Protein AF-0000000075271282 (afdb_homodimer)

Radius of gyration: 31.15 Å; Cα contacts (8 Å, |Δi|>4): 2480; chains: 2; bounding box: 83×82×73 Å

Organism: NCBI:txid747725

Structure (mmCIF, N/CA/C/O backbone):
data_AF-0000000075271282-model_v1
#
loop_
_entity.id
_entity.type
_entity.pdbx_description
1 polymer Beta-hexosaminidase
#
loop_
_atom_site.group_PDB
_atom_site.id
_atom_site.type_symbol
_atom_site.label_atom_id
_atom_site.label_alt_id
_atom_site.label_comp_id
_atom_site.label_asym_id
_atom_site.label_entity_id
_atom_site.label_seq_id
_atom_site.pdbx_PDB_ins_code
_atom_site.Cartn_x
_atom_site.Cartn_y
_atom_site.Cartn_z
_atom_site.occupancy
_atom_site.B_iso_or_equiv
_atom_site.auth_seq_id
_atom_site.auth_comp_id
_atom_site.auth_asym_id
_atom_site.auth_atom_id
_atom_site.pdbx_PDB_model_num
ATOM 1 N N . MET A 1 1 ? 40.5 1.82 33.656 1 27.64 1 MET A N 1
ATOM 2 C CA . MET A 1 1 ? 39.094 1.994 33.906 1 27.64 1 MET A CA 1
ATOM 3 C C . MET A 1 1 ? 38.312 2.133 32.594 1 27.64 1 MET A C 1
ATOM 5 O O . MET A 1 1 ? 38.5 3.104 31.859 1 27.64 1 MET A O 1
ATOM 9 N N . TYR A 1 2 ? 38.156 1.229 31.781 1 40.62 2 TYR A N 1
ATOM 10 C CA . TYR A 1 2 ? 37.5 1.175 30.484 1 40.62 2 TYR A CA 1
ATOM 11 C C . TYR A 1 2 ? 36.156 1.904 30.516 1 40.62 2 TYR A C 1
ATOM 13 O O . TYR A 1 2 ? 35.188 1.419 31.125 1 40.62 2 TYR A O 1
ATOM 21 N N . THR A 1 3 ? 36.188 3.135 30.703 1 52 3 THR A N 1
ATOM 22 C CA . THR A 1 3 ? 34.969 3.898 30.969 1 52 3 THR A CA 1
ATOM 23 C C . THR A 1 3 ? 34.031 3.83 29.766 1 52 3 THR A C 1
ATOM 25 O O . THR A 1 3 ? 34.438 4.016 28.625 1 52 3 THR A O 1
ATOM 28 N N . SER A 1 4 ? 32.781 3.268 29.859 1 81.31 4 SER A N 1
ATOM 29 C CA . SER A 1 4 ? 31.656 3.043 28.969 1 81.31 4 SER A CA 1
ATOM 30 C C . SER A 1 4 ? 31.141 4.355 28.406 1 81.31 4 SER A C 1
ATOM 32 O O . SER A 1 4 ? 31.141 5.383 29.094 1 81.31 4 SER A O 1
ATOM 34 N N . PHE A 1 5 ? 31.109 4.633 27.172 1 93.44 5 PHE A N 1
ATOM 35 C CA . PHE A 1 5 ? 30.594 5.809 26.484 1 93.44 5 PHE A CA 1
ATOM 36 C C . PHE A 1 5 ? 29.266 6.266 27.094 1 93.44 5 PHE A C 1
ATOM 38 O O . PHE A 1 5 ? 28.422 5.438 27.453 1 93.44 5 PHE A O 1
ATOM 45 N N . HIS A 1 6 ? 29.172 7.59 27.328 1 95.44 6 HIS A N 1
ATOM 46 C CA . HIS A 1 6 ? 27.906 8.133 27.812 1 95.44 6 HIS A CA 1
ATOM 47 C C . HIS A 1 6 ? 27.609 9.484 27.172 1 95.44 6 HIS A C 1
ATOM 49 O O . HIS A 1 6 ? 28.531 10.164 26.703 1 95.44 6 HIS A O 1
ATOM 55 N N . ILE A 1 7 ? 26.422 9.852 27.094 1 97.81 7 ILE A N 1
ATOM 56 C CA . ILE A 1 7 ? 25.953 11.164 26.672 1 97.81 7 ILE A CA 1
ATOM 57 C C . ILE A 1 7 ? 25.531 11.984 27.891 1 97.81 7 ILE A C 1
ATOM 59 O O . ILE A 1 7 ? 24.812 11.492 28.766 1 97.81 7 ILE A O 1
ATOM 63 N N . SER A 1 8 ? 26.062 13.211 27.969 1 97.25 8 SER A N 1
ATOM 64 C CA . SER A 1 8 ? 25.734 14.031 29.141 1 97.25 8 SER A CA 1
ATOM 65 C C . SER A 1 8 ? 25.406 15.461 28.719 1 97.25 8 SER A C 1
ATOM 67 O O . SER A 1 8 ? 25.797 15.914 27.641 1 97.25 8 SER A O 1
ATOM 69 N N . GLY A 1 9 ? 24.641 16.141 29.5 1 97.38 9 GLY A N 1
ATOM 70 C CA . GLY A 1 9 ? 24.219 17.531 29.297 1 97.38 9 GLY A CA 1
ATOM 71 C C . GLY A 1 9 ? 23.547 18.125 30.516 1 97.38 9 GLY A C 1
ATOM 72 O O . GLY A 1 9 ? 23.5 17.5 31.578 1 97.38 9 GLY A O 1
ATOM 73 N N . PRO A 1 10 ? 23.078 19.359 30.375 1 97.44 10 PRO A N 1
ATOM 74 C CA . PRO A 1 10 ? 22.391 20.016 31.484 1 97.44 10 PRO A CA 1
ATOM 75 C C . PRO A 1 10 ? 21.234 19.188 32.031 1 97.44 10 PRO A C 1
ATOM 77 O O . PRO A 1 10 ? 20.656 18.375 31.312 1 97.44 10 PRO A O 1
ATOM 80 N N . ASP A 1 11 ? 20.906 19.438 33.312 1 96.31 11 ASP A N 1
ATOM 81 C CA . ASP A 1 11 ? 19.844 18.703 33.969 1 96.31 11 ASP A CA 1
ATOM 82 C C . ASP A 1 11 ? 18.469 19.281 33.625 1 96.31 11 ASP A C 1
ATOM 84 O O . ASP A 1 11 ? 17.812 19.875 34.5 1 96.31 11 ASP A O 1
ATOM 88 N N . ILE A 1 12 ? 18.125 19.203 32.5 1 95.69 12 ILE A N 1
ATOM 89 C CA . ILE A 1 12 ? 16.828 19.562 31.938 1 95.69 12 ILE A CA 1
ATOM 90 C C . ILE A 1 12 ? 16.016 18.297 31.703 1 95.69 12 ILE A C 1
ATOM 92 O O . ILE A 1 12 ? 16.469 17.375 31.031 1 95.69 12 ILE A O 1
ATOM 96 N N . GLU A 1 13 ? 14.891 18.281 32.281 1 96.25 13 GLU A N 1
ATOM 97 C CA . GLU A 1 13 ? 14.07 17.078 32.281 1 96.25 13 GLU A CA 1
ATOM 98 C C . GLU A 1 13 ? 13.938 16.5 30.859 1 96.25 13 GLU A C 1
ATOM 100 O O . GLU A 1 13 ? 14.234 15.328 30.641 1 96.25 13 GLU A O 1
ATOM 105 N N . HIS A 1 14 ? 13.516 17.312 29.922 1 97.12 14 HIS A N 1
ATOM 106 C CA . HIS A 1 14 ? 13.281 16.844 28.562 1 97.12 14 HIS A CA 1
ATOM 107 C C . HIS A 1 14 ? 14.586 16.438 27.891 1 97.12 14 HIS A C 1
ATOM 109 O O . HIS A 1 14 ? 14.602 15.555 27.031 1 97.12 14 HIS A O 1
ATOM 115 N N . LEU A 1 15 ? 15.68 17.031 28.266 1 98.25 15 LEU A N 1
ATOM 116 C CA . LEU A 1 15 ? 16.969 16.625 27.719 1 98.25 15 LEU A CA 1
ATOM 117 C C . LEU A 1 15 ? 17.391 15.258 28.25 1 98.25 15 LEU A C 1
ATOM 119 O O . LEU A 1 15 ? 17.859 14.406 27.484 1 98.25 15 LEU A O 1
ATOM 123 N N . GLN A 1 16 ? 17.219 15.086 29.562 1 98.25 16 GLN A N 1
ATOM 124 C CA . GLN A 1 16 ? 17.578 13.805 30.156 1 98.25 16 GLN A CA 1
ATOM 125 C C . GLN A 1 16 ? 16.75 12.664 29.562 1 98.25 16 GLN A C 1
ATOM 127 O O . GLN A 1 16 ? 17.266 11.57 29.328 1 98.25 16 GLN A O 1
ATOM 132 N N . ASP A 1 17 ? 15.516 12.977 29.359 1 98.06 17 ASP A N 1
ATOM 133 C CA . ASP A 1 17 ? 14.648 12.016 28.688 1 98.06 17 ASP A CA 1
ATOM 134 C C . ASP A 1 17 ? 15.172 11.68 27.297 1 98.06 17 ASP A C 1
ATOM 136 O O . ASP A 1 17 ? 15.172 10.516 26.891 1 98.06 17 ASP A O 1
ATOM 140 N N . ALA A 1 18 ? 15.547 12.633 26.562 1 98.62 18 ALA A N 1
ATOM 141 C CA . ALA A 1 18 ? 16.062 12.445 25.203 1 98.62 18 ALA A CA 1
ATOM 142 C C . ALA A 1 18 ? 17.359 11.648 25.219 1 98.62 18 ALA A C 1
ATOM 144 O O . ALA A 1 18 ? 17.562 10.766 24.391 1 98.62 18 ALA A O 1
ATOM 145 N N . ILE A 1 19 ? 18.234 11.984 26.156 1 98.5 19 ILE A N 1
ATOM 146 C CA . ILE A 1 19 ? 19.5 11.273 26.281 1 98.5 19 ILE A CA 1
ATOM 147 C C . ILE A 1 19 ? 19.234 9.789 26.516 1 98.5 19 ILE A C 1
ATOM 149 O O . ILE A 1 19 ? 19.859 8.93 25.891 1 98.5 19 ILE A O 1
ATOM 153 N N . ASP A 1 20 ? 18.281 9.492 27.422 1 98.12 20 ASP A N 1
ATOM 154 C CA . ASP A 1 20 ? 17.922 8.109 27.703 1 98.12 20 ASP A CA 1
ATOM 155 C C . ASP A 1 20 ? 17.359 7.422 26.453 1 98.12 20 ASP A C 1
ATOM 157 O O . ASP A 1 20 ? 17.734 6.293 26.141 1 98.12 20 ASP A O 1
ATOM 161 N N . ARG A 1 21 ? 16.469 8.07 25.797 1 98.06 21 ARG A N 1
ATOM 162 C CA . ARG A 1 21 ? 15.828 7.516 24.609 1 98.06 21 ARG A CA 1
ATOM 163 C C . ARG A 1 21 ? 16.844 7.227 23.516 1 98.06 21 ARG A C 1
ATOM 165 O O . ARG A 1 21 ? 16.812 6.164 22.891 1 98.06 21 ARG A O 1
ATOM 172 N N . TYR A 1 22 ? 17.734 8.141 23.219 1 98.31 22 TYR A N 1
ATOM 173 C CA . TYR A 1 22 ? 18.703 7.949 22.156 1 98.31 22 TYR A CA 1
ATOM 174 C C . TYR A 1 22 ? 19.766 6.93 22.547 1 98.31 22 TYR A C 1
ATOM 176 O O . TYR A 1 22 ? 20.281 6.207 21.703 1 98.31 22 TYR A O 1
ATOM 184 N N . THR A 1 23 ? 20.109 6.906 23.891 1 97.62 23 THR A N 1
ATOM 185 C CA . THR A 1 23 ? 21.016 5.859 24.359 1 97.62 23 THR A CA 1
ATOM 186 C C . THR A 1 23 ? 20.422 4.48 24.094 1 97.62 23 THR A C 1
ATOM 188 O O . THR A 1 23 ? 21.094 3.602 23.562 1 97.62 23 THR A O 1
ATOM 191 N N . GLN A 1 24 ? 19.172 4.348 24.438 1 96.56 24 GLN A N 1
ATOM 192 C CA . GLN A 1 24 ? 18.484 3.082 24.203 1 96.56 24 GLN A CA 1
ATOM 193 C C . GLN A 1 24 ? 18.359 2.787 22.719 1 96.56 24 GLN A C 1
ATOM 195 O O . GLN A 1 24 ? 18.547 1.649 22.281 1 96.56 24 GLN A O 1
ATOM 200 N N . LEU A 1 25 ? 18 3.752 21.953 1 97.38 25 LEU A N 1
ATOM 201 C CA . LEU A 1 25 ? 17.828 3.596 20.5 1 97.38 25 LEU A CA 1
ATOM 202 C C . LEU A 1 25 ? 19.125 3.105 19.859 1 97.38 25 LEU A C 1
ATOM 204 O O . LEU A 1 25 ? 19.109 2.123 19.109 1 97.38 25 LEU A O 1
ATOM 208 N N . ILE A 1 26 ? 20.25 3.76 20.172 1 97.12 26 ILE A N 1
ATOM 209 C CA . ILE A 1 26 ? 21.531 3.473 19.547 1 97.12 26 ILE A CA 1
ATOM 210 C C . ILE A 1 26 ? 22.016 2.084 19.969 1 97.12 26 ILE A C 1
ATOM 212 O O . ILE A 1 26 ? 22.453 1.294 19.125 1 97.12 26 ILE A O 1
ATOM 216 N N . THR A 1 27 ? 21.859 1.727 21.266 1 95.31 27 THR A N 1
ATOM 217 C CA . THR A 1 27 ? 22.422 0.496 21.797 1 95.31 27 THR A CA 1
ATOM 218 C C . THR A 1 27 ? 21.562 -0.708 21.422 1 95.31 27 THR A C 1
ATOM 220 O O . THR A 1 27 ? 22.047 -1.842 21.406 1 95.31 27 THR A O 1
ATOM 223 N N . ASN A 1 28 ? 20.328 -0.402 21.078 1 93.44 28 ASN A N 1
ATOM 224 C CA . ASN A 1 28 ? 19.469 -1.475 20.594 1 93.44 28 ASN A CA 1
ATOM 225 C C . ASN A 1 28 ? 19.578 -1.649 19.078 1 93.44 28 ASN A C 1
ATOM 227 O O . ASN A 1 28 ? 19.562 -2.775 18.578 1 93.44 28 ASN A O 1
ATOM 231 N N . GLU A 1 29 ? 19.641 -0.565 18.438 1 93.56 29 GLU A N 1
ATOM 232 C CA . GLU A 1 29 ? 19.672 -0.558 16.969 1 93.56 29 GLU A CA 1
ATOM 233 C C . GLU A 1 29 ? 20.938 -1.235 16.453 1 93.56 29 GLU A C 1
ATOM 235 O O . GLU A 1 29 ? 20.859 -2.064 15.539 1 93.56 29 GLU A O 1
ATOM 240 N N . ARG A 1 30 ? 22.125 -0.859 17.016 1 93.56 30 ARG A N 1
ATOM 241 C CA . ARG A 1 30 ? 23.422 -1.39 16.609 1 93.56 30 ARG A CA 1
ATOM 242 C C . ARG A 1 30 ? 23.484 -1.535 15.086 1 93.56 30 ARG A C 1
ATOM 244 O O . ARG A 1 30 ? 23.719 -2.633 14.57 1 93.56 30 ARG A O 1
ATOM 251 N N . TRP A 1 31 ? 23.406 -0.468 14.398 1 95.88 31 TRP A N 1
ATOM 252 C CA . TRP A 1 31 ? 23.141 -0.371 12.961 1 95.88 31 TRP A CA 1
ATOM 253 C C . TRP A 1 31 ? 24.344 -0.867 12.164 1 95.88 31 TRP A C 1
ATOM 255 O O . TRP A 1 31 ? 25.484 -0.458 12.414 1 95.88 31 TRP A O 1
ATOM 265 N N . ILE A 1 32 ? 24.125 -1.762 11.297 1 94.75 32 ILE A N 1
ATOM 266 C CA . ILE A 1 32 ? 25.047 -2.174 10.242 1 94.75 32 ILE A CA 1
ATOM 267 C C . ILE A 1 32 ? 24.469 -1.826 8.875 1 94.75 32 ILE A C 1
ATOM 269 O O . ILE A 1 32 ? 23.406 -2.324 8.5 1 94.75 32 ILE A O 1
ATOM 273 N N . PRO A 1 33 ? 25.094 -1.01 8.109 1 94.88 33 PRO A N 1
ATOM 274 C CA . PRO A 1 33 ? 24.562 -0.6 6.809 1 94.88 33 PRO A CA 1
ATOM 275 C C . PRO A 1 33 ? 24.234 -1.786 5.906 1 94.88 33 PRO A C 1
ATOM 277 O O . PRO A 1 33 ? 24.953 -2.785 5.902 1 94.88 33 PRO A O 1
ATOM 280 N N . VAL A 1 34 ? 23.125 -1.647 5.184 1 95.56 34 VAL A N 1
ATOM 281 C CA . VAL A 1 34 ? 22.672 -2.668 4.234 1 95.56 34 VAL A CA 1
ATOM 282 C C . VAL A 1 34 ? 23.188 -2.33 2.836 1 95.56 34 VAL A C 1
ATOM 284 O O . VAL A 1 34 ? 23.531 -3.227 2.061 1 95.56 34 VAL A O 1
ATOM 287 N N . GLN A 1 35 ? 23.234 -1.051 2.553 1 93.5 35 GLN A N 1
ATOM 288 C CA . GLN A 1 35 ? 23.781 -0.573 1.286 1 93.5 35 GLN A CA 1
ATOM 289 C C . GLN A 1 35 ? 25.266 -0.871 1.184 1 93.5 35 GLN A C 1
ATOM 291 O O . GLN A 1 35 ? 26.062 -0.405 2.008 1 93.5 35 GLN A O 1
ATOM 296 N N . ALA A 1 36 ? 25.656 -1.644 0.171 1 91.69 36 ALA A N 1
ATOM 297 C CA . ALA A 1 36 ? 27.062 -1.926 -0.069 1 91.69 36 ALA A CA 1
ATOM 298 C C . ALA A 1 36 ? 27.797 -0.677 -0.544 1 91.69 36 ALA A C 1
ATOM 300 O O . ALA A 1 36 ? 27.234 0.136 -1.285 1 91.69 36 ALA A O 1
ATOM 301 N N . PRO A 1 37 ? 29.047 -0.547 -0.088 1 85.88 37 PRO A N 1
ATOM 302 C CA . PRO A 1 37 ? 29.828 0.603 -0.546 1 85.88 37 PRO A CA 1
ATOM 303 C C . PRO A 1 37 ? 30.203 0.513 -2.025 1 85.88 37 PRO A C 1
ATOM 305 O O . PRO A 1 37 ? 30.25 -0.585 -2.586 1 85.88 37 PRO A O 1
ATOM 308 N N . PHE A 1 38 ? 30.188 1.571 -2.715 1 81.19 38 PHE A N 1
ATOM 309 C CA . PHE A 1 38 ? 30.672 1.64 -4.09 1 81.19 38 PHE A CA 1
ATOM 310 C C . PHE A 1 38 ? 31.938 2.488 -4.184 1 81.19 38 PHE A C 1
ATOM 312 O O . PHE A 1 38 ? 31.875 3.715 -4.074 1 81.19 38 PHE A O 1
ATOM 319 N N . PRO A 1 39 ? 33.094 1.853 -4.172 1 66.12 39 PRO A N 1
ATOM 320 C CA . PRO A 1 39 ? 34.312 2.68 -4.203 1 66.12 39 PRO A CA 1
ATOM 321 C C . PRO A 1 39 ? 34.438 3.48 -5.496 1 66.12 39 PRO A C 1
ATOM 323 O O . PRO A 1 39 ? 34.156 2.969 -6.578 1 66.12 39 PRO A O 1
ATOM 326 N N . ALA A 1 40 ? 34.406 4.754 -5.5 1 53 40 ALA A N 1
ATOM 327 C CA . ALA A 1 40 ? 34.594 5.578 -6.691 1 53 40 ALA A CA 1
ATOM 328 C C . ALA A 1 40 ? 35.781 5.086 -7.516 1 53 40 ALA A C 1
ATOM 330 O O . ALA A 1 40 ? 35.688 4.984 -8.742 1 53 40 ALA A O 1
ATOM 331 N N . ASN A 1 41 ? 36.906 5.285 -7.188 1 46.56 41 ASN A N 1
ATOM 332 C CA . ASN A 1 41 ? 38.156 4.984 -7.898 1 46.56 41 ASN A CA 1
ATOM 333 C C . ASN A 1 41 ? 38.75 3.658 -7.445 1 46.56 41 ASN A C 1
ATOM 335 O O . ASN A 1 41 ? 39.875 3.619 -6.945 1 46.56 41 ASN A O 1
ATOM 339 N N . ASN A 1 42 ? 38 2.553 -7.672 1 45.25 42 ASN A N 1
ATOM 340 C CA . ASN A 1 42 ? 38.5 1.201 -7.465 1 45.25 42 ASN A CA 1
ATOM 341 C C . ASN A 1 42 ? 39.344 1.106 -6.195 1 45.25 42 ASN A C 1
ATOM 343 O O . ASN A 1 42 ? 40.062 0.135 -6.004 1 45.25 42 ASN A O 1
ATOM 347 N N . GLN A 1 43 ? 39.656 2.092 -5.527 1 46.72 43 GLN A N 1
ATOM 348 C CA . GLN A 1 43 ? 40.531 1.953 -4.375 1 46.72 43 GLN A CA 1
ATOM 349 C C . GLN A 1 43 ? 39.75 1.542 -3.129 1 46.72 43 GLN A C 1
ATOM 351 O O . GLN A 1 43 ? 38.844 2.256 -2.697 1 46.72 43 GLN A O 1
ATOM 356 N N . THR A 1 44 ? 39.562 0.377 -3.049 1 49.56 44 THR A N 1
ATOM 357 C CA . THR A 1 44 ? 38.969 -0.096 -1.794 1 49.56 44 THR A CA 1
ATOM 358 C C . THR A 1 44 ? 39.938 0.172 -0.63 1 49.56 44 THR A C 1
ATOM 360 O O . THR A 1 44 ? 40.812 -0.631 -0.354 1 49.56 44 THR A O 1
ATOM 363 N N . ALA A 1 45 ? 40.281 1.307 -0.464 1 46.66 45 ALA A N 1
ATOM 364 C CA . ALA A 1 45 ? 41.125 1.447 0.718 1 46.66 45 ALA A CA 1
ATOM 365 C C . ALA A 1 45 ? 40.438 0.87 1.954 1 46.66 45 ALA A C 1
ATOM 367 O O . ALA A 1 45 ? 39.25 1.141 2.203 1 46.66 45 ALA A O 1
ATOM 368 N N . LYS A 1 46 ? 41.094 -0.172 2.537 1 54.03 46 LYS A N 1
ATOM 369 C CA . LYS A 1 46 ? 40.656 -0.733 3.811 1 54.03 46 LYS A CA 1
ATOM 370 C C . LYS A 1 46 ? 40.469 0.359 4.863 1 54.03 46 LYS A C 1
ATOM 372 O O . LYS A 1 46 ? 41.406 1.134 5.117 1 54.03 46 LYS A O 1
ATOM 377 N N . PRO A 1 47 ? 39.219 0.489 5.41 1 59.97 47 PRO A N 1
ATOM 378 C CA . PRO A 1 47 ? 39.031 1.528 6.43 1 59.97 47 PRO A CA 1
ATOM 379 C C . PRO A 1 47 ? 40.031 1.411 7.57 1 59.97 47 PRO A C 1
ATOM 381 O O . PRO A 1 47 ? 40.312 0.304 8.031 1 59.97 47 PRO A O 1
ATOM 384 N N . LYS A 1 48 ? 41.031 2.42 7.781 1 60.28 48 LYS A N 1
ATOM 385 C CA . LYS A 1 48 ? 41.906 2.439 8.93 1 60.28 48 LYS A CA 1
ATOM 386 C C . LYS A 1 48 ? 41.125 2.59 10.234 1 60.28 48 LYS A C 1
ATOM 388 O O . LYS A 1 48 ? 40.281 3.482 10.359 1 60.28 48 LYS A O 1
ATOM 393 N N . ARG A 1 49 ? 41.188 1.526 11.078 1 67.62 49 ARG A N 1
ATOM 394 C CA . ARG A 1 49 ? 40.625 1.608 12.414 1 67.62 49 ARG A CA 1
ATOM 395 C C . ARG A 1 49 ? 41.5 2.463 13.328 1 67.62 49 ARG A C 1
ATOM 397 O O . ARG A 1 49 ? 42.719 2.23 13.438 1 67.62 49 ARG A O 1
ATOM 404 N N . SER A 1 50 ? 40.812 3.594 13.656 1 67.56 50 SER A N 1
ATOM 405 C CA . SER A 1 50 ? 41.562 4.355 14.641 1 67.56 50 SER A CA 1
ATOM 406 C C . SER A 1 50 ? 41.625 3.623 15.977 1 67.56 50 SER A C 1
ATOM 408 O O . SER A 1 50 ? 40.688 2.93 16.359 1 67.56 50 SER A O 1
ATOM 410 N N . ARG A 1 51 ? 42.688 3.695 16.609 1 68.94 51 ARG A N 1
ATOM 411 C CA . ARG A 1 51 ? 42.875 3.115 17.938 1 68.94 51 ARG A CA 1
ATOM 412 C C . ARG A 1 51 ? 42.312 4.031 19.016 1 68.94 51 ARG A C 1
ATOM 414 O O . ARG A 1 51 ? 42.344 3.701 20.203 1 68.94 51 ARG A O 1
ATOM 421 N N . THR A 1 52 ? 41.688 5.051 18.5 1 79.56 52 THR A N 1
ATOM 422 C CA . THR A 1 52 ? 41.219 5.992 19.5 1 79.56 52 THR A CA 1
ATOM 423 C C . THR A 1 52 ? 39.75 5.711 19.859 1 79.56 52 THR A C 1
ATOM 425 O O . THR A 1 52 ? 39 5.203 19.031 1 79.56 52 THR A O 1
ATOM 428 N N . THR A 1 53 ? 39.375 5.957 21.125 1 88.62 53 THR A N 1
ATOM 429 C CA . THR A 1 53 ? 38.031 5.742 21.656 1 88.62 53 THR A CA 1
ATOM 430 C C . THR A 1 53 ? 37.406 7.062 22.094 1 88.62 53 THR A C 1
ATOM 432 O O . THR A 1 53 ? 38.094 7.949 22.594 1 88.62 53 THR A O 1
ATOM 435 N N . LEU A 1 54 ? 36.219 7.258 21.719 1 92.5 54 LEU A N 1
ATOM 436 C CA . LEU A 1 54 ? 35.438 8.367 22.234 1 92.5 54 LEU A CA 1
ATOM 437 C C . LEU A 1 54 ? 34.75 7.984 23.547 1 92.5 54 LEU A C 1
ATOM 439 O O . LEU A 1 54 ? 34 7.004 23.594 1 92.5 54 LEU A O 1
ATOM 443 N N . GLY A 1 55 ? 34.969 8.758 24.625 1 93.94 55 GLY A N 1
ATOM 444 C CA . GLY A 1 55 ? 34.469 8.398 25.938 1 93.94 55 GLY A CA 1
ATOM 445 C C . GLY A 1 55 ? 33.094 9.031 26.234 1 93.94 55 GLY A C 1
ATOM 446 O O . GLY A 1 55 ? 32.344 8.516 27.047 1 93.94 55 GLY A O 1
ATOM 447 N N . ALA A 1 56 ? 32.844 10.18 25.547 1 96.38 56 ALA A N 1
ATOM 448 C CA . ALA A 1 56 ? 31.594 10.852 25.891 1 96.38 56 ALA A CA 1
ATOM 449 C C . ALA A 1 56 ? 31.172 11.82 24.781 1 96.38 56 ALA A C 1
ATOM 451 O O . ALA A 1 56 ? 31.984 12.203 23.938 1 96.38 56 ALA A O 1
ATOM 452 N N . LEU A 1 57 ? 29.906 12.078 24.703 1 98.19 57 LEU A N 1
ATOM 453 C CA . LEU A 1 57 ? 29.328 13.211 23.984 1 98.19 57 LEU A CA 1
ATOM 454 C C . LEU A 1 57 ? 28.734 14.227 24.969 1 98.19 57 LEU A C 1
ATOM 456 O O . LEU A 1 57 ? 27.812 13.906 25.719 1 98.19 57 LEU A O 1
ATOM 460 N N . GLU A 1 58 ? 29.312 15.391 24.969 1 98.56 58 GLU A N 1
ATOM 461 C CA . GLU A 1 58 ? 28.844 16.438 25.859 1 98.56 58 GLU A CA 1
ATOM 462 C C . GLU A 1 58 ? 27.906 17.406 25.141 1 98.56 58 GLU A C 1
ATOM 464 O O . GLU A 1 58 ? 28.25 17.953 24.094 1 98.56 58 GLU A O 1
ATOM 469 N N . ILE A 1 59 ? 26.75 17.641 25.75 1 98.81 59 ILE A N 1
ATOM 470 C CA . ILE A 1 59 ? 25.734 18.516 25.172 1 98.81 59 ILE A CA 1
ATOM 471 C C . ILE A 1 59 ? 25.797 19.891 25.844 1 98.81 59 ILE A C 1
ATOM 473 O O . ILE A 1 59 ? 25.812 19.984 27.062 1 98.81 59 ILE A O 1
ATOM 477 N N . ILE A 1 60 ? 25.875 20.953 25.016 1 98.75 60 ILE A N 1
ATOM 478 C CA . ILE A 1 60 ? 25.875 22.344 25.469 1 98.75 60 ILE A CA 1
ATOM 479 C C . ILE A 1 60 ? 24.734 23.109 24.844 1 98.75 60 ILE A C 1
ATOM 481 O O . ILE A 1 60 ? 24.609 23.156 23.609 1 98.75 60 ILE A O 1
ATOM 485 N N . ILE A 1 61 ? 23.906 23.703 25.656 1 98.62 61 ILE A N 1
ATOM 486 C CA . ILE A 1 61 ? 22.75 24.453 25.188 1 98.62 61 ILE A CA 1
ATOM 487 C C . ILE A 1 61 ? 22.859 25.906 25.625 1 98.62 61 ILE A C 1
ATOM 489 O O . ILE A 1 61 ? 23.078 26.188 26.797 1 98.62 61 ILE A O 1
ATOM 493 N N . GLU A 1 62 ? 22.641 26.828 24.766 1 98.38 62 GLU A N 1
ATOM 494 C CA . GLU A 1 62 ? 22.75 28.25 25.047 1 98.38 62 GLU A CA 1
ATOM 495 C C . GLU A 1 62 ? 21.531 28.75 25.828 1 98.38 62 GLU A C 1
ATOM 497 O O . GLU A 1 62 ? 21.672 29.438 26.844 1 98.38 62 GLU A O 1
ATOM 502 N N . ASP A 1 63 ? 20.359 28.516 25.312 1 97.75 63 ASP A N 1
ATOM 503 C CA . ASP A 1 63 ? 19.094 28.875 25.953 1 97.75 63 ASP A CA 1
ATOM 504 C C . ASP A 1 63 ? 18.312 27.641 26.391 1 97.75 63 ASP A C 1
ATOM 506 O O . ASP A 1 63 ? 17.516 27.094 25.625 1 97.75 63 ASP A O 1
ATOM 510 N N . GLU A 1 64 ? 18.375 27.344 27.656 1 95.75 64 GLU A N 1
ATOM 511 C CA . GLU A 1 64 ? 17.828 26.109 28.219 1 95.75 64 GLU A CA 1
ATOM 512 C C . GLU A 1 64 ? 16.328 26.234 28.438 1 95.75 64 GLU A C 1
ATOM 514 O O . GLU A 1 64 ? 15.648 25.219 28.641 1 95.75 64 GLU A O 1
ATOM 519 N N . ASP A 1 65 ? 15.82 27.453 28.297 1 95.25 65 ASP A N 1
ATOM 520 C CA . ASP A 1 65 ? 14.438 27.688 28.719 1 95.25 65 ASP A CA 1
ATOM 521 C C . ASP A 1 65 ? 13.523 27.859 27.516 1 95.25 65 ASP A C 1
ATOM 523 O O . ASP A 1 65 ? 12.297 27.938 27.656 1 95.25 65 ASP A O 1
ATOM 527 N N . GLN A 1 66 ? 14.109 27.859 26.344 1 96.56 66 GLN A N 1
ATOM 528 C CA . GLN A 1 66 ? 13.289 28.078 25.156 1 96.56 66 GLN A CA 1
ATOM 529 C C . GLN A 1 66 ? 12.266 26.969 24.984 1 96.56 66 GLN A C 1
ATOM 531 O O . GLN A 1 66 ? 12.633 25.781 24.938 1 96.56 66 GLN A O 1
ATOM 536 N N . ILE A 1 67 ? 10.977 27.312 24.875 1 97.06 67 ILE A N 1
ATOM 537 C CA . ILE A 1 67 ? 9.914 26.328 24.688 1 97.06 67 ILE A CA 1
ATOM 538 C C . ILE A 1 67 ? 9.812 25.969 23.203 1 97.06 67 ILE A C 1
ATOM 540 O O . ILE A 1 67 ? 10.297 26.703 22.344 1 97.06 67 ILE A O 1
ATOM 544 N N . LEU A 1 68 ? 9.227 24.812 22.938 1 97.88 68 LEU A N 1
ATOM 545 C CA . LEU A 1 68 ? 8.953 24.406 21.562 1 97.88 68 LEU A CA 1
ATOM 546 C C . LEU A 1 68 ? 7.848 25.25 20.953 1 97.88 68 LEU A C 1
ATOM 548 O O . LEU A 1 68 ? 6.715 25.25 21.438 1 97.88 68 LEU A O 1
ATOM 552 N N . GLU A 1 69 ? 8.141 26 19.969 1 96.69 69 GLU A N 1
ATOM 553 C CA . GLU A 1 69 ? 7.164 26.891 19.344 1 96.69 69 GLU A CA 1
ATOM 554 C C . GLU A 1 69 ? 7.469 27.094 17.859 1 96.69 69 GLU A C 1
ATOM 556 O O . GLU A 1 69 ? 8.516 26.672 17.375 1 96.69 69 GLU A O 1
ATOM 561 N N . HIS A 1 70 ? 6.559 27.734 17.219 1 93.19 70 HIS A N 1
ATOM 562 C CA . HIS A 1 70 ? 6.688 28.031 15.805 1 93.19 70 HIS A CA 1
ATOM 563 C C . HIS A 1 70 ? 7.965 28.812 15.516 1 93.19 70 HIS A C 1
ATOM 565 O O . HIS A 1 70 ? 8.242 29.812 16.172 1 93.19 70 HIS A O 1
ATOM 571 N N . GLN A 1 71 ? 8.828 28.266 14.648 1 94.81 71 GLN A N 1
ATOM 572 C CA . GLN A 1 71 ? 10.023 28.922 14.141 1 94.81 71 GLN A CA 1
ATOM 573 C C . GLN A 1 71 ? 11.141 28.922 15.18 1 94.81 71 GLN A C 1
ATOM 575 O O . GLN A 1 71 ? 12.078 29.719 15.094 1 94.81 71 GLN A O 1
ATOM 580 N N . VAL A 1 72 ? 11.039 28.078 16.172 1 97.69 72 VAL A N 1
ATOM 581 C CA . VAL A 1 72 ? 12.109 27.953 17.141 1 97.69 72 VAL A CA 1
ATOM 582 C C . VAL A 1 72 ? 13.406 27.531 16.438 1 97.69 72 VAL A C 1
ATOM 584 O O . VAL A 1 72 ? 13.367 26.859 15.414 1 97.69 72 VAL A O 1
ATOM 587 N N . ASP A 1 73 ? 14.492 28 16.984 1 98.5 73 ASP A N 1
ATOM 588 C CA . ASP A 1 73 ? 15.789 27.656 16.406 1 98.5 73 ASP A CA 1
ATOM 589 C C . ASP A 1 73 ? 16.109 26.172 16.609 1 98.5 73 ASP A C 1
ATOM 591 O O . ASP A 1 73 ? 16.047 25.672 17.734 1 98.5 73 ASP A O 1
ATOM 595 N N . GLU A 1 74 ? 16.422 25.469 15.531 1 98.69 74 GLU A N 1
ATOM 596 C CA . GLU A 1 74 ? 16.734 24.047 15.617 1 98.69 74 GLU A CA 1
ATOM 597 C C . GLU A 1 74 ? 18.156 23.766 15.117 1 98.69 74 GLU A C 1
ATOM 599 O O . GLU A 1 74 ? 18.469 22.625 14.781 1 98.69 74 GLU A O 1
ATOM 604 N N . SER A 1 75 ? 19 24.734 15.039 1 98.56 75 SER A N 1
ATOM 605 C CA . SER A 1 75 ? 20.375 24.562 14.57 1 98.56 75 SER A CA 1
ATOM 606 C C . SER A 1 75 ? 21.234 23.875 15.617 1 98.56 75 SER A C 1
ATOM 608 O O . SER A 1 75 ? 20.906 23.906 16.812 1 98.56 75 SER A O 1
ATOM 610 N N . TYR A 1 76 ? 22.312 23.234 15.18 1 98.81 76 TYR A N 1
ATOM 611 C CA . TYR A 1 76 ? 23.25 22.578 16.078 1 98.81 76 TYR A CA 1
ATOM 612 C C . TYR A 1 76 ? 24.609 22.438 15.422 1 98.81 76 TYR A C 1
ATOM 614 O O . TYR A 1 76 ? 24.75 22.562 14.203 1 98.81 76 TYR A O 1
ATOM 622 N N . VAL A 1 77 ? 25.594 22.266 16.203 1 98.88 77 VAL A N 1
ATOM 623 C CA . VAL A 1 77 ? 26.953 21.922 15.797 1 98.88 77 VAL A CA 1
ATOM 624 C C . VAL A 1 77 ? 27.406 20.656 16.5 1 98.88 77 VAL A C 1
ATOM 626 O O . VAL A 1 77 ? 27.391 20.578 17.734 1 98.88 77 VAL A O 1
ATOM 629 N N . LEU A 1 78 ? 27.688 19.609 15.758 1 98.81 78 LEU A N 1
ATOM 630 C CA . LEU A 1 78 ? 28.203 18.344 16.266 1 98.81 78 LEU A CA 1
ATOM 631 C C . LEU A 1 78 ? 29.672 18.188 15.93 1 98.81 78 LEU A C 1
ATOM 633 O O . LEU A 1 78 ? 30.062 18.266 14.766 1 98.81 78 LEU A O 1
ATOM 637 N N . ASP A 1 79 ? 30.484 18 16.953 1 98.38 79 ASP A N 1
ATOM 638 C CA . ASP A 1 79 ? 31.922 17.828 16.797 1 98.38 79 ASP A CA 1
ATOM 639 C C . ASP A 1 79 ? 32.375 16.5 17.375 1 98.38 79 ASP A C 1
ATOM 641 O O . ASP A 1 79 ? 32.312 16.281 18.594 1 98.38 79 ASP A O 1
ATOM 645 N N . ILE A 1 80 ? 32.812 15.602 16.531 1 97.25 80 ILE A N 1
ATOM 646 C CA . ILE A 1 80 ? 33.375 14.312 16.906 1 97.25 80 ILE A CA 1
ATOM 647 C C . ILE A 1 80 ? 34.875 14.297 16.594 1 97.25 80 ILE A C 1
ATOM 649 O O . ILE A 1 80 ? 35.281 13.977 15.469 1 97.25 80 ILE A O 1
ATOM 653 N N . PRO A 1 81 ? 35.688 14.5 17.609 1 94.56 81 PRO A N 1
ATOM 654 C CA . PRO A 1 81 ? 37.125 14.578 17.375 1 94.56 81 PRO A CA 1
ATOM 655 C C . PRO A 1 81 ? 37.781 13.203 17.359 1 94.56 81 PRO A C 1
ATOM 657 O O . PRO A 1 81 ? 37.188 12.211 17.766 1 94.56 81 PRO A O 1
ATOM 660 N N . VAL A 1 82 ? 38.938 13.203 16.766 1 91.5 82 VAL A N 1
ATOM 661 C CA . VAL A 1 82 ? 39.812 12.055 16.922 1 91.5 82 VAL A CA 1
ATOM 662 C C . VAL A 1 82 ? 40.938 12.398 17.891 1 91.5 82 VAL A C 1
ATOM 664 O O . VAL A 1 82 ? 41.531 13.477 17.797 1 91.5 82 VAL A O 1
ATOM 667 N N . GLY A 1 83 ? 41.25 11.578 18.734 1 87 83 GLY A N 1
ATOM 668 C CA . GLY A 1 83 ? 42.344 11.797 19.672 1 87 83 GLY A CA 1
ATOM 669 C C . GLY A 1 83 ? 41.906 12.469 20.953 1 87 83 GLY A C 1
ATOM 670 O O . GLY A 1 83 ? 42.688 12.633 21.891 1 87 83 GLY A O 1
ATOM 671 N N . LYS A 1 84 ? 40.719 12.93 20.922 1 89.69 84 LYS A N 1
ATOM 672 C CA . LYS A 1 84 ? 40.156 13.461 22.156 1 89.69 84 LYS A CA 1
ATOM 673 C C . LYS A 1 84 ? 39.094 12.523 22.703 1 89.69 84 LYS A C 1
ATOM 675 O O . LYS A 1 84 ? 38.438 11.797 21.953 1 89.69 84 LYS A O 1
ATOM 680 N N . ASP A 1 85 ? 38.812 12.672 23.953 1 91.69 85 ASP A N 1
ATOM 681 C CA . ASP A 1 85 ? 37.938 11.742 24.641 1 91.69 85 ASP A CA 1
ATOM 682 C C . ASP A 1 85 ? 36.469 12.188 24.516 1 91.69 85 ASP A C 1
ATOM 684 O O . ASP A 1 85 ? 35.562 11.383 24.703 1 91.69 85 ASP A O 1
ATOM 688 N N . THR A 1 86 ? 36.312 13.422 24.266 1 95.94 86 THR A N 1
ATOM 689 C CA . THR A 1 86 ? 34.938 13.945 24.359 1 95.94 86 THR A CA 1
ATOM 690 C C . THR A 1 86 ? 34.562 14.664 23.062 1 95.94 86 THR A C 1
ATOM 692 O O . THR A 1 86 ? 35.281 15.523 22.578 1 95.94 86 THR A O 1
ATOM 695 N N . GLY A 1 87 ? 33.438 14.25 22.438 1 97.5 87 GLY A N 1
ATOM 696 C CA . GLY A 1 87 ? 32.75 15.039 21.422 1 97.5 87 GLY A CA 1
ATOM 697 C C . GLY A 1 87 ? 31.766 16.031 22 1 97.5 87 GLY A C 1
ATOM 698 O O . GLY A 1 87 ? 31.422 15.953 23.188 1 97.5 87 GLY A O 1
ATOM 699 N N . THR A 1 88 ? 31.344 16.953 21.172 1 98.62 88 THR A N 1
ATOM 700 C CA . THR A 1 88 ? 30.438 17.984 21.688 1 98.62 88 THR A CA 1
ATOM 701 C C . THR A 1 88 ? 29.25 18.156 20.734 1 98.62 88 THR A C 1
ATOM 703 O O . THR A 1 88 ? 29.406 18.062 19.516 1 98.62 88 THR A O 1
ATOM 706 N N . LEU A 1 89 ? 28.094 18.359 21.281 1 98.88 89 LEU A N 1
ATOM 707 C CA . LEU A 1 89 ? 26.875 18.812 20.609 1 98.88 89 LEU A CA 1
ATOM 708 C C . LEU A 1 89 ? 26.391 20.141 21.188 1 98.88 89 LEU A C 1
ATOM 710 O O . LEU A 1 89 ? 25.938 20.203 22.328 1 98.88 89 LEU A O 1
ATOM 714 N N . LYS A 1 90 ? 26.562 21.188 20.391 1 98.81 90 LYS A N 1
ATOM 715 C CA . LYS A 1 90 ? 26.188 22.531 20.812 1 98.81 90 LYS A CA 1
ATOM 716 C C . LYS A 1 90 ? 24.969 23.031 20.047 1 98.81 90 LYS A C 1
ATOM 718 O O . LYS A 1 90 ? 24.828 22.781 18.844 1 98.81 90 LYS A O 1
ATOM 723 N N . SER A 1 91 ? 24.047 23.625 20.734 1 98.75 91 SER A N 1
ATOM 724 C CA . SER A 1 91 ? 22.859 24.188 20.109 1 98.75 91 SER A CA 1
ATOM 725 C C . SER A 1 91 ? 22.359 25.422 20.844 1 98.75 91 SER A C 1
ATOM 727 O O . SER A 1 91 ? 22.75 25.672 21.984 1 98.75 91 SER A O 1
ATOM 729 N N . LYS A 1 92 ? 21.562 26.188 20.141 1 98.44 92 LYS A N 1
ATOM 730 C CA . LYS A 1 92 ? 20.938 27.344 20.766 1 98.44 92 LYS A CA 1
ATOM 731 C C . LYS A 1 92 ? 19.828 26.922 21.719 1 98.44 92 LYS A C 1
ATOM 733 O O . LYS A 1 92 ? 19.594 27.578 22.734 1 98.44 92 LYS A O 1
ATOM 738 N N . THR A 1 93 ? 19.109 25.938 21.344 1 98.62 93 THR A N 1
ATOM 739 C CA . THR A 1 93 ? 17.953 25.5 22.109 1 98.62 93 THR A CA 1
ATOM 740 C C . THR A 1 93 ? 17.969 23.984 22.312 1 98.62 93 THR A C 1
ATOM 742 O O . THR A 1 93 ? 18.781 23.281 21.703 1 98.62 93 THR A O 1
ATOM 745 N N . LEU A 1 94 ? 17.078 23.516 23.234 1 98.5 94 LEU A N 1
ATOM 746 C CA . LEU A 1 94 ? 16.891 22.078 23.438 1 98.5 94 LEU A CA 1
ATOM 747 C C . LEU A 1 94 ? 16.469 21.391 22.141 1 98.5 94 LEU A C 1
ATOM 749 O O . LEU A 1 94 ? 16.891 20.266 21.875 1 98.5 94 LEU A O 1
ATOM 753 N N . TRP A 1 95 ? 15.719 22.062 21.375 1 98.75 95 TRP A N 1
ATOM 754 C CA . TRP A 1 95 ? 15.141 21.484 20.156 1 98.75 95 TRP A CA 1
ATOM 755 C C . TRP A 1 95 ? 16.219 21.281 19.094 1 98.75 95 TRP A C 1
ATOM 757 O O . TRP A 1 95 ? 16.188 20.297 18.344 1 98.75 95 TRP A O 1
ATOM 767 N N . GLY A 1 96 ? 17.156 22.219 19 1 98.75 96 GLY A N 1
ATOM 768 C CA . GLY A 1 96 ? 18.328 21.969 18.172 1 98.75 96 GLY A CA 1
ATOM 769 C C . GLY A 1 96 ? 19.125 20.766 18.641 1 98.75 96 GLY A C 1
ATOM 770 O O . GLY A 1 96 ? 19.656 20.016 17.828 1 98.75 96 GLY A O 1
ATOM 771 N N . THR A 1 97 ? 19.234 20.625 19.969 1 98.81 97 THR A N 1
ATOM 772 C CA . THR A 1 97 ? 19.922 19.484 20.547 1 98.81 97 THR A CA 1
ATOM 773 C C . THR A 1 97 ? 19.281 18.172 20.125 1 98.81 97 THR A C 1
ATOM 775 O O . THR A 1 97 ? 19.969 17.188 19.812 1 98.81 97 THR A O 1
ATOM 778 N N . LEU A 1 98 ? 17.953 18.094 20.094 1 98.81 98 LEU A N 1
ATOM 779 C CA . LEU A 1 98 ? 17.25 16.875 19.688 1 98.81 98 LEU A CA 1
ATOM 780 C C . LEU A 1 98 ? 17.609 16.5 18.25 1 98.81 98 LEU A C 1
ATOM 782 O O . LEU A 1 98 ? 17.812 15.32 17.953 1 98.81 98 LEU A O 1
ATOM 786 N N . ARG A 1 99 ? 17.641 17.516 17.391 1 98.81 99 ARG A N 1
ATOM 787 C CA . ARG A 1 99 ? 18.031 17.25 16 1 98.81 99 ARG A CA 1
ATOM 788 C C . ARG A 1 99 ? 19.484 16.781 15.93 1 98.81 99 ARG A C 1
ATOM 790 O O . ARG A 1 99 ? 19.797 15.875 15.148 1 98.81 99 ARG A O 1
ATOM 797 N N . GLY A 1 100 ? 20.344 17.391 16.688 1 98.88 100 GLY A N 1
ATOM 798 C CA . GLY A 1 100 ? 21.734 16.953 16.734 1 98.88 100 GLY A CA 1
ATOM 799 C C . GLY A 1 100 ? 21.906 15.539 17.25 1 98.88 100 GLY A C 1
ATOM 800 O O . GLY A 1 100 ? 22.766 14.797 16.766 1 98.88 100 GLY A O 1
ATOM 801 N N . LEU A 1 101 ? 21.109 15.164 18.281 1 98.88 101 LEU A N 1
ATOM 802 C CA . LEU A 1 101 ? 21.125 13.812 18.812 1 98.88 101 LEU A CA 1
ATOM 803 C C . LEU A 1 101 ? 20.703 12.805 17.75 1 98.88 101 LEU A C 1
ATOM 805 O O . LEU A 1 101 ? 21.25 11.703 17.688 1 98.88 101 LEU A O 1
ATOM 809 N N . GLU A 1 102 ? 19.672 13.172 17 1 98.81 102 GLU A N 1
ATOM 810 C CA . GLU A 1 102 ? 19.266 12.305 15.898 1 98.81 102 GLU A CA 1
ATOM 811 C C . GLU A 1 102 ? 20.406 12.125 14.898 1 98.81 102 GLU A C 1
ATOM 813 O O . GLU A 1 102 ? 20.641 11.016 14.414 1 98.81 102 GLU A O 1
ATOM 818 N N . THR A 1 103 ? 21.078 13.203 14.539 1 98.69 103 THR A N 1
ATOM 819 C CA . THR A 1 103 ? 22.234 13.117 13.648 1 98.69 103 THR A CA 1
ATOM 820 C C . THR A 1 103 ? 23.297 12.195 14.234 1 98.69 103 THR A C 1
ATOM 822 O O . THR A 1 103 ? 23.828 11.32 13.531 1 98.69 103 THR A O 1
ATOM 825 N N . PHE A 1 104 ? 23.656 12.398 15.547 1 98.56 104 PHE A N 1
ATOM 826 C CA . PHE A 1 104 ? 24.641 11.562 16.219 1 98.56 104 PHE A CA 1
ATOM 827 C C . PHE A 1 104 ? 24.25 10.094 16.141 1 98.56 104 PHE A C 1
ATOM 829 O O . PHE A 1 104 ? 25.078 9.242 15.805 1 98.56 104 PHE A O 1
ATOM 836 N N . SER A 1 105 ? 22.969 9.812 16.406 1 98.62 105 SER A N 1
ATOM 837 C CA . SER A 1 105 ? 22.469 8.438 16.391 1 98.62 105 SER A CA 1
ATOM 838 C C . SER A 1 105 ? 22.672 7.797 15.016 1 98.62 105 SER A C 1
ATOM 840 O O . SER A 1 105 ? 22.953 6.602 14.914 1 98.62 105 SER A O 1
ATOM 842 N N . GLN A 1 106 ? 22.562 8.547 13.984 1 97.94 106 GLN A N 1
ATOM 843 C CA . GLN A 1 106 ? 22.625 8.023 12.625 1 97.94 106 GLN A CA 1
ATOM 844 C C . GLN A 1 106 ? 24.078 7.812 12.188 1 97.94 106 GLN A C 1
ATOM 846 O O . GLN A 1 106 ? 24.344 7.09 11.227 1 97.94 106 GLN A O 1
ATOM 851 N N . LEU A 1 107 ? 25 8.43 12.859 1 97.62 107 LEU A N 1
ATOM 852 C CA . LEU A 1 107 ? 26.422 8.266 12.555 1 97.62 107 LEU A CA 1
ATOM 853 C C . LEU A 1 107 ? 26.969 6.977 13.164 1 97.62 107 LEU A C 1
ATOM 855 O O . LEU A 1 107 ? 27.969 6.434 12.688 1 97.62 107 LEU A O 1
ATOM 859 N N . VAL A 1 108 ? 26.344 6.523 14.266 1 97.19 108 VAL A N 1
ATOM 860 C CA . VAL A 1 108 ? 26.875 5.387 15.016 1 97.19 108 VAL A CA 1
ATOM 861 C C . VAL A 1 108 ? 26.547 4.086 14.281 1 97.19 108 VAL A C 1
ATOM 863 O O . VAL A 1 108 ? 25.422 3.889 13.812 1 97.19 108 VAL A O 1
ATOM 866 N N . GLN A 1 109 ? 27.516 3.225 14.148 1 95.94 109 GLN A N 1
ATOM 867 C CA . GLN A 1 109 ? 27.375 1.934 13.492 1 95.94 109 GLN A CA 1
ATOM 868 C C . GLN A 1 109 ? 27.953 0.809 14.336 1 95.94 109 GLN A C 1
ATOM 870 O O . GLN A 1 109 ? 28.703 1.063 15.281 1 95.94 109 GLN A O 1
ATOM 875 N N . ALA A 1 110 ? 27.516 -0.33 14.07 1 94 110 ALA A N 1
ATOM 876 C CA . ALA A 1 110 ? 28.109 -1.533 14.664 1 94 110 ALA A CA 1
ATOM 877 C C . ALA A 1 110 ? 28.984 -2.264 13.664 1 94 110 ALA A C 1
ATOM 879 O O . ALA A 1 110 ? 28.844 -2.09 12.453 1 94 110 ALA A O 1
ATOM 880 N N . ARG A 1 111 ? 29.906 -3.016 14.211 1 89.75 111 ARG A N 1
ATOM 881 C CA . ARG A 1 111 ? 30.766 -3.842 13.367 1 89.75 111 ARG A CA 1
ATOM 882 C C . ARG A 1 111 ? 30.156 -5.227 13.164 1 89.75 111 ARG A C 1
ATOM 884 O O . ARG A 1 111 ? 29.609 -5.82 14.102 1 89.75 111 ARG A O 1
ATOM 891 N N . PRO A 1 112 ? 30.266 -5.684 11.906 1 90.88 112 PRO A N 1
ATOM 892 C CA . PRO A 1 112 ? 29.828 -7.062 11.703 1 90.88 112 PRO A CA 1
ATOM 893 C C . PRO A 1 112 ? 30.703 -8.078 12.445 1 90.88 112 PRO A C 1
ATOM 895 O O . PRO A 1 112 ? 31.891 -7.836 12.648 1 90.88 112 PRO A O 1
ATOM 898 N N . VAL A 1 113 ? 30.094 -9.148 12.828 1 90.69 113 VAL A N 1
ATOM 899 C CA . VAL A 1 113 ? 30.828 -10.25 13.438 1 90.69 113 VAL A CA 1
ATOM 900 C C . VAL A 1 113 ? 31.688 -10.938 12.383 1 90.69 113 VAL A C 1
ATOM 902 O O . VAL A 1 113 ? 31.203 -11.266 11.297 1 90.69 113 VAL A O 1
ATOM 905 N N . LEU A 1 114 ? 32.906 -11.078 12.711 1 92.44 114 LEU A N 1
ATOM 906 C CA . LEU A 1 114 ? 33.844 -11.711 11.781 1 92.44 114 LEU A CA 1
ATOM 907 C C . LEU A 1 114 ? 34.219 -13.109 12.266 1 92.44 114 LEU A C 1
ATOM 909 O O . LEU A 1 114 ? 34.281 -13.367 13.469 1 92.44 114 LEU A O 1
ATOM 913 N N . ASN A 1 115 ? 34.469 -13.977 11.32 1 91.62 115 ASN A N 1
ATOM 914 C CA . ASN A 1 115 ? 34.969 -15.305 11.656 1 91.62 115 ASN A CA 1
ATOM 915 C C . ASN A 1 115 ? 36.469 -15.312 11.844 1 91.62 115 ASN A C 1
ATOM 917 O O . ASN A 1 115 ? 37.094 -14.25 11.852 1 91.62 115 ASN A O 1
ATOM 921 N N . GLU A 1 116 ? 37.031 -16.516 12.031 1 91.62 116 GLU A N 1
ATOM 922 C CA . GLU A 1 116 ? 38.469 -16.688 12.32 1 91.62 116 GLU A CA 1
ATOM 923 C C . GLU A 1 116 ? 39.312 -16.203 11.156 1 91.62 116 GLU A C 1
ATOM 925 O O . GLU A 1 116 ? 40.438 -15.734 11.367 1 91.62 116 GLU A O 1
ATOM 930 N N . ASP A 1 117 ? 38.75 -16.156 10.016 1 92.06 117 ASP A N 1
ATOM 931 C CA . ASP A 1 117 ? 39.469 -15.742 8.812 1 92.06 117 ASP A CA 1
ATOM 932 C C . ASP A 1 117 ? 39.312 -14.25 8.562 1 92.06 117 ASP A C 1
ATOM 934 O O . ASP A 1 117 ? 39.812 -13.727 7.559 1 92.06 117 ASP A O 1
ATOM 938 N N . GLY A 1 118 ? 38.594 -13.586 9.359 1 87.75 118 GLY A N 1
ATOM 939 C CA . GLY A 1 118 ? 38.406 -12.148 9.219 1 87.75 118 GLY A CA 1
ATOM 940 C C . GLY A 1 118 ? 37.281 -11.789 8.266 1 87.75 118 GLY A C 1
ATOM 941 O O . GLY A 1 118 ? 37.156 -10.641 7.828 1 87.75 118 GLY A O 1
ATOM 942 N N . LYS A 1 119 ? 36.531 -12.805 7.922 1 89.31 119 LYS A N 1
ATOM 943 C CA . LYS A 1 119 ? 35.375 -12.578 7.062 1 89.31 119 LYS A CA 1
ATOM 944 C C . LYS A 1 119 ? 34.094 -12.531 7.875 1 89.31 119 LYS A C 1
ATOM 946 O O . LYS A 1 119 ? 34.031 -13.047 8.992 1 89.31 119 LYS A O 1
ATOM 951 N N . GLU A 1 120 ? 33.125 -11.781 7.277 1 91 120 GLU A N 1
ATOM 952 C CA . GLU A 1 120 ? 31.844 -11.727 7.965 1 91 120 GLU A CA 1
ATOM 953 C C . GLU A 1 120 ? 31.281 -13.125 8.203 1 91 120 GLU A C 1
ATOM 955 O O . GLU A 1 120 ? 31.312 -13.969 7.309 1 91 120 GLU A O 1
ATOM 960 N N . GLU A 1 121 ? 30.859 -13.367 9.352 1 93.25 121 GLU A N 1
ATOM 961 C CA . GLU A 1 121 ? 30.203 -14.633 9.672 1 93.25 121 GLU A CA 1
ATOM 962 C C . GLU A 1 121 ? 28.766 -14.641 9.18 1 93.25 121 GLU A C 1
ATOM 964 O O . GLU A 1 121 ? 27.953 -13.82 9.609 1 93.25 121 GLU A O 1
ATOM 969 N N . ILE A 1 122 ? 28.484 -15.516 8.234 1 94.69 122 ILE A N 1
ATOM 970 C CA . ILE A 1 122 ? 27.141 -15.609 7.676 1 94.69 122 ILE A CA 1
ATOM 971 C C . ILE A 1 122 ? 26.484 -16.922 8.125 1 94.69 122 ILE A C 1
ATOM 973 O O . ILE A 1 122 ? 27.031 -18 7.898 1 94.69 122 ILE A O 1
ATOM 977 N N . LYS A 1 123 ? 25.344 -16.812 8.867 1 93.44 123 LYS A N 1
ATOM 978 C CA . LYS A 1 123 ? 24.531 -17.969 9.242 1 93.44 123 LYS A CA 1
ATOM 979 C C . LYS A 1 123 ? 23.234 -18 8.461 1 93.44 123 LYS A C 1
ATOM 981 O O . LYS A 1 123 ? 22.734 -16.969 8 1 93.44 123 LYS A O 1
ATOM 986 N N . ASP A 1 124 ? 22.703 -19.156 8.211 1 94.06 124 ASP A N 1
ATOM 987 C CA . ASP A 1 124 ? 21.391 -19.266 7.559 1 94.06 124 ASP A CA 1
ATOM 988 C C . ASP A 1 124 ? 20.297 -18.672 8.438 1 94.06 124 ASP A C 1
ATOM 990 O O . ASP A 1 124 ? 20.297 -18.859 9.656 1 94.06 124 ASP A O 1
ATOM 994 N N . TYR A 1 125 ? 19.453 -17.922 7.832 1 92.19 125 TYR A N 1
ATOM 995 C CA . TYR A 1 125 ? 18.328 -17.312 8.516 1 92.19 125 TYR A CA 1
ATOM 996 C C . TYR A 1 125 ? 17.422 -18.375 9.117 1 92.19 125 TYR A C 1
ATOM 998 O O . TYR A 1 125 ? 17.156 -19.406 8.492 1 92.19 125 TYR A O 1
ATOM 1006 N N . ASP A 1 126 ? 17.062 -18.172 10.375 1 87.06 126 ASP A N 1
ATOM 1007 C CA . ASP A 1 126 ? 16.094 -19 11.102 1 87.06 126 ASP A CA 1
ATOM 1008 C C . ASP A 1 126 ? 14.969 -18.141 11.672 1 87.06 126 ASP A C 1
ATOM 1010 O O . ASP A 1 126 ? 15.18 -17.344 12.586 1 87.06 126 ASP A O 1
ATOM 1014 N N . GLN A 1 127 ? 13.797 -18.422 11.211 1 80.31 127 GLN A N 1
ATOM 1015 C CA . GLN A 1 127 ? 12.664 -17.594 11.617 1 80.31 127 GLN A CA 1
ATOM 1016 C C . GLN A 1 127 ? 12.352 -17.797 13.102 1 80.31 127 GLN A C 1
ATOM 1018 O O . GLN A 1 127 ? 11.719 -16.938 13.727 1 80.31 127 GLN A O 1
ATOM 1023 N N . ASP A 1 128 ? 12.75 -18.812 13.68 1 79.38 128 ASP A N 1
ATOM 1024 C CA . ASP A 1 128 ? 12.43 -19.141 15.07 1 79.38 128 ASP A CA 1
ATOM 1025 C C . ASP A 1 128 ? 13.562 -18.703 16 1 79.38 128 ASP A C 1
ATOM 1027 O O . ASP A 1 128 ? 13.477 -18.891 17.219 1 79.38 128 ASP A O 1
ATOM 1031 N N . GLU A 1 129 ? 14.555 -18.125 15.32 1 79.62 129 GLU A N 1
ATOM 1032 C CA . GLU A 1 129 ? 15.641 -17.625 16.156 1 79.62 129 GLU A CA 1
ATOM 1033 C C . GLU A 1 129 ? 15.172 -16.469 17.031 1 79.62 129 GLU A C 1
ATOM 1035 O O . GLU A 1 129 ? 14.523 -15.531 16.547 1 79.62 129 GLU A O 1
ATOM 1040 N N . GLU A 1 130 ? 15.375 -16.594 18.281 1 74.44 130 GLU A N 1
ATOM 1041 C CA . GLU A 1 130 ? 15.016 -15.523 19.219 1 74.44 130 GLU A CA 1
ATOM 1042 C C . GLU A 1 130 ? 16.016 -14.383 19.156 1 74.44 130 GLU A C 1
ATOM 1044 O O . GLU A 1 130 ? 17.234 -14.617 19.094 1 74.44 130 GLU A O 1
ATOM 1049 N N . PRO A 1 131 ? 15.461 -13.188 19.094 1 70.12 131 PRO A N 1
ATOM 1050 C CA . PRO A 1 131 ? 16.391 -12.062 19.109 1 70.12 131 PRO A CA 1
ATOM 1051 C C . PRO A 1 131 ? 17.188 -11.969 20.406 1 70.12 131 PRO A C 1
ATOM 1053 O O . PRO A 1 131 ? 16.688 -12.352 21.469 1 70.12 131 PRO A O 1
ATOM 1056 N N . ASP A 1 132 ? 18.469 -11.703 20.25 1 67.12 132 ASP A N 1
ATOM 1057 C CA . ASP A 1 132 ? 19.266 -11.406 21.422 1 67.12 132 ASP A CA 1
ATOM 1058 C C . ASP A 1 132 ? 18.891 -10.062 22.031 1 67.12 132 ASP A C 1
ATOM 1060 O O . ASP A 1 132 ? 19.062 -9.016 21.391 1 67.12 132 ASP A O 1
ATOM 1064 N N . TYR A 1 133 ? 18.297 -10.094 23.125 1 66.19 133 TYR A N 1
ATOM 1065 C CA . TYR A 1 133 ? 17.766 -8.898 23.766 1 66.19 133 TYR A CA 1
ATOM 1066 C C . TYR A 1 133 ? 18.797 -8.297 24.719 1 66.19 133 TYR A C 1
ATOM 1068 O O . TYR A 1 133 ? 18.531 -7.27 25.359 1 66.19 133 TYR A O 1
ATOM 1076 N N . ASP A 1 134 ? 19.938 -8.836 24.703 1 76.31 134 ASP A N 1
ATOM 1077 C CA . ASP A 1 134 ? 20.906 -8.281 25.656 1 76.31 134 ASP A CA 1
ATOM 1078 C C . ASP A 1 134 ? 21.5 -6.98 25.125 1 76.31 134 ASP A C 1
ATOM 1080 O O . ASP A 1 134 ? 22.188 -6.969 24.109 1 76.31 134 ASP A O 1
ATOM 1084 N N . ASN A 1 135 ? 21.078 -5.926 25.75 1 83.88 135 ASN A N 1
ATOM 1085 C CA . ASN A 1 135 ? 21.656 -4.621 25.438 1 83.88 135 ASN A CA 1
ATOM 1086 C C . ASN A 1 135 ? 23 -4.418 26.125 1 83.88 135 ASN A C 1
ATOM 1088 O O . ASN A 1 135 ? 23.062 -4.238 27.344 1 83.88 135 ASN A O 1
ATOM 1092 N N . VAL A 1 136 ? 24.109 -4.438 25.422 1 86.12 136 VAL A N 1
ATOM 1093 C CA . VAL A 1 136 ? 25.453 -4.363 25.984 1 86.12 136 VAL A CA 1
ATOM 1094 C C . VAL A 1 136 ? 25.953 -2.92 25.938 1 86.12 136 VAL A C 1
ATOM 1096 O O . VAL A 1 136 ? 27.172 -2.676 25.922 1 86.12 136 VAL A O 1
ATOM 1099 N N . GLY A 1 137 ? 25.062 -2.053 25.812 1 91.12 137 GLY A N 1
ATOM 1100 C CA . GLY A 1 137 ? 25.438 -0.648 25.781 1 91.12 137 GLY A CA 1
ATOM 1101 C C . GLY A 1 137 ? 26.156 -0.247 24.5 1 91.12 137 GLY A C 1
ATOM 1102 O O . GLY A 1 137 ? 25.781 -0.689 23.406 1 91.12 137 GLY A O 1
ATOM 1103 N N . PHE A 1 138 ? 27.141 0.63 24.609 1 93.69 138 PHE A N 1
ATOM 1104 C CA . PHE A 1 138 ? 27.797 1.203 23.438 1 93.69 138 PHE A CA 1
ATOM 1105 C C . PHE A 1 138 ? 29 0.357 23.016 1 93.69 138 PHE A C 1
ATOM 1107 O O . PHE A 1 138 ? 29.75 0.733 22.125 1 93.69 138 PHE A O 1
ATOM 1114 N N . GLU A 1 139 ? 29.172 -0.78 23.594 1 89.38 139 GLU A N 1
ATOM 1115 C CA . GLU A 1 139 ? 30.297 -1.64 23.266 1 89.38 139 GLU A CA 1
ATOM 1116 C C . GLU A 1 139 ? 30.266 -2.08 21.812 1 89.38 139 GLU A C 1
ATOM 1118 O O . GLU A 1 139 ? 29.203 -2.395 21.281 1 89.38 139 GLU A O 1
ATOM 1123 N N . GLU A 1 140 ? 31.406 -2.02 21.156 1 88.31 140 GLU A N 1
ATOM 1124 C CA . GLU A 1 140 ? 31.625 -2.518 19.797 1 88.31 140 GLU A CA 1
ATOM 1125 C C . GLU A 1 140 ? 30.953 -1.615 18.766 1 88.31 140 GLU A C 1
ATOM 1127 O O . GLU A 1 140 ? 30.766 -2.008 17.609 1 88.31 140 GLU A O 1
ATOM 1132 N N . LEU A 1 141 ? 30.516 -0.494 19.203 1 94.25 141 LEU A N 1
ATOM 1133 C CA . LEU A 1 141 ? 30.016 0.509 18.266 1 94.25 141 LEU A CA 1
ATOM 1134 C C . LEU A 1 141 ? 31.125 1.458 17.844 1 94.25 141 LEU A C 1
ATOM 1136 O O . LEU A 1 141 ? 32.156 1.562 18.5 1 94.25 141 LEU A O 1
ATOM 1140 N N . TYR A 1 142 ? 31.016 2.08 16.703 1 94 142 TYR A N 1
ATOM 1141 C CA . TYR A 1 142 ? 32 3.018 16.203 1 94 142 TYR A CA 1
ATOM 1142 C C . TYR A 1 142 ? 31.359 4.082 15.328 1 94 142 TYR A C 1
ATOM 1144 O O . TYR A 1 142 ? 30.188 3.977 14.977 1 94 142 TYR A O 1
ATOM 1152 N N . ILE A 1 143 ? 32 5.109 15.039 1 95.62 143 ILE A N 1
ATOM 1153 C CA . ILE A 1 143 ? 31.625 6.168 14.109 1 95.62 143 ILE A CA 1
ATOM 1154 C C . ILE A 1 143 ? 32.594 6.211 12.945 1 95.62 143 ILE A C 1
ATOM 1156 O O . ILE A 1 143 ? 33.781 6.523 13.125 1 95.62 143 ILE A O 1
ATOM 1160 N N . PRO A 1 144 ? 32.094 5.938 11.789 1 92.69 144 PRO A N 1
ATOM 1161 C CA . PRO A 1 144 ? 33 5.957 10.633 1 92.69 144 PRO A CA 1
ATOM 1162 C C . PRO A 1 144 ? 33.344 7.371 10.195 1 92.69 144 PRO A C 1
ATOM 1164 O O . PRO A 1 144 ? 32.594 8.305 10.414 1 92.69 144 PRO A O 1
ATOM 1167 N N . ASN A 1 145 ? 34.562 7.516 9.602 1 90.94 145 ASN A N 1
ATOM 1168 C CA . ASN A 1 145 ? 35 8.711 8.906 1 90.94 145 ASN A CA 1
ATOM 1169 C C . ASN A 1 145 ? 35.25 9.867 9.875 1 90.94 145 ASN A C 1
ATOM 1171 O O . ASN A 1 145 ? 35.062 11.031 9.508 1 90.94 145 ASN A O 1
ATOM 1175 N N . ALA A 1 146 ? 35.5 9.539 11.148 1 92.69 146 ALA A N 1
ATOM 1176 C CA . ALA A 1 146 ? 35.906 10.586 12.07 1 92.69 146 ALA A CA 1
ATOM 1177 C C . ALA A 1 146 ? 37.281 11.117 11.719 1 92.69 146 ALA A C 1
ATOM 1179 O O . ALA A 1 146 ? 38.125 10.383 11.164 1 92.69 146 ALA A O 1
ATOM 1180 N N . PRO A 1 147 ? 37.656 12.398 12.055 1 94.81 147 PRO A N 1
ATOM 1181 C CA . PRO A 1 147 ? 36.844 13.375 12.773 1 94.81 147 PRO A CA 1
ATOM 1182 C C . PRO A 1 147 ? 35.719 13.945 11.922 1 94.81 147 PRO A C 1
ATOM 1184 O O . PRO A 1 147 ? 35.812 13.953 10.688 1 94.81 147 PRO A O 1
ATOM 1187 N N . ILE A 1 148 ? 34.625 14.289 12.578 1 96.88 148 ILE A N 1
ATOM 1188 C CA . ILE A 1 148 ? 33.469 14.844 11.906 1 96.88 148 ILE A CA 1
ATOM 1189 C C . ILE A 1 148 ? 33.031 16.141 12.594 1 96.88 148 ILE A C 1
ATOM 1191 O O . ILE A 1 148 ? 33 16.219 13.828 1 96.88 148 ILE A O 1
ATOM 1195 N N . ARG A 1 149 ? 32.875 17.156 11.828 1 97.75 149 ARG A N 1
ATOM 1196 C CA . ARG A 1 149 ? 32.25 18.391 12.297 1 97.75 149 ARG A CA 1
ATOM 1197 C C . ARG A 1 149 ? 31.031 18.75 11.422 1 97.75 149 ARG A C 1
ATOM 1199 O O . ARG A 1 149 ? 31.172 18.938 10.211 1 97.75 149 ARG A O 1
ATOM 1206 N N . ILE A 1 150 ? 29.891 18.828 12.016 1 98.25 150 ILE A N 1
ATOM 1207 C CA . ILE A 1 150 ? 28.656 19.125 11.305 1 98.25 150 ILE A CA 1
ATOM 1208 C C . ILE A 1 150 ? 28.031 20.391 11.883 1 98.25 150 ILE A C 1
ATOM 1210 O O . ILE A 1 150 ? 27.781 20.469 13.094 1 98.25 150 ILE A O 1
ATOM 1214 N N . LYS A 1 151 ? 27.922 21.422 11.133 1 98.25 151 LYS A N 1
ATOM 1215 C CA . LYS A 1 151 ? 27.062 22.578 11.398 1 98.25 151 LYS A CA 1
ATOM 1216 C C . LYS A 1 151 ? 25.797 22.531 10.547 1 98.25 151 LYS A C 1
ATOM 1218 O O . LYS A 1 151 ? 25.875 22.625 9.312 1 98.25 151 LYS A O 1
ATOM 1223 N N . ASP A 1 152 ? 24.641 22.422 11.219 1 97.81 152 ASP A N 1
ATOM 1224 C CA . ASP A 1 152 ? 23.438 22.141 10.43 1 97.81 152 ASP A CA 1
ATOM 1225 C C . ASP A 1 152 ? 22.219 22.875 11.008 1 97.81 152 ASP A C 1
ATOM 1227 O O . ASP A 1 152 ? 22.234 23.297 12.164 1 97.81 152 ASP A O 1
ATOM 1231 N N . ALA A 1 153 ? 21.266 23.141 10.18 1 97.88 153 ALA A N 1
ATOM 1232 C CA . ALA A 1 153 ? 19.984 23.781 10.477 1 97.88 153 ALA A CA 1
ATOM 1233 C C . ALA A 1 153 ? 18.969 23.5 9.375 1 97.88 153 ALA A C 1
ATOM 1235 O O . ALA A 1 153 ? 19.344 23.266 8.227 1 97.88 153 ALA A O 1
ATOM 1236 N N . PRO A 1 154 ? 17.703 23.469 9.719 1 97.81 154 PRO A N 1
ATOM 1237 C CA . PRO A 1 154 ? 16.719 23.25 8.656 1 97.81 154 PRO A CA 1
ATOM 1238 C C . PRO A 1 154 ? 16.594 24.453 7.711 1 97.81 154 PRO A C 1
ATOM 1240 O O . PRO A 1 154 ? 16.672 25.594 8.148 1 97.81 154 PRO A O 1
ATOM 1243 N N . LYS A 1 155 ? 16.359 24.125 6.488 1 96.94 155 LYS A N 1
ATOM 1244 C CA . LYS A 1 155 ? 16.047 25.156 5.512 1 96.94 155 LYS A CA 1
ATOM 1245 C C . LYS A 1 155 ? 14.688 25.797 5.809 1 96.94 155 LYS A C 1
ATOM 1247 O O . LYS A 1 155 ? 14.531 27.016 5.703 1 96.94 155 LYS A O 1
ATOM 1252 N N . TYR A 1 156 ? 13.719 25 6.121 1 97.81 156 TYR A N 1
ATOM 1253 C CA . TYR A 1 156 ? 12.375 25.484 6.422 1 97.81 156 TYR A CA 1
ATOM 1254 C C . TYR A 1 156 ? 12.016 25.203 7.875 1 97.81 156 TYR A C 1
ATOM 1256 O O . TYR A 1 156 ? 12.352 24.156 8.422 1 97.81 156 TYR A O 1
ATOM 1264 N N . THR A 1 157 ? 11.336 26.094 8.477 1 97.69 157 THR A N 1
ATOM 1265 C CA . THR A 1 157 ? 11.031 25.984 9.906 1 97.69 157 THR A CA 1
ATOM 1266 C C . THR A 1 157 ? 9.82 25.094 10.141 1 97.69 157 THR A C 1
ATOM 1268 O O . THR A 1 157 ? 9.641 24.562 11.234 1 97.69 157 THR A O 1
ATOM 1271 N N . HIS A 1 158 ? 8.953 24.953 9.156 1 98.62 158 HIS A N 1
ATOM 1272 C CA . HIS A 1 158 ? 7.766 24.125 9.234 1 98.62 158 HIS A CA 1
ATOM 1273 C C . HIS A 1 158 ? 7.918 22.859 8.391 1 98.62 158 HIS A C 1
ATOM 1275 O O . HIS A 1 158 ? 7.824 22.922 7.16 1 98.62 158 HIS A O 1
ATOM 1281 N N . ARG A 1 159 ? 8.125 21.719 8.977 1 98.88 159 ARG A N 1
ATOM 1282 C CA . ARG A 1 159 ? 8.312 20.438 8.328 1 98.88 159 ARG A CA 1
ATOM 1283 C C . ARG A 1 159 ? 7.324 19.406 8.859 1 98.88 159 ARG A C 1
ATOM 1285 O O . ARG A 1 159 ? 7.602 18.719 9.844 1 98.88 159 ARG A O 1
ATOM 1292 N N . GLY A 1 160 ? 6.148 19.312 8.164 1 98.88 160 GLY A N 1
ATOM 1293 C CA . GLY A 1 160 ? 5.031 18.656 8.828 1 98.88 160 GLY A CA 1
ATOM 1294 C C . GLY A 1 160 ? 4.527 17.438 8.078 1 98.88 160 GLY A C 1
ATOM 1295 O O . GLY A 1 160 ? 4.941 17.172 6.945 1 98.88 160 GLY A O 1
ATOM 1296 N N . LEU A 1 161 ? 3.773 16.625 8.75 1 98.94 161 LEU A N 1
ATOM 1297 C CA . LEU A 1 161 ? 2.977 15.5 8.289 1 98.94 161 LEU A CA 1
ATOM 1298 C C . LEU A 1 161 ? 1.531 15.625 8.758 1 98.94 161 LEU A C 1
ATOM 1300 O O . LEU A 1 161 ? 1.272 15.734 9.953 1 98.94 161 LEU A O 1
ATOM 1304 N N . MET A 1 162 ? 0.634 15.703 7.785 1 98.94 162 MET A N 1
ATOM 1305 C CA . MET A 1 162 ? -0.788 15.734 8.117 1 98.94 162 MET A CA 1
ATOM 1306 C C . MET A 1 162 ? -1.383 14.328 8.094 1 98.94 162 MET A C 1
ATOM 1308 O O . MET A 1 162 ? -1.162 13.57 7.145 1 98.94 162 MET A O 1
ATOM 1312 N N . LEU A 1 163 ? -2.076 13.953 9.102 1 98.94 163 LEU A N 1
ATOM 1313 C CA . LEU A 1 163 ? -2.783 12.672 9.172 1 98.94 163 LEU A CA 1
ATOM 1314 C C . LEU A 1 163 ? -4.273 12.891 9.406 1 98.94 163 LEU A C 1
ATOM 1316 O O . LEU A 1 163 ? -4.668 13.562 10.359 1 98.94 163 LEU A O 1
ATOM 1320 N N . ASP A 1 164 ? -5.066 12.414 8.5 1 98.88 164 ASP A N 1
ATOM 1321 C CA . ASP A 1 164 ? -6.52 12.391 8.641 1 98.88 164 ASP A CA 1
ATOM 1322 C C . ASP A 1 164 ? -6.969 11.203 9.484 1 98.88 164 ASP A C 1
ATOM 1324 O O . ASP A 1 164 ? -6.766 10.047 9.109 1 98.88 164 ASP A O 1
ATOM 1328 N N . THR A 1 165 ? -7.605 11.492 10.633 1 98.81 165 THR A N 1
ATOM 1329 C CA . THR A 1 165 ? -8.07 10.406 11.5 1 98.81 165 THR A CA 1
ATOM 1330 C C . THR A 1 165 ? -9.594 10.352 11.531 1 98.81 165 THR A C 1
ATOM 1332 O O . THR A 1 165 ? -10.18 9.703 12.398 1 98.81 165 THR A O 1
ATOM 1335 N N . SER A 1 166 ? -10.219 11.078 10.602 1 98.62 166 SER A N 1
ATOM 1336 C CA . SER A 1 166 ? -11.672 11.156 10.586 1 98.62 166 SER A CA 1
ATOM 1337 C C . SER A 1 166 ? -12.273 10.188 9.586 1 98.62 166 SER A C 1
ATOM 1339 O O . SER A 1 166 ? -13.344 9.617 9.82 1 98.62 166 SER A O 1
ATOM 1341 N N . ARG A 1 167 ? -11.656 10.039 8.43 1 98.56 167 ARG A N 1
ATOM 1342 C CA . ARG A 1 167 ? -12.211 9.156 7.414 1 98.56 167 ARG A CA 1
ATOM 1343 C C . ARG A 1 167 ? -12.008 7.691 7.785 1 98.56 167 ARG A C 1
ATOM 1345 O O . ARG A 1 167 ? -12.828 6.84 7.445 1 98.56 167 ARG A O 1
ATOM 1352 N N . ASN A 1 168 ? -10.922 7.371 8.359 1 98.5 168 ASN A N 1
ATOM 1353 C CA . ASN A 1 168 ? -10.719 6.156 9.141 1 98.5 168 ASN A CA 1
ATOM 1354 C C . ASN A 1 168 ? -9.992 6.453 10.453 1 98.5 168 ASN A C 1
ATOM 1356 O O . ASN A 1 168 ? -9.125 7.324 10.5 1 98.5 168 ASN A O 1
ATOM 1360 N N . TYR A 1 169 ? -10.375 5.719 11.562 1 98 169 TYR A N 1
ATOM 1361 C CA . TYR A 1 169 ? -9.836 5.93 12.898 1 98 169 TYR A CA 1
ATOM 1362 C C . TYR A 1 169 ? -8.469 5.277 13.047 1 98 169 TYR A C 1
ATOM 1364 O O . TYR A 1 169 ? -8.211 4.223 12.461 1 98 169 TYR A O 1
ATOM 1372 N N . PHE A 1 170 ? -7.594 5.883 13.789 1 98.56 170 PHE A N 1
ATOM 1373 C CA . PHE A 1 170 ? -6.289 5.336 14.148 1 98.56 170 PHE A CA 1
ATOM 1374 C C . PHE A 1 170 ? -6.117 5.297 15.664 1 98.56 170 PHE A C 1
ATOM 1376 O O . PHE A 1 170 ? -6.328 6.301 16.344 1 98.56 170 PHE A O 1
ATOM 1383 N N . PRO A 1 171 ? -5.715 4.203 16.188 1 97.38 171 PRO A N 1
ATOM 1384 C CA . PRO A 1 171 ? -5.43 4.16 17.625 1 97.38 171 PRO A CA 1
ATOM 1385 C C . PRO A 1 171 ? -4.285 5.09 18.031 1 97.38 171 PRO A C 1
ATOM 1387 O O . PRO A 1 171 ? -3.385 5.348 17.219 1 97.38 171 PRO A O 1
ATOM 1390 N N . VAL A 1 172 ? -4.281 5.516 19.266 1 98.25 172 VAL A N 1
ATOM 1391 C CA . VAL A 1 172 ? -3.291 6.453 19.781 1 98.25 172 VAL A CA 1
ATOM 1392 C C . VAL A 1 172 ? -1.888 5.875 19.609 1 98.25 172 VAL A C 1
ATOM 1394 O O . VAL A 1 172 ? -0.956 6.594 19.234 1 98.25 172 VAL A O 1
ATOM 1397 N N . LYS A 1 173 ? -1.708 4.57 19.797 1 97.75 173 LYS A N 1
ATOM 1398 C CA . LYS A 1 173 ? -0.395 3.941 19.688 1 97.75 173 LYS A CA 1
ATOM 1399 C C . LYS A 1 173 ? 0.194 4.137 18.297 1 97.75 173 LYS A C 1
ATOM 1401 O O . LYS A 1 173 ? 1.407 4.297 18.141 1 97.75 173 LYS A O 1
ATOM 1406 N N . ASP A 1 174 ? -0.636 4.078 17.281 1 98.25 174 ASP A N 1
ATOM 1407 C CA . ASP A 1 174 ? -0.171 4.258 15.914 1 98.25 174 ASP A CA 1
ATOM 1408 C C . ASP A 1 174 ? 0.233 5.707 15.656 1 98.25 174 ASP A C 1
ATOM 1410 O O . ASP A 1 174 ? 1.181 5.969 14.914 1 98.25 174 ASP A O 1
ATOM 1414 N N . ILE A 1 175 ? -0.473 6.652 16.188 1 98.88 175 ILE A N 1
ATOM 1415 C CA . ILE A 1 175 ? -0.138 8.062 16.078 1 98.88 175 ILE A CA 1
ATOM 1416 C C . ILE A 1 175 ? 1.208 8.328 16.75 1 98.88 175 ILE A C 1
ATOM 1418 O O . ILE A 1 175 ? 2.059 9.031 16.203 1 98.88 175 ILE A O 1
ATOM 1422 N N . LEU A 1 176 ? 1.41 7.715 17.938 1 98.88 176 LEU A N 1
ATOM 1423 C CA . LEU A 1 176 ? 2.676 7.879 18.641 1 98.88 176 LEU A CA 1
ATOM 1424 C C . LEU A 1 176 ? 3.832 7.312 17.828 1 98.88 176 LEU A C 1
ATOM 1426 O O . LEU A 1 176 ? 4.895 7.93 17.734 1 98.88 176 LEU A O 1
ATOM 1430 N N . ARG A 1 177 ? 3.641 6.129 17.219 1 98.75 177 ARG A N 1
ATOM 1431 C CA . ARG A 1 177 ? 4.66 5.531 16.359 1 98.75 177 ARG A CA 1
ATOM 1432 C C . ARG A 1 177 ? 4.98 6.438 15.172 1 98.75 177 ARG A C 1
ATOM 1434 O O . ARG A 1 177 ? 6.137 6.543 14.766 1 98.75 177 ARG A O 1
ATOM 1441 N N . THR A 1 178 ? 3.963 7.082 14.641 1 98.94 178 THR A N 1
ATOM 1442 C CA . THR A 1 178 ? 4.156 8.039 13.555 1 98.94 178 THR A CA 1
ATOM 1443 C C . THR A 1 178 ? 5.02 9.211 14.008 1 98.94 178 THR A C 1
ATOM 1445 O O . THR A 1 178 ? 5.922 9.641 13.289 1 98.94 178 THR A O 1
ATOM 1448 N N . ILE A 1 179 ? 4.801 9.68 15.172 1 98.94 179 ILE A N 1
ATOM 1449 C CA . ILE A 1 179 ? 5.562 10.789 15.727 1 98.94 179 ILE A CA 1
ATOM 1450 C C . ILE A 1 179 ? 7.016 10.367 15.938 1 98.94 179 ILE A C 1
ATOM 1452 O O . ILE A 1 179 ? 7.938 11.148 15.703 1 98.94 179 ILE A O 1
ATOM 1456 N N . ASP A 1 180 ? 7.242 9.102 16.375 1 98.88 180 ASP A N 1
ATOM 1457 C CA . ASP A 1 180 ? 8.609 8.586 16.469 1 98.88 180 ASP A CA 1
ATOM 1458 C C . ASP A 1 180 ? 9.32 8.688 15.117 1 98.88 180 ASP A C 1
ATOM 1460 O O . ASP A 1 180 ? 10.445 9.18 15.039 1 98.88 180 ASP A O 1
ATOM 1464 N N . ALA A 1 181 ? 8.633 8.227 14.125 1 98.94 181 ALA A N 1
ATOM 1465 C CA . ALA A 1 181 ? 9.227 8.227 12.789 1 98.94 181 ALA A CA 1
ATOM 1466 C C . ALA A 1 181 ? 9.492 9.656 12.312 1 98.94 181 ALA A C 1
ATOM 1468 O O . ALA A 1 181 ? 10.492 9.914 11.641 1 98.94 181 ALA A O 1
ATOM 1469 N N . MET A 1 182 ? 8.57 10.586 12.617 1 98.94 182 MET A N 1
ATOM 1470 C CA . MET A 1 182 ? 8.789 11.992 12.297 1 98.94 182 MET A CA 1
ATOM 1471 C C . MET A 1 182 ? 10.062 12.516 12.938 1 98.94 182 MET A C 1
ATOM 1473 O O . MET A 1 182 ? 10.867 13.18 12.289 1 98.94 182 MET A O 1
ATOM 1477 N N . ALA A 1 183 ? 10.242 12.164 14.18 1 98.88 183 ALA A N 1
ATOM 1478 C CA . ALA A 1 183 ? 11.438 12.602 14.906 1 98.88 183 ALA A CA 1
ATOM 1479 C C . ALA A 1 183 ? 12.703 12.031 14.281 1 98.88 183 ALA A C 1
ATOM 1481 O O . ALA A 1 183 ? 13.703 12.734 14.148 1 98.88 183 ALA A O 1
ATOM 1482 N N . PHE A 1 184 ? 12.641 10.742 13.859 1 98.88 184 PHE A N 1
ATOM 1483 C CA . PHE A 1 184 ? 13.781 10.117 13.195 1 98.88 184 PHE A CA 1
ATOM 1484 C C . PHE A 1 184 ? 14.164 10.883 11.938 1 98.88 184 PHE A C 1
ATOM 1486 O O . PHE A 1 184 ? 15.312 10.82 11.492 1 98.88 184 PHE A O 1
ATOM 1493 N N . ASN A 1 185 ? 13.195 11.578 11.367 1 98.88 185 ASN A N 1
ATOM 1494 C CA . ASN A 1 185 ? 13.406 12.281 10.102 1 98.88 185 ASN A CA 1
ATOM 1495 C C . ASN A 1 185 ? 13.43 13.797 10.297 1 98.88 185 ASN A C 1
ATOM 1497 O O . ASN A 1 185 ? 13.289 14.547 9.336 1 98.88 185 ASN A O 1
ATOM 1501 N N . LYS A 1 186 ? 13.5 14.25 11.539 1 98.69 186 LYS A N 1
ATOM 1502 C CA . LYS A 1 186 ? 13.648 15.641 11.945 1 98.69 186 LYS A CA 1
ATOM 1503 C C . LYS A 1 186 ? 12.477 16.484 11.469 1 98.69 186 LYS A C 1
ATOM 1505 O O . LYS A 1 186 ? 12.656 17.656 11.094 1 98.69 186 LYS A O 1
ATOM 1510 N N . MET A 1 187 ? 11.344 15.875 11.281 1 98.88 187 MET A N 1
ATOM 1511 C CA . MET A 1 187 ? 10.102 16.625 11.086 1 98.88 187 MET A CA 1
ATOM 1512 C C . MET A 1 187 ? 9.594 17.188 12.406 1 98.88 187 MET A C 1
ATOM 1514 O O . MET A 1 187 ? 9.852 16.625 13.469 1 98.88 187 MET A O 1
ATOM 1518 N N . ASN A 1 188 ? 8.852 18.312 12.328 1 98.88 188 ASN A N 1
ATOM 1519 C CA . ASN A 1 188 ? 8.609 18.969 13.617 1 98.88 188 ASN A CA 1
ATOM 1520 C C . ASN A 1 188 ? 7.148 19.375 13.781 1 98.88 188 ASN A C 1
ATOM 1522 O O . ASN A 1 188 ? 6.797 20.062 14.727 1 98.88 188 ASN A O 1
ATOM 1526 N N . VAL A 1 189 ? 6.258 19 12.852 1 98.94 189 VAL A N 1
ATOM 1527 C CA . VAL A 1 189 ? 4.859 19.375 13.008 1 98.94 189 VAL A CA 1
ATOM 1528 C C . VAL A 1 189 ? 3.961 18.188 12.672 1 98.94 189 VAL A C 1
ATOM 1530 O O . VAL A 1 189 ? 3.986 17.672 11.555 1 98.94 189 VAL A O 1
ATOM 1533 N N . PHE A 1 190 ? 3.281 17.719 13.625 1 98.94 190 PHE A N 1
ATOM 1534 C CA . PHE A 1 190 ? 2.176 16.797 13.398 1 98.94 190 PHE A CA 1
ATOM 1535 C C . PHE A 1 190 ? 0.865 17.547 13.227 1 98.94 190 PHE A C 1
ATOM 1537 O O . PHE A 1 190 ? 0.32 18.094 14.188 1 98.94 190 PHE A O 1
ATOM 1544 N N . HIS A 1 191 ? 0.461 17.672 11.969 1 98.94 191 HIS A N 1
ATOM 1545 C CA . HIS A 1 191 ? -0.825 18.266 11.617 1 98.94 191 HIS A CA 1
ATOM 1546 C C . HIS A 1 191 ? -1.95 17.25 11.719 1 98.94 191 HIS A C 1
ATOM 1548 O O . HIS A 1 191 ? -2.078 16.359 10.867 1 98.94 191 HIS A O 1
ATOM 1554 N N . TRP A 1 192 ? -2.758 17.391 12.766 1 98.94 192 TRP A N 1
ATOM 1555 C CA . TRP A 1 192 ? -3.789 16.406 13.094 1 98.94 192 TRP A CA 1
ATOM 1556 C C . TRP A 1 192 ? -5.141 16.828 12.523 1 98.94 192 TRP A C 1
ATOM 1558 O O . TRP A 1 192 ? -5.855 17.625 13.141 1 98.94 192 TRP A O 1
ATOM 1568 N N . HIS A 1 193 ? -5.488 16.344 11.352 1 98.94 193 HIS A N 1
ATOM 1569 C CA . HIS A 1 193 ? -6.832 16.484 10.805 1 98.94 193 HIS A CA 1
ATOM 1570 C C . HIS A 1 193 ? -7.82 15.57 11.516 1 98.94 193 HIS A C 1
ATOM 1572 O O . HIS A 1 193 ? -7.988 14.414 11.125 1 98.94 193 HIS A O 1
ATOM 1578 N N . ILE A 1 194 ? -8.609 16.078 12.414 1 98.88 194 ILE A N 1
ATOM 1579 C CA . ILE A 1 194 ? -9.234 15.258 13.438 1 98.88 194 ILE A CA 1
ATOM 1580 C C . ILE A 1 194 ? -10.672 14.922 13.023 1 98.88 194 ILE A C 1
ATOM 1582 O O . ILE A 1 194 ? -11.172 13.844 13.32 1 98.88 194 ILE A O 1
ATOM 1586 N N . THR A 1 195 ? -11.344 15.898 12.438 1 98.69 195 THR A N 1
ATOM 1587 C CA . THR A 1 195 ? -12.758 15.719 12.133 1 98.69 195 THR A CA 1
ATOM 1588 C C . THR A 1 195 ? -13.031 15.977 10.656 1 98.69 195 THR A C 1
ATOM 1590 O O . THR A 1 195 ? -12.266 16.672 9.984 1 98.69 195 THR A O 1
ATOM 1593 N N . ASP A 1 196 ? -14.047 15.398 10.156 1 98.62 196 ASP A N 1
ATOM 1594 C CA . ASP A 1 196 ? -14.57 15.578 8.805 1 98.62 196 ASP A CA 1
ATOM 1595 C C . ASP A 1 196 ? -16.016 15.086 8.703 1 98.62 196 ASP A C 1
ATOM 1597 O O . ASP A 1 196 ? -16.641 14.773 9.719 1 98.62 196 ASP A O 1
ATOM 1601 N N . SER A 1 197 ? -16.562 15.07 7.543 1 98.38 197 SER A N 1
ATOM 1602 C CA . SER A 1 197 ? -17.953 14.695 7.328 1 98.38 197 SER A CA 1
ATOM 1603 C C . SER A 1 197 ? -18.234 13.281 7.812 1 98.38 197 SER A C 1
ATOM 1605 O O . SER A 1 197 ? -19.328 12.977 8.281 1 98.38 197 SER A O 1
ATOM 1607 N N . GLN A 1 198 ? -17.266 12.438 7.805 1 98.25 198 GLN A N 1
ATOM 1608 C CA . GLN A 1 198 ? -17.484 11.016 8.062 1 98.25 198 GLN A CA 1
ATOM 1609 C C . GLN A 1 198 ? -17.516 10.727 9.562 1 98.25 198 GLN A C 1
ATOM 1611 O O . GLN A 1 198 ? -18.234 9.82 10.008 1 98.25 198 GLN A O 1
ATOM 1616 N N . SER A 1 199 ? -16.688 11.516 10.289 1 98.75 199 SER A N 1
ATOM 1617 C CA . SER A 1 199 ? -16.734 11.273 11.727 1 98.75 199 SER A CA 1
ATOM 1618 C C . SER A 1 199 ? -16.203 12.469 12.508 1 98.75 199 SER A C 1
ATOM 1620 O O . SER A 1 199 ? -15.516 13.328 11.945 1 98.75 199 SER A O 1
ATOM 1622 N N . PHE A 1 200 ? -16.609 12.648 13.75 1 98.81 200 PHE A N 1
ATOM 1623 C CA . PHE A 1 200 ? -16.109 13.578 14.758 1 98.81 200 PHE A CA 1
ATOM 1624 C C . PHE A 1 200 ? -15.586 12.828 15.977 1 98.81 200 PHE A C 1
ATOM 1626 O O . PHE A 1 200 ? -16.25 12.781 17.016 1 98.81 200 PHE A O 1
ATOM 1633 N N . PRO A 1 201 ? -14.344 12.32 15.914 1 98.81 201 PRO A N 1
ATOM 1634 C CA . PRO A 1 201 ? -13.867 11.391 16.938 1 98.81 201 PRO A CA 1
ATOM 1635 C C . PRO A 1 201 ? -13.312 12.109 18.172 1 98.81 201 PRO A C 1
ATOM 1637 O O . PRO A 1 201 ? -12.977 11.469 19.172 1 98.81 201 PRO A O 1
ATOM 1640 N N . LEU A 1 202 ? -13.281 13.422 18.234 1 98.88 202 LEU A N 1
ATOM 1641 C CA . LEU A 1 202 ? -12.703 14.164 19.359 1 98.88 202 LEU A CA 1
ATOM 1642 C C . LEU A 1 202 ? -13.758 14.438 20.422 1 98.88 202 LEU A C 1
ATOM 1644 O O . LEU A 1 202 ? -14.758 15.102 20.156 1 98.88 202 LEU A O 1
ATOM 1648 N N . GLN A 1 203 ? -13.539 13.992 21.609 1 98.19 203 GLN A N 1
ATOM 1649 C CA . GLN A 1 203 ? -14.438 14.281 22.719 1 98.19 203 GLN A CA 1
ATOM 1650 C C . GLN A 1 203 ? -14.211 15.695 23.25 1 98.19 203 GLN A C 1
ATOM 1652 O O . GLN A 1 203 ? -13.078 16.078 23.531 1 98.19 203 GLN A O 1
ATOM 1657 N N . LEU A 1 204 ? -15.258 16.469 23.359 1 98.44 204 LEU A N 1
ATOM 1658 C CA . LEU A 1 204 ? -15.219 17.812 23.906 1 98.44 204 LEU A CA 1
ATOM 1659 C C . LEU A 1 204 ? -16.125 17.922 25.125 1 98.44 204 LEU A C 1
ATOM 1661 O O . LEU A 1 204 ? -17.203 17.328 25.172 1 98.44 204 LEU A O 1
ATOM 1665 N N . LYS A 1 205 ? -15.711 18.625 26.094 1 98.12 205 LYS A N 1
ATOM 1666 C CA . LYS A 1 205 ? -16.5 18.844 27.312 1 98.12 205 LYS A CA 1
ATOM 1667 C C . LYS A 1 205 ? -17.688 19.766 27.047 1 98.12 205 LYS A C 1
ATOM 1669 O O . LYS A 1 205 ? -18.781 19.531 27.547 1 98.12 205 LYS A O 1
ATOM 1674 N N . THR A 1 206 ? -17.547 20.75 26.234 1 97.62 206 THR A N 1
ATOM 1675 C CA . THR A 1 206 ? -18.547 21.797 26.031 1 97.62 206 THR A CA 1
ATOM 1676 C C . THR A 1 206 ? -19.547 21.391 24.969 1 97.62 206 THR A C 1
ATOM 1678 O O . THR A 1 206 ? -20.625 21.969 24.859 1 97.62 206 THR A O 1
ATOM 1681 N N . ALA A 1 207 ? -19.156 20.438 24.172 1 98 207 ALA A N 1
ATOM 1682 C CA . ALA A 1 207 ? -20.047 19.891 23.141 1 98 207 ALA A CA 1
ATOM 1683 C C . ALA A 1 207 ? -19.875 18.375 23.031 1 98 207 ALA A C 1
ATOM 1685 O O . ALA A 1 207 ? -19.5 17.875 21.969 1 98 207 ALA A O 1
ATOM 1686 N N . PRO A 1 208 ? -20.188 17.672 24.062 1 98.06 208 PRO A N 1
ATOM 1687 C CA . PRO A 1 208 ? -19.938 16.234 24.094 1 98.06 208 PRO A CA 1
ATOM 1688 C C . PRO A 1 208 ? -20.766 15.461 23.078 1 98.06 208 PRO A C 1
ATOM 1690 O O . PRO A 1 208 ? -20.391 14.352 22.672 1 98.06 208 PRO A O 1
ATOM 1693 N N . GLU A 1 209 ? -21.906 16.047 22.625 1 98.31 209 GLU A N 1
ATOM 1694 C CA . GLU A 1 209 ? -22.812 15.383 21.703 1 98.31 209 GLU A CA 1
ATOM 1695 C C . GLU A 1 209 ? -22.156 15.18 20.328 1 98.31 209 GLU A C 1
ATOM 1697 O O . GLU A 1 209 ? -22.531 14.266 19.594 1 98.31 209 GLU A O 1
ATOM 1702 N N . LEU A 1 210 ? -21.156 16.016 19.984 1 98.69 210 LEU A N 1
ATOM 1703 C CA . LEU A 1 210 ? -20.516 15.922 18.672 1 98.69 210 LEU A CA 1
ATOM 1704 C C . LEU A 1 210 ? -19.797 14.586 18.516 1 98.69 210 LEU A C 1
ATOM 1706 O O . LEU A 1 210 ? -20.031 13.859 17.562 1 98.69 210 LEU A O 1
ATOM 1710 N N . ALA A 1 211 ? -19.016 14.219 19.5 1 98.56 211 ALA A N 1
ATOM 1711 C CA . ALA A 1 211 ? -18.328 12.93 19.438 1 98.56 211 ALA A CA 1
ATOM 1712 C C . ALA A 1 211 ? -19.266 11.781 19.75 1 98.56 211 ALA A C 1
ATOM 1714 O O . ALA A 1 211 ? -19.172 10.703 19.156 1 98.56 211 ALA A O 1
ATOM 1715 N N . HIS A 1 212 ? -20.141 12.031 20.719 1 98.06 212 HIS A N 1
ATOM 1716 C CA . HIS A 1 212 ? -21.062 10.969 21.141 1 98.06 212 HIS A CA 1
ATOM 1717 C C . HIS A 1 212 ? -21.891 10.461 19.969 1 98.06 212 HIS A C 1
ATOM 1719 O O . HIS A 1 212 ? -22.094 9.25 19.828 1 98.06 212 HIS A O 1
ATOM 1725 N N . GLN A 1 213 ? -22.344 11.398 19.188 1 97.94 213 GLN A N 1
ATOM 1726 C CA . GLN A 1 213 ? -23.172 11.023 18.047 1 97.94 213 GLN A CA 1
ATOM 1727 C C . GLN A 1 213 ? -22.328 10.883 16.781 1 97.94 213 GLN A C 1
ATOM 1729 O O . GLN A 1 213 ? -22.672 10.102 15.891 1 97.94 213 GLN A O 1
ATOM 1734 N N . GLY A 1 214 ? -21.219 11.617 16.656 1 98.25 214 GLY A N 1
ATOM 1735 C CA . GLY A 1 214 ? -20.531 11.781 15.391 1 98.25 214 GLY A CA 1
ATOM 1736 C C . GLY A 1 214 ? -19.344 10.852 15.227 1 98.25 214 GLY A C 1
ATOM 1737 O O . GLY A 1 214 ? -18.812 10.711 14.125 1 98.25 214 GLY A O 1
ATOM 1738 N N . ALA A 1 215 ? -18.922 10.156 16.266 1 98.62 215 ALA A N 1
ATOM 1739 C CA . ALA A 1 215 ? -17.812 9.219 16.156 1 98.62 215 ALA A CA 1
ATOM 1740 C C . ALA A 1 215 ? -18.266 7.883 15.586 1 98.62 215 ALA A C 1
ATOM 1742 O O . ALA A 1 215 ? -19.453 7.523 15.695 1 98.62 215 ALA A O 1
ATOM 1743 N N . TYR A 1 216 ? -17.359 7.184 14.977 1 98.31 216 TYR A N 1
ATOM 1744 C CA . TYR A 1 216 ? -17.641 5.832 14.5 1 98.31 216 TYR A CA 1
ATOM 1745 C C . TYR A 1 216 ? -17.984 4.906 15.664 1 98.31 216 TYR A C 1
ATOM 1747 O O . TYR A 1 216 ? -17.5 5.098 16.781 1 98.31 216 TYR A O 1
ATOM 1755 N N . LYS A 1 217 ? -18.828 4.004 15.391 1 96.44 217 LYS A N 1
ATOM 1756 C CA . LYS A 1 217 ? -19.078 2.857 16.266 1 96.44 217 LYS A CA 1
ATOM 1757 C C . LYS A 1 217 ? -18.719 1.549 15.562 1 96.44 217 LYS A C 1
ATOM 1759 O O . LYS A 1 217 ? -19.281 1.235 14.508 1 96.44 217 LYS A O 1
ATOM 1764 N N . LEU A 1 218 ? -17.781 0.828 16.047 1 95.56 218 LEU A N 1
ATOM 1765 C CA . LEU A 1 218 ? -17.328 -0.434 15.469 1 95.56 218 LEU A CA 1
ATOM 1766 C C . LEU A 1 218 ? -17.266 -1.525 16.531 1 95.56 218 LEU A C 1
ATOM 1768 O O . LEU A 1 218 ? -16.594 -1.361 17.562 1 95.56 218 LEU A O 1
ATOM 1772 N N . HIS A 1 219 ? -18.016 -2.641 16.312 1 92.31 219 HIS A N 1
ATOM 1773 C CA . HIS A 1 219 ? -18.078 -3.754 17.266 1 92.31 219 HIS A CA 1
ATOM 1774 C C . HIS A 1 219 ? -18.375 -3.266 18.672 1 92.31 219 HIS A C 1
ATOM 1776 O O . HIS A 1 219 ? -17.688 -3.627 19.625 1 92.31 219 HIS A O 1
ATOM 1782 N N . GLN A 1 220 ? -19.312 -2.342 18.75 1 92.56 220 GLN A N 1
ATOM 1783 C CA . GLN A 1 220 ? -19.938 -1.801 19.953 1 92.56 220 GLN A CA 1
ATOM 1784 C C . GLN A 1 220 ? -18.953 -0.931 20.734 1 92.56 220 GLN A C 1
ATOM 1786 O O . GLN A 1 220 ? -19.094 -0.75 21.953 1 92.56 220 GLN A O 1
ATOM 1791 N N . ARG A 1 221 ? -17.984 -0.437 20.062 1 95.25 221 ARG A N 1
ATOM 1792 C CA . ARG A 1 221 ? -17.047 0.542 20.609 1 95.25 221 ARG A CA 1
ATOM 1793 C C . ARG A 1 221 ? -17.141 1.865 19.859 1 95.25 221 ARG A C 1
ATOM 1795 O O . ARG A 1 221 ? -17.062 1.891 18.625 1 95.25 221 ARG A O 1
ATOM 1802 N N . ARG A 1 222 ? -17.312 2.895 20.609 1 97.62 222 ARG A N 1
ATOM 1803 C CA . ARG A 1 222 ? -17.25 4.238 20.047 1 97.62 222 ARG A CA 1
ATOM 1804 C C . ARG A 1 222 ? -15.812 4.707 19.891 1 97.62 222 ARG A C 1
ATOM 1806 O O . ARG A 1 222 ? -15.078 4.801 20.875 1 97.62 222 ARG A O 1
ATOM 1813 N N . LEU A 1 223 ? -15.391 4.984 18.719 1 98.19 223 LEU A N 1
ATOM 1814 C CA . LEU A 1 223 ? -14 5.312 18.422 1 98.19 223 LEU A CA 1
ATOM 1815 C C . LEU A 1 223 ? -13.734 6.797 18.641 1 98.19 223 LEU A C 1
ATOM 1817 O O . LEU A 1 223 ? -13.891 7.602 17.719 1 98.19 223 LEU A O 1
ATOM 1821 N N . VAL A 1 224 ? -13.266 7.16 19.844 1 98.44 224 VAL A N 1
ATOM 1822 C CA . VAL A 1 224 ? -13.102 8.562 20.219 1 98.44 224 VAL A CA 1
ATOM 1823 C C . VAL A 1 224 ? -11.672 8.805 20.703 1 98.44 224 VAL A C 1
ATOM 1825 O O . VAL A 1 224 ? -10.961 7.859 21.047 1 98.44 224 VAL A O 1
ATOM 1828 N N . TYR A 1 225 ? -11.219 10 20.625 1 98.62 225 TYR A N 1
ATOM 1829 C CA . TYR A 1 225 ? -10.047 10.516 21.312 1 98.62 225 TYR A CA 1
ATOM 1830 C C . TYR A 1 225 ? -10.445 11.352 22.516 1 98.62 225 TYR A C 1
ATOM 1832 O O . TYR A 1 225 ? -11.094 12.391 22.375 1 98.62 225 TYR A O 1
ATOM 1840 N N . THR A 1 226 ? -10.07 10.945 23.625 1 97.62 226 THR A N 1
ATOM 1841 C CA . THR A 1 226 ? -10.383 11.648 24.875 1 97.62 226 THR A CA 1
ATOM 1842 C C . THR A 1 226 ? -9.391 12.781 25.125 1 97.62 226 THR A C 1
ATOM 1844 O O . THR A 1 226 ? -8.375 12.883 24.438 1 97.62 226 THR A O 1
ATOM 1847 N N . LYS A 1 227 ? -9.734 13.656 26.094 1 97.38 227 LYS A N 1
ATOM 1848 C CA . LYS A 1 227 ? -8.812 14.703 26.516 1 97.38 227 LYS A CA 1
ATOM 1849 C C . LYS A 1 227 ? -7.461 14.117 26.922 1 97.38 227 LYS A C 1
ATOM 1851 O O . LYS A 1 227 ? -6.41 14.688 26.625 1 97.38 227 LYS A O 1
ATOM 1856 N N . ASN A 1 228 ? -7.516 12.977 27.578 1 97.31 228 ASN A N 1
ATOM 1857 C CA . ASN A 1 228 ? -6.285 12.32 28 1 97.31 228 ASN A CA 1
ATOM 1858 C C . ASN A 1 228 ? -5.484 11.82 26.797 1 97.31 228 ASN A C 1
ATOM 1860 O O . ASN A 1 228 ? -4.25 11.859 26.812 1 97.31 228 ASN A O 1
ATOM 1864 N N . ASP A 1 229 ? -6.18 11.289 25.797 1 98.06 229 ASP A N 1
ATOM 1865 C CA . ASP A 1 229 ? -5.5 10.867 24.578 1 98.06 229 ASP A CA 1
ATOM 1866 C C . ASP A 1 229 ? -4.773 12.039 23.922 1 98.06 229 ASP A C 1
ATOM 1868 O O . ASP A 1 229 ? -3.619 11.906 23.516 1 98.06 229 ASP A O 1
ATOM 1872 N N . VAL A 1 230 ? -5.453 13.172 23.844 1 98.69 230 VAL A N 1
ATOM 1873 C CA . VAL A 1 230 ? -4.871 14.367 23.234 1 98.69 230 VAL A CA 1
ATOM 1874 C C . VAL A 1 230 ? -3.645 14.797 24.031 1 98.69 230 VAL A C 1
ATOM 1876 O O . VAL A 1 230 ? -2.59 15.086 23.469 1 98.69 230 VAL A O 1
ATOM 1879 N N . LYS A 1 231 ? -3.787 14.844 25.344 1 98.56 231 LYS A N 1
ATOM 1880 C CA . LYS A 1 231 ? -2.672 15.211 26.203 1 98.56 231 LYS A CA 1
ATOM 1881 C C . LYS A 1 231 ? -1.479 14.289 25.984 1 98.56 231 LYS A C 1
ATOM 1883 O O . LYS A 1 231 ? -0.34 14.75 25.891 1 98.56 231 LYS A O 1
ATOM 1888 N N . ASN A 1 232 ? -1.793 13.008 25.938 1 98.44 232 ASN A N 1
ATOM 1889 C CA . ASN A 1 232 ? -0.737 12.023 25.734 1 98.44 232 ASN A CA 1
ATOM 1890 C C . ASN A 1 232 ? -0.008 12.266 24.406 1 98.44 232 ASN A C 1
ATOM 1892 O O . ASN A 1 232 ? 1.224 12.234 24.359 1 98.44 232 ASN A O 1
ATOM 1896 N N . ILE A 1 233 ? -0.729 12.5 23.328 1 98.88 233 ILE A N 1
ATOM 1897 C CA . ILE A 1 233 ? -0.155 12.711 22 1 98.88 233 ILE A CA 1
ATOM 1898 C C . ILE A 1 233 ? 0.675 13.992 22 1 98.88 233 ILE A C 1
ATOM 1900 O O . ILE A 1 233 ? 1.805 14.008 21.516 1 98.88 233 ILE A O 1
ATOM 1904 N N . VAL A 1 234 ? 0.176 15.055 22.625 1 98.88 234 VAL A N 1
ATOM 1905 C CA . VAL A 1 234 ? 0.839 16.359 22.641 1 98.88 234 VAL A CA 1
ATOM 1906 C C . VAL A 1 234 ? 2.131 16.266 23.438 1 98.88 234 VAL A C 1
ATOM 1908 O O . VAL A 1 234 ? 3.18 16.734 23 1 98.88 234 VAL A O 1
ATOM 1911 N N . GLU A 1 235 ? 2.078 15.625 24.609 1 98.62 235 GLU A N 1
ATOM 1912 C CA . GLU A 1 235 ? 3.254 15.5 25.453 1 98.62 235 GLU A CA 1
ATOM 1913 C C . GLU A 1 235 ? 4.312 14.602 24.812 1 98.62 235 GLU A C 1
ATOM 1915 O O . GLU A 1 235 ? 5.504 14.906 24.875 1 98.62 235 GLU A O 1
ATOM 1920 N N . TYR A 1 236 ? 3.791 13.523 24.266 1 98.81 236 TYR A N 1
ATOM 1921 C CA . TYR A 1 236 ? 4.699 12.609 23.594 1 98.81 236 TYR A CA 1
ATOM 1922 C C . TYR A 1 236 ? 5.43 13.305 22.453 1 98.81 236 TYR A C 1
ATOM 1924 O O . TYR A 1 236 ? 6.645 13.148 22.297 1 98.81 236 TYR A O 1
ATOM 1932 N N . ALA A 1 237 ? 4.703 14.047 21.672 1 98.94 237 ALA A N 1
ATOM 1933 C CA . ALA A 1 237 ? 5.266 14.789 20.547 1 98.94 237 ALA A CA 1
ATOM 1934 C C . ALA A 1 237 ? 6.246 15.852 21.031 1 98.94 237 ALA A C 1
ATOM 1936 O O . ALA A 1 237 ? 7.324 16.016 20.453 1 98.94 237 ALA A O 1
ATOM 1937 N N . TYR A 1 238 ? 5.906 16.516 22.078 1 98.75 238 TYR A N 1
ATOM 1938 C CA . TYR A 1 238 ? 6.742 17.578 22.641 1 98.75 238 TYR A CA 1
ATOM 1939 C C . TYR A 1 238 ? 8.117 17.031 23.016 1 98.75 238 TYR A C 1
ATOM 1941 O O . TYR A 1 238 ? 9.141 17.656 22.688 1 98.75 238 TYR A O 1
ATOM 1949 N N . LYS A 1 239 ? 8.109 15.898 23.609 1 98.56 239 LYS A N 1
ATOM 1950 C CA . LYS A 1 239 ? 9.359 15.273 24.047 1 98.56 239 LYS A CA 1
ATOM 1951 C C . LYS A 1 239 ? 10.25 14.938 22.844 1 98.56 239 LYS A C 1
ATOM 1953 O O . LYS A 1 239 ? 11.453 14.742 23.016 1 98.56 239 LYS A O 1
ATOM 1958 N N . ARG A 1 240 ? 9.695 14.953 21.688 1 98.69 240 ARG A N 1
ATOM 1959 C CA . ARG A 1 240 ? 10.43 14.578 20.484 1 98.69 240 ARG A CA 1
ATOM 1960 C C . ARG A 1 240 ? 10.648 15.781 19.578 1 98.69 240 ARG A C 1
ATOM 1962 O O . ARG A 1 240 ? 11.109 15.641 18.438 1 98.69 240 ARG A O 1
ATOM 1969 N N . GLY A 1 241 ? 10.32 16.938 20.078 1 98.69 241 GLY A N 1
ATOM 1970 C CA . GLY A 1 241 ? 10.484 18.156 19.312 1 98.69 241 GLY A CA 1
ATOM 1971 C C . GLY A 1 241 ? 9.484 18.297 18.188 1 98.69 241 GLY A C 1
ATOM 1972 O O . GLY A 1 241 ? 9.797 18.859 17.141 1 98.69 241 GLY A O 1
ATOM 1973 N N . VAL A 1 242 ? 8.312 17.688 18.328 1 98.94 242 VAL A N 1
ATOM 1974 C CA . VAL A 1 242 ? 7.254 17.766 17.328 1 98.94 242 VAL A CA 1
ATOM 1975 C C . VAL A 1 242 ? 6.066 18.531 17.891 1 98.94 242 VAL A C 1
ATOM 1977 O O . VAL A 1 242 ? 5.562 18.203 18.969 1 98.94 242 VAL A O 1
ATOM 1980 N N . ARG A 1 243 ? 5.734 19.562 17.203 1 98.88 243 ARG A N 1
ATOM 1981 C CA . ARG A 1 243 ? 4.535 20.328 17.547 1 98.88 243 ARG A CA 1
ATOM 1982 C C . ARG A 1 243 ? 3.283 19.625 17.016 1 98.88 243 ARG A C 1
ATOM 1984 O O . ARG A 1 243 ? 3.342 18.922 16 1 98.88 243 ARG A O 1
ATOM 1991 N N . VAL A 1 244 ? 2.154 19.797 17.719 1 98.94 244 VAL A N 1
ATOM 1992 C CA . VAL A 1 244 ? 0.892 19.234 17.25 1 98.94 244 VAL A CA 1
ATOM 1993 C C . VAL A 1 244 ? -0.101 20.359 16.953 1 98.94 244 VAL A C 1
ATOM 1995 O O . VAL A 1 244 ? -0.425 21.156 17.844 1 98.94 244 VAL A O 1
ATOM 1998 N N . ILE A 1 245 ? -0.538 20.422 15.727 1 98.94 245 ILE A N 1
ATOM 1999 C CA . ILE A 1 245 ? -1.502 21.422 15.289 1 98.94 245 ILE A CA 1
ATOM 2000 C C . ILE A 1 245 ? -2.826 20.75 14.938 1 98.94 245 ILE A C 1
ATOM 2002 O O . ILE A 1 245 ? -2.871 19.875 14.07 1 98.94 245 ILE A O 1
ATOM 2006 N N . PRO A 1 246 ? -3.916 21.125 15.594 1 98.94 246 PRO A N 1
ATOM 2007 C CA . PRO A 1 246 ? -5.215 20.516 15.281 1 98.94 246 PRO A CA 1
ATOM 2008 C C . PRO A 1 246 ? -5.891 21.172 14.078 1 98.94 246 PRO A C 1
ATOM 2010 O O . PRO A 1 246 ? -5.707 22.375 13.844 1 98.94 246 PRO A O 1
ATOM 2013 N N . GLU A 1 247 ? -6.629 20.406 13.375 1 98.94 247 GLU A N 1
ATOM 2014 C CA . GLU A 1 247 ? -7.543 20.922 12.359 1 98.94 247 GLU A CA 1
ATOM 2015 C C . GLU A 1 247 ? -8.969 20.438 12.594 1 98.94 247 GLU A C 1
ATOM 2017 O O . GLU A 1 247 ? -9.203 19.219 12.672 1 98.94 247 GLU A O 1
ATOM 2022 N N . ILE A 1 248 ? -9.836 21.328 12.758 1 98.75 248 ILE A N 1
ATOM 2023 C CA . ILE A 1 248 ? -11.273 21.094 12.68 1 98.75 248 ILE A CA 1
ATOM 2024 C C . ILE A 1 248 ? -11.836 21.734 11.414 1 98.75 248 ILE A C 1
ATOM 2026 O O . ILE A 1 248 ? -12.148 22.922 11.406 1 98.75 248 ILE A O 1
ATOM 2030 N N . ASP A 1 249 ? -12.062 20.922 10.43 1 98.5 249 ASP A N 1
ATOM 2031 C CA . ASP A 1 249 ? -12.406 21.438 9.109 1 98.5 249 ASP A CA 1
ATOM 2032 C C . ASP A 1 249 ? -13.844 21.953 9.078 1 98.5 249 ASP A C 1
ATOM 2034 O O . ASP A 1 249 ? -14.758 21.297 9.578 1 98.5 249 ASP A O 1
ATOM 2038 N N . MET A 1 250 ? -14.055 23.156 8.562 1 98.62 250 MET A N 1
ATOM 2039 C CA . MET A 1 250 ? -15.328 23.844 8.414 1 98.62 250 MET A CA 1
ATOM 2040 C C . MET A 1 250 ? -15.211 25.016 7.449 1 98.62 250 MET A C 1
ATOM 2042 O O . MET A 1 250 ? -14.109 25.516 7.199 1 98.62 250 MET A O 1
ATOM 2046 N N . PRO A 1 251 ? -16.266 25.484 6.852 1 98.5 251 PRO A N 1
ATOM 2047 C CA . PRO A 1 251 ? -17.641 25.078 7.113 1 98.5 251 PRO A CA 1
ATOM 2048 C C . PRO A 1 251 ? -18.047 23.828 6.336 1 98.5 251 PRO A C 1
ATOM 2050 O O . PRO A 1 251 ? -19.078 23.219 6.637 1 98.5 251 PRO A O 1
ATOM 2053 N N . ALA A 1 252 ? -17.391 23.531 5.207 1 98.19 252 ALA A N 1
ATOM 2054 C CA . ALA A 1 252 ? -17.625 22.266 4.523 1 98.19 252 ALA A CA 1
ATOM 2055 C C . ALA A 1 252 ? -17.047 21.094 5.324 1 98.19 252 ALA A C 1
ATOM 2057 O O . ALA A 1 252 ? -16.516 21.281 6.418 1 98.19 252 ALA A O 1
ATOM 2058 N N . HIS A 1 253 ? -17.266 19.875 4.922 1 98.12 253 HIS A N 1
ATOM 2059 C CA . HIS A 1 253 ? -16.719 18.688 5.57 1 98.12 253 HIS A CA 1
ATOM 2060 C C . HIS A 1 253 ? -17.234 18.547 7 1 98.12 253 HIS A C 1
ATOM 2062 O O . HIS A 1 253 ? -16.469 18.234 7.91 1 98.12 253 HIS A O 1
ATOM 2068 N N . THR A 1 254 ? -18.516 18.906 7.227 1 98.56 254 THR A N 1
ATOM 2069 C CA . THR A 1 254 ? -19.062 18.906 8.578 1 98.56 254 THR A CA 1
ATOM 2070 C C . THR A 1 254 ? -20.312 18.031 8.656 1 98.56 254 THR A C 1
ATOM 2072 O O . THR A 1 254 ? -21.203 18.281 9.469 1 98.56 254 THR A O 1
ATOM 2075 N N . GLY A 1 255 ? -20.375 17 7.754 1 98.31 255 GLY A N 1
ATOM 2076 C CA . GLY A 1 255 ? -21.484 16.062 7.805 1 98.31 255 GLY A CA 1
ATOM 2077 C C . GLY A 1 255 ? -21.672 15.422 9.172 1 98.31 255 GLY A C 1
ATOM 2078 O O . GLY A 1 255 ? -22.797 15.18 9.602 1 98.31 255 GLY A O 1
ATOM 2079 N N . SER A 1 256 ? -20.656 15.188 9.898 1 98.5 256 SER A N 1
ATOM 2080 C CA . SER A 1 256 ? -20.688 14.516 11.195 1 98.5 256 SER A CA 1
ATOM 2081 C C . SER A 1 256 ? -21.328 15.398 12.258 1 98.5 256 SER A C 1
ATOM 2083 O O . SER A 1 256 ? -21.906 14.898 13.227 1 98.5 256 SER A O 1
ATOM 2085 N N . TRP A 1 257 ? -21.297 16.734 12.102 1 98.56 257 TRP A N 1
ATOM 2086 C CA . TRP A 1 257 ? -21.922 17.656 13.031 1 98.56 257 TRP A CA 1
ATOM 2087 C C . TRP A 1 257 ? -23.438 17.484 13.047 1 98.56 257 TRP A C 1
ATOM 2089 O O . TRP A 1 257 ? -24.078 17.688 14.07 1 98.56 257 TRP A O 1
ATOM 2099 N N . ALA A 1 258 ? -23.984 17.125 11.898 1 98.12 258 ALA A N 1
ATOM 2100 C CA . ALA A 1 258 ? -25.422 17.078 11.695 1 98.12 258 ALA A CA 1
ATOM 2101 C C . ALA A 1 258 ? -26.062 16 12.578 1 98.12 258 ALA A C 1
ATOM 2103 O O . ALA A 1 258 ? -27.266 16.078 12.891 1 98.12 258 ALA A O 1
ATOM 2104 N N . LEU A 1 259 ? -25.297 15.031 12.961 1 97.62 259 LEU A N 1
ATOM 2105 C CA . LEU A 1 259 ? -25.844 13.945 13.766 1 97.62 259 LEU A CA 1
ATOM 2106 C C . LEU A 1 259 ? -26.312 14.453 15.125 1 97.62 259 LEU A C 1
ATOM 2108 O O . LEU A 1 259 ? -27.203 13.875 15.734 1 97.62 259 LEU A O 1
ATOM 2112 N N . SER A 1 260 ? -25.734 15.547 15.602 1 97.94 260 SER A N 1
ATOM 2113 C CA . SER A 1 260 ? -26.172 16.156 16.859 1 97.94 260 SER A CA 1
ATOM 2114 C C . SER A 1 260 ? -26.75 17.547 16.609 1 97.94 260 SER A C 1
ATOM 2116 O O . SER A 1 260 ? -27.531 18.047 17.438 1 97.94 260 SER A O 1
ATOM 2118 N N . HIS A 1 261 ? -26.391 18.172 15.523 1 97.81 261 HIS A N 1
ATOM 2119 C CA . HIS A 1 261 ? -26.797 19.531 15.25 1 97.81 261 HIS A CA 1
ATOM 2120 C C . HIS A 1 261 ? -27.328 19.688 13.828 1 97.81 261 HIS A C 1
ATOM 2122 O O . HIS A 1 261 ? -26.844 20.531 13.07 1 97.81 261 HIS A O 1
ATOM 2128 N N . LYS A 1 262 ? -28.328 19.016 13.516 1 97.06 262 LYS A N 1
ATOM 2129 C CA . LYS A 1 262 ? -28.922 19.062 12.18 1 97.06 262 LYS A CA 1
ATOM 2130 C C . LYS A 1 262 ? -29.438 20.453 11.859 1 97.06 262 LYS A C 1
ATOM 2132 O O . LYS A 1 262 ? -29.391 20.891 10.703 1 97.06 262 LYS A O 1
ATOM 2137 N N . ASP A 1 263 ? -29.844 21.172 12.844 1 96.88 263 ASP A N 1
ATOM 2138 C CA . ASP A 1 263 ? -30.484 22.484 12.688 1 96.88 263 ASP A CA 1
ATOM 2139 C C . ASP A 1 263 ? -29.484 23.531 12.211 1 96.88 263 ASP A C 1
ATOM 2141 O O . ASP A 1 263 ? -29.875 24.594 11.719 1 96.88 263 ASP A O 1
ATOM 2145 N N . ILE A 1 264 ? -28.172 23.25 12.305 1 98.19 264 ILE A N 1
ATOM 2146 C CA . ILE A 1 264 ? -27.203 24.25 11.883 1 98.19 264 ILE A CA 1
ATOM 2147 C C . ILE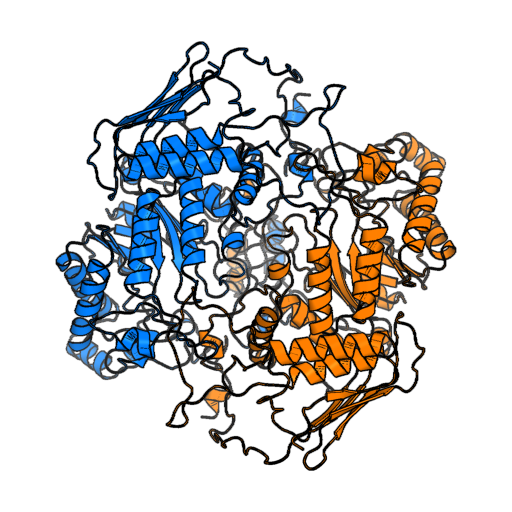 A 1 264 ? -26.391 23.719 10.695 1 98.19 264 ILE A C 1
ATOM 2149 O O . ILE A 1 264 ? -25.297 24.219 10.414 1 98.19 264 ILE A O 1
ATOM 2153 N N . THR A 1 265 ? -26.812 22.672 10.055 1 98.06 265 THR A N 1
ATOM 2154 C CA . THR A 1 265 ? -26.172 22.125 8.867 1 98.06 265 THR A CA 1
ATOM 2155 C C . THR A 1 265 ? -27.156 22.125 7.688 1 98.06 265 THR A C 1
ATOM 2157 O O . THR A 1 265 ? -28.359 22.125 7.879 1 98.06 265 THR A O 1
ATOM 2160 N N . THR A 1 266 ? -26.594 22.188 6.516 1 97.88 266 THR A N 1
ATOM 2161 C CA . THR A 1 266 ? -27.406 22.109 5.297 1 97.88 266 THR A CA 1
ATOM 2162 C C . THR A 1 266 ? -27.047 20.859 4.496 1 97.88 266 THR A C 1
ATOM 2164 O O . THR A 1 266 ? -25.938 20.328 4.617 1 97.88 266 THR A O 1
ATOM 2167 N N . CYS A 1 267 ? -27.984 20.312 3.719 1 96.56 267 CYS A N 1
ATOM 2168 C CA . CYS A 1 267 ? -27.875 19.219 2.752 1 96.56 267 CYS A CA 1
ATOM 2169 C C . CYS A 1 267 ? -27.359 17.953 3.414 1 96.56 267 CYS A C 1
ATOM 2171 O O . CYS A 1 267 ? -26.547 17.234 2.824 1 96.56 267 CYS A O 1
ATOM 2173 N N . THR A 1 268 ? -27.641 17.703 4.645 1 94.56 268 THR A N 1
ATOM 2174 C CA . THR A 1 268 ? -27.078 16.578 5.379 1 94.56 268 THR A CA 1
ATOM 2175 C C . THR A 1 268 ? -27.875 15.305 5.082 1 94.56 268 THR A C 1
ATOM 2177 O O . THR A 1 268 ? -29.094 15.359 4.902 1 94.56 268 THR A O 1
ATOM 2180 N N . GLY A 1 269 ? -27.156 14.203 5.039 1 90.94 269 GLY A N 1
ATOM 2181 C CA . GLY A 1 269 ? -27.797 12.891 4.969 1 90.94 269 GLY A CA 1
ATOM 2182 C C . GLY A 1 269 ? -28.297 12.555 3.578 1 90.94 269 GLY A C 1
ATOM 2183 O O . GLY A 1 269 ? -29.172 11.695 3.424 1 90.94 269 GLY A O 1
ATOM 2184 N N . VAL A 1 270 ? -27.859 13.289 2.611 1 94.38 270 VAL A N 1
ATOM 2185 C CA . VAL A 1 270 ? -28.25 12.992 1.238 1 94.38 270 VAL A CA 1
ATOM 2186 C C . VAL A 1 270 ? -27.031 12.562 0.428 1 94.38 270 VAL A C 1
ATOM 2188 O O . VAL A 1 270 ? -25.891 12.719 0.873 1 94.38 270 VAL A O 1
ATOM 2191 N N . HIS A 1 271 ? -27.328 11.906 -0.689 1 95.75 271 HIS A N 1
ATOM 2192 C CA . HIS A 1 271 ? -26.25 11.508 -1.591 1 95.75 271 HIS A CA 1
ATOM 2193 C C . HIS A 1 271 ? -25.5 12.719 -2.133 1 95.75 271 HIS A C 1
ATOM 2195 O O . HIS A 1 271 ? -26.125 13.734 -2.465 1 95.75 271 HIS A O 1
ATOM 2201 N N . TYR A 1 272 ? -24.234 12.664 -2.316 1 96.75 272 TYR A N 1
ATOM 2202 C CA . TYR A 1 272 ? -23.391 13.828 -2.58 1 96.75 272 TYR A CA 1
ATOM 2203 C C . TYR A 1 272 ? -23.5 14.273 -4.031 1 96.75 272 TYR A C 1
ATOM 2205 O O . TYR A 1 272 ? -23.172 15.414 -4.367 1 96.75 272 TYR A O 1
ATOM 2213 N N . LEU A 1 273 ? -23.969 13.312 -4.879 1 95.06 273 LEU A N 1
ATOM 2214 C CA . LEU A 1 273 ? -24.094 13.602 -6.305 1 95.06 273 LEU A CA 1
ATOM 2215 C C . LEU A 1 273 ? -25.469 13.156 -6.828 1 95.06 273 LEU A C 1
ATOM 2217 O O . LEU A 1 273 ? -25.594 12.062 -7.383 1 95.06 273 LEU A O 1
ATOM 2221 N N . PRO A 1 274 ? -26.609 13.867 -6.715 1 89.19 274 PRO A N 1
ATOM 2222 C CA . PRO A 1 274 ? -27.953 13.477 -7.152 1 89.19 274 PRO A CA 1
ATOM 2223 C C . PRO A 1 274 ? -28.047 13.273 -8.664 1 89.19 274 PRO A C 1
ATOM 2225 O O . PRO A 1 274 ? -28.891 12.516 -9.141 1 89.19 274 PRO A O 1
ATOM 2228 N N . GLY A 1 275 ? -27.062 13.617 -9.508 1 85.06 275 GLY A N 1
ATOM 2229 C CA . GLY A 1 275 ? -27 13.422 -10.945 1 85.06 275 GLY A CA 1
ATOM 2230 C C . GLY A 1 275 ? -25.625 13.039 -11.438 1 85.06 275 GLY A C 1
ATOM 2231 O O . GLY A 1 275 ? -24.797 12.516 -10.672 1 85.06 275 GLY A O 1
ATOM 2232 N N . SER A 1 276 ? -25.438 13.102 -12.68 1 86.12 276 SER A N 1
ATOM 2233 C CA . SER A 1 276 ? -24.172 12.688 -13.258 1 86.12 276 SER A CA 1
ATOM 2234 C C . SER A 1 276 ? -23.25 13.883 -13.5 1 86.12 276 SER A C 1
ATOM 2236 O O . SER A 1 276 ? -22.047 13.719 -13.734 1 86.12 276 SER A O 1
ATOM 2238 N N . ASP A 1 277 ? -23.828 15.031 -13.352 1 92.44 277 ASP A N 1
ATOM 2239 C CA . ASP A 1 277 ? -23.062 16.25 -13.57 1 92.44 277 ASP A CA 1
ATOM 2240 C C . ASP A 1 277 ? -22.391 16.703 -12.281 1 92.44 277 ASP A C 1
ATOM 2242 O O . ASP A 1 277 ? -23.047 17.031 -11.297 1 92.44 277 ASP A O 1
ATOM 2246 N N . TRP A 1 278 ? -21.109 16.781 -12.281 1 93.06 278 TRP A N 1
ATOM 2247 C CA . TRP A 1 278 ? -20.312 17.141 -11.109 1 93.06 278 TRP A CA 1
ATOM 2248 C C . TRP A 1 278 ? -20.688 18.531 -10.602 1 93.06 278 TRP A C 1
ATOM 2250 O O . TRP A 1 278 ? -20.594 18.812 -9.406 1 93.06 278 TRP A O 1
ATOM 2260 N N . SER A 1 279 ? -21.109 19.391 -11.5 1 93.44 279 SER A N 1
ATOM 2261 C CA . SER A 1 279 ? -21.484 20.75 -11.109 1 93.44 279 SER A CA 1
ATOM 2262 C C . SER A 1 279 ? -22.703 20.75 -10.203 1 93.44 279 SER A C 1
ATOM 2264 O O . SER A 1 279 ? -22.984 21.734 -9.523 1 93.44 279 SER A O 1
ATOM 2266 N N . GLU A 1 280 ? -23.391 19.609 -10.133 1 94.31 280 GLU A N 1
ATOM 2267 C CA . GLU A 1 280 ? -24.594 19.5 -9.32 1 94.31 280 GLU A CA 1
ATOM 2268 C C . GLU A 1 280 ? -24.281 18.906 -7.945 1 94.31 280 GLU A C 1
ATOM 2270 O O . GLU A 1 280 ? -25.188 18.719 -7.129 1 94.31 280 GLU A O 1
ATOM 2275 N N . ARG A 1 281 ? -23.031 18.719 -7.664 1 96.75 281 ARG A N 1
ATOM 2276 C CA . ARG A 1 281 ? -22.625 18.047 -6.438 1 96.75 281 ARG A CA 1
ATOM 2277 C C . ARG A 1 281 ? -23.047 18.844 -5.207 1 96.75 281 ARG A C 1
ATOM 2279 O O . ARG A 1 281 ? -23.125 20.078 -5.258 1 96.75 281 ARG A O 1
ATOM 2286 N N . LEU A 1 282 ? -23.25 18.125 -4.152 1 97.62 282 LEU A N 1
ATOM 2287 C CA . LEU A 1 282 ? -23.609 18.719 -2.871 1 97.62 282 LEU A CA 1
ATOM 2288 C C . LEU A 1 282 ? -22.469 18.594 -1.868 1 97.62 282 LEU A C 1
ATOM 2290 O O . LEU A 1 282 ? -22.531 19.156 -0.777 1 97.62 282 LEU A O 1
ATOM 2294 N N . ALA A 1 283 ? -21.453 17.906 -2.23 1 97.12 283 ALA A N 1
ATOM 2295 C CA . ALA A 1 283 ? -20.203 17.766 -1.491 1 97.12 283 ALA A CA 1
ATOM 2296 C C . ALA A 1 283 ? -19.062 17.328 -2.412 1 97.12 283 ALA A C 1
ATOM 2298 O O . ALA A 1 283 ? -19.312 16.844 -3.52 1 97.12 283 ALA A O 1
ATOM 2299 N N . ALA A 1 284 ? -17.859 17.5 -1.99 1 95.25 284 ALA A N 1
ATOM 2300 C CA . ALA A 1 284 ? -16.703 17.156 -2.811 1 95.25 284 ALA A CA 1
ATOM 2301 C C . ALA A 1 284 ? -16.391 15.656 -2.736 1 95.25 284 ALA A C 1
ATOM 2303 O O . ALA A 1 284 ? -15.594 15.141 -3.514 1 95.25 284 ALA A O 1
ATOM 2304 N N . GLU A 1 285 ? -16.984 14.883 -1.831 1 95.31 285 GLU A N 1
ATOM 2305 C CA . GLU A 1 285 ? -16.938 13.438 -1.674 1 95.31 285 GLU A CA 1
ATOM 2306 C C . GLU A 1 285 ? -18.125 12.938 -0.851 1 95.31 285 GLU A C 1
ATOM 2308 O O . GLU A 1 285 ? -18.891 13.742 -0.308 1 95.31 285 GLU A O 1
ATOM 2313 N N . PRO A 1 286 ? -18.344 11.648 -0.757 1 96.12 286 PRO A N 1
ATOM 2314 C CA . PRO A 1 286 ? -19.453 11.125 0.042 1 96.12 286 PRO A CA 1
ATOM 2315 C C . PRO A 1 286 ? -19.391 11.578 1.498 1 96.12 286 PRO A C 1
ATOM 2317 O O . PRO A 1 286 ? -18.328 11.562 2.115 1 96.12 286 PRO A O 1
ATOM 2320 N N . GLY A 1 287 ? -20.531 11.922 2.037 1 95.81 287 GLY A N 1
ATOM 2321 C CA . GLY A 1 287 ? -20.672 12.555 3.34 1 95.81 287 GLY A CA 1
ATOM 2322 C C . GLY A 1 287 ? -21.016 14.031 3.254 1 95.81 287 GLY A C 1
ATOM 2323 O O . GLY A 1 287 ? -20.156 14.883 3.477 1 95.81 287 GLY A O 1
ATOM 2324 N N . THR A 1 288 ? -22.312 14.344 2.947 1 97.12 288 THR A N 1
ATOM 2325 C CA . THR A 1 288 ? -22.719 15.734 2.775 1 97.12 288 THR A CA 1
ATOM 2326 C C . THR A 1 288 ? -22.938 16.406 4.129 1 97.12 288 THR A C 1
ATOM 2328 O O . THR A 1 288 ? -23.188 15.727 5.129 1 97.12 288 THR A O 1
ATOM 2331 N N . GLY A 1 289 ? -22.828 17.719 4.074 1 97.12 289 GLY A N 1
ATOM 2332 C CA . GLY A 1 289 ? -23.031 18.547 5.254 1 97.12 289 GLY A CA 1
ATOM 2333 C C . GLY A 1 289 ? -22.141 19.766 5.293 1 97.12 289 GLY A C 1
ATOM 2334 O O . GLY A 1 289 ? -20.922 19.656 5.078 1 97.12 289 GLY A O 1
ATOM 2335 N N . GLN A 1 290 ? -22.75 20.875 5.488 1 98.12 290 GLN A N 1
ATOM 2336 C CA . GLN A 1 290 ? -22.062 22.156 5.578 1 98.12 290 GLN A CA 1
ATOM 2337 C C . GLN A 1 290 ? -22.734 23.078 6.598 1 98.12 290 GLN A C 1
ATOM 2339 O O . GLN A 1 290 ? -23.969 23.156 6.648 1 98.12 290 GLN A O 1
ATOM 2344 N N . LEU A 1 291 ? -21.953 23.672 7.465 1 98.81 291 LEU A N 1
ATOM 2345 C CA . LEU A 1 291 ? -22.516 24.531 8.508 1 98.81 291 LEU A CA 1
ATOM 2346 C C . LEU A 1 291 ? -23.266 25.703 7.895 1 98.81 291 LEU A C 1
ATOM 2348 O O . LEU A 1 291 ? -22.797 26.297 6.918 1 98.81 291 LEU A O 1
ATOM 2352 N N . ASN A 1 292 ? -24.406 26 8.414 1 98.62 292 ASN A N 1
ATOM 2353 C CA . ASN A 1 292 ? -25.266 27.078 7.941 1 98.62 292 ASN A CA 1
ATOM 2354 C C . ASN A 1 292 ? -24.703 28.438 8.344 1 98.62 292 ASN A C 1
ATOM 2356 O O . ASN A 1 292 ? -24.688 28.781 9.523 1 98.62 292 ASN A O 1
ATOM 2360 N N . PRO A 1 293 ? -24.312 29.281 7.438 1 98.44 293 PRO A N 1
ATOM 2361 C CA . PRO A 1 293 ? -23.594 30.516 7.77 1 98.44 293 PRO A CA 1
ATOM 2362 C C . PRO A 1 293 ? -24.531 31.656 8.195 1 98.44 293 PRO A C 1
ATOM 2364 O O . PRO A 1 293 ? -24.062 32.719 8.609 1 98.44 293 PRO A O 1
ATOM 2367 N N . ILE A 1 294 ? -25.844 31.484 8.18 1 98.31 294 ILE A N 1
ATOM 2368 C CA . ILE A 1 294 ? -26.734 32.625 8.453 1 98.31 294 ILE A CA 1
ATOM 2369 C C . ILE A 1 294 ? -27.375 32.438 9.828 1 98.31 294 ILE A C 1
ATOM 2371 O O . ILE A 1 294 ? -28.094 33.344 10.305 1 98.31 294 ILE A O 1
ATOM 2375 N N . LYS A 1 295 ? -27.094 31.328 10.461 1 98.19 295 LYS A N 1
ATOM 2376 C CA . LYS A 1 295 ? -27.703 31.078 11.758 1 98.19 295 LYS A CA 1
ATOM 2377 C C . LYS A 1 295 ? -26.766 31.469 12.891 1 98.19 295 LYS A C 1
ATOM 2379 O O . LYS A 1 295 ? -25.594 31.078 12.906 1 98.19 295 LYS A O 1
ATOM 2384 N N . ASN A 1 296 ? -27.281 32.125 13.891 1 98.06 296 ASN A N 1
ATOM 2385 C CA . ASN A 1 296 ? -26.484 32.531 15.047 1 98.06 296 ASN A CA 1
ATOM 2386 C C . ASN A 1 296 ? -26.031 31.328 15.859 1 98.06 296 ASN A C 1
ATOM 2388 O O . ASN A 1 296 ? -24.922 31.328 16.391 1 98.06 296 ASN A O 1
ATOM 2392 N N . LYS A 1 297 ? -26.812 30.359 15.914 1 98.31 297 LYS A N 1
ATOM 2393 C CA . LYS A 1 297 ? -26.484 29.156 16.672 1 98.31 297 LYS A CA 1
ATOM 2394 C C . LYS A 1 297 ? -25.25 28.469 16.109 1 98.31 297 LYS A C 1
ATOM 2396 O O . LYS A 1 297 ? -24.469 27.891 16.859 1 98.31 297 LYS A O 1
ATOM 2401 N N . THR A 1 298 ? -25.109 28.531 14.781 1 98.75 298 THR A N 1
ATOM 2402 C CA . THR A 1 298 ? -23.906 27.984 14.156 1 98.75 298 THR A CA 1
ATOM 2403 C C . THR A 1 298 ? -22.641 28.547 14.828 1 98.75 298 THR A C 1
ATOM 2405 O O . THR A 1 298 ? -21.766 27.797 15.242 1 98.75 298 THR A O 1
ATOM 2408 N N . TYR A 1 299 ? -22.641 29.797 15.047 1 98.75 299 TYR A N 1
ATOM 2409 C CA . TYR A 1 299 ? -21.453 30.469 15.547 1 98.75 299 TYR A CA 1
ATOM 2410 C C . TYR A 1 299 ? -21.297 30.234 17.047 1 98.75 299 TYR A C 1
ATOM 2412 O O . TYR A 1 299 ? -20.172 30.219 17.562 1 98.75 299 TYR A O 1
ATOM 2420 N N . GLN A 1 300 ? -22.406 30.016 17.75 1 98.5 300 GLN A N 1
ATOM 2421 C CA . GLN A 1 300 ? -22.328 29.656 19.156 1 98.5 300 GLN A CA 1
ATOM 2422 C C . GLN A 1 300 ? -21.594 28.328 19.344 1 98.5 300 GLN A C 1
ATOM 2424 O O . GLN A 1 300 ? -20.719 28.203 20.188 1 98.5 300 GLN A O 1
ATOM 2429 N N . ILE A 1 301 ? -21.938 27.391 18.516 1 98.62 301 ILE A N 1
ATOM 2430 C CA . ILE A 1 301 ? -21.328 26.062 18.625 1 98.62 301 ILE A CA 1
ATOM 2431 C C . ILE A 1 301 ? -19.891 26.109 18.109 1 98.62 301 ILE A C 1
ATOM 2433 O O . ILE A 1 301 ? -19 25.516 18.719 1 98.62 301 ILE A O 1
ATOM 2437 N N . VAL A 1 302 ? -19.656 26.781 17.016 1 98.81 302 VAL A N 1
ATOM 2438 C CA . VAL A 1 302 ? -18.328 26.922 16.453 1 98.81 302 VAL A CA 1
ATOM 2439 C C . VAL A 1 302 ? -17.391 27.562 17.469 1 98.81 302 VAL A C 1
ATOM 2441 O O . VAL A 1 302 ? -16.266 27.109 17.672 1 98.81 302 VAL A O 1
ATOM 2444 N N . ASP A 1 303 ? -17.844 28.609 18.109 1 98.69 303 ASP A N 1
ATOM 2445 C CA . ASP A 1 303 ? -17.047 29.281 19.141 1 98.69 303 ASP A CA 1
ATOM 2446 C C . ASP A 1 303 ? -16.688 28.328 20.266 1 98.69 303 ASP A C 1
ATOM 2448 O O . ASP A 1 303 ? -15.539 28.297 20.719 1 98.69 303 ASP A O 1
ATOM 2452 N N . LYS A 1 304 ? -17.672 27.531 20.734 1 98.25 304 LYS A N 1
ATOM 2453 C CA . LYS A 1 304 ? -17.438 26.547 21.781 1 98.25 304 LYS A CA 1
ATOM 2454 C C . LYS A 1 304 ? -16.359 25.547 21.359 1 98.25 304 LYS A C 1
ATOM 2456 O O . LYS A 1 304 ? -15.438 25.266 22.141 1 98.25 304 LYS A O 1
ATOM 2461 N N . VAL A 1 305 ? -16.484 25.016 20.172 1 98.81 305 VAL A N 1
ATOM 2462 C CA . VAL A 1 305 ? -15.586 23.984 19.656 1 98.81 305 VAL A CA 1
ATOM 2463 C C . VAL A 1 305 ? -14.18 24.562 19.516 1 98.81 305 VAL A C 1
ATOM 2465 O O . VAL A 1 305 ? -13.219 23.984 20.016 1 98.81 305 VAL A O 1
ATOM 2468 N N . ILE A 1 306 ? -14.031 25.719 18.875 1 98.88 306 ILE A N 1
ATOM 2469 C CA . ILE A 1 306 ? -12.719 26.328 18.625 1 98.88 306 ILE A CA 1
ATOM 2470 C C . ILE A 1 306 ? -12.047 26.656 19.969 1 98.88 306 ILE A C 1
ATOM 2472 O O . ILE A 1 306 ? -10.867 26.359 20.156 1 98.88 306 ILE A O 1
ATOM 2476 N N . THR A 1 307 ? -12.82 27.266 20.859 1 98.75 307 THR A N 1
ATOM 2477 C CA . THR A 1 307 ? -12.273 27.672 22.141 1 98.75 307 THR A CA 1
ATOM 2478 C C . THR A 1 307 ? -11.734 26.469 22.922 1 98.75 307 THR A C 1
ATOM 2480 O O . THR A 1 307 ? -10.609 26.5 23.438 1 98.75 307 THR A O 1
ATOM 2483 N N . GLU A 1 308 ? -12.508 25.422 22.953 1 98.75 308 GLU A N 1
ATOM 2484 C CA . GLU A 1 308 ? -12.07 24.25 23.719 1 98.75 308 GLU A CA 1
ATOM 2485 C C . GLU A 1 308 ? -10.906 23.562 23.016 1 98.75 308 GLU A C 1
ATOM 2487 O O . GLU A 1 308 ? -9.93 23.172 23.656 1 98.75 308 GLU A O 1
ATOM 2492 N N . VAL A 1 309 ? -10.977 23.328 21.734 1 98.88 309 VAL A N 1
ATOM 2493 C CA . VAL A 1 309 ? -9.898 22.656 21 1 98.88 309 VAL A CA 1
ATOM 2494 C C . VAL A 1 309 ? -8.609 23.469 21.156 1 98.88 309 VAL A C 1
ATOM 2496 O O . VAL A 1 309 ? -7.535 22.891 21.375 1 98.88 309 VAL A O 1
ATOM 2499 N N . ALA A 1 310 ? -8.727 24.766 21 1 98.81 310 ALA A N 1
ATOM 2500 C CA . ALA A 1 310 ? -7.555 25.625 21.172 1 98.81 310 ALA A CA 1
ATOM 2501 C C . ALA A 1 310 ? -6.914 25.406 22.531 1 98.81 310 ALA A C 1
ATOM 2503 O O . ALA A 1 310 ? -5.688 25.438 22.672 1 98.81 310 ALA A O 1
ATOM 2504 N N . SER A 1 311 ? -7.711 25.188 23.516 1 98.44 311 SER A N 1
ATOM 2505 C CA . SER A 1 311 ? -7.207 25.016 24.875 1 98.44 311 SER A CA 1
ATOM 2506 C C . SER A 1 311 ? -6.512 23.672 25.062 1 98.44 311 SER A C 1
ATOM 2508 O O . SER A 1 311 ? -5.641 23.516 25.922 1 98.44 311 SER A O 1
ATOM 2510 N N . LEU A 1 312 ? -6.844 22.703 24.234 1 98.5 312 LEU A N 1
ATOM 2511 C CA . LEU A 1 312 ? -6.285 21.359 24.344 1 98.5 312 LEU A CA 1
ATOM 2512 C C . LEU A 1 312 ? -4.902 21.297 23.703 1 98.5 312 LEU A C 1
ATOM 2514 O O . LEU A 1 312 ? -4.129 20.375 23.984 1 98.5 312 LEU A O 1
ATOM 2518 N N . PHE A 1 313 ? -4.551 22.234 22.859 1 98.62 313 PHE A N 1
ATOM 2519 C CA . PHE A 1 313 ? -3.312 22.219 22.094 1 98.62 313 PHE A CA 1
ATOM 2520 C C . PHE A 1 313 ? -2.475 23.453 22.375 1 98.62 313 PHE A C 1
ATOM 2522 O O . PHE A 1 313 ? -2.869 24.562 22.031 1 98.62 313 PHE A O 1
ATOM 2529 N N . PRO A 1 314 ? -1.327 23.281 22.859 1 97.19 314 PRO A N 1
ATOM 2530 C CA . PRO A 1 314 ? -0.53 24.438 23.281 1 97.19 314 PRO A CA 1
ATOM 2531 C C . PRO A 1 314 ? 0.053 25.219 22.109 1 97.19 314 PRO A C 1
ATOM 2533 O O . PRO A 1 314 ? 0.481 26.359 22.281 1 97.19 314 PRO A O 1
ATOM 2536 N N . ASP A 1 315 ? 0.122 24.625 20.953 1 98.12 315 ASP A N 1
ATOM 2537 C CA . ASP A 1 315 ? 0.714 25.297 19.812 1 98.12 315 ASP A CA 1
ATOM 2538 C C . ASP A 1 315 ? -0.017 26.594 19.5 1 98.12 315 ASP A C 1
ATOM 2540 O O . ASP A 1 315 ? -1.229 26.703 19.703 1 98.12 315 ASP A O 1
ATOM 2544 N N . SER A 1 316 ? 0.689 27.578 18.969 1 98.31 316 SER A N 1
ATOM 2545 C CA . SER A 1 316 ? 0.109 28.891 18.688 1 98.31 316 SER A CA 1
ATOM 2546 C C . SER A 1 316 ? -0.677 28.891 17.391 1 98.31 316 SER A C 1
ATOM 2548 O O . SER A 1 316 ? -1.411 29.828 17.094 1 98.31 316 SER A O 1
ATOM 2550 N N . LEU A 1 317 ? -0.548 27.859 16.625 1 98.75 317 LEU A N 1
ATOM 2551 C CA . LEU A 1 317 ? -1.253 27.75 15.352 1 98.75 317 LEU A CA 1
ATOM 2552 C C . LEU A 1 317 ? -2.479 26.859 15.477 1 98.75 317 LEU A C 1
ATOM 2554 O O . LEU A 1 317 ? -2.502 25.938 16.312 1 98.75 317 LEU A O 1
ATOM 2558 N N . PHE A 1 318 ? -3.471 27.156 14.758 1 98.88 318 PHE A N 1
ATOM 2559 C CA . PHE A 1 318 ? -4.727 26.422 14.672 1 98.88 318 PHE A CA 1
ATOM 2560 C C . PHE A 1 318 ? -5.227 26.359 13.234 1 98.88 318 PHE A C 1
ATOM 2562 O O . PHE A 1 318 ? -5.379 27.406 12.586 1 98.88 318 PHE A O 1
ATOM 2569 N N . HIS A 1 319 ? -5.457 25.156 12.727 1 98.94 319 HIS A N 1
ATOM 2570 C CA . HIS A 1 319 ? -5.922 25.031 11.352 1 98.94 319 HIS A CA 1
ATOM 2571 C C . HIS A 1 319 ? -7.445 25.047 11.281 1 98.94 319 HIS A C 1
ATOM 2573 O O . HIS A 1 319 ? -8.102 24.125 11.797 1 98.94 319 HIS A O 1
ATOM 2579 N N . GLY A 1 320 ? -7.977 25.984 10.578 1 98.81 320 GLY A N 1
ATOM 2580 C CA . GLY A 1 320 ? -9.414 26.188 10.562 1 98.81 320 GLY A CA 1
ATOM 2581 C C . GLY A 1 320 ? -10.102 25.562 9.367 1 98.81 320 GLY A C 1
ATOM 2582 O O . GLY A 1 320 ? -11.312 25.703 9.195 1 98.81 320 GLY A O 1
ATOM 2583 N N . GLY A 1 321 ? -9.344 24.906 8.508 1 98.69 321 GLY A N 1
ATOM 2584 C CA . GLY A 1 321 ? -9.914 24.281 7.324 1 98.69 321 GLY A CA 1
ATOM 2585 C C . GLY A 1 321 ? -10.219 25.266 6.211 1 98.69 321 GLY A C 1
ATOM 2586 O O . GLY A 1 321 ? -9.352 26.031 5.801 1 98.69 321 GLY A O 1
ATOM 2587 N N . GLY A 1 322 ? -11.414 25.203 5.738 1 98 322 GLY A N 1
ATOM 2588 C CA . GLY A 1 322 ? -11.883 26.203 4.789 1 98 322 GLY A CA 1
ATOM 2589 C C . GLY A 1 322 ? -11.828 25.734 3.35 1 98 322 GLY A C 1
ATOM 2590 O O . GLY A 1 322 ? -12.133 26.5 2.43 1 98 322 GLY A O 1
ATOM 2591 N N . ASP A 1 323 ? -11.492 24.438 3.098 1 96.69 323 ASP A N 1
ATOM 2592 C CA . ASP A 1 323 ? -11.359 23.984 1.716 1 96.69 323 ASP A CA 1
ATOM 2593 C C . ASP A 1 323 ? -12.695 23.484 1.167 1 96.69 323 ASP A C 1
ATOM 2595 O O . ASP A 1 323 ? -13.594 23.125 1.933 1 96.69 323 ASP A O 1
ATOM 2599 N N . GLU A 1 324 ? -12.953 23.625 -0.13 1 96.38 324 GLU A N 1
ATOM 2600 C CA . GLU A 1 324 ? -13.945 23 -1.002 1 96.38 324 GLU A CA 1
ATOM 2601 C C . GLU A 1 324 ? -15.367 23.297 -0.529 1 96.38 324 GLU A C 1
ATOM 2603 O O . GLU A 1 324 ? -16.188 22.406 -0.412 1 96.38 324 GLU A O 1
ATOM 2608 N N . PRO A 1 325 ? -15.672 24.531 -0.249 1 95.75 325 PRO A N 1
ATOM 2609 C CA . PRO A 1 325 ? -17.078 24.844 -0.035 1 95.75 325 PRO A CA 1
ATOM 2610 C C . PRO A 1 325 ? -17.953 24.547 -1.255 1 95.75 325 PRO A C 1
ATOM 2612 O O . PRO A 1 325 ? -17.516 24.75 -2.393 1 95.75 325 PRO A O 1
ATOM 2615 N N . VAL A 1 326 ? -19.109 23.953 -1.021 1 97.25 326 VAL A N 1
ATOM 2616 C CA . VAL A 1 326 ? -20.047 23.672 -2.102 1 97.25 326 VAL A CA 1
ATOM 2617 C C . VAL A 1 326 ? -21.312 24.5 -1.927 1 97.25 326 VAL A C 1
ATOM 2619 O O . VAL A 1 326 ? -22.203 24.141 -1.138 1 97.25 326 VAL A O 1
ATOM 2622 N N . TYR A 1 327 ? -21.469 25.469 -2.74 1 95.94 327 TYR A N 1
ATOM 2623 C CA . TYR A 1 327 ? -22.516 26.469 -2.537 1 95.94 327 TYR A CA 1
ATOM 2624 C C . TYR A 1 327 ? -23.891 25.875 -2.811 1 95.94 327 TYR A C 1
ATOM 2626 O O . TYR A 1 327 ? -24.891 26.281 -2.195 1 95.94 327 TYR A O 1
ATOM 2634 N N . LYS A 1 328 ? -23.984 24.875 -3.672 1 96.44 328 LYS A N 1
ATOM 2635 C CA . LYS A 1 328 ? -25.266 24.203 -3.936 1 96.44 328 LYS A CA 1
ATOM 2636 C C . LYS A 1 328 ? -25.781 23.5 -2.686 1 96.44 328 LYS A C 1
ATOM 2638 O O . LYS A 1 328 ? -26.984 23.297 -2.539 1 96.44 328 LYS A O 1
ATOM 2643 N N . CYS A 1 329 ? -24.922 23.125 -1.836 1 97.88 329 CYS A N 1
ATOM 2644 C CA . CYS A 1 329 ? -25.312 22.562 -0.552 1 97.88 329 CYS A CA 1
ATOM 2645 C C . CYS A 1 329 ? -26.078 23.578 0.282 1 97.88 329 CYS A C 1
ATOM 2647 O O . CYS A 1 329 ? -27.141 23.281 0.818 1 97.88 329 CYS A O 1
ATOM 2649 N N . TRP A 1 330 ? -25.609 24.828 0.382 1 98 330 TRP A N 1
ATOM 2650 C CA . TRP A 1 330 ? -26.281 25.906 1.104 1 98 330 TRP A CA 1
ATOM 2651 C C . TRP A 1 330 ? -27.641 26.219 0.473 1 98 330 TRP A C 1
ATOM 2653 O O . TRP A 1 330 ? -28.609 26.5 1.181 1 98 330 TRP A O 1
ATOM 2663 N N . ASN A 1 331 ? -27.719 26.062 -0.837 1 97 331 ASN A N 1
ATOM 2664 C CA . ASN A 1 331 ? -28.938 26.391 -1.576 1 97 331 ASN A CA 1
ATOM 2665 C C . ASN A 1 331 ? -30.047 25.375 -1.306 1 97 331 ASN A C 1
ATOM 2667 O O . ASN A 1 331 ? -31.203 25.609 -1.66 1 97 331 ASN A O 1
ATOM 2671 N N . GLN A 1 332 ? -29.688 24.266 -0.637 1 96 332 GLN A N 1
ATOM 2672 C CA . GLN A 1 332 ? -30.703 23.281 -0.305 1 96 332 GLN A CA 1
ATOM 2673 C C . GLN A 1 332 ? -31.562 23.75 0.871 1 96 332 GLN A C 1
ATOM 2675 O O . GLN A 1 332 ? -32.625 23.172 1.14 1 96 332 GLN A O 1
ATOM 2680 N N . ASP A 1 333 ? -31.125 24.734 1.592 1 97.19 333 ASP A N 1
ATOM 2681 C CA . ASP A 1 333 ? -31.859 25.297 2.717 1 97.19 333 ASP A CA 1
ATOM 2682 C C . ASP A 1 333 ? -32.562 26.578 2.314 1 97.19 333 ASP A C 1
ATOM 2684 O O . ASP A 1 333 ? -31.938 27.578 1.987 1 97.19 333 ASP A O 1
ATOM 2688 N N . GLN A 1 334 ? -33.906 26.594 2.449 1 97.19 334 GLN A N 1
ATOM 2689 C CA . GLN A 1 334 ? -34.719 27.734 1.995 1 97.19 334 GLN A CA 1
ATOM 2690 C C . GLN A 1 334 ? -34.375 29 2.768 1 97.19 334 GLN A C 1
ATOM 2692 O O . GLN A 1 334 ? -34.406 30.094 2.217 1 97.19 334 GLN A O 1
ATOM 2697 N N . SER A 1 335 ? -34.062 28.875 3.98 1 97.12 335 SER A N 1
ATOM 2698 C CA . SER A 1 335 ? -33.719 30.047 4.773 1 97.12 335 SER A CA 1
ATOM 2699 C C . SER A 1 335 ? -32.469 30.719 4.246 1 97.12 335 SER A C 1
ATOM 2701 O O . SER A 1 335 ? -32.344 31.938 4.305 1 97.12 335 SER A O 1
ATOM 2703 N N . VAL A 1 336 ? -31.469 29.938 3.777 1 98.31 336 VAL A N 1
ATOM 2704 C CA . VAL A 1 336 ? -30.25 30.484 3.213 1 98.31 336 VAL A CA 1
ATOM 2705 C C . VAL A 1 336 ? -30.562 31.203 1.902 1 98.31 336 VAL A C 1
ATOM 2707 O O . VAL A 1 336 ? -30.078 32.312 1.664 1 98.31 336 VAL A O 1
ATOM 2710 N N . VAL A 1 337 ? -31.375 30.578 1.081 1 98.06 337 VAL A N 1
ATOM 2711 C CA . VAL A 1 337 ? -31.766 31.172 -0.193 1 98.06 337 VAL A CA 1
ATOM 2712 C C . VAL A 1 337 ? -32.469 32.5 0.051 1 98.06 337 VAL A C 1
ATOM 2714 O O . VAL A 1 337 ? -32.156 33.5 -0.619 1 98.06 337 VAL A O 1
ATOM 2717 N N . ASP A 1 338 ? -33.375 32.5 0.989 1 98.31 338 ASP A N 1
ATOM 2718 C CA . ASP A 1 338 ? -34.094 33.719 1.338 1 98.31 338 ASP A CA 1
ATOM 2719 C C . ASP A 1 338 ? -33.156 34.781 1.826 1 98.31 338 ASP A C 1
ATOM 2721 O O . ASP A 1 338 ? -33.281 35.969 1.449 1 98.31 338 ASP A O 1
ATOM 2725 N N . TYR A 1 339 ? -32.281 34.438 2.629 1 98.31 339 TYR A N 1
ATOM 2726 C CA . TYR A 1 339 ? -31.297 35.375 3.139 1 98.31 339 TYR A CA 1
ATOM 2727 C C . TYR A 1 339 ? -30.484 35.969 2 1 98.31 339 TYR A C 1
ATOM 2729 O O . TYR A 1 339 ? -30.234 37.188 1.975 1 98.31 339 TYR A O 1
ATOM 2737 N N . MET A 1 340 ? -29.984 35.156 1.125 1 98.38 340 MET A N 1
ATOM 2738 C CA . MET A 1 340 ? -29.188 35.625 -0.005 1 98.38 340 MET A CA 1
ATOM 2739 C C . MET A 1 340 ? -29.969 36.625 -0.858 1 98.38 340 MET A C 1
ATOM 2741 O O . MET A 1 340 ? -29.422 37.656 -1.27 1 98.38 340 MET A O 1
ATOM 2745 N N . LYS A 1 341 ? -31.266 36.312 -1.026 1 98 341 LYS A N 1
ATOM 2746 C CA . LYS A 1 341 ? -32.125 37.219 -1.796 1 98 341 LYS A CA 1
ATOM 2747 C C . LYS A 1 341 ? -32.312 38.531 -1.071 1 98 341 LYS A C 1
ATOM 2749 O O . LYS A 1 341 ? -32.188 39.594 -1.673 1 98 341 LYS A O 1
ATOM 2754 N N . GLU A 1 342 ? -32.594 38.438 0.129 1 98.31 342 GLU A N 1
ATOM 2755 C CA . GLU A 1 342 ? -32.875 39.625 0.938 1 98.31 342 GLU A CA 1
ATOM 2756 C C . GLU A 1 342 ? -31.656 40.531 1.025 1 98.31 342 GLU A C 1
ATOM 2758 O O . GLU A 1 342 ? -31.781 41.75 1.042 1 98.31 342 GLU A O 1
ATOM 2763 N N . HIS A 1 343 ? -30.547 39.969 1.045 1 98.12 343 HIS A N 1
ATOM 2764 C CA . HIS A 1 343 ? -29.328 40.75 1.292 1 98.12 343 HIS A CA 1
ATOM 2765 C C . HIS A 1 343 ? -28.5 40.906 0.02 1 98.12 343 HIS A C 1
ATOM 2767 O O . HIS A 1 343 ? -27.391 41.406 0.059 1 98.12 343 HIS A O 1
ATOM 2773 N N . ASN A 1 344 ? -29.031 40.406 -1.073 1 98.06 344 ASN A N 1
ATOM 2774 C CA . ASN A 1 344 ? -28.297 40.406 -2.332 1 98.06 344 ASN A CA 1
ATOM 2775 C C . ASN A 1 344 ? -26.906 39.812 -2.158 1 98.06 344 ASN A C 1
ATOM 2777 O O . ASN A 1 344 ? -25.906 40.406 -2.549 1 98.06 344 ASN A O 1
ATOM 2781 N N . ALA A 1 345 ? -26.859 38.656 -1.465 1 98 345 ALA A N 1
ATOM 2782 C CA . ALA A 1 345 ? -25.594 37.969 -1.141 1 98 345 ALA A CA 1
ATOM 2783 C C . ALA A 1 345 ? -25.406 36.75 -2.004 1 98 345 ALA A C 1
ATOM 2785 O O . ALA A 1 345 ? -26.375 36.062 -2.379 1 98 345 ALA A O 1
ATOM 2786 N N . THR A 1 346 ? -24.156 36.438 -2.352 1 97.44 346 THR A N 1
ATOM 2787 C CA . THR A 1 346 ? -23.797 35.219 -3.061 1 97.44 346 THR A CA 1
ATOM 2788 C C . THR A 1 346 ? -23.234 34.156 -2.096 1 97.44 346 THR A C 1
ATOM 2790 O O . THR A 1 346 ? -23.047 34.438 -0.91 1 97.44 346 THR A O 1
ATOM 2793 N N . GLY A 1 347 ? -22.984 32.969 -2.633 1 96.88 347 GLY A N 1
ATOM 2794 C CA . GLY A 1 347 ? -22.312 31.953 -1.843 1 96.88 347 GLY A CA 1
ATOM 2795 C C . GLY A 1 347 ? -20.953 32.375 -1.35 1 96.88 347 GLY A C 1
ATOM 2796 O O . GLY A 1 347 ? -20.562 32.094 -0.218 1 96.88 347 GLY A O 1
ATOM 2797 N N . VAL A 1 348 ? -20.188 33.062 -2.145 1 97.56 348 VAL A N 1
ATOM 2798 C CA . VAL A 1 348 ? -18.859 33.531 -1.808 1 97.56 348 VAL A CA 1
ATOM 2799 C C . VAL A 1 348 ? -18.953 34.531 -0.658 1 97.56 348 VAL A C 1
ATOM 2801 O O . VAL A 1 348 ? -18.094 34.562 0.228 1 97.56 348 VAL A O 1
ATOM 2804 N N . ASP A 1 349 ? -20.016 35.375 -0.67 1 97.81 349 ASP A N 1
ATOM 2805 C CA . ASP A 1 349 ? -20.25 36.312 0.423 1 97.81 349 ASP A CA 1
ATOM 2806 C C . ASP A 1 349 ? -20.5 35.594 1.737 1 97.81 349 ASP A C 1
ATOM 2808 O O . ASP A 1 349 ? -20.016 36 2.793 1 97.81 349 ASP A O 1
ATOM 2812 N N . LEU A 1 350 ? -21.297 34.562 1.608 1 98.25 350 LEU A N 1
ATOM 2813 C CA . LEU A 1 350 ? -21.594 33.781 2.801 1 98.25 350 LEU A CA 1
ATOM 2814 C C . LEU A 1 350 ? -20.344 33.094 3.34 1 98.25 350 LEU A C 1
ATOM 2816 O O . LEU A 1 350 ? -20.156 33 4.555 1 98.25 350 LEU A O 1
ATOM 2820 N N . LEU A 1 351 ? -19.516 32.562 2.418 1 98.44 351 LEU A N 1
ATOM 2821 C CA . LEU A 1 351 ? -18.234 31.984 2.836 1 98.44 351 LEU A CA 1
ATOM 2822 C C . LEU A 1 351 ? -17.391 33 3.568 1 98.44 351 LEU A C 1
ATOM 2824 O O . LEU A 1 351 ? -16.812 32.719 4.613 1 98.44 351 LEU A O 1
ATOM 2828 N N . ASN A 1 352 ? -17.281 34.188 3.016 1 98.31 352 ASN A N 1
ATOM 2829 C CA . ASN A 1 352 ? -16.531 35.25 3.652 1 98.31 352 ASN A CA 1
ATOM 2830 C C . ASN A 1 352 ? -17.078 35.562 5.043 1 98.31 352 ASN A C 1
ATOM 2832 O O . ASN A 1 352 ? -16.312 35.75 5.988 1 98.31 352 ASN A O 1
ATOM 2836 N N . LYS A 1 353 ? -18.406 35.656 5.16 1 98.25 353 LYS A N 1
ATOM 2837 C CA . LYS A 1 353 ? -19.047 35.906 6.449 1 98.25 353 LYS A CA 1
ATOM 2838 C C . LYS A 1 353 ? -18.656 34.844 7.477 1 98.25 353 LYS A C 1
ATOM 2840 O O . LYS A 1 353 ? -18.25 35.188 8.594 1 98.25 353 LYS A O 1
ATOM 2845 N N . PHE A 1 354 ? -18.75 33.656 7.086 1 98.69 354 PHE A N 1
ATOM 2846 C CA . PHE A 1 354 ? -18.438 32.531 7.992 1 98.69 354 PHE A CA 1
ATOM 2847 C C . PHE A 1 354 ? -16.969 32.594 8.414 1 98.69 354 PHE A C 1
ATOM 2849 O O . PHE A 1 354 ? -16.656 32.5 9.602 1 98.69 354 PHE A O 1
ATOM 2856 N N . LEU A 1 355 ? -16.078 32.719 7.461 1 98.75 355 LEU A N 1
ATOM 2857 C CA . LEU A 1 355 ? -14.641 32.656 7.727 1 98.75 355 LEU A CA 1
ATOM 2858 C C . LEU A 1 355 ? -14.211 33.812 8.625 1 98.75 355 LEU A C 1
ATOM 2860 O O . LEU A 1 355 ? -13.352 33.656 9.484 1 98.75 355 LEU A O 1
ATOM 2864 N N . GLN A 1 356 ? -14.789 34.969 8.406 1 98.31 356 GLN A N 1
ATOM 2865 C CA . GLN A 1 356 ? -14.445 36.125 9.258 1 98.31 356 GLN A CA 1
ATOM 2866 C C . GLN A 1 356 ? -14.781 35.844 10.719 1 98.31 356 GLN A C 1
ATOM 2868 O O . GLN A 1 356 ? -14 36.156 11.617 1 98.31 356 GLN A O 1
ATOM 2873 N N . LYS A 1 357 ? -15.93 35.25 10.938 1 9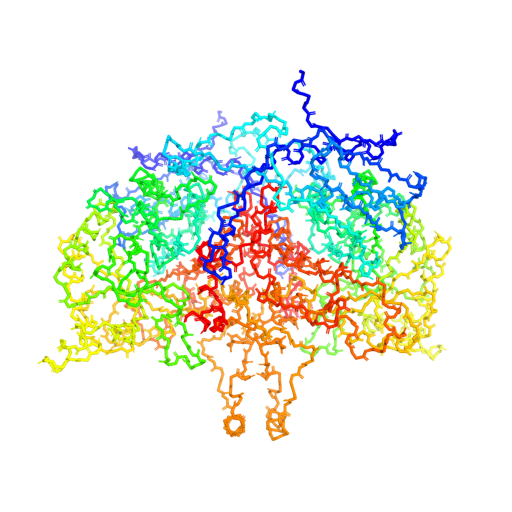8.62 357 LYS A N 1
ATOM 2874 C CA . LYS A 1 357 ? -16.328 34.906 12.297 1 98.62 357 LYS A CA 1
ATOM 2875 C C . LYS A 1 357 ? -15.414 33.812 12.867 1 98.62 357 LYS A C 1
ATOM 2877 O O . LYS A 1 357 ? -14.953 33.906 14 1 98.62 357 LYS A O 1
ATOM 2882 N N . GLU A 1 358 ? -15.172 32.75 12.078 1 98.75 358 GLU A N 1
ATOM 2883 C CA . GLU A 1 358 ? -14.297 31.672 12.492 1 98.75 358 GLU A CA 1
ATOM 2884 C C . GLU A 1 358 ? -12.906 32.188 12.867 1 98.75 358 GLU A C 1
ATOM 2886 O O . GLU A 1 358 ? -12.367 31.859 13.922 1 98.75 358 GLU A O 1
ATOM 2891 N N . LEU A 1 359 ? -12.32 33 12.016 1 98.81 359 LEU A N 1
ATOM 2892 C CA . LEU A 1 359 ? -11.008 33.594 12.258 1 98.81 359 LEU A CA 1
ATOM 2893 C C . LEU A 1 359 ? -11.016 34.438 13.523 1 98.81 359 LEU A C 1
ATOM 2895 O O . LEU A 1 359 ? -10.023 34.469 14.258 1 98.81 359 LEU A O 1
ATOM 2899 N N . GLY A 1 360 ? -12.102 35.156 13.711 1 98.75 360 GLY A N 1
ATOM 2900 C CA . GLY A 1 360 ? -12.258 35.906 14.938 1 98.75 360 GLY A CA 1
ATOM 2901 C C . GLY A 1 360 ? -12.188 35.062 16.188 1 98.75 360 GLY A C 1
ATOM 2902 O O . GLY A 1 360 ? -11.539 35.438 17.172 1 98.75 360 GLY A O 1
ATOM 2903 N N . PHE A 1 361 ? -12.883 33.875 16.156 1 98.88 361 PHE A N 1
ATOM 2904 C CA . PHE A 1 361 ? -12.875 32.969 17.297 1 98.88 361 PHE A CA 1
ATOM 2905 C C . PHE A 1 361 ? -11.477 32.406 17.531 1 98.88 361 PHE A C 1
ATOM 2907 O O . PHE A 1 361 ? -11.055 32.25 18.672 1 98.88 361 PHE A O 1
ATOM 2914 N N . ILE A 1 362 ? -10.703 32.062 16.453 1 98.88 362 ILE A N 1
ATOM 2915 C CA . ILE A 1 362 ? -9.344 31.531 16.562 1 98.88 362 ILE A CA 1
ATOM 2916 C C . ILE A 1 362 ? -8.438 32.594 17.188 1 98.88 362 ILE A C 1
ATOM 2918 O O . ILE A 1 362 ? -7.66 32.281 18.094 1 98.88 362 ILE A O 1
ATOM 2922 N N . ARG A 1 363 ? -8.609 33.844 16.766 1 98.44 363 ARG A N 1
ATOM 2923 C CA . ARG A 1 363 ? -7.828 34.938 17.312 1 98.44 363 ARG A CA 1
ATOM 2924 C C . ARG A 1 363 ? -8.156 35.188 18.781 1 98.44 363 ARG A C 1
ATOM 2926 O O . ARG A 1 363 ? -7.254 35.406 19.594 1 98.44 363 ARG A O 1
ATOM 2933 N N . LYS A 1 364 ? -9.406 35.125 19.047 1 98.38 364 LYS A N 1
ATOM 2934 C CA . LYS A 1 364 ? -9.859 35.281 20.422 1 98.38 364 LYS A CA 1
ATOM 2935 C C . LYS A 1 364 ? -9.242 34.219 21.328 1 98.38 364 LYS A C 1
ATOM 2937 O O . LYS A 1 364 ? -9.023 34.469 22.516 1 98.38 364 LYS A O 1
ATOM 2942 N N . SER A 1 365 ? -8.961 33.125 20.781 1 98.56 365 SER A N 1
ATOM 2943 C CA . SER A 1 365 ? -8.352 32.031 21.531 1 98.56 365 SER A CA 1
ATOM 2944 C C . SER A 1 365 ? -6.828 32.156 21.531 1 98.56 365 SER A C 1
ATOM 2946 O O . SER A 1 365 ? -6.129 31.203 21.875 1 98.56 365 SER A O 1
ATOM 2948 N N . ASN A 1 366 ? -6.316 33.25 21.062 1 97.81 366 ASN A N 1
ATOM 2949 C CA . ASN A 1 366 ? -4.895 33.594 21.031 1 97.81 366 ASN A CA 1
ATOM 2950 C C . ASN A 1 366 ? -4.121 32.656 20.109 1 97.81 366 ASN A C 1
ATOM 2952 O O . ASN A 1 366 ? -3.041 32.156 20.469 1 97.81 366 ASN A O 1
ATOM 2956 N N . LYS A 1 367 ? -4.738 32.312 19.016 1 98.62 367 LYS A N 1
ATOM 2957 C CA . LYS A 1 367 ? -4.098 31.469 18.016 1 98.62 367 LYS A CA 1
ATOM 2958 C C . LYS A 1 367 ? -3.982 32.188 16.688 1 98.62 367 LYS A C 1
ATOM 2960 O O . LYS A 1 367 ? -4.789 33.062 16.375 1 98.62 367 LYS A O 1
ATOM 2965 N N . THR A 1 368 ? -2.943 31.844 15.969 1 98.62 368 THR A N 1
ATOM 2966 C CA . THR A 1 368 ? -2.842 32.219 14.562 1 98.62 368 THR A CA 1
ATOM 2967 C C . THR A 1 368 ? -3.467 31.141 13.672 1 98.62 368 THR A C 1
ATOM 2969 O O . THR A 1 368 ? -3.16 29.953 13.805 1 98.62 368 THR A O 1
ATOM 2972 N N . ALA A 1 369 ? -4.305 31.578 12.742 1 98.81 369 ALA A N 1
ATOM 2973 C CA . ALA A 1 369 ? -5.059 30.641 11.914 1 98.81 369 ALA A CA 1
ATOM 2974 C C . ALA A 1 369 ? -4.23 30.188 10.711 1 98.81 369 ALA A C 1
ATOM 2976 O O . ALA A 1 369 ? -3.512 30.984 10.109 1 98.81 369 ALA A O 1
ATOM 2977 N N . ILE A 1 370 ? -4.27 28.922 10.461 1 98.94 370 ILE A N 1
ATOM 2978 C CA . ILE A 1 370 ? -3.977 28.344 9.156 1 98.94 370 ILE A CA 1
ATOM 2979 C C . ILE A 1 370 ? -5.277 27.953 8.461 1 98.94 370 ILE A C 1
ATOM 2981 O O . ILE A 1 370 ? -6.184 27.406 9.094 1 98.94 370 ILE A O 1
ATOM 2985 N N . ILE A 1 371 ? -5.453 28.25 7.203 1 98.88 371 ILE A N 1
ATOM 2986 C CA . ILE A 1 371 ? -6.57 27.703 6.441 1 98.88 371 ILE A CA 1
ATOM 2987 C C . ILE A 1 371 ? -6.074 27.188 5.094 1 98.88 371 ILE A C 1
ATOM 2989 O O . ILE A 1 371 ? -4.992 27.562 4.637 1 98.88 371 ILE A O 1
ATOM 2993 N N . TRP A 1 372 ? -6.754 26.281 4.48 1 98.88 372 TRP A N 1
ATOM 2994 C CA . TRP A 1 372 ? -6.473 25.891 3.105 1 98.88 372 TRP A CA 1
ATOM 2995 C C . TRP A 1 372 ? -6.605 27.078 2.156 1 98.88 372 TRP A C 1
ATOM 2997 O O . TRP A 1 372 ? -7.418 27.969 2.387 1 98.88 372 TRP A O 1
ATOM 3007 N N . GLU A 1 373 ? -6.031 27.062 1.062 1 98.75 373 GLU A N 1
ATOM 3008 C CA . GLU A 1 373 ? -5.785 28.219 0.208 1 98.75 373 GLU A CA 1
ATOM 3009 C C . GLU A 1 373 ? -7.059 28.641 -0.522 1 98.75 373 GLU A C 1
ATOM 3011 O O . GLU A 1 373 ? -7.129 29.75 -1.062 1 98.75 373 GLU A O 1
ATOM 3016 N N . ASP A 1 374 ? -8.094 27.844 -0.604 1 98.25 374 ASP A N 1
ATOM 3017 C CA . ASP A 1 374 ? -9.227 27.969 -1.517 1 98.25 374 ASP A CA 1
ATOM 3018 C C . ASP A 1 374 ? -9.82 29.375 -1.467 1 98.25 374 ASP A C 1
ATOM 3020 O O . ASP A 1 374 ? -10.07 29.984 -2.508 1 98.25 374 ASP A O 1
ATOM 3024 N N . ALA A 1 375 ? -10.008 29.891 -0.309 1 98 375 ALA A N 1
ATOM 3025 C CA . ALA A 1 375 ? -10.68 31.172 -0.118 1 98 375 ALA A CA 1
ATOM 3026 C C . ALA A 1 375 ? -9.906 32.312 -0.787 1 98 375 ALA A C 1
ATOM 3028 O O . ALA A 1 375 ? -10.5 33.281 -1.255 1 98 375 ALA A O 1
ATOM 3029 N N . VAL A 1 376 ? -8.602 32.125 -0.865 1 98.44 376 VAL A N 1
ATOM 3030 C CA . VAL A 1 376 ? -7.75 33.188 -1.388 1 98.44 376 VAL A CA 1
ATOM 3031 C C . VAL A 1 376 ? -7.445 32.938 -2.861 1 98.44 376 VAL A C 1
ATOM 3033 O O . VAL A 1 376 ? -7.719 33.781 -3.715 1 98.44 376 VAL A O 1
ATOM 3036 N N . THR A 1 377 ? -6.98 31.719 -3.158 1 98.19 377 THR A N 1
ATOM 3037 C CA . THR A 1 377 ? -6.445 31.469 -4.492 1 98.19 377 THR A CA 1
ATOM 3038 C C . THR A 1 377 ? -7.566 31.141 -5.473 1 98.19 377 THR A C 1
ATOM 3040 O O . THR A 1 377 ? -7.434 31.344 -6.676 1 98.19 377 THR A O 1
ATOM 3043 N N . ASN A 1 378 ? -8.68 30.641 -4.953 1 96.81 378 ASN A N 1
ATOM 3044 C CA . ASN A 1 378 ? -9.805 30.328 -5.828 1 96.81 378 ASN A CA 1
ATOM 3045 C C . ASN A 1 378 ? -10.852 31.438 -5.812 1 96.81 378 ASN A C 1
ATOM 3047 O O . ASN A 1 378 ? -11.383 31.812 -6.863 1 96.81 378 ASN A O 1
ATOM 3051 N N . ASP A 1 379 ? -11.148 32.031 -4.613 1 96.19 379 ASP A N 1
ATOM 3052 C CA . ASP A 1 379 ? -12.312 32.906 -4.465 1 96.19 379 ASP A CA 1
ATOM 3053 C C . ASP A 1 379 ? -11.883 34.375 -4.297 1 96.19 379 ASP A C 1
ATOM 3055 O O . ASP A 1 379 ? -12.727 35.281 -4.301 1 96.19 379 ASP A O 1
ATOM 3059 N N . ASN A 1 380 ? -10.609 34.656 -4.148 1 97.12 380 ASN A N 1
ATOM 3060 C CA . ASN A 1 380 ? -10.055 36 -3.994 1 97.12 380 ASN A CA 1
ATOM 3061 C C . ASN A 1 380 ? -10.711 36.75 -2.836 1 97.12 380 ASN A C 1
ATOM 3063 O O . ASN A 1 380 ? -11 37.938 -2.947 1 97.12 380 ASN A O 1
ATOM 3067 N N . LEU A 1 381 ? -11.016 36.062 -1.776 1 98.06 381 LEU A N 1
ATOM 3068 C CA . LEU A 1 381 ? -11.586 36.688 -0.588 1 98.06 381 LEU A CA 1
ATOM 3069 C C . LEU A 1 381 ? -10.531 37.5 0.155 1 98.06 381 LEU A C 1
ATOM 3071 O O . LEU A 1 381 ? -9.344 37.188 0.095 1 98.06 381 LEU A O 1
ATOM 3075 N N . PRO A 1 382 ? -10.977 38.5 0.849 1 97.25 382 PRO A N 1
ATOM 3076 C CA . PRO A 1 382 ? -10.039 39.375 1.586 1 97.25 382 PRO A CA 1
ATOM 3077 C C . PRO A 1 382 ? -9.656 38.781 2.943 1 97.25 382 PRO A C 1
ATOM 3079 O O . PRO A 1 382 ? -9.922 39.406 3.98 1 97.25 382 PRO A O 1
ATOM 3082 N N . ILE A 1 383 ? -8.992 37.688 2.955 1 98.56 383 ILE A N 1
ATOM 3083 C CA . ILE A 1 383 ? -8.492 37.062 4.172 1 98.56 383 ILE A CA 1
ATOM 3084 C C . ILE A 1 383 ? -7.316 37.875 4.727 1 98.56 383 ILE A C 1
ATOM 3086 O O . ILE A 1 383 ? -6.445 38.312 3.973 1 98.56 383 ILE A O 1
ATOM 3090 N N . PRO A 1 384 ? -7.281 38.062 6.082 1 98.31 384 PRO A N 1
ATOM 3091 C CA . PRO A 1 384 ? -6.176 38.844 6.668 1 98.31 384 PRO A CA 1
ATOM 3092 C C . PRO A 1 384 ? -4.812 38.219 6.371 1 98.31 384 PRO A C 1
ATOM 3094 O O . PRO A 1 384 ? -4.68 37 6.324 1 98.31 384 PRO A O 1
ATOM 3097 N N . LYS A 1 385 ? -3.797 39.031 6.242 1 97.75 385 LYS A N 1
ATOM 3098 C CA . LYS A 1 385 ? -2.471 38.625 5.805 1 97.75 385 LYS A CA 1
ATOM 3099 C C . LYS A 1 385 ? -1.732 37.875 6.922 1 97.75 385 LYS A C 1
ATOM 3101 O O . LYS A 1 385 ? -0.716 37.219 6.68 1 97.75 385 LYS A O 1
ATOM 3106 N N . ASP A 1 386 ? -2.275 37.969 8.117 1 97.25 386 ASP A N 1
ATOM 3107 C CA . ASP A 1 386 ? -1.655 37.25 9.227 1 97.25 386 ASP A CA 1
ATOM 3108 C C . ASP A 1 386 ? -2.074 35.781 9.219 1 97.25 386 ASP A C 1
ATOM 3110 O O . ASP A 1 386 ? -1.482 34.969 9.922 1 97.25 386 ASP A O 1
ATOM 3114 N N . VAL A 1 387 ? -3.09 35.438 8.453 1 98.69 387 VAL A N 1
ATOM 3115 C CA . VAL A 1 387 ? -3.498 34.062 8.273 1 98.69 387 VAL A CA 1
ATOM 3116 C C . VAL A 1 387 ? -2.488 33.344 7.387 1 98.69 387 VAL A C 1
ATOM 3118 O O . VAL A 1 387 ? -2.045 33.875 6.371 1 98.69 387 VAL A O 1
ATOM 3121 N N . ILE A 1 388 ? -2.047 32.156 7.82 1 98.81 388 ILE A N 1
ATOM 3122 C CA . ILE A 1 388 ? -1.167 31.312 7.027 1 98.81 388 ILE A CA 1
ATOM 3123 C C . ILE A 1 388 ? -2 30.438 6.082 1 98.81 388 ILE A C 1
ATOM 3125 O O . ILE A 1 388 ? -3.031 29.891 6.48 1 98.81 388 ILE A O 1
ATOM 3129 N N . LEU A 1 389 ? -1.595 30.375 4.793 1 98.88 389 LEU A N 1
ATOM 3130 C CA . LEU A 1 389 ? -2.312 29.547 3.832 1 98.88 389 LEU A CA 1
ATOM 3131 C C . LEU A 1 389 ? -1.581 28.234 3.594 1 98.88 389 LEU A C 1
ATOM 3133 O O . LEU A 1 389 ? -0.376 28.219 3.332 1 98.88 389 LEU A O 1
ATOM 3137 N N . GLN A 1 390 ? -2.266 27.141 3.764 1 98.94 390 GLN A N 1
ATOM 3138 C CA . GLN A 1 390 ? -1.735 25.859 3.287 1 98.94 390 GLN A CA 1
ATOM 3139 C C . GLN A 1 390 ? -2.191 25.578 1.859 1 98.94 390 GLN A C 1
ATOM 3141 O O . GLN A 1 390 ? -3.393 25.484 1.592 1 98.94 390 GLN A O 1
ATOM 3146 N N . VAL A 1 391 ? -1.237 25.406 0.971 1 98.88 391 VAL A N 1
ATOM 3147 C CA . VAL A 1 391 ? -1.491 25.344 -0.465 1 98.88 391 VAL A CA 1
ATOM 3148 C C . VAL A 1 391 ? -1.463 23.891 -0.936 1 98.88 391 VAL A C 1
ATOM 3150 O O . VAL A 1 391 ? -0.425 23.234 -0.865 1 98.88 391 VAL A O 1
ATOM 3153 N N . TRP A 1 392 ? -2.65 23.406 -1.422 1 98.56 392 TRP A N 1
ATOM 3154 C CA . TRP A 1 392 ? -2.729 21.969 -1.679 1 98.56 392 TRP A CA 1
ATOM 3155 C C . TRP A 1 392 ? -3.029 21.703 -3.148 1 98.56 392 TRP A C 1
ATOM 3157 O O . TRP A 1 392 ? -2.732 20.625 -3.656 1 98.56 392 TRP A O 1
ATOM 3167 N N . ILE A 1 393 ? -3.6 22.609 -3.963 1 97.69 393 ILE A N 1
ATOM 3168 C CA . ILE A 1 393 ? -4.035 22.25 -5.305 1 97.69 393 ILE A CA 1
ATOM 3169 C C . ILE A 1 393 ? -3.43 23.219 -6.324 1 97.69 393 ILE A C 1
ATOM 3171 O O . ILE A 1 393 ? -3.111 22.812 -7.449 1 97.69 393 ILE A O 1
ATOM 3175 N N . ASN A 1 394 ? -3.227 24.5 -6.012 1 97.88 394 ASN A N 1
ATOM 3176 C CA . ASN A 1 394 ? -2.646 25.5 -6.906 1 97.88 394 ASN A CA 1
ATOM 3177 C C . ASN A 1 394 ? -1.15 25.656 -6.66 1 97.88 394 ASN A C 1
ATOM 3179 O O . ASN A 1 394 ? -0.625 25.188 -5.652 1 97.88 394 ASN A O 1
ATOM 3183 N N . PRO A 1 395 ? -0.406 26.297 -7.609 1 97.38 395 PRO A N 1
ATOM 3184 C CA . PRO A 1 395 ? 1 26.609 -7.348 1 97.38 395 PRO A CA 1
ATOM 3185 C C . PRO A 1 395 ? 1.183 27.547 -6.148 1 97.38 395 PRO A C 1
ATOM 3187 O O . PRO A 1 395 ? 0.388 28.469 -5.953 1 97.38 395 PRO A O 1
ATOM 3190 N N . VAL A 1 396 ? 2.209 27.344 -5.441 1 98.12 396 VAL A N 1
ATOM 3191 C CA . VAL A 1 396 ? 2.533 28.109 -4.25 1 98.12 396 VAL A CA 1
ATOM 3192 C C . VAL A 1 396 ? 2.639 29.594 -4.609 1 98.12 396 VAL A C 1
ATOM 3194 O O . VAL A 1 396 ? 2.262 30.469 -3.818 1 98.12 396 VAL A O 1
ATOM 3197 N N . GLN A 1 397 ? 3.086 29.891 -5.762 1 97.62 397 GLN A N 1
ATOM 3198 C CA . GLN A 1 397 ? 3.33 31.266 -6.219 1 97.62 397 GLN A CA 1
ATOM 3199 C C . GLN A 1 397 ? 2.057 32.094 -6.148 1 97.62 397 GLN A C 1
ATOM 3201 O O . GLN A 1 397 ? 2.113 33.312 -5.891 1 97.62 397 GLN A O 1
ATOM 3206 N N . ASN A 1 398 ? 0.88 31.469 -6.316 1 98.12 398 ASN A N 1
ATOM 3207 C CA . ASN A 1 398 ? -0.382 32.188 -6.32 1 98.12 398 ASN A CA 1
ATOM 3208 C C . ASN A 1 398 ? -0.66 32.844 -4.969 1 98.12 398 ASN A C 1
ATOM 3210 O O . ASN A 1 398 ? -1.121 33.969 -4.902 1 98.12 398 ASN A O 1
ATOM 3214 N N . ALA A 1 399 ? -0.377 32.156 -3.912 1 98.56 399 ALA A N 1
ATOM 3215 C CA . ALA A 1 399 ? -0.599 32.656 -2.562 1 98.56 399 ALA A CA 1
ATOM 3216 C C . ALA A 1 399 ? 0.513 33.625 -2.152 1 98.56 399 ALA A C 1
ATOM 3218 O O . ALA A 1 399 ? 0.247 34.688 -1.573 1 98.56 399 ALA A O 1
ATOM 3219 N N . VAL A 1 400 ? 1.739 33.281 -2.5 1 98.5 400 VAL A N 1
ATOM 3220 C CA . VAL A 1 400 ? 2.9 34.094 -2.104 1 98.5 400 VAL A CA 1
ATOM 3221 C C . VAL A 1 400 ? 2.828 35.469 -2.75 1 98.5 400 VAL A C 1
ATOM 3223 O O . VAL A 1 400 ? 3.09 36.469 -2.094 1 98.5 400 VAL A O 1
ATOM 3226 N N . LYS A 1 401 ? 2.482 35.531 -3.975 1 96.88 401 LYS A N 1
ATOM 3227 C CA . LYS A 1 401 ? 2.434 36.812 -4.699 1 96.88 401 LYS A CA 1
ATOM 3228 C C . LYS A 1 401 ? 1.31 37.688 -4.176 1 96.88 401 LYS A C 1
ATOM 3230 O O . LYS A 1 401 ? 1.32 38.906 -4.391 1 96.88 401 LYS A O 1
ATOM 3235 N N . LYS A 1 402 ? 0.391 37.094 -3.506 1 97.56 402 LYS A N 1
ATOM 3236 C CA . LYS A 1 402 ? -0.677 37.875 -2.871 1 97.56 402 LYS A CA 1
ATOM 3237 C C . LYS A 1 402 ? -0.273 38.312 -1.471 1 97.56 402 LYS A C 1
ATOM 3239 O O . LYS A 1 402 ? -1.062 38.938 -0.763 1 97.56 402 LYS A O 1
ATOM 3244 N N . GLY A 1 403 ? 0.915 37.906 -1.011 1 97.5 403 GLY A N 1
ATOM 3245 C CA . GLY A 1 403 ? 1.481 38.438 0.212 1 97.5 403 GLY A CA 1
ATOM 3246 C C . GLY A 1 403 ? 1.274 37.562 1.418 1 97.5 403 GLY A C 1
ATOM 3247 O O . GLY A 1 403 ? 1.446 37.969 2.559 1 97.5 403 GLY A O 1
ATOM 3248 N N . TYR A 1 404 ? 0.93 36.344 1.221 1 98.75 404 TYR A N 1
ATOM 3249 C CA . TYR A 1 404 ? 0.659 35.438 2.346 1 98.75 404 TYR A CA 1
ATOM 3250 C C . TYR A 1 404 ? 1.882 34.594 2.68 1 98.75 404 TYR A C 1
ATOM 3252 O O . TYR A 1 404 ? 2.693 34.281 1.803 1 98.75 404 TYR A O 1
ATOM 3260 N N . LYS A 1 405 ? 2.025 34.219 3.982 1 98.56 405 LYS A N 1
ATOM 3261 C CA . LYS A 1 405 ? 2.879 33.125 4.371 1 98.56 405 LYS A CA 1
ATOM 3262 C C . LYS A 1 405 ? 2.229 31.781 4.02 1 98.56 405 LYS A C 1
ATOM 3264 O O . LYS A 1 405 ? 1.007 31.641 4.098 1 98.56 405 LYS A O 1
ATOM 3269 N N . VAL A 1 406 ? 3.127 30.812 3.646 1 98.56 406 VAL A N 1
ATOM 3270 C CA . VAL A 1 406 ? 2.52 29.625 3.059 1 98.56 406 VAL A CA 1
ATOM 3271 C C . VAL A 1 406 ? 3.176 28.375 3.633 1 98.56 406 VAL A C 1
ATOM 3273 O O . VAL A 1 406 ? 4.355 28.391 4 1 98.56 406 VAL A O 1
ATOM 3276 N N . ILE A 1 407 ? 2.391 27.312 3.83 1 98.88 407 ILE A N 1
ATOM 3277 C CA . ILE A 1 407 ? 2.797 25.922 3.994 1 98.88 407 ILE A CA 1
ATOM 3278 C C . ILE A 1 407 ? 2.475 25.141 2.725 1 98.88 407 ILE A C 1
ATOM 3280 O O . ILE A 1 407 ? 1.317 25.062 2.303 1 98.88 407 ILE A O 1
ATOM 3284 N N . ALA A 1 408 ? 3.467 24.562 2.078 1 98.81 408 ALA A N 1
ATOM 3285 C CA . ALA A 1 408 ? 3.277 23.859 0.81 1 98.81 408 ALA A CA 1
ATOM 3286 C C . ALA A 1 408 ? 2.859 22.406 1.04 1 98.81 408 ALA A C 1
ATOM 3288 O O . ALA A 1 408 ? 3.451 21.719 1.864 1 98.81 408 ALA A O 1
ATOM 3289 N N . SER A 1 409 ? 1.842 21.953 0.371 1 98.75 409 SER A N 1
ATOM 3290 C CA . SER A 1 409 ? 1.357 20.578 0.436 1 98.75 409 SER A CA 1
ATOM 3291 C C . SER A 1 409 ? 0.708 20.156 -0.878 1 98.75 409 SER A C 1
ATOM 3293 O O . SER A 1 409 ? -0.304 19.453 -0.88 1 98.75 409 SER A O 1
ATOM 3295 N N . ASN A 1 410 ? 1.247 20.562 -2.014 1 98.62 410 ASN A N 1
ATOM 3296 C CA . ASN A 1 410 ? 0.615 20.312 -3.307 1 98.62 410 ASN A CA 1
ATOM 3297 C C . ASN A 1 410 ? 0.404 18.828 -3.561 1 98.62 410 ASN A C 1
ATOM 3299 O O . ASN A 1 410 ? 1.323 18.031 -3.381 1 98.62 410 ASN A O 1
ATOM 3303 N N . TYR A 1 411 ? -0.789 18.5 -4.082 1 98.31 411 TYR A N 1
ATOM 3304 C CA . TYR A 1 411 ? -1.217 17.109 -4.223 1 98.31 411 TYR A CA 1
ATOM 3305 C C . TYR A 1 411 ? -0.385 16.391 -5.277 1 98.31 411 TYR A C 1
ATOM 3307 O O . TYR A 1 411 ? -0.265 15.164 -5.246 1 98.31 411 TYR A O 1
ATOM 3315 N N . ASN A 1 412 ? 0.195 17.031 -6.203 1 97.94 412 ASN A N 1
ATOM 3316 C CA . ASN A 1 412 ? 0.968 16.406 -7.27 1 97.94 412 ASN A CA 1
ATOM 3317 C C . ASN A 1 412 ? 2.297 15.867 -6.75 1 97.94 412 ASN A C 1
ATOM 3319 O O . ASN A 1 412 ? 2.967 15.094 -7.438 1 97.94 412 ASN A O 1
ATOM 3323 N N . PHE A 1 413 ? 2.629 16.266 -5.512 1 98.56 413 PHE A N 1
ATOM 3324 C CA . PHE A 1 413 ? 3.932 15.883 -4.98 1 98.56 413 PHE A CA 1
ATOM 3325 C C . PHE A 1 413 ? 3.787 15.234 -3.609 1 98.56 413 PHE A C 1
ATOM 3327 O O . PHE A 1 413 ? 4.387 14.188 -3.344 1 98.56 413 PHE A O 1
ATOM 3334 N N . TRP A 1 414 ? 2.969 15.789 -2.748 1 98.81 414 TRP A N 1
ATOM 3335 C CA . TRP A 1 414 ? 3.119 15.477 -1.332 1 98.81 414 TRP A CA 1
ATOM 3336 C C . TRP A 1 414 ? 1.832 14.883 -0.766 1 98.81 414 TRP A C 1
ATOM 3338 O O . TRP A 1 414 ? 1.632 14.867 0.451 1 98.81 414 TRP A O 1
ATOM 3348 N N . TYR A 1 415 ? 0.848 14.438 -1.606 1 98.69 415 TYR A N 1
ATOM 3349 C CA . TYR A 1 415 ? -0.22 13.547 -1.162 1 98.69 415 TYR A CA 1
ATOM 3350 C C . TYR A 1 415 ? 0.241 12.094 -1.172 1 98.69 415 TYR A C 1
ATOM 3352 O O . TYR A 1 415 ? 0.739 11.602 -2.188 1 98.69 415 TYR A O 1
ATOM 3360 N N . LEU A 1 416 ? 0.01 11.422 -0.1 1 98.69 416 LEU A N 1
ATOM 3361 C CA . LEU A 1 416 ? 0.572 10.086 0.033 1 98.69 416 LEU A CA 1
ATOM 3362 C C . LEU A 1 416 ? -0.515 9.023 -0.103 1 98.69 416 LEU A C 1
ATOM 3364 O O . LEU A 1 416 ? -0.249 7.828 0.067 1 98.69 416 LEU A O 1
ATOM 3368 N N . ASP A 1 417 ? -1.729 9.414 -0.45 1 97.56 417 ASP A N 1
ATOM 3369 C CA . ASP A 1 417 ? -2.842 8.484 -0.613 1 97.56 417 ASP A CA 1
ATOM 3370 C C . ASP A 1 417 ? -3.268 8.391 -2.076 1 97.56 417 ASP A C 1
ATOM 3372 O O . ASP A 1 417 ? -4.254 7.719 -2.398 1 97.56 417 ASP A O 1
ATOM 3376 N N . CYS A 1 418 ? -2.576 8.953 -3.041 1 97.31 418 CYS A N 1
ATOM 3377 C CA . CYS A 1 418 ? -2.938 8.984 -4.453 1 97.31 418 CYS A CA 1
ATOM 3378 C C . CYS A 1 418 ? -2.533 7.684 -5.145 1 97.31 418 CYS A C 1
ATOM 3380 O O . CYS A 1 418 ? -1.634 6.98 -4.68 1 97.31 418 CYS A O 1
ATOM 3382 N N . GLY A 1 419 ? -3.195 7.379 -6.273 1 96.25 419 GLY A N 1
ATOM 3383 C CA . GLY A 1 419 ? -2.805 6.285 -7.148 1 96.25 419 GLY A CA 1
ATOM 3384 C C . GLY A 1 419 ? -3.279 4.93 -6.66 1 96.25 419 GLY A C 1
ATOM 3385 O O . GLY A 1 419 ? -2.674 3.904 -6.977 1 96.25 419 GLY A O 1
ATOM 3386 N N . HIS A 1 420 ? -4.371 4.863 -5.91 1 95.44 420 HIS A N 1
ATOM 3387 C CA . HIS A 1 420 ? -4.852 3.609 -5.34 1 95.44 420 HIS A CA 1
ATOM 3388 C C . HIS A 1 420 ? -6.258 3.283 -5.836 1 95.44 420 HIS A C 1
ATOM 3390 O O . HIS A 1 420 ? -6.957 2.463 -5.238 1 95.44 420 HIS A O 1
ATOM 3396 N N . GLY A 1 421 ? -6.676 3.945 -6.91 1 95.06 421 GLY A N 1
ATOM 3397 C CA . GLY A 1 421 ? -8.008 3.736 -7.461 1 95.06 421 GLY A CA 1
ATOM 3398 C C . GLY A 1 421 ? -9.086 4.465 -6.691 1 95.06 421 GLY A C 1
ATOM 3399 O O . GLY A 1 421 ? -8.82 5.09 -5.664 1 95.06 421 GLY A O 1
ATOM 3400 N N . GLY A 1 422 ? -10.32 4.445 -7.23 1 94.56 422 GLY A N 1
ATOM 3401 C CA . GLY A 1 422 ? -11.461 5.043 -6.559 1 94.56 422 GLY A CA 1
ATOM 3402 C C . GLY A 1 422 ? -12.062 4.152 -5.488 1 94.56 422 GLY A C 1
ATOM 3403 O O . GLY A 1 422 ? -11.859 2.938 -5.5 1 94.56 422 GLY A O 1
ATOM 3404 N N . TRP A 1 423 ? -12.828 4.746 -4.562 1 95.31 423 TRP A N 1
ATOM 3405 C CA . TRP A 1 423 ? -13.375 3.979 -3.451 1 95.31 423 TRP A CA 1
ATOM 3406 C C . TRP A 1 423 ? -14.898 4.031 -3.449 1 95.31 423 TRP A C 1
ATOM 3408 O O . TRP A 1 423 ? -15.539 3.576 -2.5 1 95.31 423 TRP A O 1
ATOM 3418 N N . GLY A 1 424 ? -15.516 4.645 -4.48 1 93.44 424 GLY A N 1
ATOM 3419 C CA . GLY A 1 424 ? -16.969 4.711 -4.598 1 93.44 424 GLY A CA 1
ATOM 3420 C C . GLY A 1 424 ? -17.609 3.355 -4.836 1 93.44 424 GLY A C 1
ATOM 3421 O O . GLY A 1 424 ? -17.047 2.518 -5.555 1 93.44 424 GLY A O 1
ATOM 3422 N N . GLY A 1 425 ? -18.797 3.387 -4.223 1 91.75 425 GLY A N 1
ATOM 3423 C CA . GLY A 1 425 ? -19.531 2.156 -4.438 1 91.75 425 GLY A CA 1
ATOM 3424 C C . GLY A 1 425 ? -20.188 2.084 -5.809 1 91.75 425 GLY A C 1
ATOM 3425 O O . GLY A 1 425 ? -20.312 3.102 -6.492 1 91.75 425 GLY A O 1
ATOM 3426 N N . ASN A 1 426 ? -20.297 1.014 -6.5 1 92.81 426 ASN A N 1
ATOM 3427 C CA . ASN A 1 426 ? -21 0.646 -7.723 1 92.81 426 ASN A CA 1
ATOM 3428 C C . ASN A 1 426 ? -20.344 1.269 -8.953 1 92.81 426 ASN A C 1
ATOM 3430 O O . ASN A 1 426 ? -21.031 1.601 -9.922 1 92.81 426 ASN A O 1
ATOM 3434 N N . ASP A 1 427 ? -19.125 1.765 -8.867 1 94 427 ASP A N 1
ATOM 3435 C CA . ASP A 1 427 ? -18.406 2.299 -10.016 1 94 427 ASP A CA 1
ATOM 3436 C C . ASP A 1 427 ? -18.109 1.2 -11.031 1 94 427 ASP A C 1
ATOM 3438 O O . ASP A 1 427 ? -17.109 0.49 -10.914 1 94 427 ASP A O 1
ATOM 3442 N N . THR A 1 428 ? -18.828 1.146 -12.078 1 93.31 428 THR A N 1
ATOM 3443 C CA . THR A 1 428 ? -18.719 0.069 -13.055 1 93.31 428 THR A CA 1
ATOM 3444 C C . THR A 1 428 ? -17.734 0.452 -14.172 1 93.31 428 THR A C 1
ATOM 3446 O O . THR A 1 428 ? -17.578 -0.29 -15.141 1 93.31 428 THR A O 1
ATOM 3449 N N . SER A 1 429 ? -17.125 1.638 -14.039 1 93.94 429 SER A N 1
ATOM 3450 C CA . SER A 1 429 ? -16.172 2.066 -15.062 1 93.94 429 SER A CA 1
ATOM 3451 C C . SER A 1 429 ? -14.938 1.17 -15.086 1 93.94 429 SER A C 1
ATOM 3453 O O . SER A 1 429 ? -14.172 1.178 -16.047 1 93.94 429 SER A O 1
ATOM 3455 N N . TYR A 1 430 ? -14.727 0.361 -14.094 1 96.38 430 TYR A N 1
ATOM 3456 C CA . TYR A 1 430 ? -13.602 -0.559 -14.016 1 96.38 430 TYR A CA 1
ATOM 3457 C C . TYR A 1 430 ? -13.836 -1.784 -14.891 1 96.38 430 TYR A C 1
ATOM 3459 O O . TYR A 1 430 ? -12.906 -2.543 -15.172 1 96.38 430 TYR A O 1
ATOM 3467 N N . ASP A 1 431 ? -15.086 -2.002 -15.164 1 95.94 431 ASP A N 1
ATOM 3468 C CA . ASP A 1 431 ? -15.469 -3.184 -15.93 1 95.94 431 ASP A CA 1
ATOM 3469 C C . ASP A 1 431 ? -15.258 -2.959 -17.422 1 95.94 431 ASP A C 1
ATOM 3471 O O . ASP A 1 431 ? -16.219 -2.781 -18.172 1 95.94 431 ASP A O 1
ATOM 3475 N N . GLU A 1 432 ? -14.062 -2.887 -17.859 1 96.31 432 GLU A N 1
ATOM 3476 C CA . GLU A 1 432 ? -13.602 -2.717 -19.234 1 96.31 432 GLU A CA 1
ATOM 3477 C C . GLU A 1 432 ? -12.617 -3.816 -19.625 1 96.31 432 GLU A C 1
ATOM 3479 O O . GLU A 1 432 ? -11.516 -3.898 -19.078 1 96.31 432 GLU A O 1
ATOM 3484 N N . GLN A 1 433 ? -12.969 -4.664 -20.625 1 97 433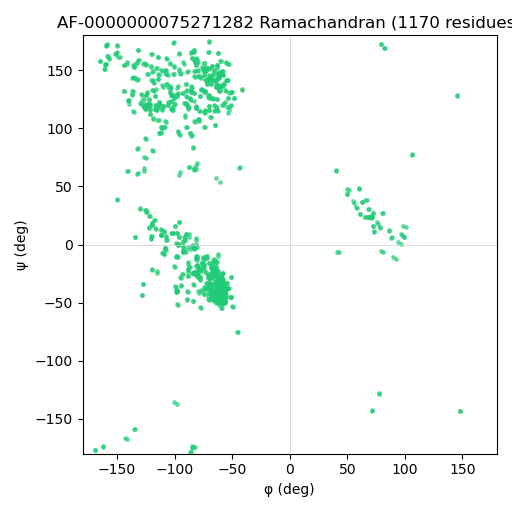 GLN A N 1
ATOM 3485 C CA . GLN A 1 433 ? -12.164 -5.844 -20.938 1 97 433 GLN A CA 1
ATOM 3486 C C . GLN A 1 433 ? -11.07 -5.516 -21.953 1 97 433 GLN A C 1
ATOM 3488 O O . GLN A 1 433 ? -10.055 -6.215 -22.016 1 97 433 GLN A O 1
ATOM 3493 N N . VAL A 1 434 ? -11.297 -4.473 -22.812 1 96.5 434 VAL A N 1
ATOM 3494 C CA . VAL A 1 434 ? -10.344 -4.043 -23.828 1 96.5 434 VAL A CA 1
ATOM 3495 C C . VAL A 1 434 ? -10.227 -2.521 -23.812 1 96.5 434 VAL A C 1
ATOM 3497 O O . VAL A 1 434 ? -11.164 -1.823 -23.438 1 96.5 434 VAL A O 1
ATOM 3500 N N . PRO A 1 435 ? -9.117 -2.004 -24.203 1 95.44 435 PRO A N 1
ATOM 3501 C CA . PRO A 1 435 ? -9.016 -0.544 -24.25 1 95.44 435 PRO A CA 1
ATOM 3502 C C . PRO A 1 435 ? -9.984 0.083 -25.25 1 95.44 435 PRO A C 1
ATOM 3504 O O . PRO A 1 435 ? -10.188 -0.46 -26.344 1 95.44 435 PRO A O 1
ATOM 3507 N N . PRO A 1 436 ? -10.5 1.213 -24.891 1 95.81 436 PRO A N 1
ATOM 3508 C CA . PRO A 1 436 ? -11.344 1.926 -25.844 1 95.81 436 PRO A CA 1
ATOM 3509 C C . PRO A 1 436 ? -10.586 2.338 -27.109 1 95.81 436 PRO A C 1
ATOM 3511 O O . PRO A 1 436 ? -9.406 2.703 -27.031 1 95.81 436 PRO A O 1
ATOM 3514 N N . ALA A 1 437 ? -11.273 2.365 -28.234 1 95.5 437 ALA A N 1
ATOM 3515 C CA . ALA A 1 437 ? -10.664 2.777 -29.5 1 95.5 437 ALA A CA 1
ATOM 3516 C C . ALA A 1 437 ? -10.281 4.254 -29.469 1 95.5 437 ALA A C 1
ATOM 3518 O O . ALA A 1 437 ? -11.008 5.078 -28.906 1 95.5 437 ALA A O 1
ATOM 3519 N N . ILE A 1 438 ? -9.18 4.574 -30.047 1 97 438 ILE A N 1
ATOM 3520 C CA . ILE A 1 438 ? -8.742 5.961 -30.203 1 97 438 ILE A CA 1
ATOM 3521 C C . ILE A 1 438 ? -9.273 6.531 -31.516 1 97 438 ILE A C 1
ATOM 3523 O O . ILE A 1 438 ? -9.062 5.949 -32.562 1 97 438 ILE A O 1
ATOM 3527 N N . PRO A 1 439 ? -9.922 7.641 -31.484 1 97.25 439 PRO A N 1
ATOM 3528 C CA . PRO A 1 439 ? -10.344 8.258 -32.75 1 97.25 439 PRO A CA 1
ATOM 3529 C C . PRO A 1 439 ? -9.172 8.469 -33.719 1 97.25 439 PRO A C 1
ATOM 3531 O O . PRO A 1 439 ? -8.086 8.867 -33.281 1 97.25 439 PRO A O 1
ATOM 3534 N N . LYS A 1 440 ? -9.414 8.258 -34.969 1 97.06 440 LYS A N 1
ATOM 3535 C CA . LYS A 1 440 ? -8.383 8.258 -36 1 97.06 440 LYS A CA 1
ATOM 3536 C C . LYS A 1 440 ? -7.625 9.578 -36.031 1 97.06 440 LYS A C 1
ATOM 3538 O O . LYS A 1 440 ? -6.398 9.594 -36.125 1 97.06 440 LYS A O 1
ATOM 3543 N N . ALA A 1 441 ? -8.352 10.648 -35.969 1 96.62 441 ALA A N 1
ATOM 3544 C CA . ALA A 1 441 ? -7.727 11.969 -36.031 1 96.62 441 ALA A CA 1
ATOM 3545 C C . ALA A 1 441 ? -6.785 12.172 -34.844 1 96.62 441 ALA A C 1
ATOM 3547 O O . ALA A 1 441 ? -5.727 12.789 -34.969 1 96.62 441 ALA A O 1
ATOM 3548 N N . VAL A 1 442 ? -7.195 11.75 -33.656 1 97.69 442 VAL A N 1
ATOM 3549 C CA . VAL A 1 442 ? -6.383 11.859 -32.469 1 97.69 442 VAL A CA 1
ATOM 3550 C C . VAL A 1 442 ? -5.141 10.984 -32.594 1 97.69 442 VAL A C 1
ATOM 3552 O O . VAL A 1 442 ? -4.023 11.43 -32.312 1 97.69 442 VAL A O 1
ATOM 3555 N N . ALA A 1 443 ? -5.301 9.773 -33 1 97.75 443 ALA A N 1
ATOM 3556 C CA . ALA A 1 443 ? -4.188 8.852 -33.188 1 97.75 443 ALA A CA 1
ATOM 3557 C C . ALA A 1 443 ? -3.152 9.438 -34.156 1 97.75 443 ALA A C 1
ATOM 3559 O O . ALA A 1 443 ? -1.947 9.352 -33.906 1 97.75 443 ALA A O 1
ATOM 3560 N N . ALA A 1 444 ? -3.633 9.977 -35.219 1 97.56 444 ALA A N 1
ATOM 3561 C CA . ALA A 1 444 ? -2.748 10.555 -36.219 1 97.56 444 ALA A CA 1
ATOM 3562 C C . ALA A 1 444 ? -1.95 11.719 -35.656 1 97.56 444 ALA A C 1
ATOM 3564 O O . ALA A 1 444 ? -0.754 11.859 -35.938 1 97.56 444 ALA A O 1
ATOM 3565 N N . ALA A 1 445 ? -2.627 12.594 -34.906 1 97.62 445 ALA A N 1
ATOM 3566 C CA . ALA A 1 445 ? -1.96 13.742 -34.312 1 97.62 445 ALA A CA 1
ATOM 3567 C C . ALA A 1 445 ? -0.902 13.289 -33.312 1 97.62 445 ALA A C 1
ATOM 3569 O O . ALA A 1 445 ? 0.195 13.852 -33.25 1 97.62 445 ALA A O 1
ATOM 3570 N N . LEU A 1 446 ? -1.211 12.336 -32.469 1 97.88 446 LEU A N 1
ATOM 3571 C CA . LEU A 1 446 ? -0.281 11.805 -31.484 1 97.88 446 LEU A CA 1
ATOM 3572 C C . LEU A 1 446 ? 0.95 11.211 -32.156 1 97.88 446 LEU A C 1
ATOM 3574 O O . LEU A 1 446 ? 2.082 11.5 -31.766 1 97.88 446 LEU A O 1
ATOM 3578 N N . GLU A 1 447 ? 0.726 10.398 -33.156 1 97.56 447 GLU A N 1
ATOM 3579 C CA . GLU A 1 447 ? 1.811 9.75 -33.906 1 97.56 447 GLU A CA 1
ATOM 3580 C C . GLU A 1 447 ? 2.719 10.781 -34.562 1 97.56 447 GLU A C 1
ATOM 3582 O O . GLU A 1 447 ? 3.945 10.664 -34.5 1 97.56 447 GLU A O 1
ATOM 3587 N N . LYS A 1 448 ? 2.129 11.727 -35.219 1 97.06 448 LYS A N 1
ATOM 3588 C CA . LYS A 1 448 ? 2.879 12.766 -35.906 1 97.06 448 LYS A CA 1
ATOM 3589 C C . LYS A 1 448 ? 3.807 13.516 -34.969 1 97.06 448 LYS A C 1
ATOM 3591 O O . LYS A 1 448 ? 4.887 13.961 -35.344 1 97.06 448 LYS A O 1
ATOM 3596 N N . ASN A 1 449 ? 3.355 13.648 -33.719 1 96.38 449 ASN A N 1
ATOM 3597 C CA . ASN A 1 449 ? 4.137 14.406 -32.75 1 96.38 449 ASN A CA 1
ATOM 3598 C C . ASN A 1 449 ? 4.992 13.484 -31.891 1 96.38 449 ASN A C 1
ATOM 3600 O O . ASN A 1 449 ? 5.66 13.938 -30.969 1 96.38 449 ASN A O 1
ATOM 3604 N N . GLY A 1 450 ? 4.945 12.172 -32.094 1 94.75 450 GLY A N 1
ATOM 3605 C CA . GLY A 1 450 ? 5.777 11.203 -31.391 1 94.75 450 GLY A CA 1
ATOM 3606 C C . GLY A 1 450 ? 5.438 11.078 -29.922 1 94.75 450 GLY A C 1
ATOM 3607 O O . GLY A 1 450 ? 6.328 10.898 -29.094 1 94.75 450 GLY A O 1
ATOM 3608 N N . ILE A 1 451 ? 4.152 11.273 -29.391 1 96.38 451 ILE A N 1
ATOM 3609 C CA . ILE A 1 451 ? 3.781 11.289 -27.984 1 96.38 451 ILE A CA 1
ATOM 3610 C C . ILE A 1 451 ? 2.586 10.367 -27.75 1 96.38 451 ILE A C 1
ATOM 3612 O O . ILE A 1 451 ? 1.689 10.688 -26.969 1 96.38 451 ILE A O 1
ATOM 3616 N N . SER A 1 452 ? 2.475 9.281 -28.578 1 95.12 452 SER A N 1
ATOM 3617 C CA . SER A 1 452 ? 1.375 8.328 -28.469 1 95.12 452 SER A CA 1
ATOM 3618 C C . SER A 1 452 ? 1.306 7.707 -27.078 1 95.12 452 SER A C 1
ATOM 3620 O O . SER A 1 452 ? 0.224 7.359 -26.609 1 95.12 452 SER A O 1
ATOM 3622 N N . ASP A 1 453 ? 2.387 7.68 -26.375 1 93 453 ASP A N 1
ATOM 3623 C CA . ASP A 1 453 ? 2.457 7.043 -25.062 1 93 453 ASP A CA 1
ATOM 3624 C C . ASP A 1 453 ? 1.771 7.898 -24 1 93 453 ASP A C 1
ATOM 3626 O O . ASP A 1 453 ? 1.498 7.422 -22.891 1 93 453 ASP A O 1
ATOM 3630 N N . ASN A 1 454 ? 1.438 9.109 -24.312 1 95.75 454 ASN A N 1
ATOM 3631 C CA . ASN A 1 454 ? 0.815 10.023 -23.359 1 95.75 454 ASN A CA 1
ATOM 3632 C C . ASN A 1 454 ? -0.707 9.922 -23.391 1 95.75 454 ASN A C 1
ATOM 3634 O O . ASN A 1 454 ? -1.396 10.555 -22.594 1 95.75 454 ASN A O 1
ATOM 3638 N N . TYR A 1 455 ? -1.258 9.148 -24.328 1 96.25 455 TYR A N 1
ATOM 3639 C CA . TYR A 1 455 ? -2.695 8.898 -24.375 1 96.25 455 TYR A CA 1
ATOM 3640 C C . TYR A 1 455 ? -3.061 7.652 -23.578 1 96.25 455 TYR A C 1
ATOM 3642 O O . TYR A 1 455 ? -2.742 6.535 -23.984 1 96.25 455 TYR A O 1
ATOM 3650 N N . ASN A 1 456 ? -3.725 7.801 -22.516 1 95.12 456 ASN A N 1
ATOM 3651 C CA . ASN A 1 456 ? -4.09 6.727 -21.594 1 95.12 456 ASN A CA 1
ATOM 3652 C C . ASN A 1 456 ? -5.508 6.902 -21.047 1 95.12 456 ASN A C 1
ATOM 3654 O O . ASN A 1 456 ? -5.828 7.941 -20.469 1 95.12 456 ASN A O 1
ATOM 3658 N N . THR A 1 457 ? -6.332 5.871 -21.25 1 95.81 457 THR A N 1
ATOM 3659 C CA . THR A 1 457 ? -7.656 5.883 -20.641 1 95.81 457 THR A CA 1
ATOM 3660 C C . THR A 1 457 ? -7.594 5.348 -19.219 1 95.81 457 THR A C 1
ATOM 3662 O O . THR A 1 457 ? -6.59 4.754 -18.812 1 95.81 457 THR A O 1
ATOM 3665 N N . PRO A 1 458 ? -8.594 5.531 -18.422 1 95 458 PRO A N 1
ATOM 3666 C CA . PRO A 1 458 ? -8.5 5.336 -16.969 1 95 458 PRO A CA 1
ATOM 3667 C C . PRO A 1 458 ? -7.996 3.941 -16.594 1 95 458 PRO A C 1
ATOM 3669 O O . PRO A 1 458 ? -7.09 3.807 -15.766 1 95 458 PRO A O 1
ATOM 3672 N N . ASN A 1 459 ? -8.438 2.895 -17.219 1 96.56 459 ASN A N 1
ATOM 3673 C CA . ASN A 1 459 ? -8.086 1.536 -16.812 1 96.56 459 ASN A CA 1
ATOM 3674 C C . ASN A 1 459 ? -6.855 1.028 -17.562 1 96.56 459 ASN A C 1
ATOM 3676 O O . ASN A 1 459 ? -6.375 -0.075 -17.312 1 96.56 459 ASN A O 1
ATOM 3680 N N . TRP A 1 460 ? -6.375 1.81 -18.547 1 95.94 460 TRP A N 1
ATOM 3681 C CA . TRP A 1 460 ? -5.309 1.379 -19.453 1 95.94 460 TRP A CA 1
ATOM 3682 C C . TRP A 1 460 ? -4.168 2.393 -19.469 1 95.94 460 TRP A C 1
ATOM 3684 O O . TRP A 1 460 ? -3.859 2.971 -20.516 1 95.94 460 TRP A O 1
ATOM 3694 N N . GLY A 1 461 ? -3.553 2.52 -18.25 1 94.88 461 GLY A N 1
ATOM 3695 C CA . GLY A 1 461 ? -2.4 3.396 -18.109 1 94.88 461 GLY A CA 1
ATOM 3696 C C . GLY A 1 461 ? -2.752 4.77 -17.578 1 94.88 461 GLY A C 1
ATOM 3697 O O . GLY A 1 461 ? -1.87 5.609 -17.375 1 94.88 461 GLY A O 1
ATOM 3698 N N . GLY A 1 462 ? -4.016 5.023 -17.297 1 95.12 462 GLY A N 1
ATOM 3699 C CA . GLY A 1 462 ? -4.473 6.332 -16.859 1 95.12 462 GLY A CA 1
ATOM 3700 C C . GLY A 1 462 ? -4.629 6.43 -15.344 1 95.12 462 GLY A C 1
ATOM 3701 O O . GLY A 1 462 ? -3.777 5.953 -14.594 1 95.12 462 GLY A O 1
ATOM 3702 N N . SER A 1 463 ? -5.691 7.031 -14.883 1 93.12 463 SER A N 1
ATOM 3703 C CA . SER A 1 463 ? -5.855 7.422 -13.484 1 93.12 463 SER A CA 1
ATOM 3704 C C . SER A 1 463 ? -6.301 6.238 -12.633 1 93.12 463 SER A C 1
ATOM 3706 O O . SER A 1 463 ? -6.168 6.27 -11.406 1 93.12 463 SER A O 1
ATOM 3708 N N . GLY A 1 464 ? -6.895 5.258 -13.219 1 92.31 464 GLY A N 1
ATOM 3709 C CA . GLY A 1 464 ? -7.418 4.141 -12.445 1 92.31 464 GLY A CA 1
ATOM 3710 C C . GLY A 1 464 ? -8.555 4.535 -11.516 1 92.31 464 GLY A C 1
ATOM 3711 O O . GLY A 1 464 ? -8.703 3.961 -10.438 1 92.31 464 GLY A O 1
ATOM 3712 N N . GLY A 1 465 ? -9.234 5.621 -11.836 1 91.81 465 GLY A N 1
ATOM 3713 C CA . GLY A 1 465 ? -10.375 6.039 -11.039 1 91.81 465 GLY A CA 1
ATOM 3714 C C . GLY A 1 465 ? -10 6.961 -9.891 1 91.81 465 GLY A C 1
ATOM 3715 O O . GLY A 1 465 ? -10.852 7.348 -9.086 1 91.81 465 GLY A O 1
ATOM 3716 N N . ASP A 1 466 ? -8.844 7.352 -9.805 1 92.19 466 ASP A N 1
ATOM 3717 C CA . ASP A 1 466 ? -8.32 8.227 -8.758 1 92.19 466 ASP A CA 1
ATOM 3718 C C . ASP A 1 466 ? -8.117 9.648 -9.273 1 92.19 466 ASP A C 1
ATOM 3720 O O . ASP A 1 466 ? -7.422 9.859 -10.273 1 92.19 466 ASP A O 1
ATOM 3724 N N . TRP A 1 467 ? -8.602 10.664 -8.555 1 93.44 467 TRP A N 1
ATOM 3725 C CA . TRP A 1 467 ? -8.578 12.031 -9.055 1 93.44 467 TRP A CA 1
ATOM 3726 C C . TRP A 1 467 ? -7.172 12.617 -8.977 1 93.44 467 TRP A C 1
ATOM 3728 O O . TRP A 1 467 ? -6.848 13.57 -9.695 1 93.44 467 TRP A O 1
ATOM 3738 N N . CYS A 1 468 ? -6.324 12.047 -8.148 1 96.44 468 CYS A N 1
ATOM 3739 C CA . CYS A 1 468 ? -5.016 12.664 -7.945 1 96.44 468 CYS A CA 1
ATOM 3740 C C . CYS A 1 468 ? -3.898 11.734 -8.391 1 96.44 468 CYS A C 1
ATOM 3742 O O . CYS A 1 468 ? -2.76 11.859 -7.938 1 96.44 468 CYS A O 1
ATOM 3744 N N . SER A 1 469 ? -4.168 10.781 -9.227 1 96.06 469 SER A N 1
ATOM 3745 C CA . SER A 1 469 ? -3.16 9.891 -9.797 1 96.06 469 SER A CA 1
ATOM 3746 C C . SER A 1 469 ? -2.051 10.68 -10.492 1 96.06 469 SER A C 1
ATOM 3748 O O . SER A 1 469 ? -2.262 11.82 -10.906 1 96.06 469 SER A O 1
ATOM 3750 N N . PRO A 1 470 ? -0.863 10.141 -10.664 1 97.12 470 PRO A N 1
ATOM 3751 C CA . PRO A 1 470 ? -0.493 8.781 -10.258 1 97.12 470 PRO A CA 1
ATOM 3752 C C . PRO A 1 470 ? -0.032 8.703 -8.805 1 97.12 470 PRO A C 1
ATOM 3754 O O . PRO A 1 470 ? -0.131 9.688 -8.07 1 97.12 470 PRO A O 1
ATOM 3757 N N . PHE A 1 471 ? 0.366 7.508 -8.312 1 98 471 PHE A N 1
ATOM 3758 C CA . PHE A 1 471 ? 1.07 7.289 -7.051 1 98 471 PHE A CA 1
ATOM 3759 C C . PHE A 1 471 ? 2.287 8.203 -6.945 1 98 471 PHE A C 1
ATOM 3761 O O . PHE A 1 471 ? 3.047 8.344 -7.906 1 98 471 PHE A O 1
ATOM 3768 N N . LYS A 1 472 ? 2.441 8.891 -5.824 1 98.31 472 LYS A N 1
ATOM 3769 C CA . LYS A 1 472 ? 3.625 9.727 -5.641 1 98.31 472 LYS A CA 1
ATOM 3770 C C . LYS A 1 472 ? 4.781 8.914 -5.059 1 98.31 472 LYS A C 1
ATOM 3772 O O . LYS A 1 472 ? 4.891 8.773 -3.84 1 98.31 472 LYS A O 1
ATOM 3777 N N . SER A 1 473 ? 5.66 8.43 -5.844 1 97.44 473 SER A N 1
ATOM 3778 C CA . SER A 1 473 ? 6.852 7.711 -5.398 1 97.44 473 SER A CA 1
ATOM 3779 C C . SER A 1 473 ? 7.754 8.609 -4.555 1 97.44 473 SER A C 1
ATOM 3781 O O . SER A 1 473 ? 7.555 9.82 -4.496 1 97.44 473 SER A O 1
ATOM 3783 N N . TRP A 1 474 ? 8.719 7.988 -3.824 1 98 474 TRP A N 1
ATOM 3784 C CA . TRP A 1 474 ? 9.641 8.805 -3.037 1 98 474 TRP A CA 1
ATOM 3785 C C . TRP A 1 474 ? 10.414 9.766 -3.93 1 98 474 TRP A C 1
ATOM 3787 O O . TRP A 1 474 ? 10.734 10.883 -3.52 1 98 474 TRP A O 1
ATOM 3797 N N . GLN A 1 475 ? 10.703 9.344 -5.172 1 97.75 475 GLN A N 1
ATOM 3798 C CA . GLN A 1 475 ? 11.398 10.195 -6.129 1 97.75 475 GLN A CA 1
ATOM 3799 C C . GLN A 1 475 ? 10.586 11.445 -6.457 1 97.75 475 GLN A C 1
ATOM 3801 O O . GLN A 1 475 ? 11.133 12.547 -6.527 1 97.75 475 GLN A O 1
ATOM 3806 N N . ARG A 1 476 ? 9.266 11.219 -6.703 1 98 476 ARG A N 1
ATOM 3807 C CA . ARG A 1 476 ? 8.367 12.328 -6.984 1 98 476 ARG A CA 1
ATOM 3808 C C . ARG A 1 476 ? 8.266 13.273 -5.789 1 98 476 ARG A C 1
ATOM 3810 O O . ARG A 1 476 ? 8.328 14.492 -5.945 1 98 476 ARG A O 1
ATOM 3817 N N . VAL A 1 477 ? 8.172 12.734 -4.605 1 98.5 477 VAL A N 1
ATOM 3818 C CA . VAL A 1 477 ? 8.109 13.492 -3.361 1 98.5 477 VAL A CA 1
ATOM 3819 C C . VAL A 1 477 ? 9.398 14.289 -3.176 1 98.5 477 VAL A C 1
ATOM 3821 O O . VAL A 1 477 ? 9.359 15.477 -2.828 1 98.5 477 VAL A O 1
ATOM 3824 N N . TYR A 1 478 ? 10.516 13.656 -3.473 1 98.06 478 TYR A N 1
ATOM 3825 C CA . TYR A 1 478 ? 11.844 14.234 -3.312 1 98.06 478 TYR A CA 1
ATOM 3826 C C . TYR A 1 478 ? 12.062 15.383 -4.285 1 98.06 478 TYR A C 1
ATOM 3828 O O . TYR A 1 478 ? 12.875 16.281 -4.027 1 98.06 478 TYR A O 1
ATOM 3836 N N . SER A 1 479 ? 11.336 15.445 -5.32 1 97.19 479 SER A N 1
ATOM 3837 C CA . SER A 1 479 ? 11.609 16.328 -6.445 1 97.19 479 SER A CA 1
ATOM 3838 C C . SER A 1 479 ? 10.867 17.656 -6.293 1 97.19 479 SER A C 1
ATOM 3840 O O . SER A 1 479 ? 11.078 18.578 -7.078 1 97.19 479 SER A O 1
ATOM 3842 N N . TYR A 1 480 ? 10.055 17.812 -5.328 1 98.06 480 TYR A N 1
ATOM 3843 C CA . TYR A 1 480 ? 9.227 19 -5.203 1 98.06 480 TYR A CA 1
ATOM 3844 C C . TYR A 1 480 ? 10.078 20.219 -4.855 1 98.06 480 TYR A C 1
ATOM 3846 O O . TYR A 1 480 ? 10.781 20.234 -3.84 1 98.06 480 TYR A O 1
ATOM 3854 N N . ASP A 1 481 ? 10.055 21.188 -5.723 1 97.62 481 ASP A N 1
ATOM 3855 C CA . ASP A 1 481 ? 10.633 22.5 -5.438 1 97.62 481 ASP A CA 1
ATOM 3856 C C . ASP A 1 481 ? 9.562 23.484 -4.973 1 97.62 481 ASP A C 1
ATOM 3858 O O . ASP A 1 481 ? 8.938 24.156 -5.789 1 97.62 481 ASP A O 1
ATOM 3862 N N . VAL A 1 482 ? 9.43 23.641 -3.713 1 96.81 482 VAL A N 1
ATOM 3863 C CA . VAL A 1 482 ? 8.344 24.438 -3.145 1 96.81 482 VAL A CA 1
ATOM 3864 C C . VAL A 1 482 ? 8.523 25.906 -3.52 1 96.81 482 VAL A C 1
ATOM 3866 O O . VAL A 1 482 ? 7.555 26.672 -3.512 1 96.81 482 VAL A O 1
ATOM 3869 N N . ALA A 1 483 ? 9.711 26.312 -3.883 1 97.12 483 ALA A N 1
ATOM 3870 C CA . ALA A 1 483 ? 9.984 27.703 -4.223 1 97.12 483 ALA A CA 1
ATOM 3871 C C . ALA A 1 483 ? 10.039 27.906 -5.738 1 97.12 483 ALA A C 1
ATOM 3873 O O . ALA A 1 483 ? 10.516 28.938 -6.223 1 97.12 483 ALA A O 1
ATOM 3874 N N . PHE A 1 484 ? 9.633 26.859 -6.465 1 97 484 PHE A N 1
ATOM 3875 C CA . PHE A 1 484 ? 9.664 26.906 -7.922 1 97 484 PHE A CA 1
ATOM 3876 C C . PHE A 1 484 ? 9.023 28.188 -8.438 1 97 484 PHE A C 1
ATOM 3878 O O . PHE A 1 484 ? 7.922 28.547 -8.031 1 97 484 PHE A O 1
ATOM 3885 N N . ASN A 1 485 ? 9.727 28.969 -9.281 1 96.44 485 ASN A N 1
ATOM 3886 C CA . ASN A 1 485 ? 9.289 30.188 -9.977 1 96.44 485 ASN A CA 1
ATOM 3887 C C . ASN A 1 485 ? 9.109 31.359 -9.016 1 96.44 485 ASN A C 1
ATOM 3889 O O . ASN A 1 485 ? 8.305 32.25 -9.266 1 96.44 485 ASN A O 1
ATOM 3893 N N . LEU A 1 486 ? 9.789 31.344 -7.875 1 97.62 486 LEU A N 1
ATOM 3894 C CA . LEU A 1 486 ? 9.773 32.469 -6.926 1 97.62 486 LEU A CA 1
ATOM 3895 C C . LEU A 1 486 ? 11.148 33.094 -6.824 1 97.62 486 LEU A C 1
ATOM 3897 O O . LEU A 1 486 ? 12.172 32.438 -6.949 1 97.62 486 LEU A O 1
ATOM 3901 N N . THR A 1 487 ? 11.18 34.406 -6.613 1 96.88 487 THR A N 1
ATOM 3902 C CA . THR A 1 487 ? 12.414 35.094 -6.262 1 96.88 487 THR A CA 1
ATOM 3903 C C . THR A 1 487 ? 12.852 34.719 -4.844 1 96.88 487 THR A C 1
ATOM 3905 O O . THR A 1 487 ? 12.07 34.188 -4.07 1 96.88 487 THR A O 1
ATOM 3908 N N . GLU A 1 488 ? 14.047 35.031 -4.531 1 94.44 488 GLU A N 1
ATOM 3909 C CA . GLU A 1 488 ? 14.562 34.781 -3.189 1 94.44 488 GLU A CA 1
ATOM 3910 C C . GLU A 1 488 ? 13.719 35.5 -2.135 1 94.44 488 GLU A C 1
ATOM 3912 O O . GLU A 1 488 ? 13.453 34.938 -1.066 1 94.44 488 GLU A O 1
ATOM 3917 N N . THR A 1 489 ? 13.359 36.688 -2.439 1 96.94 489 THR A N 1
ATOM 3918 C CA . THR A 1 489 ? 12.555 37.469 -1.513 1 96.94 489 THR A CA 1
ATOM 3919 C C . THR A 1 489 ? 11.172 36.875 -1.33 1 96.94 489 THR A C 1
ATOM 3921 O O . THR A 1 489 ? 10.688 36.75 -0.204 1 96.94 489 THR A O 1
ATOM 3924 N N . GLU A 1 490 ? 10.547 36.469 -2.434 1 97.56 490 GLU A N 1
ATOM 3925 C CA . GLU A 1 490 ? 9.234 35.844 -2.381 1 97.56 490 GLU A CA 1
ATOM 3926 C C . GLU A 1 490 ? 9.281 34.531 -1.61 1 97.56 490 GLU A C 1
ATOM 3928 O O . GLU A 1 490 ? 8.367 34.219 -0.851 1 97.56 490 GLU A O 1
ATOM 3933 N N . ALA A 1 491 ? 10.312 33.812 -1.804 1 96.94 491 ALA A N 1
ATOM 3934 C CA . ALA A 1 491 ? 10.461 32.5 -1.203 1 96.94 491 ALA A CA 1
ATOM 3935 C C . ALA A 1 491 ? 10.531 32.594 0.318 1 96.94 491 ALA A C 1
ATOM 3937 O O . ALA A 1 491 ? 10.305 31.594 1.018 1 96.94 491 ALA A O 1
ATOM 3938 N N . GLN A 1 492 ? 10.828 33.75 0.863 1 96.81 492 GLN A N 1
ATOM 3939 C CA . GLN A 1 492 ? 10.883 33.938 2.309 1 96.81 492 GLN A CA 1
ATOM 3940 C C . GLN A 1 492 ? 9.5 33.781 2.936 1 96.81 492 GLN A C 1
ATOM 3942 O O . GLN A 1 492 ? 9.383 33.594 4.148 1 96.81 492 GLN A O 1
ATOM 3947 N N . ASN A 1 493 ? 8.469 33.844 2.117 1 98 493 ASN A N 1
ATOM 3948 C CA . ASN A 1 493 ? 7.105 33.688 2.604 1 98 493 ASN A CA 1
ATOM 3949 C C . ASN A 1 493 ? 6.711 32.219 2.727 1 98 493 ASN A C 1
ATOM 3951 O O . ASN A 1 493 ? 5.637 31.891 3.242 1 98 493 ASN A O 1
ATOM 3955 N N . ILE A 1 494 ? 7.629 31.359 2.316 1 98.38 494 ILE A N 1
ATOM 3956 C CA . ILE A 1 494 ? 7.391 29.938 2.498 1 98.38 494 ILE A CA 1
ATOM 3957 C C . ILE A 1 494 ? 7.898 29.5 3.869 1 98.38 494 ILE A C 1
ATOM 3959 O O . ILE A 1 494 ? 9.102 29.531 4.129 1 98.38 494 ILE A O 1
ATOM 3963 N N . LEU A 1 495 ? 7.023 29.047 4.719 1 98.56 495 LEU A N 1
ATOM 3964 C CA . LEU A 1 495 ? 7.41 28.578 6.043 1 98.56 495 LEU A CA 1
ATOM 3965 C C . LEU A 1 495 ? 7.98 27.156 5.965 1 98.56 495 LEU A C 1
ATOM 3967 O O . LEU A 1 495 ? 8.797 26.766 6.805 1 98.56 495 LEU A O 1
ATOM 3971 N N . GLY A 1 496 ? 7.555 26.406 4.996 1 98.44 496 GLY A N 1
ATOM 3972 C CA . GLY A 1 496 ? 7.887 25.016 4.754 1 98.44 496 GLY A CA 1
ATOM 3973 C C . GLY A 1 496 ? 6.754 24.234 4.105 1 98.44 496 GLY A C 1
ATOM 3974 O O . GLY A 1 496 ? 6.082 24.75 3.203 1 98.44 496 GLY A O 1
ATOM 3975 N N . GLY A 1 497 ? 6.637 22.984 4.531 1 98.69 497 GLY A N 1
ATOM 3976 C CA . GLY A 1 497 ? 5.617 22.172 3.896 1 98.69 497 GLY A CA 1
ATOM 3977 C C . GLY A 1 497 ? 5.203 20.969 4.734 1 98.69 497 GLY A C 1
ATOM 3978 O O . GLY A 1 497 ? 5.746 20.75 5.816 1 98.69 497 GLY A O 1
ATOM 3979 N N . GLU A 1 498 ? 4.168 20.312 4.277 1 98.88 498 GLU A N 1
ATOM 3980 C CA . GLU A 1 498 ? 3.635 19.094 4.883 1 98.88 498 GLU A CA 1
ATOM 3981 C C . GLU A 1 498 ? 3.301 18.047 3.82 1 98.88 498 GLU A C 1
ATOM 3983 O O . GLU A 1 498 ? 2.717 18.375 2.785 1 98.88 498 GLU A O 1
ATOM 3988 N N . VAL A 1 499 ? 3.746 16.797 4.047 1 98.94 499 VAL A N 1
ATOM 3989 C CA . VAL A 1 499 ? 3.082 15.703 3.34 1 98.94 499 VAL A CA 1
ATOM 3990 C C . VAL A 1 499 ? 1.718 15.43 3.969 1 98.94 499 VAL A C 1
ATOM 3992 O O . VAL A 1 499 ? 1.516 15.68 5.16 1 98.94 499 VAL A O 1
ATOM 3995 N N . ALA A 1 500 ? 0.802 14.984 3.119 1 98.94 500 ALA A N 1
ATOM 3996 C CA . ALA A 1 500 ? -0.555 14.758 3.609 1 98.94 500 ALA A CA 1
ATOM 3997 C C . ALA A 1 500 ? -1.006 13.32 3.33 1 98.94 500 ALA A C 1
ATOM 3999 O O . ALA A 1 500 ? -0.843 12.82 2.215 1 98.94 500 ALA A O 1
ATOM 4000 N N . LEU A 1 501 ? -1.5 12.648 4.355 1 98.88 501 LEU A N 1
ATOM 4001 C CA . LEU A 1 501 ? -2.148 11.352 4.199 1 98.88 501 LEU A CA 1
ATOM 4002 C C . LEU A 1 501 ? -3.633 11.438 4.535 1 98.88 501 LEU A C 1
ATOM 4004 O O . LEU A 1 501 ? -4.008 11.438 5.711 1 98.88 501 LEU A O 1
ATOM 4008 N N . TRP A 1 502 ? -4.43 11.602 3.51 1 98.56 502 TRP A N 1
ATOM 4009 C CA . TRP A 1 502 ? -5.871 11.43 3.641 1 98.56 502 TRP A CA 1
ATOM 4010 C C . TRP A 1 502 ? -6.234 9.953 3.768 1 98.56 502 TRP A C 1
ATOM 4012 O O . TRP A 1 502 ? -5.578 9.094 3.176 1 98.56 502 TRP A O 1
ATOM 4022 N N . ALA A 1 503 ? -7.312 9.578 4.48 1 98.19 503 ALA A N 1
ATOM 4023 C CA . ALA A 1 503 ? -7.402 8.203 4.965 1 98.19 503 ALA A CA 1
ATOM 4024 C C . ALA A 1 503 ? -8.656 7.512 4.43 1 98.19 503 ALA A C 1
ATOM 4026 O O . ALA A 1 503 ? -9.188 6.602 5.062 1 98.19 503 ALA A O 1
ATOM 4027 N N . GLU A 1 504 ? -9.219 7.941 3.283 1 97.75 504 GLU A N 1
ATOM 4028 C CA . GLU A 1 504 ? -10.391 7.266 2.742 1 97.75 504 GLU A CA 1
ATOM 4029 C C . GLU A 1 504 ? -10.148 5.766 2.602 1 97.75 504 GLU A C 1
ATOM 4031 O O . GLU A 1 504 ? -11.039 4.957 2.873 1 97.75 504 GLU A O 1
ATOM 4036 N N . GLN A 1 505 ? -8.891 5.438 2.205 1 97.81 505 GLN A N 1
ATOM 4037 C CA . GLN A 1 505 ? -8.562 4.035 1.971 1 97.81 505 GLN A CA 1
ATOM 4038 C C . GLN A 1 505 ? -7.348 3.609 2.791 1 97.81 505 GLN A C 1
ATOM 4040 O O . GLN A 1 505 ? -6.543 2.795 2.338 1 97.81 505 GLN A O 1
ATOM 4045 N N . THR A 1 506 ? -7.188 4.25 3.943 1 98.25 506 THR A N 1
ATOM 4046 C CA . THR A 1 506 ? -6.066 3.941 4.82 1 98.25 506 THR A CA 1
ATOM 4047 C C . THR A 1 506 ? -6.516 3.875 6.277 1 98.25 506 THR A C 1
ATOM 4049 O O . THR A 1 506 ? -7.238 4.758 6.75 1 98.25 506 THR A O 1
ATOM 4052 N N . ASP A 1 507 ? -6.176 2.85 6.902 1 98.12 507 ASP A N 1
ATOM 4053 C CA . ASP A 1 507 ? -6.305 2.738 8.352 1 98.12 507 ASP A CA 1
ATOM 4054 C C . ASP A 1 507 ? -5.047 2.141 8.969 1 98.12 507 ASP A C 1
ATOM 4056 O O . ASP A 1 507 ? -3.957 2.242 8.398 1 98.12 507 ASP A O 1
ATOM 4060 N N . GLU A 1 508 ? -5.133 1.606 10.117 1 96.94 508 GLU A N 1
ATOM 4061 C CA . GLU A 1 508 ? -3.947 1.169 10.852 1 96.94 508 GLU A CA 1
ATOM 4062 C C . GLU A 1 508 ? -3.168 0.118 10.07 1 96.94 508 GLU A C 1
ATOM 4064 O O . GLU A 1 508 ? -1.945 0.022 10.195 1 96.94 508 GLU A O 1
ATOM 4069 N N . THR A 1 509 ? -3.809 -0.627 9.188 1 97.75 509 THR A N 1
ATOM 4070 C CA . THR A 1 509 ? -3.16 -1.725 8.477 1 97.75 509 THR A CA 1
ATOM 4071 C C . THR A 1 509 ? -2.131 -1.193 7.484 1 97.75 509 THR A C 1
ATOM 4073 O O . THR A 1 509 ? -1.127 -1.854 7.211 1 97.75 509 THR A O 1
ATOM 4076 N N . ALA A 1 510 ? -2.336 0.015 6.949 1 97.94 510 ALA A N 1
ATOM 4077 C CA . ALA A 1 510 ? -1.499 0.498 5.855 1 97.94 510 ALA A CA 1
ATOM 4078 C C . ALA A 1 510 ? -0.771 1.782 6.246 1 97.94 510 ALA A C 1
ATOM 4080 O O . ALA A 1 510 ? -0.083 2.389 5.422 1 97.94 510 ALA A O 1
ATOM 4081 N N . LEU A 1 511 ? -0.836 2.227 7.492 1 98.62 511 LEU A N 1
ATOM 4082 C CA . LEU A 1 511 ? -0.362 3.541 7.914 1 98.62 511 LEU A CA 1
ATOM 4083 C C . LEU A 1 511 ? 1.125 3.703 7.613 1 98.62 511 LEU A C 1
ATOM 4085 O O . LEU A 1 511 ? 1.517 4.586 6.852 1 98.62 511 LEU A O 1
ATOM 4089 N N . ASP A 1 512 ? 1.964 2.787 8.094 1 98.62 512 ASP A N 1
ATOM 4090 C CA . ASP A 1 512 ? 3.41 2.936 7.949 1 98.62 512 ASP A CA 1
ATOM 4091 C C . ASP A 1 512 ? 3.832 2.824 6.488 1 98.62 512 ASP A C 1
ATOM 4093 O O . ASP A 1 512 ? 4.656 3.609 6.012 1 98.62 512 ASP A O 1
ATOM 4097 N N . VAL A 1 513 ? 3.229 1.896 5.758 1 97.69 513 VAL A N 1
ATOM 4098 C CA . VAL A 1 513 ? 3.658 1.64 4.387 1 97.69 513 VAL A CA 1
ATOM 4099 C C . VAL A 1 513 ? 3.273 2.818 3.494 1 97.69 513 VAL A C 1
ATOM 4101 O O . VAL A 1 513 ? 3.943 3.096 2.496 1 97.69 513 VAL A O 1
ATOM 4104 N N . ARG A 1 514 ? 2.215 3.57 3.861 1 98.31 514 ARG A N 1
ATOM 4105 C CA . ARG A 1 514 ? 1.801 4.738 3.092 1 98.31 514 ARG A CA 1
ATOM 4106 C C . ARG A 1 514 ? 2.701 5.934 3.383 1 98.31 514 ARG A C 1
ATOM 4108 O O . ARG A 1 514 ? 2.957 6.754 2.5 1 98.31 514 ARG A O 1
ATOM 4115 N N . LEU A 1 515 ? 3.201 5.969 4.559 1 98.81 515 LEU A N 1
ATOM 4116 C CA . LEU A 1 515 ? 3.955 7.145 4.977 1 98.81 515 LEU A CA 1
ATOM 4117 C C . LEU A 1 515 ? 5.43 7 4.617 1 98.81 515 LEU A C 1
ATOM 4119 O O . LEU A 1 515 ? 6.035 7.93 4.074 1 98.81 515 LEU A O 1
ATOM 4123 N N . TRP A 1 516 ? 6.004 5.844 4.934 1 98.81 516 TRP A N 1
ATOM 4124 C CA . TRP A 1 516 ? 7.457 5.719 4.93 1 98.81 516 TRP A CA 1
ATOM 4125 C C . TRP A 1 516 ? 7.914 4.684 3.91 1 98.81 516 TRP A C 1
ATOM 4127 O O . TRP A 1 516 ? 7.246 3.668 3.703 1 98.81 516 TRP A O 1
ATOM 4137 N N . PRO A 1 517 ? 8.984 5.02 3.232 1 98.5 517 PRO A N 1
ATOM 4138 C CA . PRO A 1 517 ? 9.914 6.117 3.506 1 98.5 517 PRO A CA 1
ATOM 4139 C C . PRO A 1 517 ? 9.656 7.34 2.631 1 98.5 517 PRO A C 1
ATOM 4141 O O . PRO A 1 517 ? 10.523 8.211 2.514 1 98.5 517 PRO A O 1
ATOM 4144 N N . ARG A 1 518 ? 8.469 7.43 1.966 1 98.62 518 ARG A N 1
ATOM 4145 C CA . ARG A 1 518 ? 8.172 8.562 1.093 1 98.62 518 ARG A CA 1
ATOM 4146 C C . ARG A 1 518 ? 8.188 9.875 1.871 1 98.62 518 ARG A C 1
ATOM 4148 O O . ARG A 1 518 ? 8.695 10.883 1.386 1 98.62 518 ARG A O 1
ATOM 4155 N N . ALA A 1 519 ? 7.703 9.828 3.096 1 98.94 519 ALA A N 1
ATOM 4156 C CA . ALA A 1 519 ? 7.723 11.031 3.926 1 98.94 519 ALA A CA 1
ATOM 4157 C C . ALA A 1 519 ? 9.148 11.414 4.297 1 98.94 519 ALA A C 1
ATOM 4159 O O . ALA A 1 519 ? 9.445 12.594 4.531 1 98.94 519 ALA A O 1
ATOM 4160 N N . ALA A 1 520 ? 10.047 10.469 4.367 1 98.88 520 ALA A N 1
ATOM 4161 C CA . ALA A 1 520 ? 11.453 10.773 4.621 1 98.88 520 ALA A CA 1
ATOM 4162 C C . ALA A 1 520 ? 12.055 11.602 3.488 1 98.88 520 ALA A C 1
ATOM 4164 O O . ALA A 1 520 ? 12.898 12.469 3.725 1 98.88 520 ALA A O 1
ATOM 4165 N N . ALA A 1 521 ? 11.641 11.32 2.279 1 98.62 521 ALA A N 1
ATOM 4166 C CA . ALA A 1 521 ? 12.086 12.102 1.133 1 98.62 521 ALA A CA 1
ATOM 4167 C C . ALA A 1 521 ? 11.688 13.57 1.283 1 98.62 521 ALA A C 1
ATOM 4169 O O . ALA A 1 521 ? 12.5 14.469 1.035 1 98.62 521 ALA A O 1
ATOM 4170 N N . ALA A 1 522 ? 10.484 13.789 1.69 1 98.75 522 ALA A N 1
ATOM 4171 C CA . ALA A 1 522 ? 10.008 15.148 1.925 1 98.75 522 ALA A CA 1
ATOM 4172 C C . ALA A 1 522 ? 10.781 15.805 3.068 1 98.75 522 ALA A C 1
ATOM 4174 O O . ALA A 1 522 ? 11.078 17 3.016 1 98.75 522 ALA A O 1
ATOM 4175 N N . ALA A 1 523 ? 11.039 15.023 4.086 1 98.75 523 ALA A N 1
ATOM 4176 C CA . ALA A 1 523 ? 11.773 15.539 5.238 1 98.75 523 ALA A CA 1
ATOM 4177 C C . ALA A 1 523 ? 13.141 16.062 4.82 1 98.75 523 ALA A C 1
ATOM 4179 O O . ALA A 1 523 ? 13.555 17.141 5.25 1 98.75 523 ALA A O 1
ATOM 4180 N N . GLU A 1 524 ? 13.844 15.297 4.035 1 97.69 524 GLU A N 1
ATOM 4181 C CA . GLU A 1 524 ? 15.148 15.766 3.568 1 97.69 524 GLU A CA 1
ATOM 4182 C C . GLU A 1 524 ? 15.008 17.031 2.725 1 97.69 524 GLU A C 1
ATOM 4184 O O . GLU A 1 524 ? 15.805 17.953 2.855 1 97.69 524 GLU A O 1
ATOM 4189 N N . ASN A 1 525 ? 14.016 16.984 1.875 1 96.69 525 ASN A N 1
ATOM 4190 C CA . ASN A 1 525 ? 13.742 18.156 1.047 1 96.69 525 ASN A CA 1
ATOM 4191 C C . ASN A 1 525 ? 13.508 19.391 1.897 1 96.69 525 ASN A C 1
ATOM 4193 O O . ASN A 1 525 ? 14.031 20.469 1.596 1 96.69 525 ASN A O 1
ATOM 4197 N N . MET A 1 526 ? 12.82 19.281 2.959 1 97.81 526 MET A N 1
ATOM 4198 C CA . MET A 1 526 ? 12.461 20.422 3.797 1 97.81 526 MET A CA 1
ATOM 4199 C C . MET A 1 526 ? 13.617 20.812 4.707 1 97.81 526 MET A C 1
ATOM 4201 O O . MET A 1 526 ? 13.719 21.969 5.121 1 97.81 526 MET A O 1
ATOM 4205 N N . TRP A 1 527 ? 14.5 19.938 5.012 1 98 527 TRP A N 1
ATOM 4206 C CA . TRP A 1 527 ? 15.648 20.219 5.867 1 98 527 TRP A CA 1
ATOM 4207 C C . TRP A 1 527 ? 16.797 20.828 5.059 1 98 527 TRP A C 1
ATOM 4209 O O . TRP A 1 527 ? 17.359 21.844 5.441 1 98 527 TRP A O 1
ATOM 4219 N N . SER A 1 528 ? 17.125 20.188 3.924 1 95.88 528 SER A N 1
ATOM 4220 C CA . SER A 1 528 ? 18.312 20.562 3.166 1 95.88 528 SER A CA 1
ATOM 4221 C C . SER A 1 528 ? 17.953 21.438 1.972 1 95.88 528 SER A C 1
ATOM 4223 O O . SER A 1 528 ? 18.812 22.125 1.42 1 95.88 528 SER A O 1
ATOM 4225 N N . GLY A 1 529 ? 16.719 21.438 1.565 1 94.56 529 GLY A N 1
ATOM 4226 C CA . GLY A 1 529 ? 16.297 22.141 0.361 1 94.56 529 GLY A CA 1
ATOM 4227 C C . GLY A 1 529 ? 16.562 21.344 -0.908 1 94.56 529 GLY A C 1
ATOM 4228 O O . GLY A 1 529 ? 17.281 20.344 -0.888 1 94.56 529 GLY A O 1
ATOM 4229 N N . ARG A 1 530 ? 16.016 21.828 -1.973 1 94.62 530 ARG A N 1
ATOM 4230 C CA . ARG A 1 530 ? 16.125 21.156 -3.268 1 94.62 530 ARG A CA 1
ATOM 4231 C C . ARG A 1 530 ? 17.484 21.422 -3.898 1 94.62 530 ARG A C 1
ATOM 4233 O O . ARG A 1 530 ? 17.953 20.641 -4.738 1 94.62 530 ARG A O 1
ATOM 4240 N N . TYR A 1 531 ? 18.109 22.453 -3.475 1 94.88 531 TYR A N 1
ATOM 4241 C CA . TYR A 1 531 ? 19.422 22.844 -3.98 1 94.88 531 TYR A CA 1
ATOM 4242 C C . TYR A 1 531 ? 20.438 22.953 -2.85 1 94.88 531 TYR A C 1
ATOM 4244 O O . TYR A 1 531 ? 20.094 23.312 -1.725 1 94.88 531 TYR A O 1
ATOM 4252 N N . ASP A 1 532 ? 21.656 22.625 -3.16 1 91.81 532 ASP A N 1
ATOM 4253 C CA . ASP A 1 532 ? 22.688 22.734 -2.137 1 91.81 532 ASP A CA 1
ATOM 4254 C C . ASP A 1 532 ? 23.25 24.156 -2.064 1 91.81 532 ASP A C 1
ATOM 4256 O O . ASP A 1 532 ? 22.688 25.078 -2.668 1 91.81 532 ASP A O 1
ATOM 4260 N N . GLU A 1 533 ? 24.312 24.297 -1.221 1 89.19 533 GLU A N 1
ATOM 4261 C CA . GLU A 1 533 ? 24.875 25.625 -0.961 1 89.19 533 GLU A CA 1
ATOM 4262 C C . GLU A 1 533 ? 25.484 26.219 -2.227 1 89.19 533 GLU A C 1
ATOM 4264 O O . GLU A 1 533 ? 25.625 27.438 -2.338 1 89.19 533 GLU A O 1
ATOM 4269 N N . ASN A 1 534 ? 25.797 25.344 -3.172 1 93.44 534 ASN A N 1
ATOM 4270 C CA . ASN A 1 534 ? 26.359 25.797 -4.438 1 93.44 534 ASN A CA 1
ATOM 4271 C C . ASN A 1 534 ? 25.297 25.906 -5.523 1 93.44 534 ASN A C 1
ATOM 4273 O O . ASN A 1 534 ? 25.625 26.016 -6.707 1 93.44 534 ASN A O 1
ATOM 4277 N N . ASN A 1 535 ? 24.078 25.781 -5.133 1 91.88 535 ASN A N 1
ATOM 4278 C CA . ASN A 1 535 ? 22.922 25.891 -6.023 1 91.88 535 ASN A CA 1
ATOM 4279 C C . ASN A 1 535 ? 22.859 24.719 -7.008 1 91.88 535 ASN A C 1
ATOM 4281 O O . ASN A 1 535 ? 22.406 24.891 -8.141 1 91.88 535 ASN A O 1
ATOM 4285 N N . ILE A 1 536 ? 23.453 23.703 -6.621 1 94.94 536 ILE A N 1
ATOM 4286 C CA . ILE A 1 536 ? 23.328 22.469 -7.395 1 94.94 536 ILE A CA 1
ATOM 4287 C C . ILE A 1 536 ? 22.094 21.703 -6.93 1 94.94 536 ILE A C 1
ATOM 4289 O O . ILE A 1 536 ? 21.938 21.422 -5.738 1 94.94 536 ILE A O 1
ATOM 4293 N N . LYS A 1 537 ? 21.25 21.391 -7.914 1 94.81 537 LYS A N 1
ATOM 4294 C CA . LYS A 1 537 ? 20.047 20.641 -7.602 1 94.81 537 LYS A CA 1
ATOM 4295 C C . LYS A 1 537 ? 20.375 19.266 -7.016 1 94.81 537 LYS A C 1
ATOM 4297 O O . LYS A 1 537 ? 21.219 18.562 -7.547 1 94.81 537 LYS A O 1
ATOM 4302 N N . ARG A 1 538 ? 19.766 18.891 -5.953 1 93.75 538 ARG A N 1
ATOM 4303 C CA . ARG A 1 538 ? 19.953 17.562 -5.359 1 93.75 538 ARG A CA 1
ATOM 4304 C C . ARG A 1 538 ? 19.375 16.484 -6.254 1 93.75 538 ARG A C 1
ATOM 4306 O O . ARG A 1 538 ? 18.297 16.641 -6.82 1 93.75 538 ARG A O 1
ATOM 4313 N N . ASP A 1 539 ? 20.109 15.422 -6.355 1 90.81 539 ASP A N 1
ATOM 4314 C CA . ASP A 1 539 ? 19.891 14.422 -7.395 1 90.81 539 ASP A CA 1
ATOM 4315 C C . ASP A 1 539 ? 19.266 13.156 -6.809 1 90.81 539 ASP A C 1
ATOM 4317 O O . ASP A 1 539 ? 19.672 12.688 -5.746 1 90.81 539 ASP A O 1
ATOM 4321 N N . ILE A 1 540 ? 18.281 12.594 -7.535 1 94.31 540 ILE A N 1
ATOM 4322 C CA . ILE A 1 540 ? 17.594 11.367 -7.141 1 94.31 540 ILE A CA 1
ATOM 4323 C C . ILE A 1 540 ? 18.578 10.211 -7.094 1 94.31 540 ILE A C 1
ATOM 4325 O O . ILE A 1 540 ? 18.516 9.367 -6.191 1 94.31 540 ILE A O 1
ATOM 4329 N N . GLY A 1 541 ? 19.469 10.102 -8.047 1 93.5 541 GLY A N 1
ATOM 4330 C CA . GLY A 1 541 ? 20.469 9.039 -8.086 1 93.5 541 GLY A CA 1
ATOM 4331 C C . GLY A 1 541 ? 21.391 9.047 -6.879 1 93.5 541 GLY A C 1
ATOM 4332 O O . GLY A 1 541 ? 21.734 7.984 -6.352 1 93.5 541 GLY A O 1
ATOM 4333 N N . ASP A 1 542 ? 21.766 10.227 -6.457 1 92.94 542 ASP A N 1
ATOM 4334 C CA . ASP A 1 542 ? 22.625 10.375 -5.285 1 92.94 542 ASP A CA 1
ATOM 4335 C C . ASP A 1 542 ? 21.875 10.008 -4.004 1 92.94 542 ASP A C 1
ATOM 4337 O O . ASP A 1 542 ? 22.469 9.5 -3.055 1 92.94 542 ASP A O 1
ATOM 4341 N N . ALA A 1 543 ? 20.594 10.273 -4.012 1 95.62 543 ALA A N 1
ATOM 4342 C CA . ALA A 1 543 ? 19.781 10.062 -2.812 1 95.62 543 ALA A CA 1
ATOM 4343 C C . ALA A 1 543 ? 19.406 8.586 -2.658 1 95.62 543 ALA A C 1
ATOM 4345 O O . ALA A 1 543 ? 19.172 8.117 -1.544 1 95.62 543 ALA A O 1
ATOM 4346 N N . MET A 1 544 ? 19.359 7.848 -3.734 1 96.06 544 MET A N 1
ATOM 4347 C CA . MET A 1 544 ? 18.781 6.508 -3.773 1 96.06 544 MET A CA 1
ATOM 4348 C C . MET A 1 544 ? 19.484 5.582 -2.789 1 96.06 544 MET A C 1
ATOM 4350 O O . MET A 1 544 ? 18.828 4.914 -1.983 1 96.06 544 MET A O 1
ATOM 4354 N N . PRO A 1 545 ? 20.828 5.488 -2.797 1 95.38 545 PRO A N 1
ATOM 4355 C CA . PRO A 1 545 ? 21.469 4.566 -1.854 1 95.38 545 PRO A CA 1
ATOM 4356 C C . PRO A 1 545 ? 21.203 4.934 -0.397 1 95.38 545 PRO A C 1
ATOM 4358 O O . PRO A 1 545 ? 21.078 4.051 0.454 1 95.38 545 PRO A O 1
ATOM 4361 N N . ARG A 1 546 ? 21.094 6.227 -0.081 1 95.62 546 ARG A N 1
ATOM 4362 C CA . ARG A 1 546 ? 20.812 6.668 1.28 1 95.62 546 ARG A CA 1
ATOM 4363 C C . ARG A 1 546 ? 19.375 6.336 1.671 1 95.62 546 ARG A C 1
ATOM 4365 O O . ARG A 1 546 ? 19.109 5.906 2.797 1 95.62 546 ARG A O 1
ATOM 4372 N N . MET A 1 547 ? 18.453 6.562 0.699 1 97.19 547 MET A N 1
ATOM 4373 C CA . MET A 1 547 ? 17.062 6.23 0.938 1 97.19 547 MET A CA 1
ATOM 4374 C C . MET A 1 547 ? 16.891 4.73 1.172 1 97.19 547 MET A C 1
ATOM 4376 O O . MET A 1 547 ? 16.109 4.316 2.029 1 97.19 547 MET A O 1
ATOM 4380 N N . PHE A 1 548 ? 17.578 3.992 0.351 1 97.38 548 PHE A N 1
ATOM 4381 C CA . PHE A 1 548 ? 17.531 2.539 0.466 1 97.38 548 PHE A CA 1
ATOM 4382 C C . PHE A 1 548 ? 17.969 2.094 1.857 1 97.38 548 PHE A C 1
ATOM 4384 O O . PHE A 1 548 ? 17.266 1.329 2.52 1 97.38 548 PHE A O 1
ATOM 4391 N N . ASP A 1 549 ? 19.078 2.578 2.301 1 97.38 549 ASP A N 1
ATOM 4392 C CA . ASP A 1 549 ? 19.625 2.201 3.602 1 97.38 549 ASP A CA 1
ATOM 4393 C C . ASP A 1 549 ? 18.734 2.709 4.738 1 97.38 549 ASP A C 1
ATOM 4395 O O . ASP A 1 549 ? 18.531 2.012 5.734 1 97.38 549 ASP A O 1
ATOM 4399 N N . TRP A 1 550 ? 18.266 3.912 4.578 1 98.25 550 TRP A N 1
ATOM 4400 C CA . TRP A 1 550 ? 17.406 4.508 5.594 1 98.25 550 TRP A CA 1
ATOM 4401 C C . TRP A 1 550 ? 16.141 3.676 5.797 1 98.25 550 TRP A C 1
ATOM 4403 O O . TRP A 1 550 ? 15.68 3.494 6.93 1 98.25 550 TRP A O 1
ATOM 4413 N N . ARG A 1 551 ? 15.578 3.164 4.746 1 98.62 551 ARG A N 1
ATOM 4414 C CA . ARG A 1 551 ? 14.398 2.318 4.848 1 98.62 551 ARG A CA 1
ATOM 4415 C C . ARG A 1 551 ? 14.664 1.109 5.738 1 98.62 551 ARG A C 1
ATOM 4417 O O . ARG A 1 551 ? 13.828 0.754 6.574 1 98.62 551 ARG A O 1
ATOM 4424 N N . TYR A 1 552 ? 15.766 0.469 5.66 1 98.25 552 TYR A N 1
ATOM 4425 C CA . TYR A 1 552 ? 16.094 -0.676 6.5 1 98.25 552 TYR A CA 1
ATOM 4426 C C . TYR A 1 552 ? 16.328 -0.245 7.945 1 98.25 552 TYR A C 1
ATOM 4428 O O . TYR A 1 552 ? 16.016 -0.986 8.875 1 98.25 552 TYR A O 1
ATOM 4436 N N . ARG A 1 553 ? 16.891 0.91 8.07 1 98.25 553 ARG A N 1
ATOM 4437 C CA . ARG A 1 553 ? 17.109 1.392 9.43 1 98.25 553 ARG A CA 1
ATOM 4438 C C . ARG A 1 553 ? 15.781 1.713 10.117 1 98.25 553 ARG A C 1
ATOM 4440 O O . ARG A 1 553 ? 15.625 1.483 11.312 1 98.25 553 ARG A O 1
ATOM 4447 N N . LEU A 1 554 ? 14.82 2.322 9.375 1 98.69 554 LEU A N 1
ATOM 4448 C CA . LEU A 1 554 ? 13.484 2.537 9.906 1 98.69 554 LEU A CA 1
ATOM 4449 C C . LEU A 1 554 ? 12.867 1.222 10.375 1 98.69 554 LEU A C 1
ATOM 4451 O O . LEU A 1 554 ? 12.195 1.179 11.406 1 98.69 554 LEU A O 1
ATOM 4455 N N . LEU A 1 555 ? 13.125 0.157 9.633 1 98 555 LEU A N 1
ATOM 4456 C CA . LEU A 1 555 ? 12.641 -1.148 10.07 1 98 555 LEU A CA 1
ATOM 4457 C C . LEU A 1 555 ? 13.211 -1.519 11.43 1 98 555 LEU A C 1
ATOM 4459 O O . LEU A 1 555 ? 12.484 -1.981 12.312 1 98 555 LEU A O 1
ATOM 4463 N N . GLU A 1 556 ? 14.516 -1.292 11.555 1 96.19 556 GLU A N 1
ATOM 4464 C CA . GLU A 1 556 ? 15.18 -1.621 12.812 1 96.19 556 GLU A CA 1
ATOM 4465 C C . GLU A 1 556 ? 14.633 -0.783 13.969 1 96.19 556 GLU A C 1
ATOM 4467 O O . GLU A 1 556 ? 14.633 -1.226 15.117 1 96.19 556 GLU A O 1
ATOM 4472 N N . ARG A 1 557 ? 14.148 0.356 13.594 1 97.88 557 ARG A N 1
ATOM 4473 C CA . ARG A 1 557 ? 13.625 1.271 14.609 1 97.88 557 ARG A CA 1
ATOM 4474 C C . ARG A 1 557 ? 12.141 1.034 14.844 1 97.88 557 ARG A C 1
ATOM 4476 O O . ARG A 1 557 ? 11.477 1.833 15.508 1 97.88 557 ARG A O 1
ATOM 4483 N N . GLY A 1 558 ? 11.562 0.069 14.227 1 97.25 558 GLY A N 1
ATOM 4484 C CA . GLY A 1 558 ? 10.203 -0.352 14.531 1 97.25 558 GLY A CA 1
ATOM 4485 C C . GLY A 1 558 ? 9.164 0.249 13.594 1 97.25 558 GLY A C 1
ATOM 4486 O O . GLY A 1 558 ? 7.965 0.157 13.852 1 97.25 558 GLY A O 1
ATOM 4487 N N . ILE A 1 559 ? 9.562 0.909 12.539 1 98.56 559 ILE A N 1
ATOM 4488 C CA . ILE A 1 559 ? 8.664 1.488 11.555 1 98.56 559 ILE A CA 1
ATOM 4489 C C . ILE A 1 559 ? 8.531 0.549 10.359 1 98.56 559 ILE A C 1
ATOM 4491 O O . ILE A 1 559 ? 9.531 0.167 9.75 1 98.56 559 ILE A O 1
ATOM 4495 N N . ARG A 1 560 ? 7.363 0.199 9.961 1 98.12 560 ARG A N 1
ATOM 4496 C CA . ARG A 1 560 ? 7.141 -0.75 8.875 1 98.12 560 ARG A CA 1
ATOM 4497 C C . ARG A 1 560 ? 7.121 -0.043 7.527 1 98.12 560 ARG A C 1
ATOM 4499 O O . ARG A 1 560 ? 6.109 -0.072 6.816 1 98.12 560 ARG A O 1
ATOM 4506 N N . ALA A 1 561 ? 8.266 0.478 7.164 1 98.62 561 ALA A N 1
ATOM 4507 C CA . ALA A 1 561 ? 8.414 1.226 5.918 1 98.62 561 ALA A CA 1
ATOM 4508 C C . ALA A 1 561 ? 8.391 0.292 4.711 1 98.62 561 ALA A C 1
ATOM 4510 O O . ALA A 1 561 ? 8.945 -0.808 4.754 1 98.62 561 ALA A O 1
ATOM 4511 N N . GLU A 1 562 ? 7.781 0.71 3.672 1 97.56 562 GLU A N 1
ATOM 4512 C CA . GLU A 1 562 ? 7.617 -0.104 2.471 1 97.56 562 GLU A CA 1
ATOM 4513 C C . GLU A 1 562 ? 8.945 -0.309 1.756 1 97.56 562 GLU A C 1
ATOM 4515 O O . GLU A 1 562 ? 9.812 0.572 1.774 1 97.56 562 GLU A O 1
ATOM 4520 N N . ALA A 1 563 ? 9.07 -1.419 1.058 1 98.06 563 ALA A N 1
ATOM 4521 C CA . ALA A 1 563 ? 10.266 -1.696 0.267 1 98.06 563 ALA A CA 1
ATOM 4522 C C . ALA A 1 563 ? 10.32 -0.813 -0.977 1 98.06 563 ALA A C 1
ATOM 4524 O O . ALA A 1 563 ? 9.297 -0.592 -1.633 1 98.06 563 ALA A O 1
ATOM 4525 N N . LEU A 1 564 ? 11.516 -0.363 -1.331 1 97.19 564 LEU A N 1
ATOM 4526 C CA . LEU A 1 564 ? 11.703 0.513 -2.482 1 97.19 564 LEU A CA 1
ATOM 4527 C C . LEU A 1 564 ? 12.172 -0.277 -3.697 1 97.19 564 LEU A C 1
ATOM 4529 O O . LEU A 1 564 ? 11.891 0.101 -4.836 1 97.19 564 LEU A O 1
ATOM 4533 N N . GLN A 1 565 ? 12.992 -1.254 -3.424 1 97.38 565 GLN A N 1
ATOM 4534 C CA . GLN A 1 565 ? 13.695 -2.078 -4.402 1 97.38 565 GLN A CA 1
ATOM 4535 C C . GLN A 1 565 ? 13.969 -3.471 -3.846 1 97.38 565 GLN A C 1
ATOM 4537 O O . GLN A 1 565 ? 13.828 -3.709 -2.645 1 97.38 565 GLN A O 1
ATOM 4542 N N . PRO A 1 566 ? 14.297 -4.387 -4.738 1 98.25 566 PRO A N 1
ATOM 4543 C CA . PRO A 1 566 ? 14.859 -5.637 -4.219 1 98.25 566 PRO A CA 1
ATOM 4544 C C . PRO A 1 566 ? 16.125 -5.414 -3.385 1 98.25 566 PRO A C 1
ATOM 4546 O O . PRO A 1 566 ? 16.891 -4.496 -3.666 1 98.25 566 PRO A O 1
ATOM 4549 N N . LEU A 1 567 ? 16.266 -6.25 -2.369 1 98.06 567 LEU A N 1
ATOM 4550 C CA . LEU A 1 567 ? 17.484 -6.191 -1.57 1 98.06 567 LEU A CA 1
ATOM 4551 C C . LEU A 1 567 ? 18.734 -6.242 -2.463 1 98.06 567 LEU A C 1
ATOM 4553 O O . LEU A 1 567 ? 19.75 -5.613 -2.16 1 98.06 567 LEU A O 1
ATOM 4557 N N . TRP A 1 568 ? 18.688 -6.859 -3.625 1 97.94 568 TRP A N 1
ATOM 4558 C CA . TRP A 1 568 ? 19.75 -7.043 -4.602 1 97.94 568 TRP A CA 1
ATOM 4559 C C . TRP A 1 568 ? 20.359 -5.703 -5.016 1 97.94 568 TRP A C 1
ATOM 4561 O O . TRP A 1 568 ? 21.562 -5.59 -5.207 1 97.94 568 TRP A O 1
ATOM 4571 N N . CYS A 1 569 ? 19.547 -4.691 -5.121 1 97.25 569 CYS A N 1
ATOM 4572 C CA . CYS A 1 569 ? 19.969 -3.389 -5.613 1 97.25 569 CYS A CA 1
ATOM 4573 C C . CYS A 1 569 ? 20.953 -2.74 -4.648 1 97.25 569 CYS A C 1
ATOM 4575 O O . CYS A 1 569 ? 21.938 -2.115 -5.074 1 97.25 569 CYS A O 1
ATOM 4577 N N . GLY A 1 570 ? 20.656 -2.928 -3.367 1 95 570 GLY A N 1
ATOM 4578 C CA . GLY A 1 570 ? 21.578 -2.387 -2.377 1 95 570 GLY A CA 1
ATOM 4579 C C . GLY A 1 570 ? 22.891 -3.133 -2.316 1 95 570 GLY A C 1
ATOM 4580 O O . GLY A 1 570 ? 23.922 -2.555 -1.957 1 95 570 GLY A O 1
ATOM 4581 N N . GLN A 1 571 ? 22.844 -4.363 -2.699 1 93.81 571 GLN A N 1
ATOM 4582 C CA . GLN A 1 571 ? 24.031 -5.211 -2.646 1 93.81 571 GLN A CA 1
ATOM 4583 C C . GLN A 1 571 ? 24.844 -5.113 -3.938 1 93.81 571 GLN A C 1
ATOM 4585 O O . GLN A 1 571 ? 26 -5.547 -3.99 1 93.81 571 GLN A O 1
ATOM 4590 N N . ASN A 1 572 ? 24.25 -4.578 -4.977 1 94.69 572 ASN A N 1
ATOM 4591 C CA . ASN A 1 572 ? 24.875 -4.352 -6.277 1 94.69 572 ASN A CA 1
ATOM 4592 C C . ASN A 1 572 ? 24.734 -2.9 -6.723 1 94.69 572 ASN A C 1
ATOM 4594 O O . ASN A 1 572 ? 23.969 -2.602 -7.637 1 94.69 572 ASN A O 1
ATOM 4598 N N . PRO A 1 573 ? 25.531 -2.045 -6.109 1 93.62 573 PRO A N 1
ATOM 4599 C CA . PRO A 1 573 ? 25.359 -0.605 -6.324 1 93.62 573 PRO A CA 1
ATOM 4600 C C . PRO A 1 573 ? 25.344 -0.231 -7.805 1 93.62 573 PRO A C 1
ATOM 4602 O O . PRO A 1 573 ? 26.156 -0.73 -8.586 1 93.62 573 PRO A O 1
ATOM 4605 N N . HIS A 1 574 ? 24.391 0.527 -8.227 1 93.38 574 HIS A N 1
ATOM 4606 C CA . HIS A 1 574 ? 24.219 1.165 -9.531 1 93.38 574 HIS A CA 1
ATOM 4607 C C . HIS A 1 574 ? 23.656 0.182 -10.555 1 93.38 574 HIS A C 1
ATOM 4609 O O . HIS A 1 574 ? 23.281 0.578 -11.656 1 93.38 574 HIS A O 1
ATOM 4615 N N . MET A 1 575 ? 23.531 -1.061 -10.203 1 95.44 575 MET A N 1
ATOM 4616 C CA . MET A 1 575 ? 23.047 -2.051 -11.164 1 95.44 575 MET A CA 1
ATOM 4617 C C . MET A 1 575 ? 21.547 -1.911 -11.375 1 95.44 575 MET A C 1
ATOM 4619 O O . MET A 1 575 ? 21.016 -2.404 -12.367 1 95.44 575 MET A O 1
ATOM 4623 N N . CYS A 1 576 ? 20.859 -1.203 -10.461 1 96.5 576 CYS A N 1
ATOM 4624 C CA . CYS A 1 576 ? 19.422 -0.996 -10.586 1 96.5 576 CYS A CA 1
ATOM 4625 C C . CYS A 1 576 ? 19.109 0.408 -11.094 1 96.5 576 CYS A C 1
ATOM 4627 O O . CYS A 1 576 ? 17.969 0.842 -11.07 1 96.5 576 CYS A O 1
ATOM 4629 N N . ASP A 1 577 ? 20.141 1.153 -11.531 1 95.31 577 ASP A N 1
ATOM 4630 C CA . ASP A 1 577 ? 19.922 2.494 -12.07 1 95.31 577 ASP A CA 1
ATOM 4631 C C . ASP A 1 577 ? 19.094 2.443 -13.344 1 95.31 577 ASP A C 1
ATOM 4633 O O . ASP A 1 577 ? 19.266 1.549 -14.172 1 95.31 577 ASP A O 1
ATOM 4637 N N . ALA A 1 578 ? 18.172 3.355 -13.539 1 92.44 578 ALA A N 1
ATOM 4638 C CA . ALA A 1 578 ? 17.281 3.424 -14.695 1 92.44 578 ALA A CA 1
ATOM 4639 C C . ALA A 1 578 ? 18.062 3.777 -15.961 1 92.44 578 ALA A C 1
ATOM 4641 O O . ALA A 1 578 ? 17.734 3.299 -17.047 1 92.44 578 ALA A O 1
ATOM 4642 N N . THR A 1 579 ? 19.016 4.664 -15.781 1 90.5 579 THR A N 1
ATOM 4643 C CA . THR A 1 579 ? 19.922 5.012 -16.859 1 90.5 579 THR A CA 1
ATOM 4644 C C . THR A 1 579 ? 21.328 4.512 -16.578 1 90.5 579 THR A C 1
ATOM 4646 O O . THR A 1 579 ? 21.75 4.445 -15.414 1 90.5 579 THR A O 1
ATOM 4649 N N . TYR A 1 580 ? 22.078 4.191 -17.625 1 89.19 580 TYR A N 1
ATOM 4650 C CA . TYR A 1 580 ? 23.422 3.672 -17.469 1 89.19 580 TYR A CA 1
ATOM 4651 C C . TYR A 1 580 ? 24.266 4.602 -16.594 1 89.19 580 TYR A C 1
ATOM 4653 O O . TYR A 1 580 ? 24.391 5.793 -16.891 1 89.19 580 TYR A O 1
ATOM 4661 N N . PRO A 1 581 ? 24.812 3.996 -15.594 1 85.62 581 PRO A N 1
ATOM 4662 C CA . PRO A 1 581 ? 25.453 4.848 -14.594 1 85.62 581 PRO A CA 1
ATOM 4663 C C . PRO A 1 581 ? 26.75 5.465 -15.094 1 85.62 581 PRO A C 1
ATOM 4665 O O . PRO A 1 581 ? 27.562 4.789 -15.742 1 85.62 581 PRO A O 1
ATOM 4668 N N . ALA A 1 582 ? 26.922 6.656 -14.75 1 77.5 582 ALA A N 1
ATOM 4669 C CA . ALA A 1 582 ? 28.156 7.355 -15.086 1 77.5 582 ALA A CA 1
ATOM 4670 C C . ALA A 1 582 ? 29.375 6.672 -14.445 1 77.5 582 ALA A C 1
ATOM 4672 O O . ALA A 1 582 ? 30.453 6.66 -15.023 1 77.5 582 ALA A O 1
ATOM 4673 N N . ALA A 1 583 ? 29.141 6.055 -13.344 1 74.69 583 ALA A N 1
ATOM 4674 C CA . ALA A 1 583 ? 30.203 5.379 -12.594 1 74.69 583 ALA A CA 1
ATOM 4675 C C . ALA A 1 583 ? 30.844 4.27 -13.422 1 74.69 583 ALA A C 1
ATOM 4677 O O . ALA A 1 583 ? 32 3.902 -13.195 1 74.69 583 ALA A O 1
ATOM 4678 N N . PHE A 1 584 ? 30.062 3.709 -14.367 1 75.44 584 PHE A N 1
ATOM 4679 C CA . PHE A 1 584 ? 30.547 2.592 -15.164 1 75.44 584 PHE A CA 1
ATOM 4680 C C . PHE A 1 584 ? 31.266 3.09 -16.406 1 75.44 584 PHE A C 1
ATOM 4682 O O . PHE A 1 584 ? 31.969 2.326 -17.078 1 75.44 584 PHE A O 1
ATOM 4689 N N . GLN A 1 585 ? 30.938 4.328 -16.828 1 67.31 585 GLN A N 1
ATOM 4690 C CA . GLN A 1 585 ? 31.562 4.879 -18.031 1 67.31 585 GLN A CA 1
ATOM 4691 C C . GLN A 1 585 ? 33.031 5.152 -17.797 1 67.31 585 GLN A C 1
ATOM 4693 O O . GLN A 1 585 ? 33.844 5.066 -18.734 1 67.31 585 GLN A O 1
ATOM 4698 N N . SER A 1 586 ? 33.375 5.539 -16.578 1 53.09 586 SER A N 1
ATOM 4699 C CA . SER A 1 586 ? 34.781 5.859 -16.281 1 53.09 586 SER A CA 1
ATOM 4700 C C . SER A 1 586 ? 35.594 4.594 -16.016 1 53.09 586 SER A C 1
ATOM 4702 O O . SER A 1 586 ? 36.812 4.66 -15.859 1 53.09 586 SER A O 1
ATOM 4704 N N . MET A 1 587 ? 35.031 3.488 -16.078 1 46.09 587 MET A N 1
ATOM 4705 C CA . MET A 1 587 ? 35.781 2.256 -15.891 1 46.09 587 MET A CA 1
ATOM 4706 C C . MET A 1 587 ? 36.219 1.664 -17.219 1 46.09 587 MET A C 1
ATOM 4708 O O . MET A 1 587 ? 35.469 1.684 -18.188 1 46.09 587 MET A O 1
ATOM 4712 N N . MET B 1 1 ? -30.172 -31.312 29.375 1 27.47 1 MET B N 1
ATOM 4713 C CA . MET B 1 1 ? -28.781 -31.469 29.016 1 27.47 1 MET B CA 1
ATOM 4714 C C . MET B 1 1 ? -28.406 -30.484 27.906 1 27.47 1 MET B C 1
ATOM 4716 O O . MET B 1 1 ? -28.891 -30.609 26.781 1 27.47 1 MET B O 1
ATOM 4720 N N . TYR B 1 2 ? -28.359 -29.266 28.031 1 40.62 2 TYR B N 1
ATOM 4721 C CA . TYR B 1 2 ? -28.062 -28.188 27.094 1 40.62 2 TYR B CA 1
ATOM 4722 C C . TYR B 1 2 ? -26.859 -28.531 26.219 1 40.62 2 TYR B C 1
ATOM 4724 O O . TYR B 1 2 ? -25.734 -28.547 26.703 1 40.62 2 TYR B O 1
ATOM 4732 N N . THR B 1 3 ? -26.984 -29.469 25.406 1 51.75 3 THR B N 1
ATOM 4733 C CA . THR B 1 3 ? -25.859 -30.016 24.672 1 51.75 3 THR B CA 1
ATOM 4734 C C . THR B 1 3 ? -25.234 -28.969 23.75 1 51.75 3 THR B C 1
ATOM 4736 O O . THR B 1 3 ? -25.953 -28.281 23.016 1 51.75 3 THR B O 1
ATOM 4739 N N . SER B 1 4 ? -23.969 -28.531 23.922 1 81.06 4 SER B N 1
ATOM 4740 C CA . SER B 1 4 ? -23.062 -27.594 23.266 1 81.06 4 SER B CA 1
ATOM 4741 C C . SER B 1 4 ? -22.859 -27.969 21.797 1 81.06 4 SER B C 1
ATOM 4743 O O . SER B 1 4 ? -22.812 -29.141 21.438 1 81.06 4 SER B O 1
ATOM 4745 N N . PHE B 1 5 ? -23.156 -27.203 20.812 1 93.5 5 PHE B N 1
ATOM 4746 C CA . PHE B 1 5 ? -22.969 -27.391 19.375 1 93.5 5 PHE B CA 1
ATOM 4747 C C . PHE B 1 5 ? -21.609 -28 19.078 1 93.5 5 PHE B C 1
ATOM 4749 O O . PHE B 1 5 ? -20.609 -27.625 19.719 1 93.5 5 PHE B O 1
ATOM 4756 N N . HIS B 1 6 ? -21.594 -29.031 18.219 1 95.44 6 HIS B N 1
ATOM 4757 C CA . HIS B 1 6 ? -20.312 -29.578 17.781 1 95.44 6 HIS B CA 1
ATOM 4758 C C . HIS B 1 6 ? -20.359 -29.953 16.312 1 95.44 6 HIS B C 1
ATOM 4760 O O . HIS B 1 6 ? -21.422 -30.156 15.742 1 95.44 6 HIS B O 1
ATOM 4766 N N . ILE B 1 7 ? -19.281 -30.016 15.68 1 97.81 7 ILE B N 1
ATOM 4767 C CA . ILE B 1 7 ? -19.078 -30.5 14.32 1 97.81 7 ILE B CA 1
ATOM 4768 C C . ILE B 1 7 ? -18.469 -31.891 14.352 1 97.81 7 ILE B C 1
ATOM 4770 O O . ILE B 1 7 ? -17.5 -32.156 15.07 1 97.81 7 ILE B O 1
ATOM 4774 N N . SER B 1 8 ? -19.094 -32.812 13.609 1 97.31 8 SER B N 1
ATOM 4775 C CA . SER B 1 8 ? -18.594 -34.188 13.625 1 97.31 8 SER B CA 1
ATOM 4776 C C . SER B 1 8 ? -18.531 -34.75 12.211 1 97.31 8 SER B C 1
ATOM 4778 O O . SER B 1 8 ? -19.25 -34.312 11.32 1 97.31 8 SER B O 1
ATOM 4780 N N . GLY B 1 9 ? -17.688 -35.688 11.992 1 97.38 9 GLY B N 1
ATOM 4781 C CA . GLY B 1 9 ? -17.5 -36.406 10.727 1 97.38 9 GLY B CA 1
ATOM 4782 C C . GLY B 1 9 ? -16.609 -37.625 10.859 1 97.38 9 GLY B C 1
ATOM 4783 O O . GLY B 1 9 ? -16.219 -38 11.961 1 97.38 9 GLY B O 1
ATOM 4784 N N . PRO B 1 10 ? -16.344 -38.281 9.727 1 97.38 10 PRO B N 1
ATOM 4785 C CA . PRO B 1 10 ? -15.477 -39.438 9.742 1 97.38 10 PRO B CA 1
ATOM 4786 C C . PRO B 1 10 ? -14.133 -39.188 10.414 1 97.38 10 PRO B C 1
ATOM 4788 O O . PRO B 1 10 ? -13.664 -38.031 10.43 1 97.38 10 PRO B O 1
ATOM 4791 N N . ASP B 1 11 ? -13.516 -40.281 10.922 1 96.25 11 ASP B N 1
ATOM 4792 C CA . ASP B 1 11 ? -12.234 -40.156 11.609 1 96.25 11 ASP B CA 1
ATOM 4793 C C . ASP B 1 11 ? -11.078 -40.125 10.609 1 96.25 11 ASP B C 1
ATOM 4795 O O . ASP B 1 11 ? -10.305 -41.094 10.516 1 96.25 11 ASP B O 1
ATOM 4799 N N . ILE B 1 12 ? -11.023 -39.188 9.891 1 95.62 12 ILE B N 1
ATOM 4800 C CA . ILE B 1 12 ? -9.961 -38.844 8.953 1 95.62 12 ILE B CA 1
ATOM 4801 C C . ILE B 1 12 ? -9.086 -37.719 9.547 1 95.62 12 ILE B C 1
ATOM 4803 O O . ILE B 1 12 ? -9.594 -36.688 9.945 1 95.62 12 ILE B O 1
ATOM 4807 N N . GLU B 1 13 ? -7.863 -38 9.625 1 96.25 13 GLU B N 1
ATOM 4808 C CA . GLU B 1 13 ? -6.938 -37.125 10.328 1 96.25 13 GLU B CA 1
ATOM 4809 C C . GLU B 1 13 ? -7.098 -35.688 9.859 1 96.25 13 GLU B C 1
ATOM 4811 O O . GLU B 1 13 ? -7.305 -34.781 10.68 1 96.25 13 GLU B O 1
ATOM 4816 N N . HIS B 1 14 ? -7.02 -35.469 8.57 1 97.12 14 HIS B N 1
ATOM 4817 C CA . HIS B 1 14 ? -7.09 -34.125 8.039 1 97.12 14 HIS B CA 1
ATOM 4818 C C . HIS B 1 14 ? -8.469 -33.5 8.266 1 97.12 14 HIS B C 1
ATOM 4820 O O . HIS B 1 14 ? -8.594 -32.281 8.391 1 97.12 14 HIS B O 1
ATOM 4826 N N . LEU B 1 15 ? -9.492 -34.281 8.32 1 98.25 15 LEU B N 1
ATOM 4827 C CA . LEU B 1 15 ? -10.828 -33.781 8.609 1 98.25 15 LEU B CA 1
ATOM 4828 C C . LEU B 1 15 ? -10.93 -33.312 10.062 1 98.25 15 LEU B C 1
ATOM 4830 O O . LEU B 1 15 ? -11.477 -32.25 10.352 1 98.25 15 LEU B O 1
ATOM 4834 N N . GLN B 1 16 ? -10.414 -34.188 10.953 1 98.25 16 GLN B N 1
ATOM 4835 C CA . GLN B 1 16 ? -10.469 -33.844 12.367 1 98.25 16 GLN B CA 1
ATOM 4836 C C . GLN B 1 16 ? -9.688 -32.562 12.648 1 98.25 16 GLN B C 1
ATOM 4838 O O . GLN B 1 16 ? -10.109 -31.719 13.453 1 98.25 16 GLN B O 1
ATOM 4843 N N . ASP B 1 17 ? -8.586 -32.438 11.977 1 98.06 17 ASP B N 1
ATOM 4844 C CA . ASP B 1 17 ? -7.809 -31.219 12.07 1 98.06 17 ASP B CA 1
ATOM 4845 C C . ASP B 1 17 ? -8.625 -30.016 11.602 1 98.06 17 ASP B C 1
ATOM 4847 O O . ASP B 1 17 ? -8.594 -28.953 12.227 1 98.06 17 ASP B O 1
ATOM 4851 N N . ALA B 1 18 ? -9.289 -30.141 10.539 1 98.62 18 ALA B N 1
ATOM 4852 C CA . ALA B 1 18 ? -10.109 -29.078 9.977 1 98.62 18 ALA B CA 1
ATOM 4853 C C . ALA B 1 18 ? -11.258 -28.719 10.914 1 98.62 18 ALA B C 1
ATOM 4855 O O . ALA B 1 18 ? -11.562 -27.531 11.109 1 98.62 18 ALA B O 1
ATOM 4856 N N . ILE B 1 19 ? -11.906 -29.719 11.453 1 98.5 19 ILE B N 1
ATOM 4857 C CA . ILE B 1 19 ? -13.008 -29.5 12.383 1 98.5 19 ILE B CA 1
ATOM 4858 C C . ILE B 1 19 ? -12.516 -28.688 13.578 1 98.5 19 ILE B C 1
ATOM 4860 O O . ILE B 1 19 ? -13.164 -27.719 13.984 1 98.5 19 ILE B O 1
ATOM 4864 N N . ASP B 1 20 ? -11.344 -29.062 14.102 1 98.12 20 ASP B N 1
ATOM 4865 C CA . ASP B 1 20 ? -10.758 -28.328 15.227 1 98.12 20 ASP B CA 1
ATOM 4866 C C . ASP B 1 20 ? -10.453 -26.875 14.836 1 98.12 20 ASP B C 1
ATOM 4868 O O . ASP B 1 20 ? -10.773 -25.953 15.586 1 98.12 20 ASP B O 1
ATOM 4872 N N . ARG B 1 21 ? -9.844 -26.703 13.719 1 98.06 21 ARG B N 1
ATOM 4873 C CA . ARG B 1 21 ? -9.461 -25.375 13.25 1 98.06 21 ARG B CA 1
ATOM 4874 C C . ARG B 1 21 ? -10.68 -24.484 13.055 1 98.06 21 ARG B C 1
ATOM 4876 O O . ARG B 1 21 ? -10.68 -23.328 13.461 1 98.06 21 ARG B O 1
ATOM 4883 N N . TYR B 1 22 ? -11.711 -24.969 12.414 1 98.31 22 TYR B N 1
ATOM 4884 C CA . TYR B 1 22 ? -12.891 -24.156 12.148 1 98.31 22 TYR B CA 1
ATOM 4885 C C . TYR B 1 22 ? -13.695 -23.922 13.422 1 98.31 22 TYR B C 1
ATOM 4887 O O . TYR B 1 22 ? -14.328 -22.875 13.578 1 98.31 22 TYR B O 1
ATOM 4895 N N . THR B 1 23 ? -13.688 -24.938 14.344 1 97.62 23 THR B N 1
ATOM 4896 C CA . THR B 1 23 ? -14.312 -24.719 15.648 1 97.62 23 THR B CA 1
ATOM 4897 C C . THR B 1 23 ? -13.648 -23.547 16.375 1 97.62 23 THR B C 1
ATOM 4899 O O . THR B 1 23 ? -14.336 -22.656 16.859 1 97.62 23 THR B O 1
ATOM 4902 N N . GLN B 1 24 ? -12.352 -23.578 16.375 1 96.56 24 GLN B N 1
ATOM 4903 C CA . GLN B 1 24 ? -11.602 -22.5 17 1 96.56 24 GLN B CA 1
ATOM 4904 C C . GLN B 1 24 ? -11.82 -21.172 16.281 1 96.56 24 GLN B C 1
ATOM 4906 O O . GLN B 1 24 ? -11.984 -20.125 16.922 1 96.56 24 GLN B O 1
ATOM 4911 N N . LEU B 1 25 ? -11.781 -21.188 15 1 97.38 25 LEU B N 1
ATOM 4912 C CA . LEU B 1 25 ? -11.961 -19.984 14.188 1 97.38 25 LEU B CA 1
ATOM 4913 C C . LEU B 1 25 ? -13.305 -19.328 14.484 1 97.38 25 LEU B C 1
ATOM 4915 O O . LEU B 1 25 ? -13.375 -18.125 14.758 1 97.38 25 LEU B O 1
ATOM 4919 N N . ILE B 1 26 ? -14.391 -20.125 14.477 1 97.12 26 ILE B N 1
ATOM 4920 C CA . ILE B 1 26 ? -15.75 -19.609 14.633 1 97.12 26 ILE B CA 1
ATOM 4921 C C . ILE B 1 26 ? -15.938 -19.078 16.047 1 97.12 26 ILE B C 1
ATOM 4923 O O . ILE B 1 26 ? -16.484 -18 16.25 1 97.12 26 ILE B O 1
ATOM 4927 N N . THR B 1 27 ? -15.422 -19.797 17.078 1 95.31 27 THR B N 1
ATOM 4928 C CA . THR B 1 27 ? -15.695 -19.469 18.469 1 95.31 27 THR B CA 1
ATOM 4929 C C . THR B 1 27 ? -14.82 -18.297 18.922 1 95.31 27 THR B C 1
ATOM 4931 O O . THR B 1 27 ? -15.156 -17.609 19.875 1 95.31 27 THR B O 1
ATOM 4934 N N . ASN B 1 28 ? -13.758 -18.109 18.172 1 93.5 28 ASN B N 1
ATOM 4935 C CA . ASN B 1 28 ? -12.922 -16.938 18.453 1 93.5 28 ASN B CA 1
ATOM 4936 C C . ASN B 1 28 ? -13.383 -15.711 17.688 1 93.5 28 ASN B C 1
ATOM 4938 O O . ASN B 1 28 ? -13.359 -14.602 18.234 1 93.5 28 ASN B O 1
ATOM 4942 N N . GLU B 1 29 ? -13.727 -15.938 16.5 1 93.62 29 GLU B N 1
ATOM 4943 C CA . GLU B 1 29 ? -14.125 -14.852 15.609 1 93.62 29 GLU B CA 1
ATOM 4944 C C . GLU B 1 29 ? -15.391 -14.164 16.109 1 93.62 29 GLU B C 1
ATOM 4946 O O . GLU B 1 29 ? -15.461 -12.938 16.156 1 93.62 29 GLU B O 1
ATOM 4951 N N . ARG B 1 30 ? -16.438 -14.984 16.469 1 93.56 30 ARG B N 1
ATOM 4952 C CA . ARG B 1 30 ? -17.719 -14.477 16.938 1 93.56 30 ARG B CA 1
ATOM 4953 C C . ARG B 1 30 ? -18.156 -13.25 16.141 1 93.56 30 ARG B C 1
ATOM 4955 O O . ARG B 1 30 ? -18.375 -12.18 16.719 1 93.56 30 ARG B O 1
ATOM 4962 N N . TRP B 1 31 ? -18.375 -13.414 14.891 1 95.88 31 TRP B N 1
ATOM 4963 C CA . TRP B 1 31 ? -18.5 -12.375 13.883 1 95.88 31 TRP B CA 1
ATOM 4964 C C . TRP B 1 31 ? -19.797 -11.586 14.062 1 95.88 31 TRP B C 1
ATOM 4966 O O . TRP B 1 31 ? -20.859 -12.18 14.195 1 95.88 31 TRP B O 1
ATOM 4976 N N . ILE B 1 32 ? -19.688 -10.328 14.148 1 94.75 32 ILE B N 1
ATOM 4977 C CA . ILE B 1 32 ? -20.781 -9.383 14.055 1 94.75 32 ILE B CA 1
ATOM 4978 C C . ILE B 1 32 ? -20.609 -8.516 12.805 1 94.75 32 ILE B C 1
ATOM 4980 O O . ILE B 1 32 ? -19.625 -7.785 12.688 1 94.75 32 ILE B O 1
ATOM 4984 N N . PRO B 1 33 ? -21.5 -8.539 11.883 1 94.81 33 PRO B N 1
ATOM 4985 C CA . PRO B 1 33 ? -21.359 -7.766 10.641 1 94.81 33 PRO B CA 1
ATOM 4986 C C . PRO B 1 33 ? -21.141 -6.277 10.898 1 94.81 33 PRO B C 1
ATOM 4988 O O . PRO B 1 33 ? -21.719 -5.711 11.828 1 94.81 33 PRO B O 1
ATOM 4991 N N . VAL B 1 34 ? -20.266 -5.688 10.07 1 95.56 34 VAL B N 1
ATOM 4992 C CA . VAL B 1 34 ? -19.969 -4.262 10.148 1 95.56 34 VAL B CA 1
ATOM 4993 C C . VAL B 1 34 ? -20.844 -3.492 9.172 1 95.56 34 VAL B C 1
ATOM 4995 O O . VAL B 1 34 ? -21.266 -2.369 9.453 1 95.56 34 VAL B O 1
ATOM 4998 N N . GLN B 1 35 ? -21.109 -4.117 8.047 1 93.44 35 GLN B N 1
ATOM 4999 C CA . GLN B 1 35 ? -22.016 -3.541 7.047 1 93.44 35 GLN B CA 1
ATOM 5000 C C . GLN B 1 35 ? -23.438 -3.441 7.582 1 93.44 35 GLN B C 1
ATOM 5002 O O . GLN B 1 35 ? -24.047 -4.453 7.941 1 93.44 35 GLN B O 1
ATOM 5007 N N . ALA B 1 36 ? -23.953 -2.221 7.645 1 91.56 36 ALA B N 1
ATOM 5008 C CA . ALA B 1 36 ? -25.344 -2.02 8.062 1 91.56 36 ALA B CA 1
ATOM 5009 C C . ALA B 1 36 ? -26.312 -2.564 7.023 1 91.56 36 ALA B C 1
ATOM 5011 O O . ALA B 1 36 ? -26.062 -2.473 5.82 1 91.56 36 ALA B O 1
ATOM 5012 N N . PRO B 1 37 ? -27.406 -3.131 7.512 1 85.62 37 PRO B N 1
ATOM 5013 C CA . PRO B 1 37 ? -28.422 -3.629 6.566 1 85.62 37 PRO B CA 1
ATOM 5014 C C . PRO B 1 37 ? -29.141 -2.504 5.824 1 85.62 37 PRO B C 1
ATOM 5016 O O . PRO B 1 37 ? -29.188 -1.374 6.312 1 85.62 37 PRO B O 1
ATOM 5019 N N . PHE B 1 38 ? -29.422 -2.68 4.621 1 81.19 38 PHE B N 1
ATOM 5020 C CA . PHE B 1 38 ? -30.234 -1.748 3.842 1 81.19 38 PHE B CA 1
ATOM 5021 C C . PHE B 1 38 ? -31.578 -2.373 3.471 1 81.19 38 PHE B C 1
ATOM 5023 O O . PHE B 1 38 ? -31.641 -3.244 2.6 1 81.19 38 PHE B O 1
ATOM 5030 N N . PRO B 1 39 ? -32.625 -2.098 4.25 1 66.25 39 PRO B N 1
ATOM 5031 C CA . PRO B 1 39 ? -33.875 -2.75 3.918 1 66.25 39 PRO B CA 1
ATOM 5032 C C . PRO B 1 39 ? -34.438 -2.322 2.559 1 66.25 39 PRO B C 1
ATOM 5034 O O . PRO B 1 39 ? -34.344 -1.143 2.203 1 66.25 39 PRO B O 1
ATOM 5037 N N . ALA B 1 40 ? -34.562 -3.135 1.592 1 53.47 40 ALA B N 1
ATOM 5038 C CA . ALA B 1 40 ? -35.125 -2.803 0.292 1 53.47 40 ALA B CA 1
ATOM 5039 C C . ALA B 1 40 ? -36.406 -2.01 0.452 1 53.47 40 ALA B C 1
ATOM 5041 O O . ALA B 1 40 ? -36.625 -1.009 -0.237 1 53.47 40 ALA B O 1
ATOM 5042 N N . ASN B 1 41 ? -37.469 -2.52 0.798 1 47.06 41 ASN B N 1
ATOM 5043 C CA . ASN B 1 41 ? -38.781 -1.944 0.885 1 47.06 41 ASN B CA 1
ATOM 5044 C C . ASN B 1 41 ? -39.125 -1.476 2.303 1 47.06 41 ASN B C 1
ATOM 5046 O O . ASN B 1 41 ? -40.094 -1.916 2.9 1 47.06 41 ASN B O 1
ATOM 5050 N N . ASN B 1 42 ? -38.281 -0.522 2.797 1 45.59 42 ASN B N 1
ATOM 5051 C CA . ASN B 1 42 ? -38.562 0.157 4.059 1 45.59 42 ASN B CA 1
ATOM 5052 C C . ASN B 1 42 ? -39.062 -0.821 5.121 1 45.59 42 ASN B C 1
ATOM 5054 O O . ASN B 1 42 ? -39.594 -0.408 6.152 1 45.59 42 ASN B O 1
ATOM 5058 N N . GLN B 1 43 ? -39.312 -2.006 4.863 1 47.19 43 GLN B N 1
ATOM 5059 C CA . GLN B 1 43 ? -39.875 -2.873 5.898 1 47.19 43 GLN B CA 1
ATOM 5060 C C . GLN B 1 43 ? -38.781 -3.449 6.777 1 47.19 43 GLN B C 1
ATOM 5062 O O . GLN B 1 43 ? -37.875 -4.148 6.289 1 47.19 43 GLN B O 1
ATOM 5067 N N . THR B 1 44 ? -38.406 -2.74 7.66 1 49.88 44 THR B N 1
ATOM 5068 C CA . THR B 1 44 ? -37.5 -3.293 8.648 1 49.88 44 THR B CA 1
ATOM 5069 C C . THR B 1 44 ? -38.125 -4.465 9.391 1 49.88 44 THR B C 1
ATOM 5071 O O . THR B 1 44 ? -38.844 -4.266 10.375 1 49.88 44 THR B O 1
ATOM 5074 N N . ALA B 1 45 ? -38.562 -5.371 8.727 1 47.16 45 ALA B N 1
ATOM 5075 C CA . ALA B 1 45 ? -39.094 -6.461 9.547 1 47.16 45 ALA B CA 1
ATOM 5076 C C . ALA B 1 45 ? -38.062 -6.922 10.57 1 47.16 45 ALA B C 1
ATOM 5078 O O . ALA B 1 45 ? -36.906 -7.133 10.234 1 47.16 45 ALA B O 1
ATOM 5079 N N . LYS B 1 46 ? -38.406 -6.793 11.867 1 54.44 46 LYS B N 1
ATOM 5080 C CA . LYS B 1 46 ? -37.625 -7.324 12.969 1 54.44 46 LYS B CA 1
ATOM 5081 C C . LYS B 1 46 ? -37.312 -8.805 12.75 1 54.44 46 LYS B C 1
ATOM 5083 O O . LYS B 1 46 ? -38.188 -9.617 12.555 1 54.44 46 LYS B O 1
ATOM 5088 N N . PRO B 1 47 ? -35.938 -9.117 12.664 1 60.81 47 PRO B N 1
ATOM 5089 C CA . PRO B 1 47 ? -35.625 -10.539 12.477 1 60.81 47 PRO B CA 1
ATOM 5090 C C . PRO B 1 47 ? -36.281 -11.43 13.516 1 60.81 47 PRO B C 1
ATOM 5092 O O . PRO B 1 47 ? -36.312 -11.078 14.695 1 60.81 47 PRO B O 1
ATOM 5095 N N . LYS B 1 48 ? -37.25 -12.383 13.125 1 61.56 48 LYS B N 1
ATOM 5096 C CA . LYS B 1 48 ? -37.844 -13.359 14.039 1 61.56 48 LYS B CA 1
ATOM 5097 C C . LYS B 1 48 ? -36.781 -14.352 14.523 1 61.56 48 LYS B C 1
ATOM 5099 O O . LYS B 1 48 ? -36.031 -14.914 13.719 1 61.56 48 LYS B O 1
ATOM 5104 N N . ARG B 1 49 ? -36.5 -14.312 15.859 1 68.75 49 ARG B N 1
ATOM 5105 C CA . ARG B 1 49 ? -35.625 -15.312 16.469 1 68.75 49 ARG B CA 1
ATOM 5106 C C . ARG B 1 49 ? -36.344 -16.656 16.609 1 68.75 49 ARG B C 1
ATOM 5108 O O . ARG B 1 49 ? -37.469 -16.719 17.141 1 68.75 49 ARG B O 1
ATOM 5115 N N . SER B 1 50 ? -35.719 -17.547 15.789 1 69 50 SER B N 1
ATOM 5116 C CA . SER B 1 50 ? -36.312 -18.875 16.016 1 69 50 SER B CA 1
ATOM 5117 C C . SER B 1 50 ? -35.938 -19.406 17.391 1 69 50 SER B C 1
ATOM 5119 O O . SER B 1 50 ? -34.875 -19.125 17.922 1 69 50 SER B O 1
ATOM 5121 N N . ARG B 1 51 ? -36.844 -20.078 17.969 1 69.19 51 ARG B N 1
ATOM 5122 C CA . ARG B 1 51 ? -36.625 -20.719 19.266 1 69.19 51 ARG B CA 1
ATOM 5123 C C . ARG B 1 51 ? -35.906 -22.047 19.109 1 69.19 51 ARG B C 1
ATOM 5125 O O . ARG B 1 51 ? -35.562 -22.703 20.094 1 69.19 51 ARG B O 1
ATOM 5132 N N . THR B 1 52 ? -35.562 -22.281 17.859 1 79.25 52 THR B N 1
ATOM 5133 C CA . THR B 1 52 ? -34.938 -23.578 17.656 1 79.25 52 THR B CA 1
ATOM 5134 C C . THR B 1 52 ? -33.438 -23.484 17.719 1 79.25 52 THR B C 1
ATOM 5136 O O . THR B 1 52 ? -32.844 -22.438 17.406 1 79.25 52 THR B O 1
ATOM 5139 N N . THR B 1 53 ? -32.75 -24.547 18.203 1 88.69 53 THR B N 1
ATOM 5140 C CA . THR B 1 53 ? -31.312 -24.641 18.344 1 88.69 53 THR B CA 1
ATOM 5141 C C . THR B 1 53 ? -30.75 -25.75 17.484 1 88.69 53 THR B C 1
ATOM 5143 O O . THR B 1 53 ? -31.375 -26.797 17.312 1 88.69 53 THR B O 1
ATOM 5146 N N . LEU B 1 54 ? -29.75 -25.438 16.797 1 92.5 54 LEU B N 1
ATOM 5147 C CA . LEU B 1 54 ? -28.969 -26.453 16.078 1 92.5 54 LEU B CA 1
ATOM 5148 C C . LEU B 1 54 ? -27.953 -27.109 17 1 92.5 54 LEU B C 1
ATOM 5150 O O . LEU B 1 54 ? -27.109 -26.422 17.578 1 92.5 54 LEU B O 1
ATOM 5154 N N . GLY B 1 55 ? -27.984 -28.453 17.141 1 93.94 55 GLY B N 1
ATOM 5155 C CA . GLY B 1 55 ? -27.109 -29.141 18.078 1 93.94 55 GLY B CA 1
ATOM 5156 C C . GLY B 1 55 ? -25.812 -29.609 17.453 1 93.94 55 GLY B C 1
ATOM 5157 O O . GLY B 1 55 ? -24.797 -29.797 18.141 1 93.94 55 GLY B O 1
ATOM 5158 N N . ALA B 1 56 ? -25.859 -29.828 16.109 1 96.38 56 ALA B N 1
ATOM 5159 C CA . ALA B 1 56 ? -24.656 -30.359 15.492 1 96.38 56 ALA B CA 1
ATOM 5160 C C . ALA B 1 56 ? -24.641 -30.109 13.992 1 96.38 56 ALA B C 1
ATOM 5162 O O . ALA B 1 56 ? -25.688 -29.828 13.391 1 96.38 56 ALA B O 1
ATOM 5163 N N . LEU B 1 57 ? -23.469 -30.078 13.422 1 98.19 57 LEU B N 1
ATOM 5164 C CA . LEU B 1 57 ? -23.234 -30.219 11.992 1 98.19 57 LEU B CA 1
ATOM 5165 C C . LEU B 1 57 ? -22.531 -31.547 11.68 1 98.19 57 LEU B C 1
ATOM 5167 O O . LEU B 1 57 ? -21.422 -31.781 12.148 1 98.19 57 LEU B O 1
ATOM 5171 N N . GLU B 1 58 ? -23.219 -32.375 10.953 1 98.56 58 GLU B N 1
ATOM 5172 C CA . GLU B 1 58 ? -22.672 -33.656 10.594 1 98.56 58 GLU B CA 1
ATOM 5173 C C . GLU B 1 58 ? -22.062 -33.625 9.195 1 98.56 58 GLU B C 1
ATOM 5175 O O . GLU B 1 58 ? -22.719 -33.25 8.227 1 98.56 58 GLU B O 1
ATOM 5180 N N . ILE B 1 59 ? -20.828 -34.125 9.094 1 98.81 59 ILE B N 1
ATOM 5181 C CA . ILE B 1 59 ? -20.109 -34.125 7.828 1 98.81 59 ILE B CA 1
ATOM 5182 C C . ILE B 1 59 ? -20.156 -35.531 7.223 1 98.81 59 ILE B C 1
ATOM 5184 O O . ILE B 1 59 ? -19.875 -36.531 7.906 1 98.81 59 ILE B O 1
ATOM 5188 N N . ILE B 1 60 ? -20.562 -35.625 5.934 1 98.75 60 ILE B N 1
ATOM 5189 C CA . ILE B 1 60 ? -20.609 -36.875 5.184 1 98.75 60 ILE B CA 1
ATOM 5190 C C . ILE B 1 60 ? -19.75 -36.75 3.928 1 98.75 60 ILE B C 1
ATOM 5192 O O . ILE B 1 60 ? -19.953 -35.844 3.109 1 98.75 60 ILE B O 1
ATOM 5196 N N . ILE B 1 61 ? -18.828 -37.656 3.771 1 98.62 61 ILE B N 1
ATOM 5197 C CA . ILE B 1 61 ? -17.922 -37.656 2.635 1 98.62 61 ILE B CA 1
ATOM 5198 C C . ILE B 1 61 ? -18.078 -38.938 1.834 1 98.62 61 ILE B C 1
ATOM 5200 O O . ILE B 1 61 ? -18.031 -40.031 2.398 1 98.62 61 ILE B O 1
ATOM 5204 N N . GLU B 1 62 ? -18.188 -38.875 0.57 1 98.38 62 GLU B N 1
ATOM 5205 C CA . GLU B 1 62 ? -18.391 -40.031 -0.297 1 98.38 62 GLU B CA 1
ATOM 5206 C C . GLU B 1 62 ? -17.078 -40.781 -0.503 1 98.38 62 GLU B C 1
ATOM 5208 O O . GLU B 1 62 ? -17.047 -42 -0.361 1 98.38 62 GLU B O 1
ATOM 5213 N N . ASP B 1 63 ? -16.047 -40.094 -0.937 1 97.75 63 ASP B N 1
ATOM 5214 C CA . ASP B 1 63 ? -14.719 -40.656 -1.141 1 97.75 63 ASP B CA 1
ATOM 5215 C C . ASP B 1 63 ? -13.727 -40.094 -0.127 1 97.75 63 ASP B C 1
ATOM 5217 O O . ASP B 1 63 ? -13.086 -39.094 -0.377 1 97.75 63 ASP B O 1
ATOM 5221 N N . GLU B 1 64 ? -13.438 -40.875 0.882 1 95.81 64 GLU B N 1
ATOM 5222 C CA . GLU B 1 64 ? -12.625 -40.438 2.014 1 95.81 64 GLU B CA 1
ATOM 5223 C C . GLU B 1 64 ? -11.141 -40.5 1.69 1 95.81 64 GLU B C 1
ATOM 5225 O O . GLU B 1 64 ? -10.32 -39.906 2.4 1 95.81 64 GLU B O 1
ATOM 5230 N N . ASP B 1 65 ? -10.812 -41.125 0.545 1 95.31 65 ASP B N 1
ATOM 5231 C CA . ASP B 1 65 ? -9.414 -41.406 0.282 1 95.31 65 ASP B CA 1
ATOM 5232 C C . ASP B 1 65 ? -8.852 -40.531 -0.82 1 95.31 65 ASP B C 1
ATOM 5234 O O . ASP B 1 65 ? -7.648 -40.531 -1.088 1 95.31 65 ASP B O 1
ATOM 5238 N N . GLN B 1 66 ? -9.719 -39.719 -1.384 1 96.56 66 GLN B N 1
ATOM 5239 C CA . GLN B 1 66 ? -9.25 -38.875 -2.48 1 96.56 66 GLN B CA 1
ATOM 5240 C C . GLN B 1 66 ? -8.18 -37.906 -2.002 1 96.56 66 GLN B C 1
ATOM 5242 O O . GLN B 1 66 ? -8.414 -37.125 -1.065 1 96.56 66 GLN B O 1
ATOM 5247 N N . ILE B 1 67 ? -7.012 -37.906 -2.648 1 97 67 ILE B N 1
ATOM 5248 C CA . ILE B 1 67 ? -5.93 -37 -2.293 1 97 67 ILE B CA 1
ATOM 5249 C C . ILE B 1 67 ? -6.16 -35.625 -2.947 1 97 67 ILE B C 1
ATOM 5251 O O . ILE B 1 67 ? -6.922 -35.531 -3.912 1 97 67 ILE B O 1
ATOM 5255 N N . LEU B 1 68 ? -5.539 -34.594 -2.393 1 97.88 68 LEU B N 1
ATOM 5256 C CA . LEU B 1 68 ? -5.578 -33.281 -2.998 1 97.88 68 LEU B CA 1
ATOM 5257 C C . LEU B 1 68 ? -4.762 -33.25 -4.289 1 97.88 68 LEU B C 1
ATOM 5259 O O . LEU B 1 68 ? -3.551 -33.469 -4.266 1 97.88 68 LEU B O 1
ATOM 5263 N N . GLU B 1 69 ? -5.379 -33.031 -5.379 1 96.75 69 GLU B N 1
ATOM 5264 C CA . GLU B 1 69 ? -4.703 -33.031 -6.676 1 96.75 69 GLU B CA 1
ATOM 5265 C C . GLU B 1 69 ? -5.391 -32.094 -7.656 1 96.75 69 GLU B C 1
ATOM 5267 O O . GLU B 1 69 ? -6.469 -31.562 -7.367 1 96.75 69 GLU B O 1
ATOM 5272 N N . HIS B 1 70 ? -4.754 -31.906 -8.75 1 93.06 70 HIS B N 1
ATOM 5273 C CA . HIS B 1 70 ? -5.27 -31.047 -9.812 1 93.06 70 HIS B CA 1
ATOM 5274 C C . HIS B 1 70 ? -6.66 -31.5 -10.25 1 93.06 70 HIS B C 1
ATOM 5276 O O . HIS B 1 70 ? -6.879 -32.688 -10.539 1 93.06 70 HIS B O 1
ATOM 5282 N N . GLN B 1 71 ? -7.645 -30.594 -10.156 1 94.94 71 GLN B N 1
ATOM 5283 C CA . GLN B 1 71 ? -9 -30.766 -10.656 1 94.94 71 GLN B CA 1
ATOM 5284 C C . GLN B 1 71 ? -9.805 -31.688 -9.742 1 94.94 71 GLN B C 1
ATOM 5286 O O . GLN B 1 71 ? -10.82 -32.25 -10.156 1 94.94 71 GLN B O 1
ATOM 5291 N N . VAL B 1 72 ? -9.359 -31.859 -8.539 1 97.69 72 VAL B N 1
ATOM 5292 C CA . VAL B 1 72 ? -10.133 -32.656 -7.574 1 97.69 72 VAL B CA 1
ATOM 5293 C C . VAL B 1 72 ? -11.492 -32 -7.367 1 97.69 72 VAL B C 1
ATOM 5295 O O . VAL B 1 72 ? -11.641 -30.781 -7.5 1 97.69 72 VAL B O 1
ATOM 5298 N N . ASP B 1 73 ? -12.469 -32.844 -7.102 1 98.5 73 ASP B N 1
ATOM 5299 C CA . ASP B 1 73 ? -13.82 -32.312 -6.879 1 98.5 73 ASP B CA 1
ATOM 5300 C C . ASP B 1 73 ? -13.906 -31.547 -5.562 1 98.5 73 ASP B C 1
ATOM 5302 O O . ASP B 1 73 ? -13.508 -32.062 -4.512 1 98.5 73 ASP B O 1
ATOM 5306 N N . GLU B 1 74 ? -14.398 -30.328 -5.613 1 98.75 74 GLU B N 1
ATOM 5307 C CA . GLU B 1 74 ? -14.516 -29.5 -4.414 1 98.75 74 GLU B CA 1
ATOM 5308 C C . GLU B 1 74 ? -15.969 -29.109 -4.152 1 98.75 74 GLU B C 1
ATOM 5310 O O . GLU B 1 74 ? -16.234 -28.141 -3.428 1 98.75 74 GLU B O 1
ATOM 5315 N N . SER B 1 75 ? -16.906 -29.781 -4.715 1 98.56 75 SER B N 1
ATOM 5316 C CA . SER B 1 75 ? -18.328 -29.484 -4.535 1 98.56 75 SER B CA 1
ATOM 5317 C C . SER B 1 75 ? -18.812 -29.922 -3.158 1 98.56 75 SER B C 1
ATOM 5319 O O . SER B 1 75 ? -18.203 -30.797 -2.527 1 98.56 75 SER B O 1
ATOM 5321 N N . TYR B 1 76 ? -19.875 -29.312 -2.682 1 98.81 76 TYR B N 1
ATOM 5322 C CA . TYR B 1 76 ? -20.484 -29.672 -1.4 1 98.81 76 TYR B CA 1
ATOM 5323 C C . TYR B 1 76 ? -21.953 -29.25 -1.352 1 98.81 76 TYR B C 1
ATOM 5325 O O . TYR B 1 76 ? -22.391 -28.422 -2.16 1 98.81 76 TYR B O 1
ATOM 5333 N N . VAL B 1 77 ? -22.656 -29.828 -0.49 1 98.88 77 VAL B N 1
ATOM 5334 C CA . VAL B 1 77 ? -24.031 -29.453 -0.149 1 98.88 77 VAL B CA 1
ATOM 5335 C C . VAL B 1 77 ? -24.141 -29.219 1.354 1 98.88 77 VAL B C 1
ATOM 5337 O O . VAL B 1 77 ? -23.812 -30.094 2.156 1 98.88 77 VAL B O 1
ATOM 5340 N N . LEU B 1 78 ? -24.469 -28.031 1.748 1 98.81 78 LEU B N 1
ATOM 5341 C CA . LEU B 1 78 ? -24.703 -27.641 3.137 1 98.81 78 LEU B CA 1
ATOM 5342 C C . LEU B 1 78 ? -26.188 -27.469 3.424 1 98.81 78 LEU B C 1
ATOM 5344 O O . LEU B 1 78 ? -26.859 -26.688 2.738 1 98.81 78 LEU B O 1
ATOM 5348 N N . ASP B 1 79 ? -26.688 -28.203 4.387 1 98.38 79 ASP B N 1
ATOM 5349 C CA . ASP B 1 79 ? -28.094 -28.141 4.777 1 98.38 79 ASP B CA 1
ATOM 5350 C C . ASP B 1 79 ? -28.234 -27.766 6.25 1 98.38 79 ASP B C 1
ATOM 5352 O O . ASP B 1 79 ? -27.844 -28.531 7.133 1 98.38 79 ASP B O 1
ATOM 5356 N N . ILE B 1 80 ? -28.75 -26.594 6.512 1 97.19 80 ILE B N 1
ATOM 5357 C CA . ILE B 1 80 ? -29.047 -26.109 7.852 1 97.19 80 ILE B CA 1
ATOM 5358 C C . ILE B 1 80 ? -30.562 -26.047 8.047 1 97.19 80 ILE B C 1
ATOM 5360 O O . ILE B 1 80 ? -31.188 -25.047 7.695 1 97.19 80 ILE B O 1
ATOM 5364 N N . PRO B 1 81 ? -31.094 -27.016 8.711 1 94.56 81 PRO B N 1
ATOM 5365 C CA . PRO B 1 81 ? -32.562 -27.062 8.883 1 94.56 81 PRO B CA 1
ATOM 5366 C C . PRO B 1 81 ? -33.031 -26.234 10.062 1 94.56 81 PRO B C 1
ATOM 5368 O O . PRO B 1 81 ? -32.219 -25.812 10.898 1 94.56 81 PRO B O 1
ATOM 5371 N N . VAL B 1 82 ? -34.281 -25.938 10 1 91.38 82 VAL B N 1
ATOM 5372 C CA . VAL B 1 82 ? -34.938 -25.406 11.172 1 91.38 82 VAL B CA 1
ATOM 5373 C C . VAL B 1 82 ? -35.844 -26.484 11.797 1 91.38 82 VAL B C 1
ATOM 5375 O O . VAL B 1 82 ? -36.562 -27.188 11.086 1 91.38 82 VAL B O 1
ATOM 5378 N N . GLY B 1 83 ? -35.812 -26.625 13 1 87 83 GLY B N 1
ATOM 5379 C CA . GLY B 1 83 ? -36.656 -27.594 13.68 1 87 83 GLY B CA 1
ATOM 5380 C C . GLY B 1 83 ? -35.969 -28.938 13.859 1 87 83 GLY B C 1
ATOM 5381 O O . GLY B 1 83 ? -36.531 -29.828 14.508 1 87 83 GLY B O 1
ATOM 5382 N N . LYS B 1 84 ? -34.938 -29.078 13.203 1 89.75 84 LYS B N 1
ATOM 5383 C CA . LYS B 1 84 ? -34.125 -30.281 13.414 1 89.75 84 LYS B CA 1
ATOM 5384 C C . LYS B 1 84 ? -32.844 -29.953 14.18 1 89.75 84 LYS B C 1
ATOM 5386 O O . LYS B 1 84 ? -32.344 -28.844 14.102 1 89.75 84 LYS B O 1
ATOM 5391 N N . ASP B 1 85 ? -32.281 -30.953 14.766 1 91.62 85 ASP B N 1
ATOM 5392 C CA . ASP B 1 85 ? -31.156 -30.75 15.656 1 91.62 85 ASP B CA 1
ATOM 5393 C C . ASP B 1 85 ? -29.844 -30.781 14.883 1 91.62 85 ASP B C 1
ATOM 5395 O O . ASP B 1 85 ? -28.828 -30.281 15.367 1 91.62 85 ASP B O 1
ATOM 5399 N N . THR B 1 86 ? -29.891 -31.359 13.758 1 95.94 86 THR B N 1
ATOM 5400 C CA . THR B 1 86 ? -28.625 -31.609 13.086 1 95.94 86 THR B CA 1
ATOM 5401 C C . THR B 1 86 ? -28.656 -31.078 11.656 1 95.94 86 THR B C 1
ATOM 5403 O O . THR B 1 86 ? -29.594 -31.359 10.906 1 95.94 86 THR B O 1
ATOM 5406 N N . GLY B 1 87 ? -27.703 -30.219 11.297 1 97.5 87 GLY B N 1
ATOM 5407 C CA . GLY B 1 87 ? -27.391 -29.891 9.914 1 97.5 87 GLY B CA 1
ATOM 5408 C C . GLY B 1 87 ? -26.422 -30.844 9.273 1 97.5 87 GLY B C 1
ATOM 5409 O O . GLY B 1 87 ? -25.781 -31.656 9.969 1 97.5 87 GLY B O 1
ATOM 5410 N N . THR B 1 88 ? -26.328 -30.797 7.973 1 98.62 88 THR B N 1
ATOM 5411 C CA . THR B 1 88 ? -25.438 -31.734 7.289 1 98.62 88 THR B CA 1
ATOM 5412 C C . THR B 1 88 ? -24.562 -31 6.273 1 98.62 88 THR B C 1
ATOM 5414 O O . THR B 1 88 ? -25.016 -30.047 5.641 1 98.62 88 THR B O 1
ATOM 5417 N N . LEU B 1 89 ? -23.328 -31.406 6.156 1 98.88 89 LEU B N 1
ATOM 5418 C CA . LEU B 1 89 ? -22.391 -31.047 5.105 1 98.88 89 LEU B CA 1
ATOM 5419 C C . LEU B 1 89 ? -21.938 -32.281 4.336 1 98.88 89 LEU B C 1
ATOM 5421 O O . LEU B 1 89 ? -21.219 -33.125 4.875 1 98.88 89 LEU B O 1
ATOM 5425 N N . LYS B 1 90 ? -22.406 -32.375 3.113 1 98.81 90 LYS B N 1
ATOM 5426 C CA . LYS B 1 90 ? -22.094 -33.531 2.266 1 98.81 90 LYS B CA 1
ATOM 5427 C C . LYS B 1 90 ? -21.172 -33.125 1.122 1 98.81 90 LYS B C 1
ATOM 5429 O O . LYS B 1 90 ? -21.328 -32.062 0.536 1 98.81 90 LYS B O 1
ATOM 5434 N N . SER B 1 91 ? -20.203 -33.938 0.855 1 98.75 91 SER B N 1
ATOM 5435 C CA . SER B 1 91 ? -19.281 -33.688 -0.243 1 98.75 91 SER B CA 1
ATOM 5436 C C . SER B 1 91 ? -18.766 -34.969 -0.847 1 98.75 91 SER B C 1
ATOM 5438 O O . SER B 1 91 ? -18.875 -36.031 -0.235 1 98.75 91 SER B O 1
ATOM 5440 N N . LYS B 1 92 ? -18.25 -34.844 -2.055 1 98.5 92 LYS B N 1
ATOM 5441 C CA . LYS B 1 92 ? -17.625 -36 -2.697 1 98.5 92 LYS B CA 1
ATOM 5442 C C . LYS B 1 92 ? -16.266 -36.312 -2.074 1 98.5 92 LYS B C 1
ATOM 5444 O O . LYS B 1 92 ? -15.859 -37.469 -1.998 1 98.5 92 LYS B O 1
ATOM 5449 N N . THR B 1 93 ? -15.555 -35.281 -1.739 1 98.62 93 THR B N 1
ATOM 5450 C CA . THR B 1 93 ? -14.195 -35.438 -1.231 1 98.62 93 THR B CA 1
ATOM 5451 C C . THR B 1 93 ? -13.992 -34.625 0.034 1 98.62 93 THR B C 1
ATOM 5453 O O . THR B 1 93 ? -14.844 -33.812 0.392 1 98.62 93 THR B O 1
ATOM 5456 N N . LEU B 1 94 ? -12.859 -34.906 0.723 1 98.5 94 LEU B N 1
ATOM 5457 C CA . LEU B 1 94 ? -12.453 -34.094 1.874 1 98.5 94 LEU B CA 1
ATOM 5458 C C . LEU B 1 94 ? -12.305 -32.625 1.491 1 98.5 94 LEU B C 1
ATOM 5460 O O . LEU B 1 94 ? -12.633 -31.734 2.281 1 98.5 94 LEU B O 1
ATOM 5464 N N . TRP B 1 95 ? -11.852 -32.406 0.329 1 98.75 95 TRP B N 1
ATOM 5465 C CA . TRP B 1 95 ? -11.539 -31.047 -0.127 1 98.75 95 TRP B CA 1
ATOM 5466 C C . TRP B 1 95 ? -12.812 -30.234 -0.355 1 98.75 95 TRP B C 1
ATOM 5468 O O . TRP B 1 95 ? -12.859 -29.031 -0.081 1 98.75 95 TRP B O 1
ATOM 5478 N N . GLY B 1 96 ? -13.859 -30.891 -0.88 1 98.75 96 GLY B N 1
ATOM 5479 C CA . GLY B 1 96 ? -15.164 -30.25 -0.894 1 98.75 96 GLY B CA 1
ATOM 5480 C C . GLY B 1 96 ? -15.68 -29.922 0.493 1 98.75 96 GLY B C 1
ATOM 5481 O O . GLY B 1 96 ? -16.297 -28.875 0.691 1 98.75 96 GLY B O 1
ATOM 5482 N N . THR B 1 97 ? -15.422 -30.828 1.439 1 98.81 97 THR B N 1
ATOM 5483 C CA . THR B 1 97 ? -15.812 -30.609 2.826 1 98.81 97 THR B CA 1
ATOM 5484 C C . THR B 1 97 ? -15.141 -29.359 3.389 1 98.81 97 THR B C 1
ATOM 5486 O O . THR B 1 97 ? -15.766 -28.562 4.098 1 98.81 97 THR B O 1
ATOM 5489 N N . LEU B 1 98 ? -13.867 -29.125 3.098 1 98.81 98 LEU B N 1
ATOM 5490 C CA . LEU B 1 98 ? -13.164 -27.938 3.586 1 98.81 98 LEU B CA 1
ATOM 5491 C C . LEU B 1 98 ? -13.82 -26.656 3.082 1 98.81 98 LEU B C 1
ATOM 5493 O O . LEU B 1 98 ? -13.961 -25.688 3.83 1 98.81 98 LEU B O 1
ATOM 5497 N N . ARG B 1 99 ? -14.18 -26.672 1.789 1 98.81 99 ARG B N 1
ATOM 5498 C CA . ARG B 1 99 ? -14.875 -25.516 1.24 1 98.81 99 ARG B CA 1
ATOM 5499 C C . ARG B 1 99 ? -16.234 -25.328 1.917 1 98.81 99 ARG B C 1
ATOM 5501 O O . ARG B 1 99 ? -16.625 -24.188 2.197 1 98.81 99 ARG B O 1
ATOM 5508 N N . GLY B 1 100 ? -16.938 -26.391 2.145 1 98.88 100 GLY B N 1
ATOM 5509 C CA . GLY B 1 100 ? -18.219 -26.312 2.846 1 98.88 100 GLY B CA 1
ATOM 5510 C C . GLY B 1 100 ? -18.078 -25.797 4.266 1 98.88 100 GLY B C 1
ATOM 5511 O O . GLY B 1 100 ? -18.938 -25.047 4.742 1 98.88 100 GLY B O 1
ATOM 5512 N N . LEU B 1 101 ? -17.016 -26.234 4.977 1 98.88 101 LEU B N 1
ATOM 5513 C CA . LEU B 1 101 ? -16.75 -25.75 6.328 1 98.88 101 LEU B CA 1
ATOM 5514 C C . LEU B 1 101 ? -16.484 -24.25 6.324 1 98.88 101 LEU B C 1
ATOM 5516 O O . LEU B 1 101 ? -16.891 -23.531 7.238 1 98.88 101 LEU B O 1
ATOM 5520 N N . GLU B 1 102 ? -15.727 -23.812 5.328 1 98.81 102 GLU B N 1
ATOM 5521 C CA . GLU B 1 102 ? -15.516 -22.375 5.203 1 98.81 102 GLU B CA 1
ATOM 5522 C C . GLU B 1 102 ? -16.844 -21.641 5.004 1 98.81 102 GLU B C 1
ATOM 5524 O O . GLU B 1 102 ? -17.062 -20.578 5.605 1 98.81 102 GLU B O 1
ATOM 5529 N N . THR B 1 103 ? -17.703 -22.141 4.156 1 98.69 103 THR B N 1
ATOM 5530 C CA . THR B 1 103 ? -19.031 -21.562 3.969 1 98.69 103 THR B CA 1
ATOM 5531 C C . THR B 1 103 ? -19.797 -21.531 5.289 1 98.69 103 THR B C 1
ATOM 5533 O O . THR B 1 103 ? -20.375 -20.5 5.645 1 98.69 103 THR B O 1
ATOM 5536 N N . PHE B 1 104 ? -19.828 -22.688 6.02 1 98.56 104 PHE B N 1
ATOM 5537 C CA . PHE B 1 104 ? -20.516 -22.766 7.305 1 98.56 104 PHE B CA 1
ATOM 5538 C C . PHE B 1 104 ? -19.984 -21.703 8.258 1 98.56 104 PHE B C 1
ATOM 5540 O O . PHE B 1 104 ? -20.766 -21 8.906 1 98.56 104 PHE B O 1
ATOM 5547 N N . SER B 1 105 ? -18.641 -21.562 8.312 1 98.62 105 SER B N 1
ATOM 5548 C CA . SER B 1 105 ? -18.016 -20.594 9.203 1 98.62 105 SER B CA 1
ATOM 5549 C C . SER B 1 105 ? -18.469 -19.172 8.898 1 98.62 105 SER B C 1
ATOM 5551 O O . SER B 1 105 ? -18.625 -18.359 9.805 1 98.62 105 SER B O 1
ATOM 5553 N N . GLN B 1 106 ? -18.703 -18.891 7.672 1 97.94 106 GLN B N 1
ATOM 5554 C CA . GLN B 1 106 ? -19.062 -17.531 7.254 1 97.94 106 GLN B CA 1
ATOM 5555 C C . GLN B 1 106 ? -20.531 -17.25 7.508 1 97.94 106 GLN B C 1
ATOM 5557 O O . GLN B 1 106 ? -20.953 -16.078 7.523 1 97.94 106 GLN B O 1
ATOM 5562 N N . LEU B 1 107 ? -21.328 -18.25 7.699 1 97.62 107 LEU B N 1
ATOM 5563 C CA . LEU B 1 107 ? -22.75 -18.078 7.988 1 97.62 107 LEU B CA 1
ATOM 5564 C C . LEU B 1 107 ? -22.969 -17.766 9.461 1 97.62 107 LEU B C 1
ATOM 5566 O O . LEU B 1 107 ? -23.984 -17.172 9.828 1 97.62 107 LEU B O 1
ATOM 5570 N N . VAL B 1 108 ? -22.047 -18.203 10.32 1 97.12 108 VAL B N 1
ATOM 5571 C CA . VAL B 1 108 ? -22.219 -18.094 11.766 1 97.12 108 VAL B CA 1
ATOM 5572 C C . VAL B 1 108 ? -21.953 -16.656 12.203 1 97.12 108 VAL B C 1
ATOM 5574 O O . VAL B 1 108 ? -20.969 -16.047 11.789 1 97.12 108 VAL B O 1
ATOM 5577 N N . GLN B 1 109 ? -22.812 -16.109 13.016 1 95.88 109 GLN B N 1
ATOM 5578 C CA . GLN B 1 109 ? -22.688 -14.758 13.547 1 95.88 109 GLN B CA 1
ATOM 5579 C C . GLN B 1 109 ? -22.906 -14.734 15.055 1 95.88 109 GLN B C 1
ATOM 5581 O O . GLN B 1 109 ? -23.422 -15.695 15.633 1 95.88 109 GLN B O 1
ATOM 5586 N N . ALA B 1 110 ? -22.422 -13.734 15.648 1 94 110 ALA B N 1
ATOM 5587 C CA . ALA B 1 110 ? -22.688 -13.469 17.062 1 94 110 ALA B CA 1
ATOM 5588 C C . ALA B 1 110 ? -23.703 -12.344 17.219 1 94 110 ALA B C 1
ATOM 5590 O O . ALA B 1 110 ? -23.891 -11.531 16.312 1 94 110 ALA B O 1
ATOM 5591 N N . ARG B 1 111 ? -24.359 -12.359 18.328 1 89.75 111 ARG B N 1
ATOM 5592 C CA . ARG B 1 111 ? -25.297 -11.297 18.656 1 89.75 111 ARG B CA 1
ATOM 5593 C C . ARG B 1 111 ? -24.609 -10.164 19.422 1 89.75 111 ARG B C 1
ATOM 5595 O O . ARG B 1 111 ? -23.766 -10.422 20.297 1 89.75 111 ARG B O 1
ATOM 5602 N N . PRO B 1 112 ? -24.984 -8.938 19.016 1 90.81 112 PRO B N 1
ATOM 5603 C CA . PRO B 1 112 ? -24.438 -7.836 19.828 1 90.81 112 PRO B CA 1
ATOM 5604 C C . PRO B 1 112 ? -24.969 -7.828 21.25 1 90.81 112 PRO B C 1
ATOM 5606 O O . PRO B 1 112 ? -26.094 -8.281 21.5 1 90.81 112 PRO B O 1
ATOM 5609 N N . VAL B 1 113 ? -24.172 -7.348 22.141 1 90.62 113 VAL B N 1
ATOM 5610 C CA . VAL B 1 113 ? -24.594 -7.176 23.531 1 90.62 113 VAL B CA 1
ATOM 5611 C C . VAL B 1 113 ? -25.609 -6.031 23.625 1 90.62 113 VAL B C 1
ATOM 5613 O O . VAL B 1 113 ? -25.375 -4.953 23.062 1 90.62 113 VAL B O 1
ATOM 5616 N N . LEU B 1 114 ? -26.688 -6.324 24.234 1 92.31 114 LEU B N 1
ATOM 5617 C CA . LEU B 1 114 ? -27.734 -5.328 24.375 1 92.31 114 LEU B CA 1
ATOM 5618 C C . LEU B 1 114 ? -27.812 -4.82 25.812 1 92.31 114 LEU B C 1
ATOM 5620 O O . LEU B 1 114 ? -27.531 -5.566 26.75 1 92.31 114 LEU B O 1
ATOM 5624 N N . ASN B 1 115 ? -28.156 -3.574 25.938 1 91.56 115 ASN B N 1
ATOM 5625 C CA . ASN B 1 115 ? -28.391 -3.016 27.266 1 91.56 115 ASN B CA 1
ATOM 5626 C C . ASN B 1 115 ? -29.781 -3.33 27.766 1 91.56 115 ASN B C 1
ATOM 5628 O O . ASN B 1 115 ? -30.516 -4.098 27.141 1 91.56 115 ASN B O 1
ATOM 5632 N N . GLU B 1 116 ? -30.141 -2.762 28.938 1 91.56 116 GLU B N 1
ATOM 5633 C CA . GLU B 1 116 ? -31.422 -3.035 29.609 1 91.56 116 GLU B CA 1
ATOM 5634 C C . GLU B 1 116 ? -32.594 -2.586 28.75 1 91.56 116 GLU B C 1
ATOM 5636 O O . GLU B 1 116 ? -33.688 -3.174 28.812 1 91.56 116 GLU B O 1
ATOM 5641 N N . ASP B 1 117 ? -32.344 -1.693 27.875 1 91.94 117 ASP B N 1
ATOM 5642 C CA . ASP B 1 117 ? -33.406 -1.146 27.016 1 91.94 117 ASP B CA 1
ATOM 5643 C C . ASP B 1 117 ? -33.5 -1.915 25.703 1 91.94 117 ASP B C 1
ATOM 5645 O O . ASP B 1 117 ? -34.281 -1.561 24.828 1 91.94 117 ASP B O 1
ATOM 5649 N N . GLY B 1 118 ? -32.656 -2.859 25.516 1 87.56 118 GLY B N 1
ATOM 5650 C CA . GLY B 1 118 ? -32.688 -3.668 24.312 1 87.56 118 GLY B CA 1
ATOM 5651 C C . GLY B 1 118 ? -31.906 -3.057 23.156 1 87.56 118 GLY B C 1
ATOM 5652 O O . GLY B 1 118 ? -32.062 -3.465 22.016 1 87.56 118 GLY B O 1
ATOM 5653 N N . LYS B 1 119 ? -31.141 -2.055 23.516 1 89.25 119 LYS B N 1
ATOM 5654 C CA . LYS B 1 119 ? -30.281 -1.42 22.531 1 89.25 119 LYS B CA 1
ATOM 5655 C C . LYS B 1 119 ? -28.844 -1.908 22.656 1 89.25 119 LYS B C 1
ATOM 5657 O O . LYS B 1 119 ? -28.438 -2.404 23.719 1 89.25 119 LYS B O 1
ATOM 5662 N N . GLU B 1 120 ? -28.188 -1.829 21.5 1 90.94 120 GLU B N 1
ATOM 5663 C CA . GLU B 1 120 ? -26.781 -2.23 21.547 1 90.94 120 GLU B CA 1
ATOM 5664 C C . GLU B 1 120 ? -26.016 -1.43 22.594 1 90.94 120 GLU B C 1
ATOM 5666 O O . GLU B 1 120 ? -26.172 -0.211 22.688 1 90.94 120 GLU B O 1
ATOM 5671 N N . GLU B 1 121 ? -25.281 -2.066 23.375 1 93.31 121 GLU B N 1
ATOM 5672 C CA . GLU B 1 121 ? -24.422 -1.408 24.344 1 93.31 121 GLU B CA 1
ATOM 5673 C C . GLU B 1 121 ? -23.156 -0.864 23.688 1 93.31 121 GLU B C 1
ATOM 5675 O O . GLU B 1 121 ? -22.375 -1.624 23.125 1 93.31 121 GLU B O 1
ATOM 5680 N N . ILE B 1 122 ? -23.031 0.437 23.688 1 94.75 122 ILE B N 1
ATOM 5681 C CA . ILE B 1 122 ? -21.859 1.077 23.094 1 94.75 122 ILE B CA 1
ATOM 5682 C C . ILE B 1 122 ? -20.969 1.669 24.172 1 94.75 122 ILE B C 1
ATOM 5684 O O . ILE B 1 122 ? -21.438 2.477 24.984 1 94.75 122 ILE B O 1
ATOM 5688 N N . LYS B 1 123 ? -19.703 1.187 24.25 1 93.56 123 LYS B N 1
ATOM 5689 C CA . LYS B 1 123 ? -18.688 1.751 25.156 1 93.56 123 LYS B CA 1
ATOM 5690 C C . LYS B 1 123 ? -17.625 2.516 24.375 1 93.56 123 LYS B C 1
ATOM 5692 O O . LYS B 1 123 ? -17.391 2.24 23.203 1 93.56 123 LYS B O 1
ATOM 5697 N N . ASP B 1 124 ? -17.047 3.514 24.953 1 94.25 124 ASP B N 1
ATOM 5698 C CA . ASP B 1 124 ? -15.945 4.223 24.312 1 94.25 124 ASP B CA 1
ATOM 5699 C C . ASP B 1 124 ? -14.734 3.309 24.125 1 94.25 124 ASP B C 1
ATOM 5701 O O . ASP B 1 124 ? -14.406 2.518 25.016 1 94.25 124 ASP B O 1
ATOM 5705 N N . TYR B 1 125 ? -14.164 3.381 22.984 1 92.44 125 TYR B N 1
ATOM 5706 C CA . TYR B 1 125 ? -12.977 2.6 22.672 1 92.44 125 TYR B CA 1
ATOM 5707 C C . TYR B 1 125 ? -11.828 2.945 23.594 1 92.44 125 TYR B C 1
ATOM 5709 O O . TYR B 1 125 ? -11.602 4.117 23.906 1 92.44 125 TYR B O 1
ATOM 5717 N N . ASP B 1 126 ? -11.188 1.913 24.125 1 87.12 126 ASP B N 1
ATOM 5718 C CA . ASP B 1 126 ? -9.984 2.016 24.938 1 87.12 126 ASP B CA 1
ATOM 5719 C C . ASP B 1 126 ? -8.859 1.157 24.375 1 87.12 126 ASP B C 1
ATOM 5721 O O . ASP B 1 126 ? -8.938 -0.073 24.375 1 87.12 126 ASP B O 1
ATOM 5725 N N . GLN B 1 127 ? -7.824 1.812 23.984 1 80.5 127 GLN B N 1
ATOM 5726 C CA . GLN B 1 127 ? -6.738 1.091 23.328 1 80.5 127 GLN B CA 1
ATOM 5727 C C . GLN B 1 127 ? -6.039 0.15 24.312 1 80.5 127 GLN B C 1
ATOM 5729 O O . GLN B 1 127 ? -5.383 -0.809 23.891 1 80.5 127 GLN B O 1
ATOM 5734 N N . ASP B 1 128 ? -6.141 0.349 25.531 1 79.44 128 ASP B N 1
ATOM 5735 C CA . ASP B 1 128 ? -5.445 -0.447 26.547 1 79.44 128 ASP B CA 1
ATOM 5736 C C . ASP B 1 128 ? -6.348 -1.553 27.078 1 79.44 128 ASP B C 1
ATOM 5738 O O . ASP B 1 128 ? -5.934 -2.33 27.953 1 79.44 128 ASP B O 1
ATOM 5742 N N . GLU B 1 129 ? -7.543 -1.543 26.484 1 79.94 129 GLU B N 1
ATOM 5743 C CA . GLU B 1 129 ? -8.438 -2.619 26.891 1 79.94 129 GLU B CA 1
ATOM 5744 C C . GLU B 1 129 ? -7.91 -3.979 26.438 1 79.94 129 GLU B C 1
ATOM 5746 O O . GLU B 1 129 ? -7.516 -4.148 25.281 1 79.94 129 GLU B O 1
ATOM 5751 N N . GLU B 1 130 ? -7.77 -4.855 27.359 1 74.81 130 GLU B N 1
ATOM 5752 C CA . GLU B 1 130 ? -7.316 -6.207 27.047 1 74.81 130 GLU B CA 1
ATOM 5753 C C . GLU B 1 130 ? -8.438 -7.023 26.406 1 74.81 130 GLU B C 1
ATOM 5755 O O . GLU B 1 130 ? -9.586 -6.969 26.844 1 74.81 130 GLU B O 1
ATOM 5760 N N . PRO B 1 131 ? -8.062 -7.688 25.328 1 70.19 131 PRO B N 1
ATOM 5761 C CA . PRO B 1 131 ? -9.094 -8.539 24.734 1 70.19 131 PRO B CA 1
ATOM 5762 C C . PRO B 1 131 ? -9.539 -9.672 25.656 1 70.19 131 PRO B C 1
ATOM 5764 O O . PRO B 1 131 ? -8.742 -10.164 26.469 1 70.19 131 PRO B O 1
ATOM 5767 N N . ASP B 1 132 ? -10.836 -9.867 25.688 1 67.19 132 ASP B N 1
ATOM 5768 C CA . ASP B 1 132 ? -11.352 -11.039 26.391 1 67.19 132 ASP B CA 1
ATOM 5769 C C . ASP B 1 132 ? -10.984 -12.328 25.656 1 67.19 132 ASP B C 1
ATOM 5771 O O . ASP B 1 132 ? -11.43 -12.555 24.531 1 67.19 132 ASP B O 1
ATOM 5775 N N . TYR B 1 133 ? -10.141 -13.062 26.203 1 66.12 133 TYR B N 1
ATOM 5776 C CA . TYR B 1 133 ? -9.617 -14.266 25.578 1 66.12 133 TYR B CA 1
ATOM 5777 C C . TYR B 1 133 ? -10.438 -15.484 25.953 1 66.12 133 TYR B C 1
ATOM 5779 O O . TYR B 1 133 ? -10.156 -16.594 25.516 1 66.12 133 TYR B O 1
ATOM 5787 N N . ASP B 1 134 ? -11.492 -15.25 26.625 1 76.56 134 ASP B N 1
ATOM 5788 C CA . ASP B 1 134 ? -12.242 -16.438 27.031 1 76.56 134 ASP B CA 1
ATOM 5789 C C . ASP B 1 134 ? -13.094 -16.969 25.875 1 76.56 134 ASP B C 1
ATOM 5791 O O . ASP B 1 134 ? -14.008 -16.281 25.406 1 76.56 134 ASP B O 1
ATOM 5795 N N . ASN B 1 135 ? -12.656 -18.062 25.344 1 84.19 135 ASN B N 1
ATOM 5796 C CA . ASN B 1 135 ? -13.43 -18.75 24.328 1 84.19 135 ASN B CA 1
ATOM 5797 C C . ASN B 1 135 ? -14.57 -19.562 24.922 1 84.19 135 ASN B C 1
ATOM 5799 O O . ASN B 1 135 ? -14.344 -20.594 25.562 1 84.19 135 ASN B O 1
ATOM 5803 N N . VAL B 1 136 ? -15.812 -19.172 24.812 1 86.31 136 VAL B N 1
ATOM 5804 C CA . VAL B 1 136 ? -16.969 -19.797 25.422 1 86.31 136 VAL B CA 1
ATOM 5805 C C . VAL B 1 136 ? -17.641 -20.75 24.438 1 86.31 136 VAL B C 1
ATOM 5807 O O . VAL B 1 136 ? -18.828 -21.047 24.562 1 86.31 136 VAL B O 1
ATOM 5810 N N . GLY B 1 137 ? -16.922 -21.125 23.484 1 91.12 137 GLY B N 1
ATOM 5811 C CA . GLY B 1 137 ? -17.453 -22.062 22.516 1 91.12 137 GLY B CA 1
ATOM 5812 C C . GLY B 1 137 ? -18.5 -21.453 21.609 1 91.12 137 GLY B C 1
ATOM 5813 O O . GLY B 1 137 ? -18.375 -20.297 21.188 1 91.12 137 GLY B O 1
ATOM 5814 N N . PHE B 1 138 ? -19.516 -22.219 21.266 1 93.62 138 PHE B N 1
ATOM 5815 C CA . PHE B 1 138 ? -20.516 -21.797 20.281 1 93.62 138 PHE B CA 1
ATOM 5816 C C . PHE B 1 138 ? -21.672 -21.078 20.969 1 93.62 138 PHE B C 1
ATOM 5818 O O . PHE B 1 138 ? -22.656 -20.734 20.312 1 93.62 138 PHE B O 1
ATOM 5825 N N . GLU B 1 139 ? -21.562 -20.781 22.203 1 89.38 139 GLU B N 1
ATOM 5826 C CA . GLU B 1 139 ? -22.625 -20.109 22.938 1 89.38 139 GLU B CA 1
ATOM 5827 C C . GLU B 1 139 ? -22.906 -18.734 22.375 1 89.38 139 GLU B C 1
ATOM 5829 O O . GLU B 1 139 ? -21.984 -18 22.016 1 89.38 139 GLU B O 1
ATOM 5834 N N . GLU B 1 140 ? -24.172 -18.406 22.203 1 88.31 140 GLU B N 1
ATOM 5835 C CA . GLU B 1 140 ? -24.656 -17.094 21.797 1 88.31 140 GLU B CA 1
ATOM 5836 C C . GLU B 1 140 ? -24.375 -16.828 20.328 1 88.31 140 GLU B C 1
ATOM 5838 O O . GLU B 1 140 ? -24.453 -15.688 19.875 1 88.31 140 GLU B O 1
ATOM 5843 N N . LEU B 1 141 ? -24 -17.828 19.656 1 94.19 141 LEU B N 1
ATOM 5844 C CA . LEU B 1 141 ? -23.859 -17.719 18.203 1 94.19 141 LEU B CA 1
ATOM 5845 C C . LEU B 1 141 ? -25.156 -18.141 17.5 1 94.19 141 LEU B C 1
ATOM 5847 O O . LEU B 1 141 ? -25.984 -18.828 18.094 1 94.19 141 LEU B O 1
ATOM 5851 N N . TYR B 1 142 ? -25.391 -17.703 16.312 1 94 142 TYR B N 1
ATOM 5852 C CA . TYR B 1 142 ? -26.594 -18.047 15.555 1 94 142 TYR B CA 1
ATOM 5853 C C . TYR B 1 142 ? -26.312 -18.016 14.055 1 94 142 TYR B C 1
ATOM 5855 O O . TYR B 1 142 ? -25.25 -17.547 13.625 1 94 142 TYR B O 1
ATOM 5863 N N . ILE B 1 143 ? -27.125 -18.547 13.281 1 95.56 143 ILE B N 1
ATOM 5864 C CA . ILE B 1 143 ? -27.109 -18.5 11.82 1 95.56 143 ILE B CA 1
ATOM 5865 C C . ILE B 1 143 ? -28.344 -17.766 11.312 1 95.56 143 ILE B C 1
ATOM 5867 O O . ILE B 1 143 ? -29.469 -18.234 11.5 1 95.56 143 ILE B O 1
ATOM 5871 N N . PRO B 1 144 ? -28.109 -16.656 10.68 1 92.62 144 PRO B N 1
ATOM 5872 C CA . PRO B 1 144 ? -29.266 -15.906 10.188 1 92.62 144 PRO B CA 1
ATOM 5873 C C . PRO B 1 144 ? -29.891 -16.547 8.945 1 92.62 144 PRO B C 1
ATOM 5875 O O . PRO B 1 144 ? -29.203 -17.219 8.18 1 92.62 144 PRO B O 1
ATOM 5878 N N . ASN B 1 145 ? -31.203 -16.344 8.781 1 91 145 ASN B N 1
ATOM 5879 C CA . ASN B 1 145 ? -31.969 -16.656 7.574 1 91 145 ASN B CA 1
ATOM 5880 C C . ASN B 1 145 ? -32.094 -18.156 7.355 1 91 145 ASN B C 1
ATOM 5882 O O . ASN B 1 145 ? -32.156 -18.625 6.215 1 91 145 ASN B O 1
ATOM 5886 N N . ALA B 1 146 ? -31.969 -18.922 8.445 1 92.69 146 ALA B N 1
ATOM 5887 C CA . ALA B 1 146 ? -32.25 -20.344 8.328 1 92.69 146 ALA B CA 1
ATOM 5888 C C . ALA B 1 146 ? -33.75 -20.594 8.062 1 92.69 146 ALA B C 1
ATOM 5890 O O . ALA B 1 146 ? -34.594 -19.812 8.492 1 92.69 146 ALA B O 1
ATOM 5891 N N . PRO B 1 147 ? -34.156 -21.734 7.402 1 94.75 147 PRO B N 1
ATOM 5892 C CA . PRO B 1 147 ? -33.281 -22.812 6.902 1 94.75 147 PRO B CA 1
ATOM 5893 C C . PRO B 1 147 ? -32.5 -22.406 5.664 1 94.75 147 PRO B C 1
ATOM 5895 O O . PRO B 1 147 ? -32.906 -21.5 4.934 1 94.75 147 PRO B O 1
ATOM 5898 N N . ILE B 1 148 ? -31.344 -22.984 5.527 1 96.81 148 ILE B N 1
ATOM 5899 C CA . ILE B 1 148 ? -30.453 -22.703 4.41 1 96.81 148 ILE B CA 1
ATOM 5900 C C . ILE B 1 148 ? -30.016 -24.016 3.752 1 96.81 148 ILE B C 1
ATOM 5902 O O . ILE B 1 148 ? -29.672 -24.984 4.441 1 96.81 148 ILE B O 1
ATOM 5906 N N . ARG B 1 149 ? -30.156 -24.078 2.479 1 97.75 149 ARG B N 1
ATOM 5907 C CA . ARG B 1 149 ? -29.578 -25.156 1.682 1 97.75 149 ARG B CA 1
ATOM 5908 C C . ARG B 1 149 ? -28.688 -24.609 0.576 1 97.75 149 ARG B C 1
ATOM 5910 O O . ARG B 1 149 ? -29.141 -23.828 -0.269 1 97.75 149 ARG B O 1
ATOM 5917 N N . ILE B 1 150 ? -27.453 -24.969 0.592 1 98.25 150 ILE B N 1
ATOM 5918 C CA . ILE B 1 150 ? -26.484 -24.484 -0.378 1 98.25 150 ILE B CA 1
ATOM 5919 C C . ILE B 1 150 ? -25.875 -25.672 -1.13 1 98.25 150 ILE B C 1
ATOM 5921 O O . ILE B 1 150 ? -25.344 -26.594 -0.515 1 98.25 150 ILE B O 1
ATOM 5925 N N . LYS B 1 151 ? -26.062 -25.766 -2.381 1 98.25 151 LYS B N 1
ATOM 5926 C CA . LYS B 1 151 ? -25.312 -26.609 -3.301 1 98.25 151 LYS B CA 1
ATOM 5927 C C . LYS B 1 151 ? -24.312 -25.781 -4.105 1 98.25 151 LYS B C 1
ATOM 5929 O O . LYS B 1 151 ? -24.703 -24.922 -4.906 1 98.25 151 LYS B O 1
ATOM 5934 N N . ASP B 1 152 ? -23.016 -26.078 -3.906 1 97.88 152 ASP B N 1
ATOM 5935 C CA . ASP B 1 152 ? -22.031 -25.156 -4.477 1 97.88 152 ASP B CA 1
ATOM 5936 C C . ASP B 1 152 ? -20.797 -25.922 -4.973 1 97.88 152 ASP B C 1
ATOM 5938 O O . ASP B 1 152 ? -20.562 -27.062 -4.586 1 97.88 152 ASP B O 1
ATOM 5942 N N . ALA B 1 153 ? -20.125 -25.359 -5.918 1 97.94 153 ALA B N 1
ATOM 5943 C CA . ALA B 1 153 ? -18.891 -25.859 -6.531 1 97.94 153 ALA B CA 1
ATOM 5944 C C . ALA B 1 153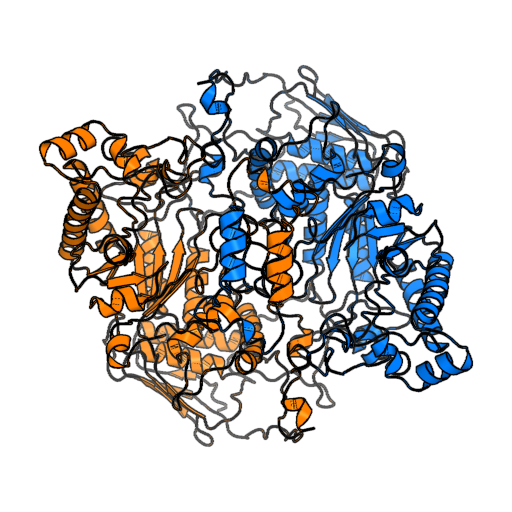 ? -18.156 -24.734 -7.266 1 97.94 153 ALA B C 1
ATOM 5946 O O . ALA B 1 153 ? -18.781 -23.75 -7.691 1 97.94 153 ALA B O 1
ATOM 5947 N N . PRO B 1 154 ? -16.859 -24.812 -7.367 1 97.81 154 PRO B N 1
ATOM 5948 C CA . PRO B 1 154 ? -16.156 -23.766 -8.102 1 97.81 154 PRO B CA 1
ATOM 5949 C C . PRO B 1 154 ? -16.406 -23.812 -9.602 1 97.81 154 PRO B C 1
ATOM 5951 O O . PRO B 1 154 ? -16.531 -24.891 -10.18 1 97.81 154 PRO B O 1
ATOM 5954 N N . LYS B 1 155 ? -16.438 -22.656 -10.164 1 96.94 155 LYS B N 1
ATOM 5955 C CA . LYS B 1 155 ? -16.5 -22.562 -11.617 1 96.94 155 LYS B CA 1
ATOM 5956 C C . LYS B 1 155 ? -15.203 -23.047 -12.258 1 96.94 155 LYS B C 1
ATOM 5958 O O . LYS B 1 155 ? -15.227 -23.734 -13.273 1 96.94 155 LYS B O 1
ATOM 5963 N N . TYR B 1 156 ? -14.109 -22.656 -11.711 1 97.81 156 TYR B N 1
ATOM 5964 C CA . TYR B 1 156 ? -12.797 -23.031 -12.219 1 97.81 156 TYR B CA 1
ATOM 5965 C C . TYR B 1 156 ? -12.055 -23.906 -11.219 1 97.8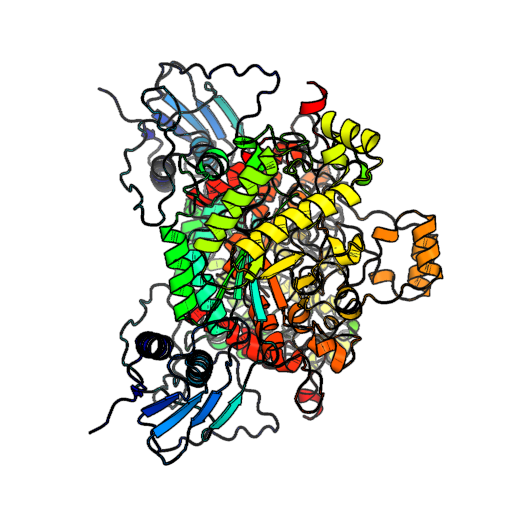1 156 TYR B C 1
ATOM 5967 O O . TYR B 1 156 ? -12.117 -23.656 -10.008 1 97.81 156 TYR B O 1
ATOM 5975 N N . THR B 1 157 ? -11.352 -24.844 -11.68 1 97.69 157 THR B N 1
ATOM 5976 C CA . THR B 1 157 ? -10.688 -25.812 -10.805 1 97.69 157 THR B CA 1
ATOM 5977 C C . THR B 1 157 ? -9.359 -25.266 -10.297 1 97.69 157 THR B C 1
ATOM 5979 O O . THR B 1 157 ? -8.844 -25.719 -9.273 1 97.69 157 THR B O 1
ATOM 5982 N N . HIS B 1 158 ? -8.766 -24.328 -11.016 1 98.62 158 HIS B N 1
ATOM 5983 C CA . HIS B 1 158 ? -7.504 -23.703 -10.633 1 98.62 158 HIS B CA 1
ATOM 5984 C C . HIS B 1 158 ? -7.719 -22.266 -10.172 1 98.62 158 HIS B C 1
ATOM 5986 O O . HIS B 1 158 ? -7.945 -21.375 -10.992 1 98.62 158 HIS B O 1
ATOM 5992 N N . ARG B 1 159 ? -7.637 -21.984 -8.906 1 98.88 159 ARG B N 1
ATOM 5993 C CA . ARG B 1 159 ? -7.828 -20.688 -8.281 1 98.88 159 ARG B CA 1
ATOM 5994 C C . ARG B 1 159 ? -6.621 -20.297 -7.438 1 98.88 159 ARG B C 1
ATOM 5996 O O . ARG B 1 159 ? -6.562 -20.625 -6.25 1 98.88 159 ARG B O 1
ATOM 6003 N N . GLY B 1 160 ? -5.66 -19.578 -8.086 1 98.88 160 GLY B N 1
ATOM 6004 C CA . GLY B 1 160 ? -4.34 -19.516 -7.473 1 98.88 160 GLY B CA 1
ATOM 6005 C C . GLY B 1 160 ? -3.906 -18.109 -7.137 1 98.88 160 GLY B C 1
ATOM 6006 O O . GLY B 1 160 ? -4.559 -17.141 -7.535 1 98.88 160 GLY B O 1
ATOM 6007 N N . LEU B 1 161 ? -2.918 -18 -6.312 1 98.94 161 LEU B N 1
ATOM 6008 C CA . LEU B 1 161 ? -2.137 -16.812 -5.953 1 98.94 161 LEU B CA 1
ATOM 6009 C C . LEU B 1 161 ? -0.645 -17.078 -6.121 1 98.94 161 LEU B C 1
ATOM 6011 O O . LEU B 1 161 ? -0.108 -18.031 -5.539 1 98.94 161 LEU B O 1
ATOM 6015 N N . MET B 1 162 ? -0.03 -16.297 -6.988 1 98.94 162 MET B N 1
ATOM 6016 C CA . MET B 1 162 ? 1.415 -16.406 -7.168 1 98.94 162 MET B CA 1
ATOM 6017 C C . MET B 1 162 ? 2.145 -15.398 -6.277 1 98.94 162 MET B C 1
ATOM 6019 O O . MET B 1 162 ? 1.78 -14.227 -6.234 1 98.94 162 MET B O 1
ATOM 6023 N N . LEU B 1 163 ? 3.107 -15.828 -5.555 1 98.94 163 LEU B N 1
ATOM 6024 C CA . LEU B 1 163 ? 3.951 -14.969 -4.734 1 98.94 163 LEU B CA 1
ATOM 6025 C C . LEU B 1 163 ? 5.418 -15.109 -5.133 1 98.94 163 LEU B C 1
ATOM 6027 O O . LEU B 1 163 ? 5.957 -16.219 -5.148 1 98.94 163 LEU B O 1
ATOM 6031 N N . ASP B 1 164 ? 6.016 -14.023 -5.527 1 98.88 164 ASP B N 1
ATOM 6032 C CA . ASP B 1 164 ? 7.449 -13.945 -5.785 1 98.88 164 ASP B CA 1
ATOM 6033 C C . ASP B 1 164 ? 8.234 -13.758 -4.488 1 98.88 164 ASP B C 1
ATOM 6035 O O . ASP B 1 164 ? 8.07 -12.75 -3.799 1 98.88 164 ASP B O 1
ATOM 6039 N N . THR B 1 165 ? 9.094 -14.727 -4.16 1 98.81 165 THR B N 1
ATOM 6040 C CA . THR B 1 165 ? 9.883 -14.617 -2.938 1 98.81 165 THR B CA 1
ATOM 6041 C C . THR B 1 165 ? 11.367 -14.43 -3.262 1 98.81 165 THR B C 1
ATOM 6043 O O . THR B 1 165 ? 12.219 -14.578 -2.391 1 98.81 165 THR B O 1
ATOM 6046 N N . SER B 1 166 ? 11.648 -14.133 -4.527 1 98.62 166 SER B N 1
ATOM 6047 C CA . SER B 1 166 ? 13.031 -14.008 -4.965 1 98.62 166 SER B CA 1
ATOM 6048 C C . SER B 1 166 ? 13.469 -12.547 -5 1 98.62 166 SER B C 1
ATOM 6050 O O . SER B 1 166 ? 14.625 -12.234 -4.688 1 98.62 166 SER B O 1
ATOM 6052 N N . ARG B 1 167 ? 12.609 -11.656 -5.438 1 98.56 167 ARG B N 1
ATOM 6053 C CA . ARG B 1 167 ? 12.992 -10.25 -5.539 1 98.56 167 ARG B CA 1
ATOM 6054 C C . ARG B 1 167 ? 13.055 -9.594 -4.164 1 98.56 167 ARG B C 1
ATOM 6056 O O . ARG B 1 167 ? 13.852 -8.688 -3.939 1 98.56 167 ARG B O 1
ATOM 6063 N N . ASN B 1 168 ? 12.188 -9.945 -3.295 1 98.5 168 ASN B N 1
ATOM 6064 C CA . ASN B 1 168 ? 12.328 -9.773 -1.854 1 98.5 168 ASN B CA 1
ATOM 6065 C C . ASN B 1 168 ? 11.93 -11.031 -1.094 1 98.5 168 ASN B C 1
ATOM 6067 O O . ASN B 1 168 ? 11 -11.742 -1.495 1 98.5 168 ASN B O 1
ATOM 6071 N N . TYR B 1 169 ? 12.672 -11.344 0.032 1 97.94 169 TYR B N 1
ATOM 6072 C CA . TYR B 1 169 ? 12.469 -12.547 0.83 1 97.94 169 TYR B CA 1
ATOM 6073 C C . TYR B 1 169 ? 11.258 -12.391 1.751 1 97.94 169 TYR B C 1
ATOM 6075 O O . TYR B 1 169 ? 10.992 -11.297 2.252 1 97.94 169 TYR B O 1
ATOM 6083 N N . PHE B 1 170 ? 10.531 -13.453 1.968 1 98.56 170 PHE B N 1
ATOM 6084 C CA . PHE B 1 170 ? 9.438 -13.516 2.924 1 98.56 170 PHE B CA 1
ATOM 6085 C C . PHE B 1 170 ? 9.656 -14.641 3.926 1 98.56 170 PHE B C 1
ATOM 6087 O O . PHE B 1 170 ? 9.922 -15.781 3.537 1 98.56 170 PHE B O 1
ATOM 6094 N N . PRO B 1 171 ? 9.523 -14.367 5.168 1 97.38 171 PRO B N 1
ATOM 6095 C CA . PRO B 1 171 ? 9.617 -15.453 6.152 1 97.38 171 PRO B CA 1
ATOM 6096 C C . PRO B 1 171 ? 8.508 -16.484 5.988 1 97.38 171 PRO B C 1
ATOM 6098 O O . PRO B 1 171 ? 7.41 -16.172 5.531 1 97.38 171 PRO B O 1
ATOM 6101 N N . VAL B 1 172 ? 8.766 -17.703 6.422 1 98.25 172 VAL B N 1
ATOM 6102 C CA . VAL B 1 172 ? 7.832 -18.828 6.285 1 98.25 172 VAL B CA 1
ATOM 6103 C C . VAL B 1 172 ? 6.508 -18.484 6.961 1 98.25 172 VAL B C 1
ATOM 6105 O O . VAL B 1 172 ? 5.438 -18.781 6.43 1 98.25 172 VAL B O 1
ATOM 6108 N N . LYS B 1 173 ? 6.543 -17.797 8.117 1 97.75 173 LYS B N 1
ATOM 6109 C CA . LYS B 1 173 ? 5.328 -17.453 8.852 1 97.75 173 LYS B CA 1
ATOM 6110 C C . LYS B 1 173 ? 4.387 -16.609 8 1 97.75 173 LYS B C 1
ATOM 6112 O O . LYS B 1 173 ? 3.166 -16.734 8.094 1 97.75 173 LYS B O 1
ATOM 6117 N N . ASP B 1 174 ? 4.934 -15.711 7.211 1 98.25 174 ASP B N 1
ATOM 6118 C CA . ASP B 1 174 ? 4.121 -14.852 6.355 1 98.25 174 ASP B CA 1
ATOM 6119 C C . ASP B 1 174 ? 3.496 -15.648 5.211 1 98.25 174 ASP B C 1
ATOM 6121 O O . ASP B 1 174 ? 2.369 -15.375 4.797 1 98.25 174 ASP B O 1
ATOM 6125 N N . ILE B 1 175 ? 4.199 -16.578 4.652 1 98.88 175 ILE B N 1
ATOM 6126 C CA . ILE B 1 175 ? 3.684 -17.453 3.609 1 98.88 175 ILE B CA 1
ATOM 6127 C C . ILE B 1 175 ? 2.529 -18.297 4.16 1 98.88 175 ILE B C 1
ATOM 6129 O O . ILE B 1 175 ? 1.491 -18.438 3.508 1 98.88 175 ILE B O 1
ATOM 6133 N N . LEU B 1 176 ? 2.709 -18.812 5.395 1 98.88 176 LEU B N 1
ATOM 6134 C CA . LEU B 1 176 ? 1.65 -19.594 6.02 1 98.88 176 LEU B CA 1
ATOM 6135 C C . LEU B 1 176 ? 0.4 -18.75 6.234 1 98.88 176 LEU B C 1
ATOM 6137 O O . LEU B 1 176 ? -0.716 -19.203 5.98 1 98.88 176 LEU B O 1
ATOM 6141 N N . ARG B 1 177 ? 0.568 -17.5 6.695 1 98.75 177 ARG B N 1
ATOM 6142 C CA . ARG B 1 177 ? -0.557 -16.578 6.879 1 98.75 177 ARG B CA 1
ATOM 6143 C C . ARG B 1 177 ? -1.269 -16.312 5.559 1 98.75 177 ARG B C 1
ATOM 6145 O O . ARG B 1 177 ? -2.496 -16.219 5.516 1 98.75 177 ARG B O 1
ATOM 6152 N N . THR B 1 178 ? -0.505 -16.219 4.492 1 98.94 178 THR B N 1
ATOM 6153 C CA . THR B 1 178 ? -1.077 -16.047 3.16 1 98.94 178 THR B CA 1
ATOM 6154 C C . THR B 1 178 ? -1.932 -17.25 2.779 1 98.94 178 THR B C 1
ATOM 6156 O O . THR B 1 178 ? -3.031 -17.094 2.242 1 98.94 178 THR B O 1
ATOM 6159 N N . ILE B 1 179 ? -1.481 -18.406 3.086 1 98.94 179 ILE B N 1
ATOM 6160 C CA . ILE B 1 179 ? -2.203 -19.641 2.785 1 98.94 179 ILE B CA 1
ATOM 6161 C C . ILE B 1 179 ? -3.494 -19.688 3.596 1 98.94 179 ILE B C 1
ATOM 6163 O O . ILE B 1 179 ? -4.531 -20.125 3.096 1 98.94 179 ILE B O 1
ATOM 6167 N N . ASP B 1 180 ? -3.455 -19.219 4.863 1 98.88 180 ASP B N 1
ATOM 6168 C CA . ASP B 1 180 ? -4.684 -19.109 5.648 1 98.88 180 ASP B CA 1
ATOM 6169 C C . ASP B 1 180 ? -5.719 -18.25 4.93 1 98.88 180 ASP B C 1
ATOM 6171 O O . ASP B 1 180 ? -6.879 -18.641 4.793 1 98.88 180 ASP B O 1
ATOM 6175 N N . ALA B 1 181 ? -5.25 -17.125 4.496 1 98.94 181 ALA B N 1
ATOM 6176 C CA . ALA B 1 181 ? -6.16 -16.203 3.826 1 98.94 181 ALA B CA 1
ATOM 6177 C C . ALA B 1 181 ? -6.699 -16.797 2.531 1 98.94 181 ALA B C 1
ATOM 6179 O O . ALA B 1 181 ? -7.859 -16.594 2.176 1 98.94 181 ALA B O 1
ATOM 6180 N N . MET B 1 182 ? -5.859 -17.531 1.792 1 98.94 182 MET B N 1
ATOM 6181 C CA . MET B 1 182 ? -6.312 -18.219 0.59 1 98.94 182 MET B CA 1
ATOM 6182 C C . MET B 1 182 ? -7.438 -19.203 0.916 1 98.94 182 MET B C 1
ATOM 6184 O O . MET B 1 182 ? -8.453 -19.234 0.217 1 98.94 182 MET B O 1
ATOM 6188 N N . ALA B 1 183 ? -7.246 -19.922 1.98 1 98.88 183 ALA B N 1
ATOM 6189 C CA . ALA B 1 183 ? -8.258 -20.891 2.395 1 98.88 183 ALA B CA 1
ATOM 6190 C C . ALA B 1 183 ? -9.57 -20.203 2.756 1 98.88 183 ALA B C 1
ATOM 6192 O O . ALA B 1 183 ? -10.648 -20.672 2.396 1 98.88 183 ALA B O 1
ATOM 6193 N N . PHE B 1 184 ? -9.469 -19.047 3.453 1 98.88 184 PHE B N 1
ATOM 6194 C CA . PHE B 1 184 ? -10.656 -18.281 3.807 1 98.88 184 PHE B CA 1
ATOM 6195 C C . PHE B 1 184 ? -11.43 -17.875 2.559 1 98.88 184 PHE B C 1
ATOM 6197 O O . PHE B 1 184 ? -12.641 -17.641 2.621 1 98.88 184 PHE B O 1
ATOM 6204 N N . ASN B 1 185 ? -10.719 -17.781 1.438 1 98.88 185 ASN B N 1
ATOM 6205 C CA . ASN B 1 185 ? -11.312 -17.312 0.192 1 98.88 185 ASN B CA 1
ATOM 6206 C C . ASN B 1 185 ? -11.469 -18.453 -0.818 1 98.88 185 ASN B C 1
ATOM 6208 O O . ASN B 1 185 ? -11.664 -18.203 -2.008 1 98.88 185 ASN B O 1
ATOM 6212 N N . LYS B 1 186 ? -11.273 -19.688 -0.381 1 98.69 186 LYS B N 1
ATOM 6213 C CA . LYS B 1 186 ? -11.477 -20.922 -1.134 1 98.69 186 LYS B CA 1
ATOM 6214 C C . LYS B 1 186 ? -10.57 -20.969 -2.357 1 98.69 186 LYS B C 1
ATOM 6216 O O . LYS B 1 186 ? -10.969 -21.484 -3.41 1 98.69 186 LYS B O 1
ATOM 6221 N N . MET B 1 187 ? -9.469 -20.297 -2.303 1 98.88 187 MET B N 1
ATOM 6222 C CA . MET B 1 187 ? -8.406 -20.484 -3.291 1 98.88 187 MET B CA 1
ATOM 6223 C C . MET B 1 187 ? -7.652 -21.781 -3.041 1 98.88 187 MET B C 1
ATOM 6225 O O . MET B 1 187 ? -7.559 -22.25 -1.901 1 98.88 187 MET B O 1
ATOM 6229 N N . ASN B 1 188 ? -7.086 -22.375 -4.113 1 98.88 188 ASN B N 1
ATOM 6230 C CA . ASN B 1 188 ? -6.609 -23.734 -3.865 1 98.88 188 ASN B CA 1
ATOM 6231 C C . ASN B 1 188 ? -5.211 -23.953 -4.438 1 98.88 188 ASN B C 1
ATOM 6233 O O . ASN B 1 188 ? -4.715 -25.078 -4.469 1 98.88 188 ASN B O 1
ATOM 6237 N N . VAL B 1 189 ? -4.547 -22.906 -4.961 1 98.94 189 VAL B N 1
ATOM 6238 C CA . VAL B 1 189 ? -3.209 -23.109 -5.504 1 98.94 189 VAL B CA 1
ATOM 6239 C C . VAL B 1 189 ? -2.289 -21.984 -5.039 1 98.94 189 VAL B C 1
ATOM 6241 O O . VAL B 1 189 ? -2.533 -20.812 -5.34 1 98.94 189 VAL B O 1
ATOM 6244 N N . PHE B 1 190 ? -1.345 -22.297 -4.277 1 98.94 190 PHE B N 1
ATOM 6245 C CA . PHE B 1 190 ? -0.23 -21.406 -3.996 1 98.94 190 PHE B CA 1
ATOM 6246 C C . PHE B 1 190 ? 0.897 -21.609 -5 1 98.94 190 PHE B C 1
ATOM 6248 O O . PHE B 1 190 ? 1.598 -22.625 -4.957 1 98.94 190 PHE B O 1
ATOM 6255 N N . HIS B 1 191 ? 0.959 -20.703 -5.969 1 98.94 191 HIS B N 1
ATOM 6256 C CA . HIS B 1 191 ? 2.037 -20.672 -6.949 1 98.94 191 HIS B CA 1
ATOM 6257 C C . HIS B 1 191 ? 3.266 -19.953 -6.402 1 98.94 191 HIS B C 1
ATOM 6259 O O . HIS B 1 191 ? 3.275 -18.734 -6.297 1 98.94 191 HIS B O 1
ATOM 6265 N N . TRP B 1 192 ? 4.281 -20.734 -6.066 1 98.94 192 TRP B N 1
ATOM 6266 C CA . TRP B 1 192 ? 5.473 -20.234 -5.391 1 98.94 192 TRP B CA 1
ATOM 6267 C C . TRP B 1 192 ? 6.574 -19.922 -6.398 1 98.94 192 TRP B C 1
ATOM 6269 O O . TRP B 1 192 ? 7.324 -20.812 -6.801 1 98.94 192 TRP B O 1
ATOM 6279 N N . HIS B 1 193 ? 6.672 -18.672 -6.84 1 98.94 193 HIS B N 1
ATOM 6280 C CA . HIS B 1 193 ? 7.805 -18.203 -7.625 1 98.94 193 HIS B CA 1
ATOM 6281 C C . HIS B 1 193 ? 9.039 -18.016 -6.75 1 98.94 193 HIS B C 1
ATOM 6283 O O . HIS B 1 193 ? 9.242 -16.953 -6.16 1 98.94 193 HIS B O 1
ATOM 6289 N N . ILE B 1 194 ? 9.961 -18.938 -6.777 1 98.88 194 ILE B N 1
ATOM 6290 C CA . ILE B 1 194 ? 10.922 -19.094 -5.691 1 98.88 194 ILE B CA 1
ATOM 6291 C C . ILE B 1 194 ? 12.234 -18.391 -6.051 1 98.88 194 ILE B C 1
ATOM 6293 O O . ILE B 1 194 ? 12.914 -17.859 -5.18 1 98.88 194 ILE B O 1
ATOM 6297 N N . THR B 1 195 ? 12.625 -18.516 -7.312 1 98.69 195 THR B N 1
ATOM 6298 C CA . THR B 1 195 ? 13.93 -18 -7.711 1 98.69 195 THR B CA 1
ATOM 6299 C C . THR B 1 195 ? 13.797 -17.031 -8.883 1 98.69 195 THR B C 1
ATOM 6301 O O . THR B 1 195 ? 12.812 -17.078 -9.625 1 98.69 195 THR B O 1
ATOM 6304 N N . ASP B 1 196 ? 14.711 -16.172 -9.016 1 98.62 196 ASP B N 1
ATOM 6305 C CA . ASP B 1 196 ? 14.852 -15.211 -10.102 1 98.62 196 ASP B CA 1
ATOM 6306 C C . ASP B 1 196 ? 16.266 -14.648 -10.164 1 98.62 196 ASP B C 1
ATOM 6308 O O . ASP B 1 196 ? 17.172 -15.133 -9.469 1 98.62 196 ASP B O 1
ATOM 6312 N N . SER B 1 197 ? 16.5 -13.703 -11 1 98.38 197 SER B N 1
ATOM 6313 C CA . SER B 1 197 ? 17.828 -13.133 -11.203 1 98.38 197 SER B CA 1
ATOM 6314 C C . SER B 1 197 ? 18.391 -12.539 -9.914 1 98.38 197 SER B C 1
ATOM 6316 O O . SER B 1 197 ? 19.594 -12.562 -9.68 1 98.38 197 SER B O 1
ATOM 6318 N N . GLN B 1 198 ? 17.547 -12.094 -9.039 1 98.19 198 GLN B N 1
ATOM 6319 C CA . GLN B 1 198 ? 17.984 -11.336 -7.867 1 98.19 198 GLN B CA 1
ATOM 6320 C C . GLN B 1 198 ? 18.438 -12.266 -6.746 1 98.19 198 GLN B C 1
ATOM 6322 O O . GLN B 1 198 ? 19.328 -11.922 -5.969 1 98.19 198 GLN B O 1
ATOM 6327 N N . SER B 1 199 ? 17.734 -13.422 -6.684 1 98.75 199 SER B N 1
ATOM 6328 C CA . SER B 1 199 ? 18.172 -14.336 -5.637 1 98.75 199 SER B CA 1
ATOM 6329 C C . SER B 1 199 ? 17.703 -15.766 -5.922 1 98.75 199 SER B C 1
ATOM 6331 O O . SER B 1 199 ? 16.812 -15.977 -6.734 1 98.75 199 SER B O 1
ATOM 6333 N N . PHE B 1 200 ? 18.391 -16.75 -5.395 1 98.81 200 PHE B N 1
ATOM 6334 C CA . PHE B 1 200 ? 18.062 -18.172 -5.355 1 98.81 200 PHE B CA 1
ATOM 6335 C C . PHE B 1 200 ? 17.938 -18.672 -3.916 1 98.81 200 PHE B C 1
ATOM 6337 O O . PHE B 1 200 ? 18.844 -19.344 -3.41 1 98.81 200 PHE B O 1
ATOM 6344 N N . PRO B 1 201 ? 16.797 -18.438 -3.258 1 98.75 201 PRO B N 1
ATOM 6345 C CA . PRO B 1 201 ? 16.703 -18.656 -1.813 1 98.75 201 PRO B CA 1
ATOM 6346 C C . PRO B 1 201 ? 16.406 -20.109 -1.46 1 98.75 201 PRO B C 1
ATOM 6348 O O . PRO B 1 201 ? 16.406 -20.469 -0.281 1 98.75 201 PRO B O 1
ATOM 6351 N N . LEU B 1 202 ? 16.234 -21.016 -2.391 1 98.88 202 LEU B N 1
ATOM 6352 C CA . LEU B 1 202 ? 15.867 -22.406 -2.125 1 98.88 202 LEU B CA 1
ATOM 6353 C C . LEU B 1 202 ? 17.125 -23.266 -1.936 1 98.88 202 LEU B C 1
ATOM 6355 O O . LEU B 1 202 ? 17.938 -23.391 -2.848 1 98.88 202 LEU B O 1
ATOM 6359 N N . GLN B 1 203 ? 17.266 -23.891 -0.827 1 98.19 203 GLN B N 1
ATOM 6360 C CA . GLN B 1 203 ? 18.375 -24.812 -0.588 1 98.19 203 GLN B CA 1
ATOM 6361 C C . GLN B 1 203 ? 18.125 -26.156 -1.26 1 98.19 203 GLN B C 1
ATOM 6363 O O . GLN B 1 203 ? 17.062 -26.75 -1.104 1 98.19 203 GLN B O 1
ATOM 6368 N N . LEU B 1 204 ? 19.062 -26.609 -2.035 1 98.44 204 LEU B N 1
ATOM 6369 C CA . LEU B 1 204 ? 19.016 -27.906 -2.699 1 98.44 204 LEU B CA 1
ATOM 6370 C C . LEU B 1 204 ? 20.172 -28.797 -2.258 1 98.44 204 LEU B C 1
ATOM 6372 O O . LEU B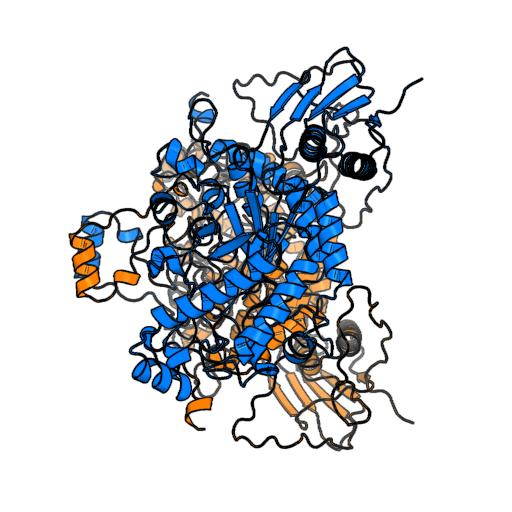 1 204 ? 21.297 -28.312 -2.068 1 98.44 204 LEU B O 1
ATOM 6376 N N . LYS B 1 205 ? 19.938 -30.031 -2.092 1 98.12 205 LYS B N 1
ATOM 6377 C CA . LYS B 1 205 ? 20.984 -30.969 -1.705 1 98.12 205 LYS B CA 1
ATOM 6378 C C . LYS B 1 205 ? 21.938 -31.234 -2.859 1 98.12 205 LYS B C 1
ATOM 6380 O O . LYS B 1 205 ? 23.156 -31.344 -2.65 1 98.12 205 LYS B O 1
ATOM 6385 N N . THR B 1 206 ? 21.484 -31.297 -4.062 1 97.62 206 THR B N 1
ATOM 6386 C CA . THR B 1 206 ? 22.266 -31.719 -5.227 1 97.62 206 THR B CA 1
ATOM 6387 C C . THR B 1 206 ? 23.016 -30.531 -5.828 1 97.62 206 THR B C 1
ATOM 6389 O O . THR B 1 206 ? 23.969 -30.703 -6.594 1 97.62 206 THR B O 1
ATOM 6392 N N . ALA B 1 207 ? 22.562 -29.344 -5.504 1 98 207 ALA B N 1
ATOM 6393 C CA . ALA B 1 207 ? 23.219 -28.125 -5.941 1 98 207 ALA B CA 1
ATOM 6394 C C . ALA B 1 207 ? 23.203 -27.062 -4.836 1 98 207 ALA B C 1
ATOM 6396 O O . ALA B 1 207 ? 22.625 -25.984 -5.008 1 98 207 ALA B O 1
ATOM 6397 N N . PRO B 1 208 ? 23.844 -27.344 -3.748 1 98 208 PRO B N 1
ATOM 6398 C CA . PRO B 1 208 ? 23.766 -26.469 -2.582 1 98 208 PRO B CA 1
ATOM 6399 C C . PRO B 1 208 ? 24.391 -25.094 -2.836 1 98 208 PRO B C 1
ATOM 6401 O O . PRO B 1 208 ? 24.062 -24.125 -2.154 1 98 208 PRO B O 1
ATOM 6404 N N . GLU B 1 209 ? 25.312 -25.016 -3.846 1 98.31 209 GLU B N 1
ATOM 6405 C CA . GLU B 1 209 ? 26.031 -23.781 -4.137 1 98.31 209 GLU B CA 1
ATOM 6406 C C . GLU B 1 209 ? 25.078 -22.688 -4.66 1 98.31 209 GLU B C 1
ATOM 6408 O O . GLU B 1 209 ? 25.359 -21.5 -4.516 1 98.31 209 GLU B O 1
ATOM 6413 N N . LEU B 1 210 ? 23.938 -23.109 -5.258 1 98.69 210 LEU B N 1
ATOM 6414 C CA . LEU B 1 210 ? 23 -22.141 -5.82 1 98.69 210 LEU B CA 1
ATOM 6415 C C . LEU B 1 210 ? 22.422 -21.234 -4.734 1 98.69 210 LEU B C 1
ATOM 6417 O O . LEU B 1 210 ? 22.5 -20.016 -4.84 1 98.69 210 LEU B O 1
ATOM 6421 N N . ALA B 1 211 ? 21.969 -21.812 -3.66 1 98.56 211 ALA B N 1
ATOM 6422 C CA . ALA B 1 211 ? 21.438 -21.031 -2.555 1 98.56 211 ALA B CA 1
ATOM 6423 C C . ALA B 1 211 ? 22.562 -20.391 -1.738 1 98.56 211 ALA B C 1
ATOM 6425 O O . ALA B 1 211 ? 22.438 -19.25 -1.281 1 98.56 211 ALA B O 1
ATOM 6426 N N . HIS B 1 212 ? 23.625 -21.172 -1.547 1 98.06 212 HIS B N 1
ATOM 6427 C CA . HIS B 1 212 ? 24.719 -20.688 -0.724 1 98.06 212 HIS B CA 1
ATOM 6428 C C . HIS B 1 212 ? 25.281 -19.391 -1.271 1 98.06 212 HIS B C 1
ATOM 6430 O O . HIS B 1 212 ? 25.594 -18.469 -0.507 1 98.06 212 HIS B O 1
ATOM 6436 N N . GLN B 1 213 ? 25.406 -19.359 -2.572 1 97.94 213 GLN B N 1
ATOM 6437 C CA . GLN B 1 213 ? 25.969 -18.172 -3.197 1 97.94 213 GLN B CA 1
ATOM 6438 C C . GLN B 1 213 ? 24.859 -17.219 -3.66 1 97.94 213 GLN B C 1
ATOM 6440 O O . GLN B 1 213 ? 25.062 -16 -3.709 1 97.94 213 GLN B O 1
ATOM 6445 N N . GLY B 1 214 ? 23.672 -17.75 -3.99 1 98.25 214 GLY B N 1
ATOM 6446 C CA . GLY B 1 214 ? 22.672 -16.984 -4.723 1 98.25 214 GLY B CA 1
ATOM 6447 C C . GLY B 1 214 ? 21.609 -16.391 -3.828 1 98.25 214 GLY B C 1
ATOM 6448 O O . GLY B 1 214 ? 20.828 -15.531 -4.262 1 98.25 214 GLY B O 1
ATOM 6449 N N . ALA B 1 215 ? 21.547 -16.766 -2.562 1 98.62 215 ALA B N 1
ATOM 6450 C CA . ALA B 1 215 ? 20.547 -16.203 -1.647 1 98.62 215 ALA B CA 1
ATOM 6451 C C . ALA B 1 215 ? 21 -14.852 -1.112 1 98.62 215 ALA B C 1
ATOM 6453 O O . ALA B 1 215 ? 22.203 -14.562 -1.069 1 98.62 215 ALA B O 1
ATOM 6454 N N . TYR B 1 216 ? 20.047 -14.047 -0.737 1 98.25 216 TYR B N 1
ATOM 6455 C CA . TYR B 1 216 ? 20.359 -12.773 -0.089 1 98.25 216 TYR B CA 1
ATOM 6456 C C . TYR B 1 216 ? 21.078 -13 1.235 1 98.25 216 TYR B C 1
ATOM 6458 O O . TYR B 1 216 ? 20.875 -14.023 1.896 1 98.25 216 TYR B O 1
ATOM 6466 N N . LYS B 1 217 ? 21.938 -12.109 1.531 1 96.44 217 LYS B N 1
ATOM 6467 C CA . LYS B 1 217 ? 22.531 -11.984 2.861 1 96.44 217 LYS B CA 1
ATOM 6468 C C . LYS B 1 217 ? 22.172 -10.648 3.502 1 96.44 217 LYS B C 1
ATOM 6470 O O . LYS B 1 217 ? 22.469 -9.586 2.949 1 96.44 217 LYS B O 1
ATOM 6475 N N . LEU B 1 218 ? 21.469 -10.648 4.582 1 95.62 218 LEU B N 1
ATOM 6476 C CA . LEU B 1 218 ? 21.031 -9.453 5.289 1 95.62 218 LEU B CA 1
ATOM 6477 C C . LEU B 1 218 ? 21.375 -9.539 6.773 1 95.62 218 LEU B C 1
ATOM 6479 O O . LEU B 1 218 ? 20.969 -10.492 7.445 1 95.62 218 LEU B O 1
ATOM 6483 N N . HIS B 1 219 ? 22.172 -8.562 7.277 1 92.38 219 HIS B N 1
ATOM 6484 C CA . HIS B 1 219 ? 22.609 -8.523 8.672 1 92.38 219 HIS B CA 1
ATOM 6485 C C . HIS B 1 219 ? 23.188 -9.867 9.102 1 92.38 219 HIS B C 1
ATOM 6487 O O . HIS B 1 219 ? 22.797 -10.422 10.133 1 92.38 219 HIS B O 1
ATOM 6493 N N . GLN B 1 220 ? 24 -10.43 8.234 1 92.62 220 GLN B N 1
ATOM 6494 C CA . GLN B 1 220 ? 24.844 -11.609 8.414 1 92.62 220 GLN B CA 1
ATOM 6495 C C . GLN B 1 220 ? 23.984 -12.875 8.484 1 92.62 220 GLN B C 1
ATOM 6497 O O . GLN B 1 220 ? 24.422 -13.891 9.039 1 92.62 220 GLN B O 1
ATOM 6502 N N . ARG B 1 221 ? 22.828 -12.805 7.934 1 95.31 221 ARG B N 1
ATOM 6503 C CA . ARG B 1 221 ? 21.953 -13.969 7.777 1 95.31 221 ARG B CA 1
ATOM 6504 C C . ARG B 1 221 ? 21.703 -14.258 6.301 1 95.31 221 ARG B C 1
ATOM 6506 O O . ARG B 1 221 ? 21.312 -13.359 5.547 1 95.31 221 ARG B O 1
ATOM 6513 N N . ARG B 1 222 ? 21.938 -15.477 5.945 1 97.56 222 ARG B N 1
ATOM 6514 C CA . ARG B 1 222 ? 21.578 -15.938 4.609 1 97.56 222 ARG B CA 1
ATOM 6515 C C . ARG B 1 222 ? 20.094 -16.297 4.527 1 97.56 222 ARG B C 1
ATOM 6517 O O . ARG B 1 222 ? 19.625 -17.188 5.246 1 97.56 222 ARG B O 1
ATOM 6524 N N . LEU B 1 223 ? 19.359 -15.633 3.703 1 98.19 223 LEU B N 1
ATOM 6525 C CA . LEU B 1 223 ? 17.922 -15.797 3.627 1 98.19 223 LEU B CA 1
ATOM 6526 C C . LEU B 1 223 ? 17.547 -16.953 2.715 1 98.19 223 LEU B C 1
ATOM 6528 O O . LEU B 1 223 ? 17.375 -16.781 1.507 1 98.19 223 LEU B O 1
ATOM 6532 N N . VAL B 1 224 ? 17.344 -18.141 3.293 1 98.44 224 VAL B N 1
ATOM 6533 C CA . VAL B 1 224 ? 17.125 -19.359 2.514 1 98.44 224 VAL B CA 1
ATOM 6534 C C . VAL B 1 224 ? 15.844 -20.047 2.984 1 98.44 224 VAL B C 1
ATOM 6536 O O . VAL B 1 224 ? 15.352 -19.781 4.086 1 98.44 224 VAL B O 1
ATOM 6539 N N . TYR B 1 225 ? 15.25 -20.812 2.145 1 98.62 225 TYR B N 1
ATOM 6540 C CA . TYR B 1 225 ? 14.234 -21.812 2.477 1 98.62 225 TYR B CA 1
ATOM 6541 C C . TYR B 1 225 ? 14.828 -23.219 2.488 1 98.62 225 TYR B C 1
ATOM 6543 O O . TYR B 1 225 ? 15.297 -23.703 1.459 1 98.62 225 TYR B O 1
ATOM 6551 N N . THR B 1 226 ? 14.789 -23.828 3.568 1 97.62 226 THR B N 1
ATOM 6552 C CA . THR B 1 226 ? 15.32 -25.172 3.725 1 97.62 226 THR B CA 1
ATOM 6553 C C . THR B 1 226 ? 14.297 -26.219 3.277 1 97.62 226 THR B C 1
ATOM 6555 O O . THR B 1 226 ? 13.133 -25.891 3.035 1 97.62 226 THR B O 1
ATOM 6558 N N . LYS B 1 227 ? 14.758 -27.484 3.131 1 97.38 227 LYS B N 1
ATOM 6559 C CA . LYS B 1 227 ? 13.859 -28.594 2.84 1 97.38 227 LYS B CA 1
ATOM 6560 C C . LYS B 1 227 ? 12.734 -28.672 3.869 1 97.38 227 LYS B C 1
ATOM 6562 O O . LYS B 1 227 ? 11.586 -28.938 3.521 1 97.38 227 LYS B O 1
ATOM 6567 N N . ASN B 1 228 ? 13.086 -28.406 5.105 1 97.31 228 ASN B N 1
ATOM 6568 C CA . ASN B 1 228 ? 12.086 -28.438 6.164 1 97.31 228 ASN B CA 1
ATOM 6569 C C . ASN B 1 228 ? 11.07 -27.312 6.008 1 97.31 228 ASN B C 1
ATOM 6571 O O . ASN B 1 228 ? 9.883 -27.484 6.297 1 97.31 228 ASN B O 1
ATOM 6575 N N . ASP B 1 229 ? 11.555 -26.141 5.629 1 98.06 229 ASP B N 1
ATOM 6576 C CA . ASP B 1 229 ? 10.648 -25.031 5.367 1 98.06 229 ASP B CA 1
ATOM 6577 C C . ASP B 1 229 ? 9.648 -25.391 4.27 1 98.06 229 ASP B C 1
ATOM 6579 O O . ASP B 1 229 ? 8.445 -25.125 4.406 1 98.06 229 ASP B O 1
ATOM 6583 N N . VAL B 1 230 ? 10.141 -25.969 3.197 1 98.69 230 VAL B N 1
ATOM 6584 C CA . VAL B 1 230 ? 9.289 -26.375 2.078 1 98.69 230 VAL B CA 1
ATOM 6585 C C . VAL B 1 230 ? 8.266 -27.391 2.551 1 98.69 230 VAL B C 1
ATOM 6587 O O . VAL B 1 230 ? 7.074 -27.281 2.25 1 98.69 230 VAL B O 1
ATOM 6590 N N . LYS B 1 231 ? 8.727 -28.375 3.277 1 98.56 231 LYS B N 1
ATOM 6591 C CA . LYS B 1 231 ? 7.832 -29.406 3.812 1 98.56 231 LYS B CA 1
ATOM 6592 C C . LYS B 1 231 ? 6.738 -28.781 4.672 1 98.56 231 LYS B C 1
ATOM 6594 O O . LYS B 1 231 ? 5.566 -29.141 4.551 1 98.56 231 LYS B O 1
ATOM 6599 N N . ASN B 1 232 ? 7.176 -27.875 5.52 1 98.44 232 ASN B N 1
ATOM 6600 C CA . ASN B 1 232 ? 6.223 -27.188 6.395 1 98.44 232 ASN B CA 1
ATOM 6601 C C . ASN B 1 232 ? 5.164 -26.438 5.594 1 98.44 232 ASN B C 1
ATOM 6603 O O . ASN B 1 232 ? 3.973 -26.531 5.895 1 98.44 232 ASN B O 1
ATOM 6607 N N . ILE B 1 233 ? 5.559 -25.719 4.57 1 98.88 233 ILE B N 1
ATOM 6608 C CA . ILE B 1 233 ? 4.648 -24.922 3.744 1 98.88 233 ILE B CA 1
ATOM 6609 C C . ILE B 1 233 ? 3.701 -25.859 2.99 1 98.88 233 ILE B C 1
ATOM 6611 O O . ILE B 1 233 ? 2.49 -25.625 2.963 1 98.88 233 ILE B O 1
ATOM 6615 N N . VAL B 1 234 ? 4.207 -26.938 2.449 1 98.88 234 VAL B N 1
ATOM 6616 C CA . VAL B 1 234 ? 3.42 -27.875 1.652 1 98.88 234 VAL B CA 1
ATOM 6617 C C . VAL B 1 234 ? 2.393 -28.578 2.539 1 98.88 234 VAL B C 1
ATOM 6619 O O . VAL B 1 234 ? 1.219 -28.688 2.178 1 98.88 234 VAL B O 1
ATOM 6622 N N . GLU B 1 235 ? 2.812 -29.031 3.711 1 98.69 235 GLU B N 1
ATOM 6623 C CA . GLU B 1 235 ? 1.914 -29.719 4.625 1 98.69 235 GLU B CA 1
ATOM 6624 C C . GLU B 1 235 ? 0.844 -28.781 5.172 1 98.69 235 GLU B C 1
ATOM 6626 O O . GLU B 1 235 ? -0.324 -29.156 5.281 1 98.69 235 GLU B O 1
ATOM 6631 N N . TYR B 1 236 ? 1.33 -27.609 5.512 1 98.81 236 TYR B N 1
ATOM 6632 C CA . TYR B 1 236 ? 0.397 -26.609 6.02 1 98.81 236 TYR B CA 1
ATOM 6633 C C . TYR B 1 236 ? -0.677 -26.297 4.984 1 98.81 236 TYR B C 1
ATOM 6635 O O . TYR B 1 236 ? -1.863 -26.219 5.312 1 98.81 236 TYR B O 1
ATOM 6643 N N . ALA B 1 237 ? -0.258 -26.109 3.77 1 98.94 237 ALA B N 1
ATOM 6644 C CA . ALA B 1 237 ? -1.17 -25.812 2.668 1 98.94 237 ALA B CA 1
ATOM 6645 C C . ALA B 1 237 ? -2.115 -26.984 2.41 1 98.94 237 ALA B C 1
ATOM 6647 O O . ALA B 1 237 ? -3.316 -26.797 2.209 1 98.94 237 ALA B O 1
ATOM 6648 N N . TYR B 1 238 ? -1.604 -28.172 2.459 1 98.75 238 TYR B N 1
ATOM 6649 C CA . TYR B 1 238 ? -2.389 -29.375 2.223 1 98.75 238 TYR B CA 1
ATOM 6650 C C . TYR B 1 238 ? -3.555 -29.469 3.201 1 98.75 238 TYR B C 1
ATOM 6652 O O . TYR B 1 238 ? -4.688 -29.75 2.801 1 98.75 238 TYR B O 1
ATOM 6660 N N . LYS B 1 239 ? -3.268 -29.172 4.414 1 98.56 239 LYS B N 1
ATOM 6661 C CA . LYS B 1 239 ? -4.281 -29.234 5.461 1 98.56 239 LYS B CA 1
ATOM 6662 C C . LYS B 1 239 ? -5.398 -28.234 5.211 1 98.56 239 LYS B C 1
ATOM 6664 O O . LYS B 1 239 ? -6.496 -28.359 5.762 1 98.56 239 LYS B O 1
ATOM 6669 N N . ARG B 1 240 ? -5.164 -27.312 4.355 1 98.69 240 ARG B N 1
ATOM 6670 C CA . ARG B 1 240 ? -6.125 -26.25 4.082 1 98.69 240 ARG B CA 1
ATOM 6671 C C . ARG B 1 240 ? -6.707 -26.375 2.68 1 98.69 240 ARG B C 1
ATOM 6673 O O . ARG B 1 240 ? -7.422 -25.484 2.211 1 98.69 240 ARG B O 1
ATOM 6680 N N . GLY B 1 241 ? -6.391 -27.469 2.035 1 98.69 241 GLY B N 1
ATOM 6681 C CA . GLY B 1 241 ? -6.883 -27.703 0.688 1 98.69 241 GLY B CA 1
ATOM 6682 C C . GLY B 1 241 ? -6.223 -26.828 -0.355 1 98.69 241 GLY B C 1
ATOM 6683 O O . GLY B 1 241 ? -6.852 -26.438 -1.344 1 98.69 241 GLY B O 1
ATOM 6684 N N . VAL B 1 242 ? -4.996 -26.406 -0.113 1 98.94 242 VAL B N 1
ATOM 6685 C CA . VAL B 1 242 ? -4.238 -25.578 -1.048 1 98.94 242 VAL B CA 1
ATOM 6686 C C . VAL B 1 242 ? -3.043 -26.375 -1.58 1 98.94 242 VAL B C 1
ATOM 6688 O O . VAL B 1 242 ? -2.248 -26.906 -0.803 1 98.94 242 VAL B O 1
ATOM 6691 N N . ARG B 1 243 ? -3.016 -26.484 -2.848 1 98.88 243 ARG B N 1
ATOM 6692 C CA . ARG B 1 243 ? -1.867 -27.094 -3.514 1 98.88 243 ARG B CA 1
ATOM 6693 C C . ARG B 1 243 ? -0.719 -26.094 -3.639 1 98.88 243 ARG B C 1
ATOM 6695 O O . ARG B 1 243 ? -0.945 -24.875 -3.715 1 98.88 243 ARG B O 1
ATOM 6702 N N . VAL B 1 244 ? 0.513 -26.594 -3.615 1 98.94 244 VAL B N 1
ATOM 6703 C CA . VAL B 1 244 ? 1.678 -25.734 -3.787 1 98.94 244 VAL B CA 1
ATOM 6704 C C . VAL B 1 244 ? 2.428 -26.125 -5.059 1 98.94 244 VAL B C 1
ATOM 6706 O O . VAL B 1 244 ? 2.863 -27.281 -5.203 1 98.94 244 VAL B O 1
ATOM 6709 N N . ILE B 1 245 ? 2.549 -25.203 -5.973 1 98.94 245 ILE B N 1
ATOM 6710 C CA . ILE B 1 245 ? 3.246 -25.406 -7.238 1 98.94 245 ILE B CA 1
ATOM 6711 C C . ILE B 1 245 ? 4.508 -24.547 -7.277 1 98.94 245 ILE B C 1
ATOM 6713 O O . ILE B 1 245 ? 4.434 -23.328 -7.168 1 98.94 245 ILE B O 1
ATOM 6717 N N . PRO B 1 246 ? 5.676 -25.156 -7.422 1 98.94 246 PRO B N 1
ATOM 6718 C CA . PRO B 1 246 ? 6.914 -24.375 -7.492 1 98.94 246 PRO B CA 1
ATOM 6719 C C . PRO B 1 246 ? 7.184 -23.828 -8.891 1 98.94 246 PRO B C 1
ATOM 6721 O O . PRO B 1 246 ? 6.805 -24.438 -9.891 1 98.94 246 PRO B O 1
ATOM 6724 N N . GLU B 1 247 ? 7.812 -22.719 -8.93 1 98.94 247 GLU B N 1
ATOM 6725 C CA . GLU B 1 247 ? 8.375 -22.188 -10.172 1 98.94 247 GLU B CA 1
ATOM 6726 C C . GLU B 1 247 ? 9.859 -21.859 -10.016 1 98.94 247 GLU B C 1
ATOM 6728 O O . GLU B 1 247 ? 10.242 -21.109 -9.125 1 98.94 247 GLU B O 1
ATOM 6733 N N . ILE B 1 248 ? 10.633 -22.469 -10.797 1 98.75 248 ILE B N 1
ATOM 6734 C CA . ILE B 1 248 ? 12.016 -22.094 -11.031 1 98.75 248 ILE B CA 1
ATOM 6735 C C . ILE B 1 248 ? 12.164 -21.5 -12.43 1 98.75 248 ILE B C 1
ATOM 6737 O O . ILE B 1 248 ? 12.32 -22.234 -13.406 1 98.75 248 ILE B O 1
ATOM 6741 N N . ASP B 1 249 ? 12.219 -20.203 -12.492 1 98.5 249 ASP B N 1
ATOM 6742 C CA . ASP B 1 249 ? 12.156 -19.5 -13.773 1 98.5 249 ASP B CA 1
ATOM 6743 C C . ASP B 1 249 ? 13.469 -19.656 -14.547 1 98.5 249 ASP B C 1
ATOM 6745 O O . ASP B 1 249 ? 14.555 -19.5 -13.977 1 98.5 249 ASP B O 1
ATOM 6749 N N . MET B 1 250 ? 13.406 -20.016 -15.805 1 98.62 250 MET B N 1
ATOM 6750 C CA . MET B 1 250 ? 14.523 -20.203 -16.734 1 98.62 250 MET B CA 1
ATOM 6751 C C . MET B 1 250 ? 14.023 -20.25 -18.172 1 98.62 250 MET B C 1
ATOM 6753 O O . MET B 1 250 ? 12.844 -20.5 -18.422 1 98.62 250 MET B O 1
ATOM 6757 N N . PRO B 1 251 ? 14.82 -19.984 -19.156 1 98.5 251 PRO B N 1
ATOM 6758 C CA . PRO B 1 251 ? 16.266 -19.766 -19.047 1 98.5 251 PRO B CA 1
ATOM 6759 C C . PRO B 1 251 ? 16.609 -18.328 -18.672 1 98.5 251 PRO B C 1
ATOM 6761 O O . PRO B 1 251 ? 17.75 -18.031 -18.297 1 98.5 251 PRO B O 1
ATOM 6764 N N . ALA B 1 252 ? 15.719 -17.359 -18.969 1 98.19 252 ALA B N 1
ATOM 6765 C CA . ALA B 1 252 ? 15.922 -15.992 -18.5 1 98.19 252 ALA B CA 1
ATOM 6766 C C . ALA B 1 252 ? 15.719 -15.898 -16.984 1 98.19 252 ALA B C 1
ATOM 6768 O O . ALA B 1 252 ? 15.453 -16.906 -16.328 1 98.19 252 ALA B O 1
ATOM 6769 N N . HIS B 1 253 ? 15.961 -14.773 -16.375 1 98.06 253 HIS B N 1
ATOM 6770 C CA . HIS B 1 253 ? 15.719 -14.562 -14.953 1 98.06 253 HIS B CA 1
ATOM 6771 C C . HIS B 1 253 ? 16.594 -15.484 -14.102 1 98.06 253 HIS B C 1
ATOM 6773 O O . HIS B 1 253 ? 16.125 -16.062 -13.117 1 98.06 253 HIS B O 1
ATOM 6779 N N . THR B 1 254 ? 17.844 -15.727 -14.547 1 98.56 254 THR B N 1
ATOM 6780 C CA . THR B 1 254 ? 18.719 -16.672 -13.852 1 98.56 254 THR B CA 1
ATOM 6781 C C . THR B 1 254 ? 20.031 -16.016 -13.469 1 98.56 254 THR B C 1
ATOM 6783 O O . THR B 1 254 ? 21.062 -16.688 -13.391 1 98.56 254 THR B O 1
ATOM 6786 N N . GLY B 1 255 ? 20 -14.664 -13.258 1 98.31 255 GLY B N 1
ATOM 6787 C CA . GLY B 1 255 ? 21.188 -13.961 -12.812 1 98.31 255 GLY B CA 1
ATOM 6788 C C . GLY B 1 255 ? 21.781 -14.547 -11.539 1 98.31 255 GLY B C 1
ATOM 6789 O O . GLY B 1 255 ? 23 -14.578 -11.375 1 98.31 255 GLY B O 1
ATOM 6790 N N . SER B 1 256 ? 21.016 -15.055 -10.664 1 98.5 256 SER B N 1
ATOM 6791 C CA . SER B 1 256 ? 21.453 -15.594 -9.375 1 98.5 256 SER B CA 1
ATOM 6792 C C . SER B 1 256 ? 22.234 -16.891 -9.555 1 98.5 256 SER B C 1
ATOM 6794 O O . SER B 1 256 ? 23.094 -17.219 -8.734 1 98.5 256 SER B O 1
ATOM 6796 N N . TRP B 1 257 ? 22 -17.641 -10.641 1 98.56 257 TRP B N 1
ATOM 6797 C CA . TRP B 1 257 ? 22.719 -18.875 -10.93 1 98.56 257 TRP B CA 1
ATOM 6798 C C . TRP B 1 257 ? 24.203 -18.594 -11.18 1 98.56 257 TRP B C 1
ATOM 6800 O O . TRP B 1 257 ? 25.062 -19.422 -10.859 1 98.56 257 TRP B O 1
ATOM 6810 N N . ALA B 1 258 ? 24.484 -17.438 -11.742 1 98.12 258 ALA B N 1
ATOM 6811 C CA . ALA B 1 258 ? 25.828 -17.078 -12.195 1 98.12 258 ALA B CA 1
ATOM 6812 C C . ALA B 1 258 ? 26.781 -16.969 -11.008 1 98.12 258 ALA B C 1
ATOM 6814 O O . ALA B 1 258 ? 28 -17.094 -11.18 1 98.12 258 ALA B O 1
ATOM 6815 N N . LEU B 1 259 ? 26.25 -16.703 -9.844 1 97.62 259 LEU B N 1
ATOM 6816 C CA . LEU B 1 259 ? 27.109 -16.531 -8.68 1 97.62 259 LEU B CA 1
ATOM 6817 C C . LEU B 1 259 ? 27.828 -17.844 -8.336 1 97.62 259 LEU B C 1
ATOM 6819 O O . LEU B 1 259 ? 28.906 -17.812 -7.754 1 97.62 259 LEU B O 1
ATOM 6823 N N . SER B 1 260 ? 27.281 -18.969 -8.719 1 97.88 260 SER B N 1
ATOM 6824 C CA . SER B 1 260 ? 27.938 -20.266 -8.523 1 97.88 260 SER B CA 1
ATOM 6825 C C . SER B 1 260 ? 28.281 -20.906 -9.859 1 97.88 260 SER B C 1
ATOM 6827 O O . SER B 1 260 ? 29.188 -21.75 -9.93 1 97.88 260 SER B O 1
ATOM 6829 N N . HIS B 1 261 ? 27.578 -20.547 -10.898 1 97.81 261 HIS B N 1
ATOM 6830 C CA . HIS B 1 261 ? 27.75 -21.188 -12.203 1 97.81 261 HIS B CA 1
ATOM 6831 C C . HIS B 1 261 ? 27.875 -20.156 -13.312 1 97.81 261 HIS B C 1
ATOM 6833 O O . HIS B 1 261 ? 27.125 -20.188 -14.289 1 97.81 261 HIS B O 1
ATOM 6839 N N . LYS B 1 262 ? 28.844 -19.359 -13.25 1 97.06 262 LYS B N 1
ATOM 6840 C CA . LYS B 1 262 ? 29.062 -18.328 -14.25 1 97.06 262 LYS B CA 1
ATOM 6841 C C . LYS B 1 262 ? 29.312 -18.922 -15.625 1 97.06 262 LYS B C 1
ATOM 6843 O O . LYS B 1 262 ? 28.922 -18.344 -16.641 1 97.06 262 LYS B O 1
ATOM 6848 N N . ASP B 1 263 ? 29.875 -20.094 -15.664 1 96.81 263 ASP B N 1
ATOM 6849 C CA . ASP B 1 263 ? 30.297 -20.75 -16.906 1 96.81 263 ASP B CA 1
ATOM 6850 C C . ASP B 1 263 ? 29.094 -21.188 -17.734 1 96.81 263 ASP B C 1
ATOM 6852 O O . ASP B 1 263 ? 29.219 -21.453 -18.922 1 96.81 263 ASP B O 1
ATOM 6856 N N . ILE B 1 264 ? 27.891 -21.234 -17.125 1 98.19 264 ILE B N 1
ATOM 6857 C CA . ILE B 1 264 ? 26.734 -21.688 -17.891 1 98.19 264 ILE B CA 1
ATOM 6858 C C . ILE B 1 264 ? 25.719 -20.547 -18.031 1 98.19 264 ILE B C 1
ATOM 6860 O O . ILE B 1 264 ? 24.547 -20.781 -18.312 1 98.19 264 ILE B O 1
ATOM 6864 N N . THR B 1 265 ? 26.094 -19.328 -17.734 1 98.06 265 THR B N 1
ATOM 6865 C CA . THR B 1 265 ? 25.25 -18.156 -17.906 1 98.06 265 THR B CA 1
ATOM 6866 C C . THR B 1 265 ? 25.891 -17.156 -18.859 1 98.06 265 THR B C 1
ATOM 6868 O O . THR B 1 265 ? 27.094 -17.172 -19.062 1 98.06 265 THR B O 1
ATOM 6871 N N . THR B 1 266 ? 25.062 -16.391 -19.5 1 97.88 266 THR B N 1
ATOM 6872 C CA . THR B 1 266 ? 25.531 -15.336 -20.375 1 97.88 266 THR B CA 1
ATOM 6873 C C . THR B 1 266 ? 25.125 -13.969 -19.844 1 97.88 266 THR B C 1
ATOM 6875 O O . THR B 1 266 ? 24.156 -13.844 -19.094 1 97.88 266 THR B O 1
ATOM 6878 N N . CYS B 1 267 ? 25.906 -12.914 -20.141 1 96.56 267 CYS B N 1
ATOM 6879 C CA . CYS B 1 267 ? 25.688 -11.5 -19.891 1 96.56 267 CYS B CA 1
ATOM 6880 C C . CYS B 1 267 ? 25.484 -11.234 -18.406 1 96.56 267 CYS B C 1
ATOM 6882 O O . CYS B 1 267 ? 24.641 -10.422 -18.016 1 96.56 267 CYS B O 1
ATOM 6884 N N . THR B 1 268 ? 26.094 -11.961 -17.531 1 94.5 268 THR B N 1
ATOM 6885 C CA . THR B 1 268 ? 25.891 -11.836 -16.094 1 94.5 268 THR B CA 1
ATOM 6886 C C . THR B 1 268 ? 26.719 -10.695 -15.523 1 94.5 268 THR B C 1
ATOM 6888 O O . THR B 1 268 ? 27.828 -10.445 -15.977 1 94.5 268 THR B O 1
ATOM 6891 N N . GLY B 1 269 ? 26.156 -10.031 -14.555 1 90.88 269 GLY B N 1
ATOM 6892 C CA . GLY B 1 269 ? 26.891 -9.047 -13.773 1 90.88 269 GLY B CA 1
ATOM 6893 C C . GLY B 1 269 ? 27.062 -7.723 -14.484 1 90.88 269 GLY B C 1
ATOM 6894 O O . GLY B 1 269 ? 27.969 -6.949 -14.156 1 90.88 269 GLY B O 1
ATOM 6895 N N . VAL B 1 270 ? 26.312 -7.523 -15.523 1 94.38 270 VAL B N 1
ATOM 6896 C CA . VAL B 1 270 ? 26.391 -6.258 -16.25 1 94.38 270 VAL B CA 1
ATOM 6897 C C . VAL B 1 270 ? 25.062 -5.508 -16.109 1 94.38 270 VAL B C 1
ATOM 6899 O O . VAL B 1 270 ? 24.062 -6.082 -15.68 1 94.38 270 VAL B O 1
ATOM 6902 N N . HIS B 1 271 ? 25.141 -4.215 -16.375 1 95.69 271 HIS B N 1
ATOM 6903 C CA . HIS B 1 271 ? 23.922 -3.406 -16.359 1 95.69 271 HIS B CA 1
ATOM 6904 C C . HIS B 1 271 ? 22.922 -3.879 -17.406 1 95.69 271 HIS B C 1
ATOM 6906 O O . HIS B 1 271 ? 23.312 -4.215 -18.531 1 95.69 271 HIS B O 1
ATOM 6912 N N . TYR B 1 272 ? 21.672 -3.852 -17.156 1 96.75 272 TYR B N 1
ATOM 6913 C CA . TYR B 1 272 ? 20.656 -4.504 -17.969 1 96.75 272 TYR B CA 1
ATOM 6914 C C . TYR B 1 272 ? 20.359 -3.693 -19.234 1 96.75 272 TYR B C 1
ATOM 6916 O O . TYR B 1 272 ? 19.812 -4.223 -20.203 1 96.75 272 TYR B O 1
ATOM 6924 N N . LEU B 1 273 ? 20.703 -2.381 -19.141 1 95.06 273 LEU B N 1
ATOM 6925 C CA . LEU B 1 273 ? 20.438 -1.489 -20.266 1 95.06 273 LEU B CA 1
ATOM 6926 C C . LEU B 1 273 ? 21.672 -0.646 -20.594 1 95.06 273 LEU B C 1
ATOM 6928 O O . LEU B 1 273 ? 21.781 0.497 -20.156 1 95.06 273 LEU B O 1
ATOM 6932 N N . PRO B 1 274 ? 22.719 -1.057 -21.359 1 89.25 274 PRO B N 1
ATOM 6933 C CA . PRO B 1 274 ? 23.938 -0.314 -21.672 1 89.25 274 PRO B CA 1
ATOM 6934 C C . PRO B 1 274 ? 23.672 0.965 -22.453 1 89.25 274 PRO B C 1
ATOM 6936 O O . PRO B 1 274 ? 24.453 1.914 -22.391 1 89.25 274 PRO B O 1
ATOM 6939 N N . GLY B 1 275 ? 22.469 1.276 -22.953 1 85.44 275 GLY B N 1
ATOM 6940 C CA . GLY B 1 275 ? 22.062 2.475 -23.672 1 85.44 275 GLY B CA 1
ATOM 6941 C C . GLY B 1 275 ? 20.656 2.934 -23.328 1 85.44 275 GLY B C 1
ATOM 6942 O O . GLY B 1 275 ? 20.141 2.611 -22.266 1 85.44 275 GLY B O 1
ATOM 6943 N N . SER B 1 276 ? 20.172 3.771 -24.094 1 86.38 276 SER B N 1
ATOM 6944 C CA . SER B 1 276 ? 18.844 4.324 -23.812 1 86.38 276 SER B CA 1
ATOM 6945 C C . SER B 1 276 ? 17.766 3.619 -24.641 1 86.38 276 SER B C 1
ATOM 6947 O O . SER B 1 276 ? 16.578 3.758 -24.359 1 86.38 276 SER B O 1
ATOM 6949 N N . ASP B 1 277 ? 18.234 2.848 -25.562 1 92.5 277 ASP B N 1
ATOM 6950 C CA . ASP B 1 277 ? 17.297 2.123 -26.422 1 92.5 277 ASP B CA 1
ATOM 6951 C C . ASP B 1 277 ? 16.906 0.782 -25.812 1 92.5 277 ASP B C 1
ATOM 6953 O O . ASP B 1 277 ? 17.766 -0.088 -25.609 1 92.5 277 ASP B O 1
ATOM 6957 N N . TRP B 1 278 ? 15.672 0.578 -25.531 1 93.19 278 TRP B N 1
ATOM 6958 C CA . TRP B 1 278 ? 15.164 -0.625 -24.891 1 93.19 278 TRP B CA 1
ATOM 6959 C C . TRP B 1 278 ? 15.477 -1.865 -25.719 1 93.19 278 TRP B C 1
ATOM 6961 O O . TRP B 1 278 ? 15.656 -2.957 -25.172 1 93.19 278 TRP B O 1
ATOM 6971 N N . SER B 1 279 ? 15.555 -1.701 -27.016 1 93.5 279 SER B N 1
ATOM 6972 C CA . SER B 1 279 ? 15.844 -2.836 -27.891 1 93.5 279 SER B CA 1
ATOM 6973 C C . SER B 1 279 ? 17.25 -3.379 -27.656 1 93.5 279 SER B C 1
ATOM 6975 O O . SER B 1 279 ? 17.562 -4.504 -28.047 1 93.5 279 SER B O 1
ATOM 6977 N N . GLU B 1 280 ? 18.062 -2.605 -26.922 1 94.31 280 GLU B N 1
ATOM 6978 C CA . GLU B 1 280 ? 19.453 -3.008 -26.656 1 94.31 280 GLU B CA 1
ATOM 6979 C C . GLU B 1 280 ? 19.562 -3.693 -25.297 1 94.31 280 GLU B C 1
ATOM 6981 O O . GLU B 1 280 ? 20.656 -4.078 -24.875 1 94.31 280 GLU B O 1
ATOM 6986 N N . ARG B 1 281 ? 18.453 -3.926 -24.672 1 96.75 281 ARG B N 1
ATOM 6987 C CA . ARG B 1 281 ? 18.453 -4.453 -23.312 1 96.75 281 ARG B CA 1
ATOM 6988 C C . ARG B 1 281 ? 19.078 -5.848 -23.266 1 96.75 281 ARG B C 1
ATOM 6990 O O . ARG B 1 281 ? 18.984 -6.602 -24.234 1 96.75 281 ARG B O 1
ATOM 6997 N N . LEU B 1 282 ? 19.609 -6.145 -22.109 1 97.62 282 LEU B N 1
ATOM 6998 C CA . LEU B 1 282 ? 20.219 -7.445 -21.859 1 97.62 282 LEU B CA 1
ATOM 6999 C C . LEU B 1 282 ? 19.391 -8.25 -20.875 1 97.62 282 LEU B C 1
ATOM 7001 O O . LEU B 1 282 ? 19.672 -9.43 -20.641 1 97.62 282 LEU B O 1
ATOM 7005 N N . ALA B 1 283 ? 18.406 -7.648 -20.312 1 97.19 283 ALA B N 1
ATOM 7006 C CA . ALA B 1 283 ? 17.406 -8.258 -19.453 1 97.19 283 ALA B CA 1
ATOM 7007 C C . ALA B 1 283 ? 16.141 -7.414 -19.406 1 97.19 283 ALA B C 1
ATOM 7009 O O . ALA B 1 283 ? 16.156 -6.238 -19.766 1 97.19 283 ALA B O 1
ATOM 7010 N N . ALA B 1 284 ? 15.062 -7.984 -18.984 1 95.38 284 ALA B N 1
ATOM 7011 C CA . ALA B 1 284 ? 13.789 -7.277 -18.938 1 95.38 284 ALA B CA 1
ATOM 7012 C C . ALA B 1 284 ? 13.688 -6.398 -17.688 1 95.38 284 ALA B C 1
ATOM 7014 O O . ALA B 1 284 ? 12.773 -5.578 -17.578 1 95.38 284 ALA B O 1
ATOM 7015 N N . GLU B 1 285 ? 14.562 -6.504 -16.703 1 95.31 285 GLU B N 1
ATOM 7016 C CA . GLU B 1 285 ? 14.734 -5.684 -15.5 1 95.31 285 GLU B CA 1
ATOM 7017 C C . GLU B 1 285 ? 16.141 -5.832 -14.922 1 95.31 285 GLU B C 1
ATOM 7019 O O . GLU B 1 285 ? 16.922 -6.672 -15.383 1 95.31 285 GLU B O 1
ATOM 7024 N N . PRO B 1 286 ? 16.516 -5.035 -13.945 1 96.06 286 PRO B N 1
ATOM 7025 C CA . PRO B 1 286 ? 17.844 -5.164 -13.344 1 96.06 286 PRO B CA 1
ATOM 7026 C C . PRO B 1 286 ? 18.109 -6.559 -12.789 1 96.06 286 PRO B C 1
ATOM 7028 O O . PRO B 1 286 ? 17.25 -7.133 -12.117 1 96.06 286 PRO B O 1
ATOM 7031 N N . GLY B 1 287 ? 19.297 -7.062 -13.008 1 95.75 287 GLY B N 1
ATOM 7032 C CA . GLY B 1 287 ? 19.688 -8.438 -12.719 1 95.75 287 GLY B CA 1
ATOM 7033 C C . GLY B 1 287 ? 19.812 -9.289 -13.969 1 95.75 287 GLY B C 1
ATOM 7034 O O . GLY B 1 287 ? 18.938 -10.102 -14.273 1 95.75 287 GLY B O 1
ATOM 7035 N N . THR B 1 288 ? 20.953 -9.109 -14.711 1 97.12 288 THR B N 1
ATOM 7036 C CA . THR B 1 288 ? 21.141 -9.836 -15.961 1 97.12 288 THR B CA 1
ATOM 7037 C C . THR B 1 288 ? 21.625 -11.266 -15.688 1 97.12 288 THR B C 1
ATOM 7039 O O . THR B 1 288 ? 22.188 -11.547 -14.625 1 97.12 288 THR B O 1
ATOM 7042 N N . GLY B 1 289 ? 21.344 -12.094 -16.688 1 97.12 289 GLY B N 1
ATOM 7043 C CA . GLY B 1 289 ? 21.75 -13.492 -16.641 1 97.12 289 GLY B CA 1
ATOM 7044 C C . GLY B 1 289 ? 20.75 -14.422 -17.297 1 97.12 289 GLY B C 1
ATOM 7045 O O . GLY B 1 289 ? 19.547 -14.336 -17.047 1 97.12 289 GLY B O 1
ATOM 7046 N N . GLN B 1 290 ? 21.234 -15.219 -18.156 1 98.12 290 GLN B N 1
ATOM 7047 C CA . GLN B 1 290 ? 20.453 -16.203 -18.891 1 98.12 290 GLN B CA 1
ATOM 7048 C C . GLN B 1 290 ? 21.25 -17.484 -19.125 1 98.12 290 GLN B C 1
ATOM 7050 O O . GLN B 1 290 ? 22.438 -17.422 -19.469 1 98.12 290 GLN B O 1
ATOM 7055 N N . LEU B 1 291 ? 20.641 -18.609 -18.844 1 98.81 291 LEU B N 1
ATOM 7056 C CA . LEU B 1 291 ? 21.344 -19.875 -19 1 98.81 291 LEU B CA 1
ATOM 7057 C C . LEU B 1 291 ? 21.781 -20.094 -20.438 1 98.81 291 LEU B C 1
ATOM 7059 O O . LEU B 1 291 ? 21.016 -19.812 -21.375 1 98.81 291 LEU B O 1
ATOM 7063 N N . ASN B 1 292 ? 22.984 -20.547 -20.641 1 98.62 292 ASN B N 1
ATOM 7064 C CA . ASN B 1 292 ? 23.562 -20.797 -21.953 1 98.62 292 ASN B CA 1
ATOM 7065 C C . ASN B 1 292 ? 22.969 -22.047 -22.594 1 98.62 292 ASN B C 1
ATOM 7067 O O . ASN B 1 292 ? 23.203 -23.156 -22.109 1 98.62 292 ASN B O 1
ATOM 7071 N N . PRO B 1 293 ? 22.266 -21.969 -23.672 1 98.44 293 PRO B N 1
ATOM 7072 C CA . PRO B 1 293 ? 21.516 -23.109 -24.219 1 98.44 293 PRO B CA 1
ATOM 7073 C C . PRO B 1 293 ? 22.391 -24.047 -25.047 1 98.44 293 PRO B C 1
ATOM 7075 O O . PRO B 1 293 ? 21.922 -25.109 -25.469 1 98.44 293 PRO B O 1
ATOM 7078 N N . ILE B 1 294 ? 23.672 -23.766 -25.25 1 98.31 294 ILE B N 1
ATOM 7079 C CA . ILE B 1 294 ? 24.453 -24.594 -26.156 1 98.31 294 ILE B CA 1
ATOM 7080 C C . ILE B 1 294 ? 25.438 -25.438 -25.344 1 98.31 294 ILE B C 1
ATOM 7082 O O . ILE B 1 294 ? 26.156 -26.281 -25.906 1 98.31 294 ILE B O 1
ATOM 7086 N N . LYS B 1 295 ? 25.438 -25.234 -24.062 1 98.12 295 LYS B N 1
ATOM 7087 C CA . LYS B 1 295 ? 26.391 -25.969 -23.219 1 98.12 295 LYS B CA 1
ATOM 7088 C C . LYS B 1 295 ? 25.719 -27.188 -22.578 1 98.12 295 LYS B C 1
ATOM 7090 O O . LYS B 1 295 ? 24.641 -27.078 -21.984 1 98.12 295 LYS B O 1
ATOM 7095 N N . ASN B 1 296 ? 26.391 -28.297 -22.609 1 98.06 296 ASN B N 1
ATOM 7096 C CA . ASN B 1 296 ? 25.875 -29.531 -22 1 98.06 296 ASN B CA 1
ATOM 7097 C C . ASN B 1 296 ? 25.781 -29.406 -20.484 1 98.06 296 ASN B C 1
ATOM 7099 O O . ASN B 1 296 ? 24.844 -29.938 -19.875 1 98.06 296 ASN B O 1
ATOM 7103 N N . LYS B 1 297 ? 26.672 -28.719 -19.938 1 98.31 297 LYS B N 1
ATOM 7104 C CA . LYS B 1 297 ? 26.688 -28.547 -18.484 1 98.31 297 LYS B CA 1
ATOM 7105 C C . LYS B 1 297 ? 25.438 -27.828 -18 1 98.31 297 LYS B C 1
ATOM 7107 O O . LYS B 1 297 ? 24.938 -28.109 -16.906 1 98.31 297 LYS B O 1
ATOM 7112 N N . THR B 1 298 ? 24.953 -26.891 -18.812 1 98.75 298 THR B N 1
ATOM 7113 C CA . THR B 1 298 ? 23.703 -26.203 -18.484 1 98.75 298 THR B CA 1
ATOM 7114 C C . THR B 1 298 ? 22.609 -27.219 -18.172 1 98.75 298 THR B C 1
ATOM 7116 O O . THR B 1 298 ? 21.953 -27.141 -17.141 1 98.75 298 THR B O 1
ATOM 7119 N N . TYR B 1 299 ? 22.516 -28.203 -18.969 1 98.75 299 TYR B N 1
ATOM 7120 C CA . TYR B 1 299 ? 21.422 -29.156 -18.875 1 98.75 299 TYR B CA 1
ATOM 7121 C C . TYR B 1 299 ? 21.672 -30.141 -17.734 1 98.75 299 TYR B C 1
ATOM 7123 O O . TYR B 1 299 ? 20.719 -30.656 -17.125 1 98.75 299 TYR B O 1
ATOM 7131 N N . GLN B 1 300 ? 22.938 -30.391 -17.422 1 98.56 300 GLN B N 1
ATOM 7132 C CA . GLN B 1 300 ? 23.266 -31.234 -16.266 1 98.56 300 GLN B CA 1
ATOM 7133 C C . GLN B 1 300 ? 22.766 -30.578 -14.977 1 98.56 300 GLN B C 1
ATOM 7135 O O . GLN B 1 300 ? 22.141 -31.25 -14.141 1 98.56 300 GLN B O 1
ATOM 7140 N N . ILE B 1 301 ? 22.984 -29.312 -14.867 1 98.62 301 ILE B N 1
ATOM 7141 C CA . ILE B 1 301 ? 22.594 -28.594 -13.656 1 98.62 301 ILE B CA 1
ATOM 7142 C C . ILE B 1 301 ? 21.078 -28.406 -13.641 1 98.62 301 ILE B C 1
ATOM 7144 O O . ILE B 1 301 ? 20.438 -28.594 -12.602 1 98.62 301 ILE B O 1
ATOM 7148 N N . VAL B 1 302 ? 20.5 -28.062 -14.75 1 98.81 302 VAL B N 1
ATOM 7149 C CA . VAL B 1 302 ? 19.047 -27.891 -14.867 1 98.81 302 VAL B CA 1
ATOM 7150 C C . VAL B 1 302 ? 18.344 -29.172 -14.492 1 98.81 302 VAL B C 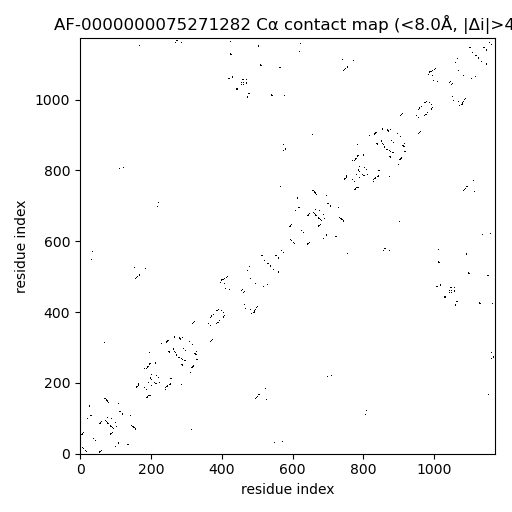1
ATOM 7152 O O . VAL B 1 302 ? 17.344 -29.156 -13.75 1 98.81 302 VAL B O 1
ATOM 7155 N N . ASP B 1 303 ? 18.812 -30.281 -15.008 1 98.69 303 ASP B N 1
ATOM 7156 C CA . ASP B 1 303 ? 18.234 -31.578 -14.688 1 98.69 303 ASP B CA 1
ATOM 7157 C C . ASP B 1 303 ? 18.281 -31.859 -13.188 1 98.69 303 ASP B C 1
ATOM 7159 O O . ASP B 1 303 ? 17.297 -32.312 -12.602 1 98.69 303 ASP B O 1
ATOM 7163 N N . LYS B 1 304 ? 19.438 -31.562 -12.539 1 98.25 304 LYS B N 1
ATOM 7164 C CA . LYS B 1 304 ? 19.578 -31.734 -11.102 1 98.25 304 LYS B CA 1
ATOM 7165 C C . LYS B 1 304 ? 18.562 -30.891 -10.336 1 98.25 304 LYS B C 1
ATOM 7167 O O . LYS B 1 304 ? 17.906 -31.391 -9.414 1 98.25 304 LYS B O 1
ATOM 7172 N N . VAL B 1 305 ? 18.438 -29.641 -10.719 1 98.81 305 VAL B N 1
ATOM 7173 C CA . VAL B 1 305 ? 17.562 -28.703 -10.031 1 98.81 305 VAL B CA 1
ATOM 7174 C C . VAL B 1 305 ? 16.109 -29.125 -10.188 1 98.81 305 VAL B C 1
ATOM 7176 O O . VAL B 1 305 ? 15.375 -29.234 -9.203 1 98.81 305 VAL B O 1
ATOM 7179 N N . ILE B 1 306 ? 15.672 -29.422 -11.414 1 98.88 306 ILE B N 1
ATOM 7180 C CA . ILE B 1 306 ? 14.281 -29.781 -11.68 1 98.88 306 ILE B CA 1
ATOM 7181 C C . ILE B 1 306 ? 13.938 -31.078 -10.953 1 98.88 306 ILE B C 1
ATOM 7183 O O . ILE B 1 306 ? 12.883 -31.172 -10.312 1 98.88 306 ILE B O 1
ATOM 7187 N N . THR B 1 307 ? 14.828 -32.062 -11.047 1 98.75 307 THR B N 1
ATOM 7188 C CA . THR B 1 307 ? 14.578 -33.344 -10.43 1 98.75 307 THR B CA 1
ATOM 7189 C C . THR B 1 307 ? 14.398 -33.219 -8.922 1 98.75 307 THR B C 1
ATOM 7191 O O . THR B 1 307 ? 13.445 -33.75 -8.352 1 98.75 307 THR B O 1
ATOM 7194 N N . GLU B 1 308 ? 15.273 -32.469 -8.305 1 98.75 308 GLU B N 1
ATOM 7195 C CA . GLU B 1 308 ? 15.18 -32.312 -6.855 1 98.75 308 GLU B CA 1
ATOM 7196 C C . GLU B 1 308 ? 13.961 -31.484 -6.465 1 98.75 308 GLU B C 1
ATOM 7198 O O . GLU B 1 308 ? 13.234 -31.828 -5.531 1 98.75 308 GLU B O 1
ATOM 7203 N N . VAL B 1 309 ? 13.742 -30.359 -7.098 1 98.88 309 VAL B N 1
ATOM 7204 C CA . VAL B 1 309 ? 12.602 -29.5 -6.777 1 98.88 309 VAL B CA 1
ATOM 7205 C C . VAL B 1 309 ? 11.305 -30.297 -6.961 1 98.88 309 VAL B C 1
ATOM 7207 O O . VAL B 1 309 ? 10.398 -30.219 -6.129 1 98.88 309 VAL B O 1
ATOM 7210 N N . ALA B 1 310 ? 11.227 -31.016 -8.055 1 98.81 310 ALA B N 1
ATOM 7211 C CA . ALA B 1 310 ? 10.039 -31.844 -8.297 1 98.81 310 ALA B CA 1
ATOM 7212 C C . ALA B 1 310 ? 9.797 -32.812 -7.141 1 98.81 310 ALA B C 1
ATOM 7214 O O . ALA B 1 310 ? 8.656 -33.062 -6.77 1 98.81 310 ALA B O 1
ATOM 7215 N N . SER B 1 311 ? 10.844 -33.312 -6.566 1 98.44 311 SER B N 1
ATOM 7216 C CA . SER B 1 311 ? 10.719 -34.281 -5.484 1 98.44 311 SER B CA 1
ATOM 7217 C C . SER B 1 311 ? 10.25 -33.594 -4.195 1 98.44 311 SER B C 1
ATOM 7219 O O . SER B 1 311 ? 9.656 -34.25 -3.336 1 98.44 311 SER B O 1
ATOM 7221 N N . LEU B 1 312 ? 10.477 -32.312 -4.055 1 98.5 312 LEU B N 1
ATOM 7222 C CA . LEU B 1 312 ? 10.125 -31.594 -2.842 1 98.5 312 LEU B CA 1
ATOM 7223 C C . LEU B 1 312 ? 8.641 -31.234 -2.834 1 98.5 312 LEU B C 1
ATOM 7225 O O . LEU B 1 312 ? 8.07 -30.938 -1.78 1 98.5 312 LEU B O 1
ATOM 7229 N N . PHE B 1 313 ? 7.977 -31.266 -3.98 1 98.62 313 PHE B N 1
ATOM 7230 C CA . PHE B 1 313 ? 6.594 -30.828 -4.117 1 98.62 313 PHE B CA 1
ATOM 7231 C C . PHE B 1 313 ? 5.719 -31.953 -4.66 1 98.62 313 PHE B C 1
ATOM 7233 O O . PHE B 1 313 ? 5.891 -32.375 -5.801 1 98.62 313 PHE B O 1
ATOM 7240 N N . PRO B 1 314 ? 4.766 -32.312 -3.938 1 97.25 314 PRO B N 1
ATOM 7241 C CA . PRO B 1 314 ? 3.969 -33.5 -4.344 1 97.25 314 PRO B CA 1
ATOM 7242 C C . PRO B 1 314 ? 3.023 -33.188 -5.504 1 97.25 314 PRO B C 1
ATOM 7244 O O . PRO B 1 314 ? 2.521 -34.094 -6.156 1 97.25 314 PRO B O 1
ATOM 7247 N N . ASP B 1 315 ? 2.73 -31.938 -5.754 1 98.12 315 ASP B N 1
ATOM 7248 C CA . ASP B 1 315 ? 1.793 -31.578 -6.816 1 98.12 315 ASP B CA 1
ATOM 7249 C C . ASP B 1 315 ? 2.268 -32.125 -8.164 1 98.12 315 ASP B C 1
ATOM 7251 O O . ASP B 1 315 ? 3.471 -32.188 -8.43 1 98.12 315 ASP B O 1
ATOM 7255 N N . SER B 1 316 ? 1.353 -32.438 -9.047 1 98.25 316 SER B N 1
ATOM 7256 C CA . SER B 1 316 ? 1.689 -33 -10.344 1 98.25 316 SER B CA 1
ATOM 7257 C C . SER B 1 316 ? 2.117 -31.938 -11.336 1 98.25 316 SER B C 1
ATOM 7259 O O . SER B 1 316 ? 2.641 -32.25 -12.406 1 98.25 316 SER B O 1
ATOM 7261 N N . LEU B 1 317 ? 1.921 -30.719 -10.992 1 98.75 317 LEU B N 1
ATOM 7262 C CA . LEU B 1 317 ? 2.285 -29.609 -11.875 1 98.75 317 LEU B CA 1
ATOM 7263 C C . LEU B 1 317 ? 3.598 -28.969 -11.438 1 98.75 317 LEU B C 1
ATOM 7265 O O . LEU B 1 317 ? 3.939 -29 -10.25 1 98.75 317 LEU B O 1
ATOM 7269 N N . PHE B 1 318 ? 4.336 -28.5 -12.352 1 98.88 318 PHE B N 1
ATOM 7270 C CA . PHE B 1 318 ? 5.605 -27.812 -12.164 1 98.88 318 PHE B CA 1
ATOM 7271 C C . PHE B 1 318 ? 5.73 -26.641 -13.125 1 98.88 318 PHE B C 1
ATOM 7273 O O . PHE B 1 318 ? 5.586 -26.812 -14.344 1 98.88 318 PHE B O 1
ATOM 7280 N N . HIS B 1 319 ? 5.957 -25.453 -12.602 1 98.94 319 HIS B N 1
ATOM 7281 C CA . HIS B 1 319 ? 6.074 -24.281 -13.453 1 98.94 319 HIS B CA 1
ATOM 7282 C C . HIS B 1 319 ? 7.52 -24.062 -13.891 1 98.94 319 HIS B C 1
ATOM 7284 O O . HIS B 1 319 ? 8.391 -23.781 -13.062 1 98.94 319 HIS B O 1
ATOM 7290 N N . GLY B 1 320 ? 7.75 -24.078 -15.164 1 98.81 320 GLY B N 1
ATOM 7291 C CA . GLY B 1 320 ? 9.102 -24.031 -15.688 1 98.81 320 GLY B CA 1
ATOM 7292 C C . GLY B 1 320 ? 9.531 -22.656 -16.125 1 98.81 320 GLY B C 1
ATOM 7293 O O . GLY B 1 320 ? 10.641 -22.469 -16.641 1 98.81 320 GLY B O 1
ATOM 7294 N N . GLY B 1 321 ? 8.664 -21.672 -15.969 1 98.69 321 GLY B N 1
ATOM 7295 C CA . GLY B 1 321 ? 8.984 -20.312 -16.359 1 98.69 321 GLY B CA 1
ATOM 7296 C C . GLY B 1 321 ? 8.891 -20.078 -17.859 1 98.69 321 GLY B C 1
ATOM 7297 O O . GLY B 1 321 ? 7.863 -20.375 -18.469 1 98.69 321 GLY B O 1
ATOM 7298 N N . GLY B 1 322 ? 9.93 -19.547 -18.406 1 98 322 GLY B N 1
ATOM 7299 C CA . GLY B 1 322 ? 10.023 -19.422 -19.859 1 98 322 GLY B CA 1
ATOM 7300 C C . GLY B 1 322 ? 9.664 -18.047 -20.375 1 98 322 GLY B C 1
ATOM 7301 O O . GLY B 1 322 ? 9.625 -17.812 -21.578 1 98 322 GLY B O 1
ATOM 7302 N N . ASP B 1 323 ? 9.422 -17.047 -19.453 1 96.56 323 ASP B N 1
ATOM 7303 C CA . ASP B 1 323 ? 8.992 -15.727 -19.922 1 96.56 323 ASP B CA 1
ATOM 7304 C C . ASP B 1 323 ? 10.195 -14.836 -20.234 1 96.56 323 ASP B C 1
ATOM 7306 O O . ASP B 1 323 ? 11.297 -15.07 -19.719 1 96.56 323 ASP B O 1
ATOM 7310 N N . GLU B 1 324 ? 10.094 -13.922 -21.188 1 96.38 324 GLU B N 1
ATOM 7311 C CA . GLU B 1 324 ? 10.898 -12.75 -21.5 1 96.38 324 GLU B CA 1
ATOM 7312 C C . GLU B 1 324 ? 12.344 -13.133 -21.797 1 96.38 324 GLU B C 1
ATOM 7314 O O . GLU B 1 324 ? 13.273 -12.539 -21.266 1 96.38 324 GLU B O 1
ATOM 7319 N N . PRO B 1 325 ? 12.555 -14.109 -22.625 1 95.75 325 PRO B N 1
ATOM 7320 C CA . PRO B 1 325 ? 13.93 -14.32 -23.094 1 95.75 325 PRO B CA 1
ATOM 7321 C C . PRO B 1 325 ? 14.492 -13.102 -23.828 1 95.75 325 PRO B C 1
ATOM 7323 O O . PRO B 1 325 ? 13.766 -12.438 -24.562 1 95.75 325 PRO B O 1
ATOM 7326 N N . VAL B 1 326 ? 15.742 -12.766 -23.547 1 97.19 326 VAL B N 1
ATOM 7327 C CA . VAL B 1 326 ? 16.406 -11.656 -24.219 1 97.19 326 VAL B CA 1
ATOM 7328 C C . VAL B 1 326 ? 17.562 -12.18 -25.047 1 97.19 326 VAL B C 1
ATOM 7330 O O . VAL B 1 326 ? 18.656 -12.43 -24.531 1 97.19 326 VAL B O 1
ATOM 7333 N N . TYR B 1 327 ? 17.406 -12.188 -26.312 1 95.81 327 TYR B N 1
ATOM 7334 C CA . TYR B 1 327 ? 18.344 -12.859 -27.203 1 95.81 327 TYR B CA 1
ATOM 7335 C C . TYR B 1 327 ? 19.672 -12.109 -27.266 1 95.81 327 TYR B C 1
ATOM 7337 O O . TYR B 1 327 ? 20.719 -12.719 -27.438 1 95.81 327 TYR B O 1
ATOM 7345 N N . LYS B 1 328 ? 19.656 -10.805 -27.078 1 96.31 328 LYS B N 1
ATOM 7346 C CA . LYS B 1 328 ? 20.875 -10.023 -27.047 1 96.31 328 LYS B CA 1
ATOM 7347 C C . LYS B 1 328 ? 21.781 -10.445 -25.891 1 96.31 328 LYS B C 1
ATOM 7349 O O . LYS B 1 328 ? 23 -10.273 -25.953 1 96.31 328 LYS B O 1
ATOM 7354 N N . CYS B 1 329 ? 21.203 -10.938 -24.875 1 97.88 329 CYS B N 1
ATOM 7355 C CA . CYS B 1 329 ? 21.984 -11.484 -23.766 1 97.88 329 CYS B CA 1
ATOM 7356 C C . CYS B 1 329 ? 22.797 -12.688 -24.219 1 97.88 329 CYS B C 1
ATOM 7358 O O . CYS B 1 329 ? 24 -12.773 -23.938 1 97.88 329 CYS B O 1
ATOM 7360 N N . TRP B 1 330 ? 22.25 -13.625 -24.969 1 98 330 TRP B N 1
ATOM 7361 C CA . TRP B 1 330 ? 22.953 -14.789 -25.5 1 98 330 TRP B CA 1
ATOM 7362 C C . TRP B 1 330 ? 24.047 -14.367 -26.469 1 98 330 TRP B C 1
ATOM 7364 O O . TRP B 1 330 ? 25.141 -14.953 -26.484 1 98 330 TRP B O 1
ATOM 7374 N N . ASN B 1 331 ? 23.828 -13.273 -27.172 1 96.94 331 ASN B N 1
ATOM 7375 C CA . ASN B 1 331 ? 24.766 -12.789 -28.188 1 96.94 331 ASN B CA 1
ATOM 7376 C C . ASN B 1 331 ? 26.016 -12.203 -27.531 1 96.94 331 ASN B C 1
ATOM 7378 O O . ASN B 1 331 ? 27.016 -11.953 -28.219 1 96.94 331 ASN B O 1
ATOM 7382 N N . GLN B 1 332 ? 25.969 -12.031 -26.219 1 96 332 GLN B N 1
ATOM 7383 C CA . GLN B 1 332 ? 27.141 -11.516 -25.516 1 96 332 GLN B CA 1
ATOM 7384 C C . GLN B 1 332 ? 28.203 -12.594 -25.359 1 96 332 GLN B C 1
ATOM 7386 O O . GLN B 1 332 ? 29.359 -12.297 -25.031 1 96 332 GLN B O 1
ATOM 7391 N N . ASP B 1 333 ? 27.844 -13.828 -25.547 1 97.19 333 ASP B N 1
ATOM 7392 C CA . ASP B 1 333 ? 28.781 -14.945 -25.484 1 97.19 333 ASP B CA 1
ATOM 7393 C C . ASP B 1 333 ? 29.219 -15.398 -26.875 1 97.19 333 ASP B C 1
ATOM 7395 O O . ASP B 1 333 ? 28.391 -15.875 -27.656 1 97.19 333 ASP B O 1
ATOM 7399 N N . GLN B 1 334 ? 30.531 -15.352 -27.141 1 97.19 334 GLN B N 1
ATOM 7400 C CA . GLN B 1 334 ? 31.062 -15.648 -28.469 1 97.19 334 GLN B CA 1
ATOM 7401 C C . GLN B 1 334 ? 30.781 -17.094 -28.859 1 97.19 334 GLN B C 1
ATOM 7403 O O . GLN B 1 334 ? 30.547 -17.391 -30.031 1 97.19 334 GLN B O 1
ATOM 7408 N N . SER B 1 335 ? 30.797 -17.953 -27.938 1 97.19 335 SER B N 1
ATOM 7409 C CA . SER B 1 335 ? 30.531 -19.359 -28.25 1 97.19 335 SER B CA 1
ATOM 7410 C C . SER B 1 335 ? 29.109 -19.547 -28.766 1 97.19 335 SER B C 1
ATOM 7412 O O . SER B 1 335 ? 28.859 -20.406 -29.609 1 97.19 335 SER B O 1
ATOM 7414 N N . VAL B 1 336 ? 28.141 -18.812 -28.203 1 98.31 336 VAL B N 1
ATOM 7415 C CA . VAL B 1 336 ? 26.75 -18.891 -28.656 1 98.31 336 VAL B CA 1
ATOM 7416 C C . VAL B 1 336 ? 26.625 -18.344 -30.078 1 98.31 336 VAL B C 1
ATOM 7418 O O . VAL B 1 336 ? 25.969 -18.938 -30.922 1 98.31 336 VAL B O 1
ATOM 7421 N N . VAL B 1 337 ? 27.281 -17.203 -30.312 1 98.06 337 VAL B N 1
ATOM 7422 C CA . VAL B 1 337 ? 27.266 -16.594 -31.625 1 98.06 337 VAL B CA 1
ATOM 7423 C C . VAL B 1 337 ? 27.844 -17.562 -32.656 1 98.06 337 VAL B C 1
ATOM 7425 O O . VAL B 1 337 ? 27.266 -17.734 -33.75 1 98.06 337 VAL B O 1
ATOM 7428 N N . ASP B 1 338 ? 28.953 -18.156 -32.312 1 98.31 338 ASP B N 1
ATOM 7429 C CA . ASP B 1 338 ? 29.594 -19.125 -33.188 1 98.31 338 ASP B CA 1
ATOM 7430 C C . ASP B 1 338 ? 28.672 -20.312 -33.469 1 98.31 338 ASP B C 1
ATOM 7432 O O . ASP B 1 338 ? 28.562 -20.766 -34.594 1 98.31 338 ASP B O 1
ATOM 7436 N N . TYR B 1 339 ? 28.094 -20.781 -32.469 1 98.31 339 TYR B N 1
ATOM 7437 C CA . TYR B 1 339 ? 27.156 -21.891 -32.625 1 98.31 339 TYR B CA 1
ATOM 7438 C C . TYR B 1 339 ? 26.016 -21.531 -33.562 1 98.31 339 TYR B C 1
ATOM 7440 O O . TYR B 1 339 ? 25.641 -22.328 -34.438 1 98.31 339 TYR B O 1
ATOM 7448 N N . MET B 1 340 ? 25.422 -20.406 -33.375 1 98.38 340 MET B N 1
ATOM 7449 C CA . MET B 1 340 ? 24.312 -19.953 -34.219 1 98.38 340 MET B CA 1
ATOM 7450 C C . MET B 1 340 ? 24.734 -19.875 -35.656 1 98.38 340 MET B C 1
ATOM 7452 O O . MET B 1 340 ? 23.984 -20.297 -36.562 1 98.38 340 MET B O 1
ATOM 7456 N N . LYS B 1 341 ? 25.984 -19.391 -35.875 1 98 341 LYS B N 1
ATOM 7457 C CA . LYS B 1 341 ? 26.5 -19.297 -37.219 1 98 341 LYS B CA 1
ATOM 7458 C C . LYS B 1 341 ? 26.719 -20.672 -37.812 1 98 341 LYS B C 1
ATOM 7460 O O . LYS B 1 341 ? 26.312 -20.938 -38.969 1 98 341 LYS B O 1
ATOM 7465 N N . GLU B 1 342 ? 27.297 -21.484 -37.094 1 98.31 342 GLU B N 1
ATOM 7466 C CA . GLU B 1 342 ? 27.625 -22.828 -37.531 1 98.31 342 GLU B CA 1
ATOM 7467 C C . GLU B 1 342 ? 26.375 -23.625 -37.875 1 98.31 342 GLU B C 1
ATOM 7469 O O . GLU B 1 342 ? 26.359 -24.422 -38.812 1 98.31 342 GLU B O 1
ATOM 7474 N N . HIS B 1 343 ? 25.391 -23.406 -37.156 1 98.12 343 HIS B N 1
ATOM 7475 C CA . HIS B 1 343 ? 24.188 -24.234 -37.281 1 98.12 343 HIS B CA 1
ATOM 7476 C C . HIS B 1 343 ? 23.062 -23.469 -37.969 1 98.12 343 HIS B C 1
ATOM 7478 O O . HIS B 1 343 ? 21.938 -23.969 -38.062 1 98.12 343 HIS B O 1
ATOM 7484 N N . ASN B 1 344 ? 23.359 -22.266 -38.406 1 98 344 ASN B N 1
ATOM 7485 C CA . ASN B 1 344 ? 22.328 -21.406 -38.969 1 98 344 ASN B CA 1
ATOM 7486 C C . ASN B 1 344 ? 21.094 -21.328 -38.062 1 98 344 ASN B C 1
ATOM 7488 O O . ASN B 1 344 ? 19.969 -21.547 -38.531 1 98 344 ASN B O 1
ATOM 7492 N N . ALA B 1 345 ? 21.359 -21.094 -36.781 1 98 345 ALA B N 1
ATOM 7493 C CA . ALA B 1 345 ? 20.312 -21.047 -35.781 1 98 345 ALA B CA 1
ATOM 7494 C C . ALA B 1 345 ? 20.062 -19.609 -35.312 1 98 345 ALA B C 1
ATOM 7496 O O . ALA B 1 345 ? 20.969 -18.781 -35.312 1 98 345 ALA B O 1
ATOM 7497 N N . THR B 1 346 ? 18.797 -19.297 -34.969 1 97.38 346 THR B N 1
ATOM 7498 C CA . THR B 1 346 ? 18.422 -18.016 -34.406 1 97.38 346 THR B CA 1
ATOM 7499 C C . THR B 1 346 ? 18.234 -18.125 -32.875 1 97.38 346 THR B C 1
ATOM 7501 O O . THR B 1 346 ? 18.328 -19.219 -32.344 1 97.38 346 THR B O 1
ATOM 7504 N N . GLY B 1 347 ? 18.016 -16.969 -32.25 1 96.81 347 GLY B N 1
ATOM 7505 C CA . GLY B 1 347 ? 17.688 -16.984 -30.844 1 96.81 347 GLY B CA 1
ATOM 7506 C C . GLY B 1 347 ? 16.453 -17.797 -30.516 1 96.81 347 GLY B C 1
ATOM 7507 O O . GLY B 1 347 ? 16.406 -18.484 -29.5 1 96.81 347 GLY B O 1
ATOM 7508 N N . VAL B 1 348 ? 15.445 -17.719 -31.312 1 97.5 348 VAL B N 1
ATOM 7509 C CA . VAL B 1 348 ? 14.195 -18.438 -31.141 1 97.5 348 VAL B CA 1
ATOM 7510 C C . VAL B 1 348 ? 14.461 -19.938 -31.219 1 97.5 348 VAL B C 1
ATOM 7512 O O . VAL B 1 348 ? 13.859 -20.719 -30.469 1 97.5 348 VAL B O 1
ATOM 7515 N N . ASP B 1 349 ? 15.383 -20.344 -32.125 1 97.75 349 ASP B N 1
ATOM 7516 C CA . ASP B 1 349 ? 15.758 -21.75 -32.219 1 97.75 349 ASP B CA 1
ATOM 7517 C C . ASP B 1 349 ? 16.422 -22.234 -30.906 1 97.75 349 ASP B C 1
ATOM 7519 O O . ASP B 1 349 ? 16.172 -23.359 -30.469 1 97.75 349 ASP B O 1
ATOM 7523 N N . LEU B 1 350 ? 17.266 -21.375 -30.422 1 98.25 350 LEU B N 1
ATOM 7524 C CA . LEU B 1 350 ? 17.953 -21.719 -29.188 1 98.25 350 LEU B CA 1
ATOM 7525 C C . LEU B 1 350 ? 16.969 -21.828 -28.016 1 98.25 350 LEU B C 1
ATOM 7527 O O . LEU B 1 350 ? 17.109 -22.703 -27.156 1 98.25 350 LEU B O 1
ATOM 7531 N N . LEU B 1 351 ? 15.992 -20.906 -27.984 1 98.44 351 LEU B N 1
ATOM 7532 C CA . LEU B 1 351 ? 14.938 -20.984 -26.969 1 98.44 351 LEU B CA 1
ATOM 7533 C C . LEU B 1 351 ? 14.188 -22.312 -27.094 1 98.44 351 LEU B C 1
ATOM 7535 O O . LEU B 1 351 ? 13.93 -22.969 -26.078 1 98.44 351 LEU B O 1
ATOM 7539 N N . ASN B 1 352 ? 13.828 -22.656 -28.266 1 98.31 352 ASN B N 1
ATOM 7540 C CA . ASN B 1 352 ? 13.141 -23.922 -28.5 1 98.31 352 ASN B CA 1
ATOM 7541 C C . ASN B 1 352 ? 13.969 -25.109 -28.016 1 98.31 352 ASN B C 1
ATOM 7543 O O . ASN B 1 352 ? 13.445 -26.031 -27.391 1 98.31 352 ASN B O 1
ATOM 7547 N N . LYS B 1 353 ? 15.273 -25.094 -28.359 1 98.25 353 LYS B N 1
ATOM 7548 C CA . LYS B 1 353 ? 16.188 -26.156 -27.922 1 98.25 353 LYS B CA 1
ATOM 7549 C C . LYS B 1 353 ? 16.172 -26.281 -26.391 1 98.25 353 LYS B C 1
ATOM 7551 O O . LYS B 1 353 ? 16.031 -27.391 -25.859 1 98.25 353 LYS B O 1
ATOM 7556 N N . PHE B 1 354 ? 16.328 -25.188 -25.766 1 98.69 354 PHE B N 1
ATOM 7557 C CA . PHE B 1 354 ? 16.375 -25.188 -24.297 1 98.69 354 PHE B CA 1
ATOM 7558 C C . PHE B 1 354 ? 15.062 -25.719 -23.719 1 98.69 354 PHE B C 1
ATOM 7560 O O . PHE B 1 354 ? 15.07 -26.578 -22.844 1 98.69 354 PHE B O 1
ATOM 7567 N N . LEU B 1 355 ? 13.953 -25.172 -24.141 1 98.75 355 LEU B N 1
ATOM 7568 C CA . LEU B 1 355 ? 12.641 -25.516 -23.594 1 98.75 355 LEU B CA 1
ATOM 7569 C C . LEU B 1 355 ? 12.328 -26.984 -23.797 1 98.75 355 LEU B C 1
ATOM 7571 O O . LEU B 1 355 ? 11.734 -27.641 -22.938 1 98.75 355 LEU B O 1
ATOM 7575 N N . GLN B 1 356 ? 12.688 -27.516 -24.953 1 98.31 356 GLN B N 1
ATOM 7576 C CA . GLN B 1 356 ? 12.445 -28.938 -25.188 1 98.31 356 GLN B CA 1
ATOM 7577 C C . GLN B 1 356 ? 13.164 -29.797 -24.172 1 98.31 356 GLN B C 1
ATOM 7579 O O . GLN B 1 356 ? 12.609 -30.781 -23.672 1 98.31 356 GLN B O 1
ATOM 7584 N N . LYS B 1 357 ? 14.391 -29.453 -23.891 1 98.62 357 LYS B N 1
ATOM 7585 C CA . LYS B 1 357 ? 15.148 -30.188 -22.891 1 98.62 357 LYS B CA 1
ATOM 7586 C C . LYS B 1 357 ? 14.539 -30.016 -21.5 1 98.62 357 LYS B C 1
ATOM 7588 O O . LYS B 1 357 ? 14.375 -30.984 -20.766 1 98.62 357 LYS B O 1
ATOM 7593 N N . GLU B 1 358 ? 14.242 -28.781 -21.141 1 98.75 358 GLU B N 1
ATOM 7594 C CA . GLU B 1 358 ? 13.625 -28.484 -19.844 1 98.75 358 GLU B CA 1
ATOM 7595 C C . GLU B 1 358 ? 12.328 -29.266 -19.656 1 98.75 358 GLU B C 1
ATOM 7597 O O . GLU B 1 358 ? 12.117 -29.891 -18.625 1 98.75 358 GLU B O 1
ATOM 7602 N N . LEU B 1 359 ? 11.453 -29.219 -20.641 1 98.81 359 LEU B N 1
ATOM 7603 C CA . LEU B 1 359 ? 10.188 -29.938 -20.594 1 98.81 359 LEU B CA 1
ATOM 7604 C C . LEU B 1 359 ? 10.414 -31.438 -20.469 1 98.81 359 LEU B C 1
ATOM 7606 O O . LEU B 1 359 ? 9.641 -32.125 -19.797 1 98.81 359 LEU B O 1
ATOM 7610 N N . GLY B 1 360 ? 11.414 -31.922 -21.172 1 98.75 360 GLY B N 1
ATOM 7611 C CA . GLY B 1 360 ? 11.789 -33.312 -21.016 1 98.75 360 GLY B CA 1
ATOM 7612 C C . GLY B 1 360 ? 12.133 -33.688 -19.594 1 98.75 360 GLY B C 1
ATOM 7613 O O . GLY B 1 360 ? 11.727 -34.75 -19.109 1 98.75 360 GLY B O 1
ATOM 7614 N N . PHE B 1 361 ? 12.938 -32.844 -18.906 1 98.88 361 PHE B N 1
ATOM 7615 C CA . PHE B 1 361 ? 13.32 -33.094 -17.516 1 98.88 361 PHE B CA 1
ATOM 7616 C C . PHE B 1 361 ? 12.102 -33.062 -16.609 1 98.88 361 PHE B C 1
ATOM 7618 O O . PHE B 1 361 ? 12.008 -33.875 -15.68 1 98.88 361 PHE B O 1
ATOM 7625 N N . ILE B 1 362 ? 11.133 -32.125 -16.812 1 98.88 362 ILE B N 1
ATOM 7626 C CA . ILE B 1 362 ? 9.914 -32.031 -16 1 98.88 362 ILE B CA 1
ATOM 7627 C C . ILE B 1 362 ? 9.078 -33.281 -16.188 1 98.88 362 ILE B C 1
ATOM 7629 O O . ILE B 1 362 ? 8.602 -33.875 -15.211 1 98.88 362 ILE B O 1
ATOM 7633 N N . ARG B 1 363 ? 8.984 -33.781 -17.438 1 98.44 363 ARG B N 1
ATOM 7634 C CA . ARG B 1 363 ? 8.25 -35 -17.734 1 98.44 363 ARG B CA 1
ATOM 7635 C C . ARG B 1 363 ? 8.906 -36.188 -17.094 1 98.44 363 ARG B C 1
ATOM 7637 O O . ARG B 1 363 ? 8.219 -37.062 -16.547 1 98.44 363 ARG B O 1
ATOM 7644 N N . LYS B 1 364 ? 10.195 -36.219 -17.188 1 98.38 364 LYS B N 1
ATOM 7645 C CA . LYS B 1 364 ? 10.953 -37.281 -16.594 1 98.38 364 LYS B CA 1
ATOM 7646 C C . LYS B 1 364 ? 10.719 -37.375 -15.086 1 98.38 364 LYS B C 1
ATOM 7648 O O . LYS B 1 364 ? 10.781 -38.438 -14.484 1 98.38 364 LYS B O 1
ATOM 7653 N N . SER B 1 365 ? 10.422 -36.281 -14.539 1 98.56 365 SER B N 1
ATOM 7654 C CA . SER B 1 365 ? 10.156 -36.188 -13.102 1 98.56 365 SER B CA 1
ATOM 7655 C C . SER B 1 365 ? 8.688 -36.469 -12.797 1 98.56 365 SER B C 1
ATOM 7657 O O . SER B 1 365 ? 8.211 -36.188 -11.695 1 98.56 365 SER B O 1
ATOM 7659 N N . ASN B 1 366 ? 7.941 -36.875 -13.789 1 97.88 366 ASN B N 1
ATOM 7660 C CA . ASN B 1 366 ? 6.531 -37.25 -13.695 1 97.88 366 ASN B CA 1
ATOM 7661 C C . ASN B 1 366 ? 5.668 -36.031 -13.352 1 97.88 366 ASN B C 1
ATOM 7663 O O . ASN B 1 366 ? 4.777 -36.125 -12.5 1 97.88 366 ASN B O 1
ATOM 7667 N N . LYS B 1 367 ? 6.031 -34.906 -13.93 1 98.62 367 LYS B N 1
ATOM 7668 C CA . LYS B 1 367 ? 5.262 -33.688 -13.75 1 98.62 367 LYS B CA 1
ATOM 7669 C C . LYS B 1 367 ? 4.727 -33.156 -15.078 1 98.62 367 LYS B C 1
ATOM 7671 O O . LYS B 1 367 ? 5.32 -33.438 -16.125 1 98.62 367 LYS B O 1
ATOM 7676 N N . THR B 1 368 ? 3.594 -32.531 -14.992 1 98.56 368 THR B N 1
ATOM 7677 C CA . THR B 1 368 ? 3.096 -31.734 -16.109 1 98.56 368 THR B CA 1
ATOM 7678 C C . THR B 1 368 ? 3.596 -30.297 -16 1 98.56 368 THR B C 1
ATOM 7680 O O . THR B 1 368 ? 3.475 -29.656 -14.953 1 98.56 368 THR B O 1
ATOM 7683 N N . ALA B 1 369 ? 4.105 -29.781 -17.109 1 98.81 369 ALA B N 1
ATOM 7684 C CA . ALA B 1 369 ? 4.727 -28.453 -17.094 1 98.81 369 ALA B CA 1
ATOM 7685 C C . ALA B 1 369 ? 3.684 -27.359 -17.281 1 98.81 369 ALA B C 1
ATOM 7687 O O . ALA B 1 369 ? 2.75 -27.5 -18.078 1 98.81 369 ALA B O 1
ATOM 7688 N N . ILE B 1 370 ? 3.803 -26.328 -16.5 1 98.94 370 ILE B N 1
ATOM 7689 C CA . ILE B 1 370 ? 3.258 -25.016 -16.797 1 98.94 370 ILE B CA 1
ATOM 7690 C C . ILE B 1 370 ? 4.379 -24.078 -17.25 1 98.94 370 ILE B C 1
ATOM 7692 O O . ILE B 1 370 ? 5.473 -24.094 -16.688 1 98.94 370 ILE B O 1
ATOM 7696 N N . ILE B 1 371 ? 4.207 -23.328 -18.281 1 98.88 371 ILE B N 1
ATOM 7697 C CA . ILE B 1 371 ? 5.152 -22.266 -18.625 1 98.88 371 ILE B CA 1
ATOM 7698 C C . ILE B 1 371 ? 4.398 -20.969 -18.938 1 98.88 371 ILE B C 1
ATOM 7700 O O . ILE B 1 371 ? 3.199 -21 -19.219 1 98.88 371 ILE B O 1
ATOM 7704 N N . TRP B 1 372 ? 5 -19.859 -18.812 1 98.88 372 TRP B N 1
ATOM 7705 C CA . TRP B 1 372 ? 4.43 -18.594 -19.281 1 98.88 372 TRP B CA 1
ATOM 7706 C C . TRP B 1 372 ? 4.184 -18.641 -20.797 1 98.88 372 TRP B C 1
ATOM 7708 O O . TRP B 1 372 ? 4.914 -19.312 -21.531 1 98.88 372 TRP B O 1
ATOM 7718 N N . GLU B 1 373 ? 3.363 -17.875 -21.297 1 98.75 373 GLU B N 1
ATOM 7719 C CA . GLU B 1 373 ? 2.777 -18.016 -22.625 1 98.75 373 GLU B CA 1
ATOM 7720 C C . GLU B 1 373 ? 3.766 -17.609 -23.719 1 98.75 373 GLU B C 1
ATOM 7722 O O . GLU B 1 373 ? 3.57 -17.906 -24.891 1 98.75 373 GLU B O 1
ATOM 7727 N N . ASP B 1 374 ? 4.824 -16.906 -23.438 1 98.19 374 ASP B N 1
ATOM 7728 C CA . ASP B 1 374 ? 5.668 -16.156 -24.375 1 98.19 374 ASP B CA 1
ATOM 7729 C C . ASP B 1 374 ? 6.094 -17.047 -25.547 1 98.19 374 ASP B C 1
ATOM 7731 O O . ASP B 1 374 ? 5.992 -16.641 -26.703 1 98.19 374 ASP B O 1
ATOM 7735 N N . ALA B 1 375 ? 6.504 -18.219 -25.266 1 97.94 375 ALA B N 1
ATOM 7736 C CA . ALA B 1 375 ? 7.051 -19.125 -26.266 1 97.94 375 ALA B CA 1
ATOM 7737 C C . ALA B 1 375 ? 6.004 -19.453 -27.328 1 97.94 375 ALA B C 1
ATOM 7739 O O . ALA B 1 375 ? 6.336 -19.656 -28.5 1 97.94 375 ALA B O 1
ATOM 7740 N N . VAL B 1 376 ? 4.758 -19.438 -26.922 1 98.38 376 VAL B N 1
ATOM 7741 C CA . VAL B 1 376 ? 3.684 -19.828 -27.812 1 98.38 376 VAL B CA 1
ATOM 7742 C C . VAL B 1 376 ? 3.053 -18.594 -28.453 1 98.38 376 VAL B C 1
ATOM 7744 O O . VAL B 1 376 ? 3 -18.484 -29.688 1 98.38 376 VAL B O 1
ATOM 7747 N N . THR B 1 377 ? 2.672 -17.641 -27.609 1 98.12 377 THR B N 1
ATOM 7748 C CA . THR B 1 377 ? 1.854 -16.531 -28.109 1 98.12 377 THR B CA 1
ATOM 7749 C C . THR B 1 377 ? 2.727 -15.461 -28.75 1 98.12 377 THR B C 1
ATOM 7751 O O . THR B 1 377 ? 2.27 -14.719 -29.625 1 98.12 377 THR B O 1
ATOM 7754 N N . ASN B 1 378 ? 3.982 -15.383 -28.344 1 96.69 378 ASN B N 1
ATOM 7755 C CA . ASN B 1 378 ? 4.883 -14.398 -28.922 1 96.69 378 ASN B CA 1
ATOM 7756 C C . ASN B 1 378 ? 5.762 -15.008 -30.016 1 96.69 378 ASN B C 1
ATOM 7758 O O . ASN B 1 378 ? 5.961 -14.406 -31.062 1 96.69 378 ASN B O 1
ATOM 7762 N N . ASP B 1 379 ? 6.281 -16.266 -29.812 1 96.12 379 ASP B N 1
ATOM 7763 C CA . ASP B 1 379 ? 7.328 -16.812 -30.656 1 96.12 379 ASP B CA 1
ATOM 7764 C C . ASP B 1 379 ? 6.789 -17.938 -31.547 1 96.12 379 ASP B C 1
ATOM 7766 O O . ASP B 1 379 ? 7.484 -18.422 -32.438 1 96.12 379 ASP B O 1
ATOM 7770 N N . ASN B 1 380 ? 5.555 -18.391 -31.344 1 97.12 380 ASN B N 1
ATOM 7771 C CA . ASN B 1 380 ? 4.902 -19.438 -32.125 1 97.12 380 ASN B CA 1
ATOM 7772 C C . ASN B 1 380 ? 5.734 -20.719 -32.125 1 97.12 380 ASN B C 1
ATOM 7774 O O . ASN B 1 380 ? 5.84 -21.391 -33.156 1 97.12 380 ASN B O 1
ATOM 7778 N N . LEU B 1 381 ? 6.383 -21.031 -31.047 1 98 381 LEU B N 1
ATOM 7779 C CA . LEU B 1 381 ? 7.156 -22.266 -30.922 1 98 381 LEU B CA 1
ATOM 7780 C C . LEU B 1 381 ? 6.234 -23.469 -30.812 1 98 381 LEU B C 1
ATOM 7782 O O . LEU B 1 381 ? 5.113 -23.359 -30.312 1 98 381 LEU B O 1
ATOM 7786 N N . PRO B 1 382 ? 6.711 -24.609 -31.25 1 97.25 382 PRO B N 1
ATOM 7787 C CA . PRO B 1 382 ? 5.898 -25.828 -31.219 1 97.25 382 PRO B CA 1
ATOM 7788 C C . PRO B 1 382 ? 5.934 -26.516 -29.844 1 97.25 382 PRO B C 1
ATOM 7790 O O . PRO B 1 382 ? 6.379 -27.656 -29.75 1 97.25 382 PRO B O 1
ATOM 7793 N N . ILE B 1 383 ? 5.434 -25.875 -28.859 1 98.56 383 ILE B N 1
ATOM 7794 C CA . ILE B 1 383 ? 5.336 -26.438 -27.516 1 98.56 383 ILE B CA 1
ATOM 7795 C C . ILE B 1 383 ? 4.25 -27.516 -27.484 1 98.56 383 ILE B C 1
ATOM 7797 O O . ILE B 1 383 ? 3.172 -27.328 -28.047 1 98.56 383 ILE B O 1
ATOM 7801 N N . PRO B 1 384 ? 4.531 -28.656 -26.797 1 98.31 384 PRO B N 1
ATOM 7802 C CA . PRO B 1 384 ? 3.529 -29.719 -26.719 1 98.31 384 PRO B CA 1
ATOM 7803 C C . PRO B 1 384 ? 2.215 -29.266 -26.094 1 98.31 384 PRO B C 1
ATOM 7805 O O . PRO B 1 384 ? 2.219 -28.438 -25.172 1 98.31 384 PRO B O 1
ATOM 7808 N N . LYS B 1 385 ? 1.109 -29.828 -26.547 1 97.75 385 LYS B N 1
ATOM 7809 C CA . LYS B 1 385 ? -0.224 -29.375 -26.156 1 97.75 385 LYS B CA 1
ATOM 7810 C C . LYS B 1 385 ? -0.567 -29.828 -24.75 1 97.75 385 LYS B C 1
ATOM 7812 O O . LYS B 1 385 ? -1.53 -29.328 -24.156 1 97.75 385 LYS B O 1
ATOM 7817 N N . ASP B 1 386 ? 0.238 -30.719 -24.219 1 97.25 386 ASP B N 1
ATOM 7818 C CA . ASP B 1 386 ? 0.004 -31.141 -22.844 1 97.25 386 ASP B CA 1
ATOM 7819 C C . ASP B 1 386 ? 0.582 -30.141 -21.844 1 97.25 386 ASP B C 1
ATOM 7821 O O . ASP B 1 386 ? 0.294 -30.203 -20.641 1 97.25 386 ASP B O 1
ATOM 7825 N N . VAL B 1 387 ? 1.406 -29.219 -22.328 1 98.69 387 VAL B N 1
ATOM 7826 C CA . VAL B 1 387 ? 1.918 -28.141 -21.5 1 98.69 387 VAL B CA 1
ATOM 7827 C C . VAL B 1 387 ? 0.81 -27.125 -21.25 1 98.69 387 VAL B C 1
ATOM 7829 O O . VAL B 1 387 ? 0.067 -26.766 -22.156 1 98.69 387 VAL B O 1
ATOM 7832 N N . ILE B 1 388 ? 0.627 -26.719 -19.984 1 98.81 388 ILE B N 1
ATOM 7833 C CA . ILE B 1 388 ? -0.318 -25.672 -19.609 1 98.81 388 ILE B CA 1
ATOM 7834 C C . ILE B 1 388 ? 0.347 -24.312 -19.75 1 98.81 388 ILE B C 1
ATOM 7836 O O . ILE B 1 388 ? 1.503 -24.141 -19.359 1 98.81 388 ILE B O 1
ATOM 7840 N N . LEU B 1 389 ? -0.351 -23.359 -20.375 1 98.88 389 LEU B N 1
ATOM 7841 C CA . LEU B 1 389 ? 0.192 -22 -20.531 1 98.88 389 LEU B CA 1
ATOM 7842 C C . LEU B 1 389 ? -0.417 -21.062 -19.5 1 98.88 389 LEU B C 1
ATOM 7844 O O . LEU B 1 389 ? -1.64 -21 -19.359 1 98.88 389 LEU B O 1
ATOM 7848 N N . GLN B 1 390 ? 0.409 -20.391 -18.766 1 98.94 390 GLN B N 1
ATOM 7849 C CA . GLN B 1 390 ? -0.072 -19.266 -17.969 1 98.94 390 GLN B CA 1
ATOM 7850 C C . GLN B 1 390 ? 0.042 -17.953 -18.734 1 98.94 390 GLN B C 1
ATOM 7852 O O . GLN B 1 390 ? 1.138 -17.562 -19.141 1 98.94 390 GLN B O 1
ATOM 7857 N N . VAL B 1 391 ? -1.068 -17.281 -18.906 1 98.81 391 VAL B N 1
ATOM 7858 C CA . VAL B 1 391 ? -1.178 -16.141 -19.797 1 98.81 391 VAL B CA 1
ATOM 7859 C C . VAL B 1 391 ? -1.152 -14.844 -19 1 98.81 391 VAL B C 1
ATOM 7861 O O . VAL B 1 391 ? -2.053 -14.586 -18.188 1 98.81 391 VAL B O 1
ATOM 7864 N N . TRP B 1 392 ? -0.082 -14.023 -19.234 1 98.56 392 TRP B N 1
ATOM 7865 C CA . TRP B 1 392 ? 0.096 -12.883 -18.328 1 98.56 392 TRP B CA 1
ATOM 7866 C C . TRP B 1 392 ? 0.045 -11.57 -19.094 1 98.56 392 TRP B C 1
ATOM 7868 O O . TRP B 1 392 ? -0.249 -10.516 -18.531 1 98.56 392 TRP B O 1
ATOM 7878 N N . ILE B 1 393 ? 0.279 -11.484 -20.438 1 97.69 393 ILE B N 1
ATOM 7879 C CA . ILE B 1 393 ? 0.404 -10.188 -21.094 1 97.69 393 ILE B CA 1
ATOM 7880 C C . ILE B 1 393 ? -0.549 -10.125 -22.281 1 97.69 393 ILE B C 1
ATOM 7882 O O . ILE B 1 393 ? -1.093 -9.062 -22.594 1 97.69 393 ILE B O 1
ATOM 7886 N N . ASN B 1 394 ? -0.815 -11.219 -23 1 97.88 394 ASN B N 1
ATOM 7887 C CA . ASN B 1 394 ? -1.711 -11.266 -24.156 1 97.88 394 ASN B CA 1
ATOM 7888 C C . ASN B 1 394 ? -3.107 -11.734 -23.75 1 97.88 394 ASN B C 1
ATOM 7890 O O . ASN B 1 394 ? -3.307 -12.242 -22.641 1 97.88 394 ASN B O 1
ATOM 7894 N N . PRO B 1 395 ? -4.133 -11.523 -24.625 1 97.31 395 PRO B N 1
ATOM 7895 C CA . PRO B 1 395 ? -5.457 -12.094 -24.344 1 97.31 395 PRO B CA 1
ATOM 7896 C C . PRO B 1 395 ? -5.438 -13.617 -24.266 1 97.31 395 PRO B C 1
ATOM 7898 O O . PRO B 1 395 ? -4.734 -14.273 -25.031 1 97.31 395 PRO B O 1
ATOM 7901 N N . VAL B 1 396 ? -6.215 -14.141 -23.422 1 98.12 396 VAL B N 1
ATOM 7902 C CA . VAL B 1 396 ? -6.32 -15.578 -23.188 1 98.12 396 VAL B CA 1
ATOM 7903 C C . VAL B 1 396 ? -6.684 -16.281 -24.5 1 98.12 396 VAL B C 1
ATOM 7905 O O . VAL B 1 396 ? -6.227 -17.406 -24.75 1 98.12 396 VAL B O 1
ATOM 7908 N N . GLN B 1 397 ? -7.441 -15.672 -25.312 1 97.56 397 GLN B N 1
ATOM 7909 C CA . GLN B 1 397 ? -7.953 -16.25 -26.547 1 97.56 397 GLN B CA 1
ATOM 7910 C C . GLN B 1 397 ? -6.812 -16.703 -27.453 1 97.56 397 GLN B C 1
ATOM 7912 O O . GLN B 1 397 ? -6.945 -17.688 -28.188 1 97.56 397 GLN B O 1
ATOM 7917 N N . ASN B 1 398 ? -5.645 -16.016 -27.375 1 98.12 398 ASN B N 1
ATOM 7918 C CA . ASN B 1 398 ? -4.52 -16.344 -28.25 1 98.12 398 ASN B CA 1
ATOM 7919 C C . ASN B 1 398 ? -3.988 -17.75 -27.969 1 98.12 398 ASN B C 1
ATOM 7921 O O . ASN B 1 398 ? -3.66 -18.484 -28.906 1 98.12 398 ASN B O 1
ATOM 7925 N N . ALA B 1 399 ? -3.922 -18.125 -26.734 1 98.56 399 ALA B N 1
ATOM 7926 C CA . ALA B 1 399 ? -3.43 -19.453 -26.344 1 98.56 399 ALA B CA 1
ATOM 7927 C C . ALA B 1 399 ? -4.508 -20.516 -26.531 1 98.56 399 ALA B C 1
ATOM 7929 O O . ALA B 1 399 ? -4.23 -21.609 -27.047 1 98.56 399 ALA B O 1
ATOM 7930 N N . VAL B 1 400 ? -5.738 -20.172 -26.188 1 98.44 400 VAL B N 1
ATOM 7931 C CA . VAL B 1 400 ? -6.844 -21.125 -26.25 1 98.44 400 VAL B CA 1
ATOM 7932 C C . VAL B 1 400 ? -7.102 -21.531 -27.703 1 98.44 400 VAL B C 1
ATOM 7934 O O . VAL B 1 400 ? -7.309 -22.719 -27.984 1 98.44 400 VAL B O 1
ATOM 7937 N N . LYS B 1 401 ? -7.082 -20.625 -28.594 1 96.75 401 LYS B N 1
ATOM 7938 C CA . LYS B 1 401 ? -7.367 -20.906 -30 1 96.75 401 LYS B CA 1
ATOM 7939 C C . LYS B 1 401 ? -6.262 -21.75 -30.625 1 96.75 401 LYS B C 1
ATOM 7941 O O . LYS B 1 401 ? -6.473 -22.391 -31.656 1 96.75 401 LYS B O 1
ATOM 7946 N N . LYS B 1 402 ? -5.141 -21.75 -30.016 1 97.5 402 LYS B N 1
ATOM 7947 C CA . LYS B 1 402 ? -4.043 -22.609 -30.469 1 97.5 402 LYS B CA 1
ATOM 7948 C C . LYS B 1 402 ? -4.133 -24 -29.844 1 97.5 402 LYS B C 1
ATOM 7950 O O . LYS B 1 402 ? -3.27 -24.844 -30.078 1 97.5 402 LYS B O 1
ATOM 7955 N N . GLY B 1 403 ? -5.109 -24.203 -28.938 1 97.44 403 GLY B N 1
ATOM 7956 C CA . GLY B 1 403 ? -5.41 -25.531 -28.469 1 97.44 403 GLY B CA 1
ATOM 7957 C C . GLY B 1 403 ? -4.805 -25.828 -27.109 1 97.44 403 GLY B C 1
ATOM 7958 O O . GLY B 1 403 ? -4.734 -26.984 -26.688 1 97.44 403 GLY B O 1
ATOM 7959 N N . TYR B 1 404 ? -4.363 -24.859 -26.391 1 98.75 404 TYR B N 1
ATOM 7960 C CA . TYR B 1 404 ? -3.719 -25.094 -25.109 1 98.75 404 TYR B CA 1
ATOM 7961 C C . TYR B 1 404 ? -4.711 -24.938 -23.969 1 98.75 404 TYR B C 1
ATOM 7963 O O . TYR B 1 404 ? -5.676 -24.172 -24.078 1 98.75 404 TYR B O 1
ATOM 7971 N N . LYS B 1 405 ? -4.48 -25.672 -22.859 1 98.56 405 LYS B N 1
ATOM 7972 C CA . LYS B 1 405 ? -5.074 -25.344 -21.562 1 98.56 405 LYS B CA 1
ATOM 7973 C C . LYS B 1 405 ? -4.383 -24.125 -20.953 1 98.56 405 LYS B C 1
ATOM 7975 O O . LYS B 1 405 ? -3.174 -23.953 -21.094 1 98.56 405 LYS B O 1
ATOM 7980 N N . VAL B 1 406 ? -5.223 -23.344 -20.234 1 98.56 406 VAL B N 1
ATOM 7981 C CA . VAL B 1 406 ? -4.656 -22.047 -19.859 1 98.56 406 VAL B CA 1
ATOM 7982 C C . VAL B 1 406 ? -4.996 -21.734 -18.406 1 98.56 406 VAL B C 1
ATOM 7984 O O . VAL B 1 406 ? -6.035 -22.172 -17.891 1 98.56 406 VAL B O 1
ATOM 7987 N N . ILE B 1 407 ? -4.066 -21.094 -17.672 1 98.88 407 ILE B N 1
ATOM 7988 C CA . ILE B 1 407 ? -4.254 -20.359 -16.422 1 98.88 407 ILE B CA 1
ATOM 7989 C C . ILE B 1 407 ? -4.176 -18.859 -16.703 1 98.88 407 ILE B C 1
ATOM 7991 O O . ILE B 1 407 ? -3.162 -18.375 -17.203 1 98.88 407 ILE B O 1
ATOM 7995 N N . ALA B 1 408 ? -5.219 -18.125 -16.422 1 98.75 408 ALA B N 1
ATOM 7996 C CA . ALA B 1 408 ? -5.277 -16.688 -16.719 1 98.75 408 ALA B CA 1
ATOM 7997 C C . ALA B 1 408 ? -4.648 -15.867 -15.594 1 98.75 408 ALA B C 1
ATOM 7999 O O . ALA B 1 408 ? -4.934 -16.094 -14.414 1 98.75 408 ALA B O 1
ATOM 8000 N N . SER B 1 409 ? -3.783 -14.953 -15.922 1 98.75 409 SER B N 1
ATOM 8001 C CA . SER B 1 409 ? -3.143 -14.047 -14.977 1 98.75 409 SER B CA 1
ATOM 8002 C C . SER B 1 409 ? -2.801 -12.719 -15.633 1 98.75 409 SER B C 1
ATOM 8004 O O . SER B 1 409 ? -1.747 -12.133 -15.359 1 98.75 409 SER B O 1
ATOM 8006 N N . ASN B 1 410 ? -3.652 -12.188 -16.484 1 98.62 410 ASN B N 1
ATOM 8007 C CA . ASN B 1 410 ? -3.346 -10.984 -17.25 1 98.62 410 ASN B CA 1
ATOM 8008 C C . ASN B 1 410 ? -3.029 -9.797 -16.344 1 98.62 410 ASN B C 1
ATOM 8010 O O . ASN B 1 410 ? -3.771 -9.523 -15.398 1 98.62 410 ASN B O 1
ATOM 8014 N N . TYR B 1 411 ? -1.975 -9.062 -16.719 1 98.31 411 TYR B N 1
ATOM 8015 C CA . TYR B 1 411 ? -1.438 -8 -15.867 1 98.31 411 TYR B CA 1
ATOM 8016 C C . TYR B 1 411 ? -2.418 -6.84 -15.758 1 98.31 411 TYR B C 1
ATOM 8018 O O . TYR B 1 411 ? -2.383 -6.074 -14.789 1 98.31 411 TYR B O 1
ATOM 8026 N N . ASN B 1 412 ? -3.283 -6.629 -16.672 1 97.94 412 ASN B N 1
ATOM 8027 C CA . ASN B 1 412 ? -4.219 -5.512 -16.656 1 97.94 412 ASN B CA 1
ATOM 8028 C C . ASN B 1 412 ? -5.305 -5.699 -15.594 1 97.94 412 ASN B C 1
ATOM 8030 O O . ASN B 1 412 ? -6.027 -4.758 -15.273 1 97.94 412 ASN B O 1
ATOM 8034 N N . PHE B 1 413 ? -5.359 -6.93 -15.055 1 98.56 413 PHE B N 1
ATOM 8035 C CA . PHE B 1 413 ? -6.43 -7.23 -14.109 1 98.56 413 PHE B CA 1
ATOM 8036 C C . PHE B 1 413 ? -5.871 -7.82 -12.82 1 98.56 413 PHE B C 1
ATOM 8038 O O . PHE B 1 413 ? -6.254 -7.402 -11.727 1 98.56 413 PHE B O 1
ATOM 8045 N N . TRP B 1 414 ? -4.93 -8.727 -12.922 1 98.81 414 TRP B N 1
ATOM 8046 C CA . TRP B 1 414 ? -4.68 -9.602 -11.773 1 98.81 414 TRP B CA 1
ATOM 8047 C C . TRP B 1 414 ? -3.232 -9.492 -11.312 1 98.81 414 TRP B C 1
ATOM 8049 O O . TRP B 1 414 ? -2.734 -10.367 -10.602 1 98.81 414 TRP B O 1
ATOM 8059 N N . TYR B 1 415 ? -2.445 -8.445 -11.742 1 98.69 415 TYR B N 1
ATOM 8060 C CA . TYR B 1 415 ? -1.205 -8.078 -11.07 1 98.69 415 TYR B CA 1
ATOM 8061 C C . TYR B 1 415 ? -1.48 -7.18 -9.867 1 98.69 415 TYR B C 1
ATOM 8063 O O . TYR B 1 415 ? -2.154 -6.156 -9.992 1 98.69 415 TYR B O 1
ATOM 8071 N N . LEU B 1 416 ? -0.915 -7.527 -8.766 1 98.69 416 LEU B N 1
ATOM 8072 C CA . LEU B 1 416 ? -1.267 -6.824 -7.539 1 98.69 416 LEU B CA 1
ATOM 8073 C C . LEU B 1 416 ? -0.131 -5.906 -7.098 1 98.69 416 LEU B C 1
ATOM 8075 O O . LEU B 1 416 ? -0.202 -5.297 -6.027 1 98.69 416 LEU B O 1
ATOM 8079 N N . ASP B 1 417 ? 0.908 -5.758 -7.91 1 97.62 417 ASP B N 1
ATOM 8080 C CA . ASP B 1 417 ? 2.045 -4.902 -7.594 1 97.62 417 ASP B CA 1
ATOM 8081 C C . ASP B 1 417 ? 2.096 -3.689 -8.516 1 97.62 417 ASP B C 1
ATOM 8083 O O . ASP B 1 417 ? 3.047 -2.904 -8.469 1 97.62 417 ASP B O 1
ATOM 8087 N N . CYS B 1 418 ? 1.111 -3.408 -9.352 1 97.38 418 CYS B N 1
ATOM 8088 C CA . CYS B 1 418 ? 1.098 -2.318 -10.328 1 97.38 418 CYS B CA 1
ATOM 8089 C C . CYS B 1 418 ? 0.691 -1.006 -9.664 1 97.38 418 CYS B C 1
ATOM 8091 O O . CYS B 1 418 ? 0.027 -1.008 -8.625 1 97.38 418 CYS B O 1
ATOM 8093 N N . GLY B 1 419 ? 1.08 0.119 -10.289 1 96.38 419 GLY B N 1
ATOM 8094 C CA . GLY B 1 419 ? 0.609 1.44 -9.906 1 96.38 419 GLY B CA 1
ATOM 8095 C C . GLY B 1 419 ? 1.35 2.014 -8.711 1 96.38 419 GLY B C 1
ATOM 8096 O O . GLY B 1 419 ? 0.81 2.848 -7.984 1 96.38 419 GLY B O 1
ATOM 8097 N N . HIS B 1 420 ? 2.602 1.618 -8.469 1 95.56 420 HIS B N 1
ATOM 8098 C CA . HIS B 1 420 ? 3.359 2.074 -7.312 1 95.56 420 HIS B CA 1
ATOM 8099 C C . HIS B 1 420 ? 4.625 2.811 -7.734 1 95.56 420 HIS B C 1
ATOM 8101 O O . HIS B 1 420 ? 5.551 2.971 -6.938 1 95.56 420 HIS B O 1
ATOM 8107 N N . GLY B 1 421 ? 4.672 3.227 -9 1 95.19 421 GLY B N 1
ATOM 8108 C CA . GLY B 1 421 ? 5.836 3.928 -9.523 1 95.19 421 GLY B CA 1
ATOM 8109 C C . GLY B 1 421 ? 6.984 3.002 -9.875 1 95.19 421 GLY B C 1
ATOM 8110 O O . GLY B 1 421 ? 6.902 1.792 -9.648 1 95.19 421 GLY B O 1
ATOM 8111 N N . GLY B 1 422 ? 8.023 3.561 -10.508 1 94.56 422 GLY B N 1
ATOM 8112 C CA . GLY B 1 422 ? 9.227 2.803 -10.836 1 94.56 422 GLY B CA 1
ATOM 8113 C C . GLY B 1 422 ? 10.172 2.65 -9.664 1 94.56 422 GLY B C 1
ATOM 8114 O O . GLY B 1 422 ? 10.117 3.43 -8.711 1 94.56 422 GLY B O 1
ATOM 8115 N N . TRP B 1 423 ? 11.07 1.657 -9.734 1 95.31 423 TRP B N 1
ATOM 8116 C CA . TRP B 1 423 ? 11.969 1.39 -8.609 1 95.31 423 TRP B CA 1
ATOM 8117 C C . TRP B 1 423 ? 13.422 1.534 -9.031 1 95.31 423 TRP B C 1
ATOM 8119 O O . TRP B 1 423 ? 14.336 1.195 -8.273 1 95.31 423 TRP B O 1
ATOM 8129 N N . GLY B 1 424 ? 13.688 1.974 -10.289 1 93.5 424 GLY B N 1
ATOM 8130 C CA . GLY B 1 424 ? 15.039 2.193 -10.773 1 93.5 424 GLY B CA 1
ATOM 8131 C C . GLY B 1 424 ? 15.75 3.332 -10.07 1 93.5 424 GLY B C 1
ATOM 8132 O O . GLY B 1 424 ? 15.133 4.352 -9.742 1 93.5 424 GLY B O 1
ATOM 8133 N N . GLY B 1 425 ? 17.031 2.99 -10 1 91.69 425 GLY B N 1
ATOM 8134 C CA . GLY B 1 425 ? 17.844 4.043 -9.398 1 91.69 425 GLY B CA 1
ATOM 8135 C C . GLY B 1 425 ? 18.125 5.195 -10.344 1 91.69 425 GLY B C 1
ATOM 8136 O O . GLY B 1 425 ? 17.953 5.066 -11.555 1 91.69 425 GLY B O 1
ATOM 8137 N N . ASN B 1 426 ? 18.172 6.426 -9.977 1 92.75 426 ASN B N 1
ATOM 8138 C CA . ASN B 1 426 ? 18.578 7.668 -10.625 1 92.75 426 ASN B CA 1
ATOM 8139 C C . ASN B 1 426 ? 17.578 8.109 -11.68 1 92.75 426 ASN B C 1
ATOM 8141 O O . ASN B 1 426 ? 17.953 8.703 -12.695 1 92.75 426 ASN B O 1
ATOM 8145 N N . ASP B 1 427 ? 16.375 7.578 -11.688 1 94 427 ASP B N 1
ATOM 8146 C CA . ASP B 1 427 ? 15.328 8.008 -12.609 1 94 427 ASP B CA 1
ATOM 8147 C C . ASP B 1 427 ? 14.922 9.453 -12.344 1 94 427 ASP B C 1
ATOM 8149 O O . ASP B 1 427 ? 14.07 9.711 -11.484 1 94 427 ASP B O 1
ATOM 8153 N N . THR B 1 428 ? 15.359 10.352 -13.125 1 93.44 428 THR B N 1
ATOM 8154 C CA . THR B 1 428 ? 15.125 11.773 -12.898 1 93.44 428 THR B CA 1
ATOM 8155 C C . THR B 1 428 ? 13.867 12.242 -13.625 1 93.44 428 THR B C 1
ATOM 8157 O O . THR B 1 428 ? 13.555 13.438 -13.617 1 93.44 428 THR B O 1
ATOM 8160 N N . SER B 1 429 ? 13.164 11.297 -14.281 1 94.12 429 SER B N 1
ATOM 8161 C CA . SER B 1 429 ? 11.945 11.672 -14.992 1 94.12 429 SER B CA 1
ATOM 8162 C C . SER B 1 429 ? 10.852 12.133 -14.023 1 94.12 429 SER B C 1
ATOM 8164 O O . SER B 1 429 ? 9.875 12.766 -14.438 1 94.12 429 SER B O 1
ATOM 8166 N N . TYR B 1 430 ? 11 11.898 -12.75 1 96.44 430 TYR B N 1
ATOM 8167 C CA . TYR B 1 430 ? 10.039 12.305 -11.734 1 96.44 430 TYR B CA 1
ATOM 8168 C C . TYR B 1 430 ? 10.188 13.789 -11.414 1 96.44 430 TYR B C 1
ATOM 8170 O O . TYR B 1 430 ? 9.312 14.383 -10.781 1 96.44 430 TYR B O 1
ATOM 8178 N N . ASP B 1 431 ? 11.336 14.289 -11.734 1 96.06 431 ASP B N 1
ATOM 8179 C CA . ASP B 1 431 ? 11.648 15.68 -11.406 1 96.06 431 ASP B CA 1
ATOM 8180 C C . ASP B 1 431 ? 11.047 16.641 -12.43 1 96.06 431 ASP B C 1
ATOM 8182 O O . ASP B 1 431 ? 11.773 17.203 -13.258 1 96.06 431 ASP B O 1
ATOM 8186 N N . GLU B 1 432 ? 9.773 16.766 -12.469 1 96.38 432 GLU B N 1
ATOM 8187 C CA . GLU B 1 432 ? 8.977 17.656 -13.312 1 96.38 432 GLU B CA 1
ATOM 8188 C C . GLU B 1 432 ? 8.062 18.547 -12.477 1 96.38 432 GLU B C 1
ATOM 8190 O O . GLU B 1 432 ? 7.156 18.047 -11.805 1 96.38 432 GLU B O 1
ATOM 8195 N N . GLN B 1 433 ? 8.25 19.875 -12.531 1 97.06 433 GLN B N 1
ATOM 8196 C CA . GLN B 1 433 ? 7.543 20.781 -11.625 1 97.06 433 GLN B CA 1
ATOM 8197 C C . GLN B 1 433 ? 6.199 21.188 -12.211 1 97.06 433 GLN B C 1
ATOM 8199 O O . GLN B 1 433 ? 5.297 21.594 -11.469 1 97.06 433 GLN B O 1
ATOM 8204 N N . VAL B 1 434 ? 6.066 21.188 -13.57 1 96.56 434 VAL B N 1
ATOM 8205 C CA . VAL B 1 434 ? 4.836 21.562 -14.266 1 96.56 434 VAL B CA 1
ATOM 8206 C C . VAL B 1 434 ? 4.547 20.562 -15.375 1 96.56 434 VAL B C 1
ATOM 8208 O O . VAL B 1 434 ? 5.461 19.922 -15.906 1 96.56 434 VAL B O 1
ATOM 8211 N N . PRO B 1 435 ? 3.318 20.391 -15.727 1 95.44 435 PRO B N 1
ATOM 8212 C CA . PRO B 1 435 ? 3.027 19.469 -16.828 1 95.44 435 PRO B CA 1
ATOM 8213 C C . PRO B 1 435 ? 3.627 19.922 -18.156 1 95.44 435 PRO B C 1
ATOM 8215 O O . PRO B 1 435 ? 3.615 21.125 -18.469 1 95.44 435 PRO B O 1
ATOM 8218 N N . PRO B 1 436 ? 4.07 18.969 -18.906 1 95.88 436 PRO B N 1
ATOM 8219 C CA . PRO B 1 436 ? 4.555 19.328 -20.25 1 95.88 436 PRO B CA 1
ATOM 8220 C C . PRO B 1 436 ? 3.459 19.922 -21.125 1 95.88 436 PRO B C 1
ATOM 8222 O O . PRO B 1 436 ? 2.305 19.5 -21.062 1 95.88 436 PRO B O 1
ATOM 8225 N N . ALA B 1 437 ? 3.842 20.844 -22 1 95.62 437 ALA B N 1
ATOM 8226 C CA . ALA B 1 437 ? 2.891 21.453 -22.922 1 95.62 437 ALA B CA 1
ATOM 8227 C C . ALA B 1 437 ? 2.352 20.422 -23.922 1 95.62 437 ALA B C 1
ATOM 8229 O O . ALA B 1 437 ? 3.092 19.547 -24.391 1 95.62 437 ALA B O 1
ATOM 8230 N N . ILE B 1 438 ? 1.107 20.516 -24.234 1 97.12 438 ILE B N 1
ATOM 8231 C CA . ILE B 1 438 ? 0.481 19.688 -25.266 1 97.12 438 ILE B CA 1
ATOM 8232 C C . ILE B 1 438 ? 0.585 20.359 -26.625 1 97.12 438 ILE B C 1
ATOM 8234 O O . ILE B 1 438 ? 0.181 21.516 -26.781 1 97.12 438 ILE B O 1
ATOM 8238 N N . PRO B 1 439 ? 1.083 19.719 -27.625 1 97.31 439 PRO B N 1
ATOM 8239 C CA . PRO B 1 439 ? 1.086 20.312 -28.953 1 97.31 439 PRO B CA 1
ATOM 8240 C C . PRO B 1 439 ? -0.304 20.766 -29.406 1 97.31 439 PRO B C 1
ATOM 8242 O O . PRO B 1 439 ? -1.29 20.062 -29.156 1 97.31 439 PRO B O 1
ATOM 8245 N N . LYS B 1 440 ? -0.364 21.859 -30.062 1 97.06 440 LYS B N 1
ATOM 8246 C CA . LYS B 1 440 ? -1.62 22.516 -30.422 1 97.06 440 LYS B CA 1
ATOM 8247 C C . LYS B 1 440 ? -2.51 21.578 -31.234 1 97.06 440 LYS B C 1
ATOM 8249 O O . LYS B 1 440 ? -3.719 21.5 -31.016 1 97.06 440 LYS B O 1
ATOM 8254 N N . ALA B 1 441 ? -1.933 20.938 -32.219 1 96.69 441 ALA B N 1
ATOM 8255 C CA . ALA B 1 441 ? -2.699 20.047 -33.062 1 96.69 441 ALA B CA 1
ATOM 8256 C C . ALA B 1 441 ? -3.324 18.906 -32.25 1 96.69 441 ALA B C 1
ATOM 8258 O O . ALA B 1 441 ? -4.449 18.484 -32.531 1 96.69 441 ALA B O 1
ATOM 8259 N N . VAL B 1 442 ? -2.58 18.359 -31.328 1 97.69 442 VAL B N 1
ATOM 8260 C CA . VAL B 1 442 ? -3.064 17.281 -30.469 1 97.69 442 VAL B CA 1
ATOM 8261 C C . VAL B 1 442 ? -4.188 17.797 -29.578 1 97.69 442 VAL B C 1
ATOM 8263 O O . VAL B 1 442 ? -5.242 17.172 -29.453 1 97.69 442 VAL B O 1
ATOM 8266 N N . ALA B 1 443 ? -4 18.906 -28.969 1 97.81 443 ALA B N 1
ATOM 8267 C CA . ALA B 1 443 ? -5.008 19.516 -28.109 1 97.81 443 ALA B CA 1
ATOM 8268 C C . ALA B 1 443 ? -6.316 19.734 -28.859 1 97.81 443 ALA B C 1
ATOM 8270 O O . ALA B 1 443 ? -7.398 19.453 -28.344 1 97.81 443 ALA B O 1
ATOM 8271 N N . ALA B 1 444 ? -6.191 20.25 -30.031 1 97.56 444 ALA B N 1
ATOM 8272 C CA . ALA B 1 444 ? -7.367 20.516 -30.859 1 97.56 444 ALA B CA 1
ATOM 8273 C C . ALA B 1 444 ? -8.117 19.219 -31.188 1 97.56 444 ALA B C 1
ATOM 8275 O O . ALA B 1 444 ? -9.352 19.188 -31.141 1 97.56 444 ALA B O 1
ATOM 8276 N N . ALA B 1 445 ? -7.383 18.188 -31.562 1 97.62 445 ALA B N 1
ATOM 8277 C CA . ALA B 1 445 ? -8 16.906 -31.875 1 97.62 445 ALA B CA 1
ATOM 8278 C C . ALA B 1 445 ? -8.703 16.312 -30.656 1 97.62 445 ALA B C 1
ATOM 8280 O O . ALA B 1 445 ? -9.812 15.781 -30.766 1 97.62 445 ALA B O 1
ATOM 8281 N N . LEU B 1 446 ? -8.086 16.359 -29.516 1 97.81 446 LEU B N 1
ATOM 8282 C CA . LEU B 1 446 ? -8.664 15.844 -28.281 1 97.81 446 LEU B CA 1
ATOM 8283 C C . LEU B 1 446 ? -9.945 16.594 -27.938 1 97.81 446 LEU B C 1
ATOM 8285 O O . LEU B 1 446 ? -10.961 15.969 -27.625 1 97.81 446 LEU B O 1
ATOM 8289 N N . GLU B 1 447 ? -9.891 17.891 -27.984 1 97.5 447 GLU B N 1
ATOM 8290 C CA . GLU B 1 447 ? -11.047 18.734 -27.672 1 97.5 447 GLU B CA 1
ATOM 8291 C C . GLU B 1 447 ? -12.211 18.453 -28.609 1 97.5 447 GLU B C 1
ATOM 8293 O O . GLU B 1 447 ? -13.359 18.328 -28.172 1 97.5 447 GLU B O 1
ATOM 8298 N N . LYS B 1 448 ? -11.922 18.391 -29.891 1 97.06 448 LYS B N 1
ATOM 8299 C CA . LYS B 1 448 ? -12.945 18.156 -30.906 1 97.06 448 LYS B CA 1
ATOM 8300 C C . LYS B 1 448 ? -13.68 16.844 -30.641 1 97.06 448 LYS B C 1
ATOM 8302 O O . LYS B 1 448 ? -14.867 16.719 -30.953 1 97.06 448 LYS B O 1
ATOM 8307 N N . ASN B 1 449 ? -12.945 15.891 -30.109 1 96.38 449 ASN B N 1
ATOM 8308 C CA . ASN B 1 449 ? -13.531 14.578 -29.891 1 96.38 449 ASN B CA 1
ATOM 8309 C C . ASN B 1 449 ? -14.023 14.422 -28.453 1 96.38 449 ASN B C 1
ATOM 8311 O O . ASN B 1 449 ? -14.484 13.344 -28.062 1 96.38 449 ASN B O 1
ATOM 8315 N N . GLY B 1 450 ? -13.867 15.43 -27.594 1 94.69 450 GLY B N 1
ATOM 8316 C CA . GLY B 1 450 ? -14.375 15.43 -26.234 1 94.69 450 GLY B CA 1
ATOM 8317 C C . GLY B 1 450 ? -13.656 14.445 -25.328 1 94.69 450 GLY B C 1
ATOM 8318 O O . GLY B 1 450 ? -14.273 13.828 -24.453 1 94.69 450 GLY B O 1
ATOM 8319 N N . ILE B 1 451 ? -12.312 14.078 -25.484 1 96.31 451 ILE B N 1
ATOM 8320 C CA . ILE B 1 451 ? -11.602 13.055 -24.734 1 96.31 451 ILE B CA 1
ATOM 8321 C C . ILE B 1 451 ? -10.281 13.625 -24.203 1 96.31 451 ILE B C 1
ATOM 8323 O O . ILE B 1 451 ? -9.258 12.938 -24.188 1 96.31 451 ILE B O 1
ATOM 8327 N N . SER B 1 452 ? -10.266 14.969 -23.906 1 95.06 452 SER B N 1
ATOM 8328 C CA . SER B 1 452 ? -9.07 15.648 -23.422 1 95.06 452 SER B CA 1
ATOM 8329 C C . SER B 1 452 ? -8.57 15.016 -22.125 1 95.06 452 SER B C 1
ATOM 8331 O O . SER B 1 452 ? -7.367 15.016 -21.844 1 95.06 452 SER B O 1
ATOM 8333 N N . ASP B 1 453 ? -9.422 14.375 -21.391 1 92.88 453 ASP B N 1
ATOM 8334 C CA . ASP B 1 453 ? -9.07 13.797 -20.094 1 92.88 453 ASP B CA 1
ATOM 8335 C C . ASP B 1 453 ? -8.242 12.523 -20.266 1 92.88 453 ASP B C 1
ATOM 8337 O O . ASP B 1 453 ? -7.645 12.039 -19.297 1 92.88 453 ASP B O 1
ATOM 8341 N N . ASN B 1 454 ? -8.133 12.008 -21.453 1 95.69 454 ASN B N 1
ATOM 8342 C CA . ASN B 1 454 ? -7.402 10.773 -21.703 1 95.69 454 ASN B CA 1
ATOM 8343 C C . ASN B 1 454 ? -5.941 11.055 -22.047 1 95.69 454 ASN B C 1
ATOM 8345 O O . ASN B 1 454 ? -5.148 10.133 -22.234 1 95.69 454 ASN B O 1
ATOM 8349 N N . TYR B 1 455 ? -5.559 12.328 -22.172 1 96.25 455 TYR B N 1
ATOM 8350 C CA . TYR B 1 455 ? -4.164 12.695 -22.375 1 96.25 455 TYR B CA 1
ATOM 8351 C C . TYR B 1 455 ? -3.459 12.93 -21.047 1 96.25 455 TYR B C 1
ATOM 8353 O O . TYR B 1 455 ? -3.719 13.93 -20.375 1 96.25 455 TYR B O 1
ATOM 8361 N N . ASN B 1 456 ? -2.586 12.094 -20.656 1 95.12 456 ASN B N 1
ATOM 8362 C CA . ASN B 1 456 ? -1.892 12.125 -19.375 1 95.12 456 ASN B CA 1
ATOM 8363 C C . ASN B 1 456 ? -0.419 11.758 -19.531 1 95.12 456 ASN B C 1
ATOM 8365 O O . ASN B 1 456 ? -0.094 10.656 -19.969 1 95.12 456 ASN B O 1
ATOM 8369 N N . THR B 1 457 ? 0.452 12.688 -19.125 1 95.94 457 THR B N 1
ATOM 8370 C CA . THR B 1 457 ? 1.876 12.375 -19.094 1 95.94 457 THR B CA 1
ATOM 8371 C C . THR B 1 457 ? 2.24 11.648 -17.797 1 95.94 457 THR B C 1
ATOM 8373 O O . THR B 1 457 ? 1.454 11.625 -16.859 1 95.94 457 THR B O 1
ATOM 8376 N N . PRO B 1 458 ? 3.393 11.039 -17.703 1 95.19 458 PRO B N 1
ATOM 8377 C CA . PRO B 1 458 ? 3.688 10.07 -16.656 1 95.19 458 PRO B CA 1
ATOM 8378 C C . PRO B 1 458 ? 3.479 10.648 -15.25 1 95.19 458 PRO B C 1
ATOM 8380 O O . PRO B 1 458 ? 2.834 10.016 -14.406 1 95.19 458 PRO B O 1
ATOM 8383 N N . ASN B 1 459 ? 3.863 11.844 -14.977 1 96.62 459 ASN B N 1
ATOM 8384 C CA . ASN B 1 459 ? 3.791 12.398 -13.625 1 96.62 459 ASN B CA 1
ATOM 8385 C C . ASN B 1 459 ? 2.48 13.148 -13.398 1 96.62 459 ASN B C 1
ATOM 8387 O O . ASN B 1 459 ? 2.215 13.617 -12.289 1 96.62 459 ASN B O 1
ATOM 8391 N N . TRP B 1 460 ? 1.673 13.305 -14.453 1 96 460 TRP B N 1
ATOM 8392 C CA . TRP B 1 460 ? 0.463 14.117 -14.422 1 96 460 TRP B CA 1
ATOM 8393 C C . TRP B 1 460 ? -0.746 13.32 -14.898 1 96 460 TRP B C 1
ATOM 8395 O O . TRP B 1 460 ? -1.345 13.648 -15.922 1 96 460 TRP B O 1
ATOM 8405 N N . GLY B 1 461 ? -1.068 12.297 -14.078 1 94.88 461 GLY B N 1
ATOM 8406 C CA . GLY B 1 461 ? -2.246 11.492 -14.352 1 94.88 461 GLY B CA 1
ATOM 8407 C C . GLY B 1 461 ? -1.938 10.242 -15.156 1 94.88 461 GLY B C 1
ATOM 8408 O O . GLY B 1 461 ? -2.836 9.453 -15.453 1 94.88 461 GLY B O 1
ATOM 8409 N N . GLY B 1 462 ? -0.673 10 -15.469 1 95.19 462 GLY B N 1
ATOM 8410 C CA . GLY B 1 462 ? -0.283 8.883 -16.312 1 95.19 462 GLY B CA 1
ATOM 8411 C C . GLY B 1 462 ? 0.253 7.703 -15.523 1 95.19 462 GLY B C 1
ATOM 8412 O O . GLY B 1 462 ? -0.314 7.324 -14.5 1 95.19 462 GLY B O 1
ATOM 8413 N N . SER B 1 463 ? 1.33 7.109 -15.961 1 93.31 463 SER B N 1
ATOM 8414 C CA . SER B 1 463 ? 1.805 5.824 -15.461 1 93.31 463 SER B CA 1
ATOM 8415 C C . SER B 1 463 ? 2.582 5.992 -14.156 1 93.31 463 SER B C 1
ATOM 8417 O O . SER B 1 463 ? 2.768 5.027 -13.414 1 93.31 463 SER B O 1
ATOM 8419 N N . GLY B 1 464 ? 3.119 7.141 -13.93 1 92.5 464 GLY B N 1
ATOM 8420 C CA . GLY B 1 464 ? 3.938 7.34 -12.742 1 92.5 464 GLY B CA 1
ATOM 8421 C C . GLY B 1 464 ? 5.215 6.523 -12.75 1 92.5 464 GLY B C 1
ATOM 8422 O O . GLY B 1 464 ? 5.703 6.113 -11.695 1 92.5 464 GLY B O 1
ATOM 8423 N N . GLY B 1 465 ? 5.672 6.141 -13.938 1 92.12 465 GLY B N 1
ATOM 8424 C CA . GLY B 1 465 ? 6.922 5.402 -14.047 1 92.12 465 GLY B CA 1
ATOM 8425 C C . GLY B 1 465 ? 6.738 3.902 -13.93 1 92.12 465 GLY B C 1
ATOM 8426 O O . GLY B 1 465 ? 7.715 3.15 -13.945 1 92.12 465 GLY B O 1
ATOM 8427 N N . ASP B 1 466 ? 5.605 3.439 -13.867 1 92.5 466 ASP B N 1
ATOM 8428 C CA . ASP B 1 466 ? 5.27 2.023 -13.75 1 92.5 466 ASP B CA 1
ATOM 8429 C C . ASP B 1 466 ? 4.773 1.466 -15.078 1 92.5 466 ASP B C 1
ATOM 8431 O O . ASP B 1 466 ? 3.811 1.981 -15.656 1 92.5 466 ASP B O 1
ATOM 8435 N N . TRP B 1 467 ? 5.305 0.328 -15.531 1 93.56 467 TRP B N 1
ATOM 8436 C CA . TRP B 1 467 ? 4.992 -0.19 -16.859 1 93.56 467 TRP B CA 1
ATOM 8437 C C . TRP B 1 467 ? 3.59 -0.792 -16.891 1 93.56 467 TRP B C 1
ATOM 8439 O O . TRP B 1 467 ? 2.982 -0.911 -17.953 1 93.56 467 TRP B O 1
ATOM 8449 N N . CYS B 1 468 ? 3.059 -1.145 -15.734 1 96.5 468 CYS B N 1
ATOM 8450 C CA . CYS B 1 468 ? 1.782 -1.849 -15.734 1 96.5 468 CYS B CA 1
ATOM 8451 C C . CYS B 1 468 ? 0.71 -1.035 -15.023 1 96.5 468 CYS B C 1
ATOM 8453 O O . CYS B 1 468 ? -0.278 -1.59 -14.539 1 96.5 468 CYS B O 1
ATOM 8455 N N . SER B 1 469 ? 0.87 0.244 -14.883 1 96.12 469 SER B N 1
ATOM 8456 C CA . SER B 1 469 ? -0.133 1.136 -14.312 1 96.12 469 SER B CA 1
ATOM 8457 C C . SER B 1 469 ? -1.466 1.011 -15.047 1 96.12 469 SER B C 1
ATOM 8459 O O . SER B 1 469 ? -1.506 0.611 -16.203 1 96.12 469 SER B O 1
ATOM 8461 N N . PRO B 1 470 ? -2.598 1.344 -14.461 1 97.19 470 PRO B N 1
ATOM 8462 C CA . PRO B 1 470 ? -2.691 1.881 -13.102 1 97.19 470 PRO B CA 1
ATOM 8463 C C . PRO B 1 470 ? -2.762 0.788 -12.039 1 97.19 470 PRO B C 1
ATOM 8465 O O . PRO B 1 470 ? -2.586 -0.393 -12.352 1 97.19 470 PRO B O 1
ATOM 8468 N N . PHE B 1 471 ? -2.873 1.146 -10.75 1 98 471 PHE B N 1
ATOM 8469 C CA . PHE B 1 471 ? -3.207 0.262 -9.641 1 98 471 PHE B CA 1
ATOM 8470 C C . PHE B 1 471 ? -4.453 -0.556 -9.953 1 98 471 PHE B C 1
ATOM 8472 O O . PHE B 1 471 ? -5.445 -0.019 -10.453 1 98 471 PHE B O 1
ATOM 8479 N N . LYS B 1 472 ? -4.395 -1.861 -9.742 1 98.31 472 LYS B N 1
ATOM 8480 C CA . LYS B 1 472 ? -5.582 -2.686 -9.961 1 98.31 472 LYS B CA 1
ATOM 8481 C C . LYS B 1 472 ? -6.453 -2.734 -8.711 1 98.31 472 LYS B C 1
ATOM 8483 O O . LYS B 1 472 ? -6.23 -3.564 -7.828 1 98.31 472 LYS B O 1
ATOM 8488 N N . SER B 1 473 ? -7.441 -1.931 -8.609 1 97.44 473 SER B N 1
ATOM 8489 C CA . SER B 1 473 ? -8.391 -1.937 -7.504 1 97.44 473 SER B CA 1
ATOM 8490 C C . SER B 1 473 ? -9.156 -3.256 -7.438 1 97.44 473 SER B C 1
ATOM 8492 O O . SER B 1 473 ? -9.094 -4.062 -8.367 1 97.44 473 SER B O 1
ATOM 8494 N N . TRP B 1 474 ? -9.82 -3.516 -6.285 1 98 474 TRP B N 1
ATOM 8495 C CA . TRP B 1 474 ? -10.602 -4.742 -6.184 1 98 474 TRP B CA 1
ATOM 8496 C C . TRP B 1 474 ? -11.688 -4.789 -7.258 1 98 474 TRP B C 1
ATOM 8498 O O . TRP B 1 474 ? -12.008 -5.863 -7.773 1 98 474 TRP B O 1
ATOM 8508 N N . GLN B 1 475 ? -12.227 -3.621 -7.625 1 97.75 475 GLN B N 1
ATOM 8509 C CA . GLN B 1 475 ? -13.242 -3.537 -8.672 1 97.75 475 GLN B CA 1
ATOM 8510 C C . GLN B 1 475 ? -12.68 -4.012 -10.016 1 97.75 475 GLN B C 1
ATOM 8512 O O . GLN B 1 475 ? -13.352 -4.742 -10.742 1 97.75 475 GLN B O 1
ATOM 8517 N N . ARG B 1 476 ? -11.445 -3.525 -10.32 1 98 476 ARG B N 1
ATOM 8518 C CA . ARG B 1 476 ? -10.781 -3.936 -11.555 1 98 476 ARG B CA 1
ATOM 8519 C C . ARG B 1 476 ? -10.492 -5.434 -11.555 1 98 476 ARG B C 1
ATOM 8521 O O . ARG B 1 476 ? -10.742 -6.117 -12.547 1 98 476 ARG B O 1
ATOM 8528 N N . VAL B 1 477 ? -10.047 -5.965 -10.461 1 98.5 477 VAL B N 1
ATOM 8529 C CA . VAL B 1 477 ? -9.766 -7.383 -10.289 1 98.5 477 VAL B CA 1
ATOM 8530 C C . VAL B 1 477 ? -11.047 -8.195 -10.453 1 98.5 477 VAL B C 1
ATOM 8532 O O . VAL B 1 477 ? -11.062 -9.219 -11.141 1 98.5 477 VAL B O 1
ATOM 8535 N N . TYR B 1 478 ? -12.117 -7.684 -9.875 1 98.12 478 TYR B N 1
ATOM 8536 C CA . TYR B 1 478 ? -13.43 -8.336 -9.875 1 98.12 478 TYR B CA 1
ATOM 8537 C C . TYR B 1 478 ? -14.008 -8.383 -11.281 1 98.12 478 TYR B C 1
ATOM 8539 O O . TYR B 1 478 ? -14.836 -9.25 -11.586 1 98.12 478 TYR B O 1
ATOM 8547 N N . SER B 1 479 ? -13.578 -7.555 -12.141 1 97.19 479 SER B N 1
ATOM 8548 C CA . SER B 1 479 ? -14.234 -7.324 -13.43 1 97.19 479 SER B CA 1
ATOM 8549 C C . SER B 1 479 ? -13.633 -8.211 -14.516 1 97.19 479 SER B C 1
ATOM 8551 O O . SER B 1 479 ? -14.148 -8.258 -15.641 1 97.19 479 SER B O 1
ATOM 8553 N N . TYR B 1 480 ? -12.625 -8.938 -14.242 1 98.12 480 TYR B N 1
ATOM 8554 C CA . TYR B 1 480 ? -11.938 -9.711 -15.266 1 98.12 480 TYR B CA 1
ATOM 8555 C C . TYR B 1 480 ? -12.805 -10.867 -15.75 1 98.12 480 TYR B C 1
ATOM 8557 O O . TYR B 1 480 ? -13.227 -11.711 -14.961 1 98.12 480 TYR B O 1
ATOM 8565 N N . ASP B 1 481 ? -13.109 -10.844 -17.016 1 97.69 481 ASP B N 1
ATOM 8566 C CA . ASP B 1 481 ? -13.742 -11.977 -17.672 1 97.69 481 ASP B CA 1
ATOM 8567 C C . ASP B 1 481 ? -12.719 -12.844 -18.391 1 97.69 481 ASP B C 1
ATOM 8569 O O . ASP B 1 481 ? -12.398 -12.594 -19.562 1 97.69 481 ASP B O 1
ATOM 8573 N N . VAL B 1 482 ? -12.297 -13.883 -17.781 1 96.75 482 VAL B N 1
ATOM 8574 C CA . VAL B 1 482 ? -11.203 -14.695 -18.297 1 96.75 482 VAL B CA 1
ATOM 8575 C C . VAL B 1 482 ? -11.641 -15.391 -19.578 1 96.75 482 VAL B C 1
ATOM 8577 O O . VAL B 1 482 ? -10.797 -15.781 -20.391 1 96.75 482 VAL B O 1
ATOM 8580 N N . ALA B 1 483 ? -12.914 -15.531 -19.812 1 97.12 483 ALA B N 1
ATOM 8581 C CA . ALA B 1 483 ? -13.43 -16.219 -21 1 97.12 483 ALA B CA 1
ATOM 8582 C C . ALA B 1 483 ? -13.883 -15.211 -22.062 1 97.12 483 ALA B C 1
ATOM 8584 O O . ALA B 1 483 ? -14.578 -15.57 -23.016 1 97.12 483 ALA B O 1
ATOM 8585 N N . PHE B 1 484 ? -13.555 -13.945 -21.828 1 97 484 PHE B N 1
ATOM 8586 C CA . PHE B 1 484 ? -13.953 -12.883 -22.75 1 97 484 PHE B CA 1
ATOM 8587 C C . PHE B 1 484 ? -13.617 -13.25 -24.188 1 97 484 PHE B C 1
ATOM 8589 O O . PHE B 1 484 ? -12.492 -13.664 -24.484 1 97 484 PHE B O 1
ATOM 8596 N N . ASN B 1 485 ? -14.594 -13.211 -25.125 1 96.38 485 ASN B N 1
ATOM 8597 C CA . ASN B 1 485 ? -14.484 -13.422 -26.562 1 96.38 485 ASN B CA 1
ATOM 8598 C C . ASN B 1 485 ? -14.219 -14.891 -26.891 1 96.38 485 ASN B C 1
ATOM 8600 O O . ASN B 1 485 ? -13.617 -15.195 -27.922 1 96.38 485 ASN B O 1
ATOM 8604 N N . LEU B 1 486 ? -14.586 -15.82 -26.016 1 97.62 486 LEU B N 1
ATOM 8605 C CA . LEU B 1 486 ? -14.461 -17.25 -26.266 1 97.62 486 LEU B CA 1
ATOM 8606 C C . LEU B 1 486 ? -15.836 -17.922 -26.359 1 97.62 486 LEU B C 1
ATOM 8608 O O . LEU B 1 486 ? -16.766 -17.5 -25.672 1 97.62 486 LEU B O 1
ATOM 8612 N N . THR B 1 487 ? -15.953 -18.922 -27.188 1 96.88 487 THR B N 1
ATOM 8613 C CA . THR B 1 487 ? -17.141 -19.781 -27.172 1 96.88 487 THR B CA 1
ATOM 8614 C C . THR B 1 487 ? -17.156 -20.656 -25.938 1 96.88 487 THR B C 1
ATOM 8616 O O . THR B 1 487 ? -16.141 -20.781 -25.234 1 96.88 487 THR B O 1
ATOM 8619 N N . GLU B 1 488 ? -18.25 -21.234 -25.656 1 94.38 488 GLU B N 1
ATOM 8620 C CA . GLU B 1 488 ? -18.375 -22.141 -24.516 1 94.38 488 GLU B CA 1
ATOM 8621 C C . GLU B 1 488 ? -17.391 -23.297 -24.625 1 94.38 488 GLU B C 1
ATOM 8623 O O . GLU B 1 488 ? -16.797 -23.703 -23.609 1 94.38 488 GLU B O 1
ATOM 8628 N N . THR B 1 489 ? -17.266 -23.797 -25.797 1 96.88 489 THR B N 1
ATOM 8629 C CA . THR B 1 489 ? -16.359 -24.922 -26.016 1 96.88 489 THR B CA 1
ATOM 8630 C C . THR B 1 489 ? -14.906 -24.484 -25.797 1 96.88 489 THR B C 1
ATOM 8632 O O . THR B 1 489 ? -14.141 -25.188 -25.125 1 96.88 489 THR B O 1
ATOM 8635 N N . GLU B 1 490 ? -14.539 -23.328 -26.344 1 97.5 490 GLU B N 1
ATOM 8636 C CA . GLU B 1 490 ? -13.188 -22.812 -26.156 1 97.5 490 GLU B CA 1
ATOM 8637 C C . GLU B 1 490 ? -12.891 -22.531 -24.688 1 97.5 490 GLU B C 1
ATOM 8639 O O . GLU B 1 490 ? -11.781 -22.797 -24.219 1 97.5 490 GLU B O 1
ATOM 8644 N N . ALA B 1 491 ? -13.852 -22.047 -24.016 1 96.94 491 ALA B N 1
ATOM 8645 C CA . ALA B 1 491 ? -13.695 -21.656 -22.625 1 96.94 491 ALA B CA 1
ATOM 8646 C C . ALA B 1 491 ? -13.383 -22.859 -21.75 1 96.94 491 ALA B C 1
ATOM 8648 O O . ALA B 1 491 ? -12.867 -22.719 -20.625 1 96.94 491 ALA B O 1
ATOM 8649 N N . GLN B 1 492 ? -13.664 -24.062 -22.203 1 96.75 492 GLN B N 1
ATOM 8650 C CA . GLN B 1 492 ? -13.375 -25.266 -21.438 1 96.75 492 GLN B CA 1
ATOM 8651 C C . GLN B 1 492 ? -11.867 -25.469 -21.297 1 96.75 492 GLN B C 1
ATOM 8653 O O . GLN B 1 492 ? -11.422 -26.25 -20.438 1 96.75 492 GLN B O 1
ATOM 8658 N N . ASN B 1 493 ? -11.102 -24.781 -22.094 1 98 493 ASN B N 1
ATOM 8659 C CA . ASN B 1 493 ? -9.648 -24.875 -22.031 1 98 493 ASN B CA 1
ATOM 8660 C C . ASN B 1 493 ? -9.062 -23.969 -20.953 1 98 493 ASN B C 1
ATOM 8662 O O . ASN B 1 493 ? -7.867 -24.016 -20.672 1 98 493 ASN B O 1
ATOM 8666 N N . ILE B 1 494 ? -9.953 -23.219 -20.344 1 98.38 494 ILE B N 1
ATOM 8667 C CA . ILE B 1 494 ? -9.508 -22.406 -19.219 1 98.38 494 ILE B CA 1
ATOM 8668 C C . ILE B 1 494 ? -9.609 -23.203 -17.922 1 98.38 494 ILE B C 1
ATOM 8670 O O . ILE B 1 494 ? -10.703 -23.562 -17.484 1 98.38 494 ILE B O 1
ATOM 8674 N N . LEU B 1 495 ? -8.492 -23.438 -17.281 1 98.56 495 LEU B N 1
ATOM 8675 C CA . LEU B 1 495 ? -8.477 -24.172 -16.016 1 98.56 495 LEU B CA 1
ATOM 8676 C C . LEU B 1 495 ? -8.883 -23.25 -14.852 1 98.56 495 LEU B C 1
ATOM 8678 O O . LEU B 1 495 ? -9.414 -23.719 -13.844 1 98.56 495 LEU B O 1
ATOM 8682 N N . GLY B 1 496 ? -8.633 -22 -14.992 1 98.38 496 GLY B N 1
ATOM 8683 C CA . GLY B 1 496 ? -8.844 -20.938 -14.008 1 98.38 496 GLY B CA 1
ATOM 8684 C C . GLY B 1 496 ? -7.832 -19.812 -14.109 1 98.38 496 GLY B C 1
ATOM 8685 O O . GLY B 1 496 ? -7.473 -19.391 -15.211 1 98.38 496 GLY B O 1
ATOM 8686 N N . GLY B 1 497 ? -7.457 -19.297 -12.945 1 98.69 497 GLY B N 1
ATOM 8687 C CA . GLY B 1 497 ? -6.539 -18.172 -12.977 1 98.69 497 GLY B CA 1
ATOM 8688 C C . GLY B 1 497 ? -5.789 -17.984 -11.672 1 98.69 497 GLY B C 1
ATOM 8689 O O . GLY B 1 497 ? -6.016 -18.719 -10.703 1 98.69 497 GLY B O 1
ATOM 8690 N N . GLU B 1 498 ? -4.84 -17.078 -11.711 1 98.88 498 GLU B N 1
ATOM 8691 C CA . GLU B 1 498 ? -4.031 -16.688 -10.562 1 98.88 498 GLU B CA 1
ATOM 8692 C C . GLU B 1 498 ? -3.861 -15.164 -10.516 1 98.88 498 GLU B C 1
ATOM 8694 O O . GLU B 1 498 ? -3.598 -14.531 -11.539 1 98.88 498 GLU B O 1
ATOM 8699 N N . VAL B 1 499 ? -4.082 -14.57 -9.328 1 98.94 499 VAL B N 1
ATOM 8700 C CA . VAL B 1 499 ? -3.498 -13.25 -9.102 1 98.94 499 VAL B CA 1
ATOM 8701 C C . VAL B 1 499 ? -1.997 -13.383 -8.859 1 98.94 499 VAL B C 1
ATOM 8703 O O . VAL B 1 499 ? -1.533 -14.414 -8.367 1 98.94 499 VAL B O 1
ATOM 8706 N N . ALA B 1 500 ? -1.283 -12.352 -9.266 1 98.94 500 ALA B N 1
ATOM 8707 C CA . ALA B 1 500 ? 0.171 -12.414 -9.133 1 98.94 500 ALA B CA 1
ATOM 8708 C C . ALA B 1 500 ? 0.703 -11.219 -8.344 1 98.94 500 ALA B C 1
ATOM 8710 O O . ALA B 1 500 ? 0.326 -10.078 -8.609 1 98.94 500 ALA B O 1
ATOM 8711 N N . LEU B 1 501 ? 1.508 -11.492 -7.336 1 98.88 501 LEU B N 1
ATOM 8712 C CA . LEU B 1 501 ? 2.244 -10.453 -6.621 1 98.88 501 LEU B CA 1
ATOM 8713 C C . LEU B 1 501 ? 3.744 -10.594 -6.852 1 98.88 501 LEU B C 1
ATOM 8715 O O . LEU B 1 501 ? 4.398 -11.43 -6.223 1 98.88 501 LEU B O 1
ATOM 8719 N N . TRP B 1 502 ? 4.234 -9.836 -7.809 1 98.56 502 TRP B N 1
ATOM 8720 C CA . TRP B 1 502 ? 5.676 -9.656 -7.957 1 98.56 502 TRP B CA 1
ATOM 8721 C C . TRP B 1 502 ? 6.227 -8.75 -6.859 1 98.56 502 TRP B C 1
ATOM 8723 O O . TRP B 1 502 ? 5.547 -7.832 -6.402 1 98.56 502 TRP B O 1
ATOM 8733 N N . ALA B 1 503 ? 7.496 -8.906 -6.422 1 98.19 503 ALA B N 1
ATOM 8734 C CA . ALA B 1 503 ? 7.871 -8.367 -5.117 1 98.19 503 ALA B CA 1
ATOM 8735 C C . ALA B 1 503 ? 9.023 -7.371 -5.246 1 98.19 503 ALA B C 1
ATOM 8737 O O . ALA B 1 503 ? 9.805 -7.195 -4.312 1 98.19 503 ALA B O 1
ATOM 8738 N N . GLU B 1 504 ? 9.219 -6.727 -6.406 1 97.75 504 GLU B N 1
ATOM 8739 C CA . GLU B 1 504 ? 10.289 -5.742 -6.523 1 97.75 504 GLU B CA 1
ATOM 8740 C C . GLU B 1 504 ? 10.188 -4.688 -5.426 1 97.75 504 GLU B C 1
ATOM 8742 O O . GLU B 1 504 ? 11.203 -4.266 -4.871 1 97.75 504 GLU B O 1
ATOM 8747 N N . GLN B 1 505 ? 8.914 -4.324 -5.113 1 97.88 505 GLN B N 1
ATOM 8748 C CA . GLN B 1 505 ? 8.703 -3.271 -4.125 1 97.88 505 GLN B CA 1
ATOM 8749 C C . GLN B 1 505 ? 7.789 -3.75 -3 1 97.88 505 GLN B C 1
ATOM 8751 O O . GLN B 1 505 ? 7 -2.973 -2.463 1 97.88 505 GLN B O 1
ATOM 8756 N N . THR B 1 506 ? 7.848 -5.055 -2.736 1 98.25 506 THR B N 1
ATOM 8757 C CA . THR B 1 506 ? 7.023 -5.637 -1.686 1 98.25 506 THR B CA 1
ATOM 8758 C C . THR B 1 506 ? 7.832 -6.633 -0.855 1 98.25 506 THR B C 1
ATOM 8760 O O . THR B 1 506 ? 8.539 -7.477 -1.405 1 98.25 506 THR B O 1
ATOM 8763 N N . ASP B 1 507 ? 7.785 -6.469 0.381 1 98.06 507 ASP B N 1
ATOM 8764 C CA . ASP B 1 507 ? 8.289 -7.469 1.318 1 98.06 507 ASP B CA 1
ATOM 8765 C C . ASP B 1 507 ? 7.301 -7.695 2.463 1 98.06 507 ASP B C 1
ATOM 8767 O O . ASP B 1 507 ? 6.102 -7.465 2.309 1 98.06 507 ASP B O 1
ATOM 8771 N N . GLU B 1 508 ? 7.742 -8.195 3.549 1 96.94 508 GLU B N 1
ATOM 8772 C CA . GLU B 1 508 ? 6.84 -8.602 4.625 1 96.94 508 GLU B CA 1
ATOM 8773 C C . GLU B 1 508 ? 6.02 -7.418 5.129 1 96.94 508 GLU B C 1
ATOM 8775 O O . GLU B 1 508 ? 4.887 -7.59 5.586 1 96.94 508 GLU B O 1
ATOM 8780 N N . THR B 1 509 ? 6.496 -6.195 4.984 1 97.75 509 THR B N 1
ATOM 8781 C CA . THR B 1 509 ? 5.824 -5.027 5.535 1 97.75 509 THR B CA 1
ATOM 8782 C C . THR B 1 509 ? 4.523 -4.746 4.789 1 97.75 509 THR B C 1
ATOM 8784 O O . THR B 1 509 ? 3.566 -4.227 5.367 1 97.75 509 THR B O 1
ATOM 8787 N N . ALA B 1 510 ? 4.441 -5.113 3.502 1 97.94 510 ALA B N 1
ATOM 8788 C CA . ALA B 1 510 ? 3.307 -4.707 2.68 1 97.94 510 ALA B CA 1
ATOM 8789 C C . ALA B 1 510 ? 2.557 -5.918 2.139 1 97.94 510 ALA B C 1
ATOM 8791 O O . ALA B 1 510 ? 1.615 -5.777 1.354 1 97.94 510 ALA B O 1
ATOM 8792 N N . LEU B 1 511 ? 2.881 -7.133 2.557 1 98.62 511 LEU B N 1
ATOM 8793 C CA . LEU B 1 511 ? 2.377 -8.359 1.949 1 98.62 511 LEU B CA 1
ATOM 8794 C C . LEU B 1 511 ? 0.854 -8.414 2.02 1 98.62 511 LEU B C 1
ATOM 8796 O O . LEU B 1 511 ? 0.182 -8.461 0.986 1 98.62 511 LEU B O 1
ATOM 8800 N N . ASP B 1 512 ? 0.275 -8.273 3.209 1 98.62 512 ASP B N 1
ATOM 8801 C CA . ASP B 1 512 ? -1.166 -8.43 3.377 1 98.62 512 ASP B CA 1
ATOM 8802 C C . ASP B 1 512 ? -1.927 -7.309 2.67 1 98.62 512 ASP B C 1
ATOM 8804 O O . ASP B 1 512 ? -2.93 -7.562 1.999 1 98.62 512 ASP B O 1
ATOM 8808 N N . VAL B 1 513 ? -1.421 -6.094 2.764 1 97.69 513 VAL B N 1
ATOM 8809 C CA . VAL B 1 513 ? -2.15 -4.949 2.225 1 97.69 513 VAL B CA 1
ATOM 8810 C C . VAL B 1 513 ? -2.143 -5.004 0.698 1 97.69 513 VAL B C 1
ATOM 8812 O O . VAL B 1 513 ? -3.066 -4.508 0.048 1 97.69 513 VAL B O 1
ATOM 8815 N N . ARG B 1 514 ? -1.124 -5.645 0.096 1 98.31 514 ARG B N 1
ATOM 8816 C CA . ARG B 1 514 ? -1.058 -5.777 -1.355 1 98.31 514 ARG B CA 1
ATOM 8817 C C . ARG B 1 514 ? -1.989 -6.879 -1.847 1 98.31 514 ARG B C 1
ATOM 8819 O O . ARG B 1 514 ? -2.553 -6.785 -2.939 1 98.31 514 ARG B O 1
ATOM 8826 N N . LEU B 1 515 ? -2.176 -7.836 -1.025 1 98.81 515 LEU B N 1
ATOM 8827 C CA . LEU B 1 515 ? -2.93 -9.008 -1.461 1 98.81 515 LEU B CA 1
ATOM 8828 C C . LEU B 1 515 ? -4.422 -8.82 -1.205 1 98.81 515 LEU B C 1
ATOM 8830 O O . LEU B 1 515 ? -5.246 -9.094 -2.08 1 98.81 515 LEU B O 1
ATOM 8834 N N . TRP B 1 516 ? -4.754 -8.367 -0.003 1 98.81 516 TRP B N 1
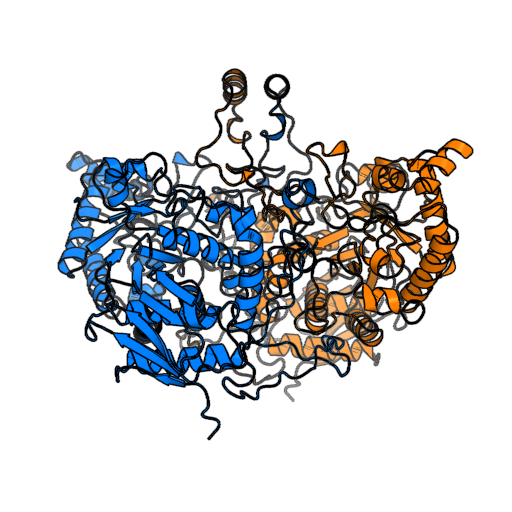ATOM 8835 C CA . TRP B 1 516 ? -6.141 -8.453 0.452 1 98.81 516 TRP B CA 1
ATOM 8836 C C . TRP B 1 516 ? -6.719 -7.07 0.72 1 98.81 516 TRP B C 1
ATOM 8838 O O . TRP B 1 516 ? -6.008 -6.176 1.185 1 98.81 516 TRP B O 1
ATOM 8848 N N . PRO B 1 517 ? -7.961 -6.906 0.333 1 98.5 517 PRO B N 1
ATOM 8849 C CA . PRO B 1 517 ? -8.906 -7.938 -0.09 1 98.5 517 PRO B CA 1
ATOM 8850 C C . PRO B 1 517 ? -9.023 -8.047 -1.608 1 98.5 517 PRO B C 1
ATOM 8852 O O . PRO B 1 517 ? -9.984 -8.633 -2.119 1 98.5 517 PRO B O 1
ATOM 8855 N N . ARG B 1 518 ? -8.07 -7.469 -2.385 1 98.62 518 ARG B N 1
ATOM 8856 C CA . ARG B 1 518 ? -8.133 -7.516 -3.842 1 98.62 518 ARG B CA 1
ATOM 8857 C C . ARG B 1 518 ? -8.102 -8.953 -4.344 1 98.62 518 ARG B C 1
ATOM 8859 O O . ARG B 1 518 ? -8.836 -9.305 -5.273 1 98.62 518 ARG B O 1
ATOM 8866 N N . ALA B 1 519 ? -7.324 -9.789 -3.689 1 98.94 519 ALA B N 1
ATOM 8867 C CA . ALA B 1 519 ? -7.277 -11.195 -4.082 1 98.94 519 ALA B CA 1
ATOM 8868 C C . ALA B 1 519 ? -8.602 -11.891 -3.787 1 98.94 519 ALA B C 1
ATOM 8870 O O . ALA B 1 519 ? -8.961 -12.859 -4.457 1 98.94 519 ALA B O 1
ATOM 8871 N N . ALA B 1 520 ? -9.336 -11.438 -2.803 1 98.88 520 ALA B N 1
ATOM 8872 C CA . ALA B 1 520 ? -10.656 -11.992 -2.52 1 98.88 520 ALA B CA 1
ATOM 8873 C C . ALA B 1 520 ? -11.609 -11.75 -3.686 1 98.88 520 ALA B C 1
ATOM 8875 O O . ALA B 1 520 ? -12.469 -12.594 -3.979 1 98.88 520 ALA B O 1
ATOM 8876 N N . ALA B 1 521 ? -11.484 -10.609 -4.312 1 98.62 521 ALA B N 1
ATOM 8877 C CA . ALA B 1 521 ? -12.297 -10.312 -5.488 1 98.62 521 ALA B CA 1
ATOM 8878 C C . ALA B 1 521 ? -12.055 -11.336 -6.598 1 98.62 521 ALA B C 1
ATOM 8880 O O . ALA B 1 521 ? -13 -11.828 -7.215 1 98.62 521 ALA B O 1
ATOM 8881 N N . ALA B 1 522 ? -10.812 -11.648 -6.816 1 98.75 522 ALA B N 1
ATOM 8882 C CA . ALA B 1 522 ? -10.461 -12.656 -7.816 1 98.75 522 ALA B CA 1
ATOM 8883 C C . ALA B 1 522 ? -10.984 -14.031 -7.414 1 98.75 522 ALA B C 1
ATOM 8885 O O . ALA B 1 522 ? -11.43 -14.805 -8.266 1 98.75 522 ALA B O 1
ATOM 8886 N N . ALA B 1 523 ? -10.883 -14.312 -6.137 1 98.75 523 ALA B N 1
ATOM 8887 C CA . ALA B 1 523 ? -11.359 -15.602 -5.633 1 98.75 523 ALA B CA 1
ATOM 8888 C C . ALA B 1 523 ? -12.844 -15.789 -5.938 1 98.75 523 ALA B C 1
ATOM 8890 O O . ALA B 1 523 ? -13.258 -16.859 -6.383 1 98.75 523 ALA B O 1
ATOM 8891 N N . GLU B 1 524 ? -13.633 -14.781 -5.664 1 97.69 524 GLU B N 1
ATOM 8892 C CA . GLU B 1 524 ? -15.055 -14.891 -5.977 1 97.69 524 GLU B CA 1
ATOM 8893 C C . GLU B 1 524 ? -15.281 -15.062 -7.473 1 97.69 524 GLU B C 1
ATOM 8895 O O . GLU B 1 524 ? -16.125 -15.859 -7.891 1 97.69 524 GLU B O 1
ATOM 8900 N N . ASN B 1 525 ? -14.531 -14.273 -8.203 1 96.69 525 ASN B N 1
ATOM 8901 C CA . ASN B 1 525 ? -14.617 -14.383 -9.656 1 96.69 525 ASN B CA 1
ATOM 8902 C C . ASN B 1 525 ? -14.32 -15.805 -10.133 1 96.69 525 ASN B C 1
ATOM 8904 O O . ASN B 1 525 ? -15.023 -16.328 -10.992 1 96.69 525 ASN B O 1
ATOM 8908 N N . MET B 1 526 ? -13.375 -16.453 -9.578 1 97.81 526 MET B N 1
ATOM 8909 C CA . MET B 1 526 ? -12.953 -17.781 -10.008 1 97.81 526 MET B CA 1
ATOM 8910 C C . MET B 1 526 ? -13.883 -18.859 -9.453 1 97.81 526 MET B C 1
ATOM 8912 O O . MET B 1 526 ? -14.008 -19.938 -10.039 1 97.81 526 MET B O 1
ATOM 8916 N N . TRP B 1 527 ? -14.555 -18.609 -8.375 1 98 527 TRP B N 1
ATOM 8917 C CA . TRP B 1 527 ? -15.477 -19.578 -7.785 1 98 527 TRP B CA 1
ATOM 8918 C C . TRP B 1 527 ? -16.844 -19.5 -8.445 1 98 527 TRP B C 1
ATOM 8920 O O . TRP B 1 527 ? -17.406 -20.516 -8.844 1 98 527 TRP B O 1
ATOM 8930 N N . SER B 1 528 ? -17.391 -18.266 -8.586 1 95.88 528 SER B N 1
ATOM 8931 C CA . SER B 1 528 ? -18.766 -18.078 -9.031 1 95.88 528 SER B CA 1
ATOM 8932 C C . SER B 1 528 ? -18.812 -17.719 -10.516 1 95.88 528 SER B C 1
ATOM 8934 O O . SER B 1 528 ? -19.859 -17.859 -11.156 1 95.88 528 SER B O 1
ATOM 8936 N N . GLY B 1 529 ? -17.703 -17.25 -11.07 1 94.56 529 GLY B N 1
ATOM 8937 C CA . GLY B 1 529 ? -17.688 -16.766 -12.438 1 94.56 529 GLY B CA 1
ATOM 8938 C C . GLY B 1 529 ? -18.172 -15.328 -12.562 1 94.56 529 GLY B C 1
ATOM 8939 O O . GLY B 1 529 ? -18.75 -14.773 -11.617 1 94.56 529 GLY B O 1
ATOM 8940 N N . ARG B 1 530 ? -17.969 -14.781 -13.703 1 94.69 530 ARG B N 1
ATOM 8941 C CA . ARG B 1 530 ? -18.328 -13.391 -13.977 1 94.69 530 ARG B CA 1
ATOM 8942 C C . ARG B 1 530 ? -19.828 -13.242 -14.203 1 94.69 530 ARG B C 1
ATOM 8944 O O . ARG B 1 530 ? -20.391 -12.164 -14.008 1 94.69 530 ARG B O 1
ATOM 8951 N N . TYR B 1 531 ? -20.438 -14.312 -14.562 1 94.94 531 TYR B N 1
ATOM 8952 C CA . TYR B 1 531 ? -21.875 -14.344 -14.844 1 94.94 531 TYR B CA 1
ATOM 8953 C C . TYR B 1 531 ? -22.578 -15.375 -13.969 1 94.94 531 TYR B C 1
ATOM 8955 O O . TYR B 1 531 ? -22 -16.422 -13.641 1 94.94 531 TYR B O 1
ATOM 8963 N N . ASP B 1 532 ? -23.781 -15.078 -13.609 1 91.81 532 ASP B N 1
ATOM 8964 C CA . ASP B 1 532 ? -24.531 -16.031 -12.805 1 91.81 532 ASP B CA 1
ATOM 8965 C C . ASP B 1 532 ? -25.219 -17.078 -13.688 1 91.81 532 ASP B C 1
ATOM 8967 O O . ASP B 1 532 ? -24.938 -17.156 -14.891 1 91.81 532 ASP B O 1
ATOM 8971 N N . GLU B 1 533 ? -26.031 -17.938 -13.016 1 89.25 533 GLU B N 1
ATOM 8972 C CA . GLU B 1 533 ? -26.672 -19.062 -13.711 1 89.25 533 GLU B CA 1
ATOM 8973 C C . GLU B 1 533 ? -27.641 -18.578 -14.781 1 89.25 533 GLU B C 1
ATOM 8975 O O . GLU B 1 533 ? -27.938 -19.297 -15.727 1 89.25 533 GLU B O 1
ATOM 8980 N N . ASN B 1 534 ? -28.078 -17.328 -14.609 1 93.44 534 ASN B N 1
ATOM 8981 C CA . ASN B 1 534 ? -29 -16.75 -15.586 1 93.44 534 ASN B CA 1
ATOM 8982 C C . ASN B 1 534 ? -28.266 -15.883 -16.594 1 93.44 534 ASN B C 1
ATOM 8984 O O . ASN B 1 534 ? -28.875 -15.102 -17.328 1 93.44 534 ASN B O 1
ATOM 8988 N N . ASN B 1 535 ? -26.969 -15.945 -16.578 1 91.88 535 ASN B N 1
ATOM 8989 C CA . ASN B 1 535 ? -26.094 -15.219 -17.5 1 91.88 535 ASN B CA 1
ATOM 8990 C C . ASN B 1 535 ? -26.156 -13.711 -17.25 1 91.88 535 ASN B C 1
ATOM 8992 O O . ASN B 1 535 ? -26.031 -12.914 -18.172 1 91.88 535 ASN B O 1
ATOM 8996 N N . ILE B 1 536 ? -26.516 -13.406 -16.094 1 94.94 536 ILE B N 1
ATOM 8997 C CA . ILE B 1 536 ? -26.438 -12.008 -15.672 1 94.94 536 ILE B CA 1
ATOM 8998 C C . ILE B 1 536 ? -25.047 -11.703 -15.117 1 94.94 536 ILE B C 1
ATOM 9000 O O . ILE B 1 536 ? -24.578 -12.398 -14.219 1 94.94 536 ILE B O 1
ATOM 9004 N N . LYS B 1 537 ? -24.438 -10.664 -15.703 1 94.69 537 LYS B N 1
ATOM 9005 C CA . LYS B 1 537 ? -23.109 -10.273 -15.258 1 94.69 537 LYS B CA 1
ATOM 9006 C C . LYS B 1 537 ? -23.125 -9.859 -13.789 1 94.69 537 LYS B C 1
ATOM 9008 O O . LYS B 1 537 ? -23.984 -9.094 -13.359 1 94.69 537 LYS B O 1
ATOM 9013 N N . ARG B 1 538 ? -22.219 -10.32 -12.992 1 93.81 538 ARG B N 1
ATOM 9014 C CA . ARG B 1 538 ? -22.094 -9.93 -11.594 1 93.81 538 ARG B CA 1
ATOM 9015 C C . ARG B 1 538 ? -21.656 -8.484 -11.469 1 93.81 538 ARG B C 1
ATOM 9017 O O . ARG B 1 538 ? -20.766 -8.039 -12.203 1 93.81 538 ARG B O 1
ATOM 9024 N N . ASP B 1 539 ? -22.266 -7.805 -10.555 1 91.06 539 ASP B N 1
ATOM 9025 C CA . ASP B 1 539 ? -22.188 -6.348 -10.5 1 91.06 539 ASP B CA 1
ATOM 9026 C C . ASP B 1 539 ? -21.312 -5.887 -9.344 1 91.06 539 ASP B C 1
ATOM 9028 O O . ASP B 1 539 ? -21.391 -6.426 -8.242 1 91.06 539 ASP B O 1
ATOM 9032 N N . ILE B 1 540 ? -20.484 -4.867 -9.617 1 94.5 540 ILE B N 1
ATOM 9033 C CA . ILE B 1 540 ? -19.578 -4.289 -8.633 1 94.5 540 ILE B CA 1
ATOM 9034 C C . ILE B 1 540 ? -20.375 -3.678 -7.484 1 94.5 540 ILE B C 1
ATOM 9036 O O . ILE B 1 540 ? -19.984 -3.795 -6.316 1 94.5 540 ILE B O 1
ATOM 9040 N N . GLY B 1 541 ? -21.453 -2.994 -7.762 1 93.56 541 GLY B N 1
ATOM 9041 C CA . GLY B 1 541 ? -22.297 -2.389 -6.738 1 93.56 541 GLY B CA 1
ATOM 9042 C C . GLY B 1 541 ? -22.891 -3.4 -5.773 1 93.56 541 GLY B C 1
ATOM 9043 O O . GLY B 1 541 ? -22.953 -3.152 -4.566 1 93.56 541 GLY B O 1
ATOM 9044 N N . ASP B 1 542 ? -23.281 -4.531 -6.297 1 93 542 ASP B N 1
ATOM 9045 C CA . ASP B 1 542 ? -23.828 -5.605 -5.477 1 93 542 ASP B CA 1
ATOM 9046 C C . ASP B 1 542 ? -22.75 -6.238 -4.605 1 93 542 ASP B C 1
ATOM 9048 O O . ASP B 1 542 ? -23.031 -6.688 -3.492 1 93 542 ASP B O 1
ATOM 9052 N N . ALA B 1 543 ? -21.562 -6.254 -5.125 1 95.69 543 ALA B N 1
ATOM 9053 C CA . ALA B 1 543 ? -20.453 -6.922 -4.438 1 95.69 543 ALA B CA 1
ATOM 9054 C C . ALA B 1 543 ? -19.875 -6.039 -3.334 1 95.69 543 ALA B C 1
ATOM 9056 O O . ALA B 1 543 ? -19.312 -6.539 -2.359 1 95.69 543 ALA B O 1
ATOM 9057 N N . MET B 1 544 ? -20.016 -4.742 -3.451 1 96.12 544 MET B N 1
ATOM 9058 C CA . MET B 1 544 ? -19.297 -3.777 -2.617 1 96.12 544 MET B CA 1
ATOM 9059 C C . MET B 1 544 ? -19.625 -3.996 -1.142 1 96.12 544 MET B C 1
ATOM 9061 O O . MET B 1 544 ? -18.719 -4.094 -0.315 1 96.12 544 MET B O 1
ATOM 9065 N N . PRO B 1 545 ? -20.906 -4.086 -0.733 1 95.38 545 PRO B N 1
ATOM 9066 C CA . PRO B 1 545 ? -21.172 -4.27 0.695 1 95.38 545 PRO B CA 1
ATOM 9067 C C . PRO B 1 545 ? -20.594 -5.57 1.24 1 95.38 545 PRO B C 1
ATOM 9069 O O . PRO B 1 545 ? -20.156 -5.621 2.391 1 95.38 545 PRO B O 1
ATOM 9072 N N . ARG B 1 546 ? -20.578 -6.629 0.433 1 95.62 546 ARG B N 1
ATOM 9073 C CA . ARG B 1 546 ? -20 -7.906 0.859 1 95.62 546 ARG B CA 1
ATOM 9074 C C . ARG B 1 546 ? -18.484 -7.816 0.987 1 95.62 546 ARG B C 1
ATOM 9076 O O . ARG B 1 546 ? -17.906 -8.352 1.931 1 95.62 546 ARG B O 1
ATOM 9083 N N . MET B 1 547 ? -17.875 -7.141 -0 1 97.19 547 MET B N 1
ATOM 9084 C CA . MET B 1 547 ? -16.422 -6.938 0.044 1 97.19 547 MET B CA 1
ATOM 9085 C C . MET B 1 547 ? -16.031 -6.121 1.27 1 97.19 547 MET B C 1
ATOM 9087 O O . MET B 1 547 ? -15.016 -6.406 1.907 1 97.19 547 MET B O 1
ATOM 9091 N N . PHE B 1 548 ? -16.828 -5.098 1.491 1 97.44 548 PHE B N 1
ATOM 9092 C CA . PHE B 1 548 ? -16.578 -4.234 2.641 1 97.44 548 PHE B CA 1
ATOM 9093 C C . PHE B 1 548 ? -16.594 -5.039 3.936 1 97.44 548 PHE B C 1
ATOM 9095 O O . PHE B 1 548 ? -15.672 -4.957 4.738 1 97.44 548 PHE B O 1
ATOM 9102 N N . ASP B 1 549 ? -17.609 -5.816 4.117 1 97.44 549 ASP B N 1
ATOM 9103 C CA . ASP B 1 549 ? -17.766 -6.609 5.332 1 97.44 549 ASP B CA 1
ATOM 9104 C C . ASP B 1 549 ? -16.672 -7.688 5.426 1 97.44 549 ASP B C 1
ATOM 9106 O O . ASP B 1 549 ? -16.156 -7.953 6.508 1 97.44 549 ASP B O 1
ATOM 9110 N N . TRP B 1 550 ? -16.406 -8.289 4.312 1 98.25 550 TRP B N 1
ATOM 9111 C CA . TRP B 1 550 ? -15.391 -9.344 4.27 1 98.25 550 TRP B CA 1
ATOM 9112 C C . TRP B 1 550 ? -14.031 -8.805 4.699 1 98.25 550 TRP B C 1
ATOM 9114 O O . TRP B 1 550 ? -13.289 -9.484 5.414 1 98.25 550 TRP B O 1
ATOM 9124 N N . ARG B 1 551 ? -13.703 -7.613 4.297 1 98.62 551 ARG B N 1
ATOM 9125 C CA . ARG B 1 551 ? -12.438 -6.996 4.695 1 98.62 551 ARG B CA 1
ATOM 9126 C C . ARG B 1 551 ? -12.328 -6.91 6.215 1 98.62 551 ARG B C 1
ATOM 9128 O O . ARG B 1 551 ? -11.273 -7.207 6.781 1 98.62 551 ARG B O 1
ATOM 9135 N N . TYR B 1 552 ? -13.336 -6.57 6.922 1 98.25 552 TYR B N 1
ATOM 9136 C CA . TYR B 1 552 ? -13.305 -6.492 8.375 1 98.25 552 TYR B CA 1
ATOM 9137 C C . TYR B 1 552 ? -13.211 -7.883 8.992 1 98.25 552 TYR B C 1
ATOM 9139 O O . TYR B 1 552 ? -12.586 -8.062 10.039 1 98.25 552 TYR B O 1
ATOM 9147 N N . ARG B 1 553 ? -13.852 -8.789 8.352 1 98.25 553 ARG B N 1
ATOM 9148 C CA . ARG B 1 553 ? -13.773 -10.148 8.875 1 98.25 553 ARG B CA 1
ATOM 9149 C C . ARG B 1 553 ? -12.367 -10.719 8.727 1 98.25 553 ARG B C 1
ATOM 9151 O O . ARG B 1 553 ? -11.891 -11.453 9.594 1 98.25 553 ARG B O 1
ATOM 9158 N N . LEU B 1 554 ? -11.703 -10.453 7.57 1 98.75 554 LEU B N 1
ATOM 9159 C CA . LEU B 1 554 ? -10.305 -10.844 7.402 1 98.75 554 LEU B CA 1
ATOM 9160 C C . LEU B 1 554 ? -9.445 -10.266 8.516 1 98.75 554 LEU B C 1
ATOM 9162 O O . LEU B 1 554 ? -8.531 -10.938 9.016 1 98.75 554 LEU B O 1
ATOM 9166 N N . LEU B 1 555 ? -9.758 -9.039 8.93 1 98 555 LEU B N 1
ATOM 9167 C CA . LEU B 1 555 ? -9.023 -8.461 10.047 1 98 555 LEU B CA 1
ATOM 9168 C C . LEU B 1 555 ? -9.195 -9.312 11.305 1 98 555 LEU B C 1
ATOM 9170 O O . LEU B 1 555 ? -8.219 -9.586 12.008 1 98 555 LEU B O 1
ATOM 9174 N N . GLU B 1 556 ? -10.43 -9.703 11.539 1 96.19 556 GLU B N 1
ATOM 9175 C CA . GLU B 1 556 ? -10.719 -10.508 12.719 1 96.19 556 GLU B CA 1
ATOM 9176 C C . GLU B 1 556 ? -10 -11.852 12.664 1 96.19 556 GLU B C 1
ATOM 9178 O O . GLU B 1 556 ? -9.656 -12.43 13.695 1 96.19 556 GLU B O 1
ATOM 9183 N N . ARG B 1 557 ? -9.758 -12.258 11.453 1 97.88 557 ARG B N 1
ATOM 9184 C CA . ARG B 1 557 ? -9.109 -13.555 11.258 1 97.88 557 ARG B CA 1
ATOM 9185 C C . ARG B 1 557 ? -7.598 -13.398 11.203 1 97.88 557 ARG B C 1
ATOM 9187 O O . ARG B 1 557 ? -6.887 -14.344 10.836 1 97.88 557 ARG B O 1
ATOM 9194 N N . GLY B 1 558 ? -7.082 -12.234 11.406 1 97.25 558 GLY B N 1
ATOM 9195 C CA . GLY B 1 558 ? -5.652 -12.031 11.562 1 97.25 558 GLY B CA 1
ATOM 9196 C C . GLY B 1 558 ? -4.965 -11.594 10.281 1 97.25 558 GLY B C 1
ATOM 9197 O O . GLY B 1 558 ? -3.736 -11.578 10.211 1 97.25 558 GLY B O 1
ATOM 9198 N N . ILE B 1 559 ? -5.691 -11.289 9.25 1 98.56 559 ILE B N 1
ATOM 9199 C CA . ILE B 1 559 ? -5.137 -10.82 7.98 1 98.56 559 ILE B CA 1
ATOM 9200 C C . ILE B 1 559 ? -5.207 -9.289 7.922 1 98.56 559 ILE B C 1
ATOM 9202 O O . ILE B 1 559 ? -6.277 -8.703 8.086 1 98.56 559 ILE B O 1
ATOM 9206 N N . ARG B 1 560 ? -4.145 -8.625 7.648 1 98.12 560 ARG B N 1
ATOM 9207 C CA . ARG B 1 560 ? -4.09 -7.172 7.641 1 98.12 560 ARG B CA 1
ATOM 9208 C C . ARG B 1 560 ? -4.488 -6.613 6.277 1 98.12 560 ARG B C 1
ATOM 9210 O O . ARG B 1 560 ? -3.691 -5.945 5.617 1 98.12 560 ARG B O 1
ATOM 9217 N N . ALA B 1 561 ? -5.742 -6.816 5.953 1 98.62 561 ALA B N 1
ATOM 9218 C CA . ALA B 1 561 ? -6.285 -6.383 4.668 1 98.62 561 ALA B CA 1
ATOM 9219 C C . ALA B 1 561 ? -6.453 -4.867 4.625 1 98.62 561 ALA B C 1
ATOM 9221 O O . ALA B 1 561 ? -6.852 -4.254 5.617 1 98.62 561 ALA B O 1
ATOM 9222 N N . GLU B 1 562 ? -6.18 -4.285 3.523 1 97.56 562 GLU B N 1
ATOM 9223 C CA . GLU B 1 562 ? -6.227 -2.836 3.363 1 97.56 562 GLU B CA 1
ATOM 9224 C C . GLU B 1 562 ? -7.664 -2.324 3.412 1 97.56 562 GLU B C 1
ATOM 9226 O O . GLU B 1 562 ? -8.586 -3.01 2.973 1 97.56 562 GLU B O 1
ATOM 9231 N N . ALA B 1 563 ? -7.828 -1.092 3.859 1 98.12 563 ALA B N 1
ATOM 9232 C CA . ALA B 1 563 ? -9.148 -0.46 3.881 1 98.12 563 ALA B CA 1
ATOM 9233 C C . ALA B 1 563 ? -9.609 -0.111 2.469 1 98.12 563 ALA B C 1
ATOM 9235 O O . ALA B 1 563 ? -8.82 0.357 1.646 1 98.12 563 ALA B O 1
ATOM 9236 N N . LEU B 1 564 ? -10.906 -0.281 2.207 1 97.25 564 LEU B N 1
ATOM 9237 C CA . LEU B 1 564 ? -11.469 -0.009 0.89 1 97.25 564 LEU B CA 1
ATOM 9238 C C . LEU B 1 564 ? -12.141 1.362 0.857 1 97.25 564 LEU B C 1
ATOM 9240 O O . LEU B 1 564 ? -12.195 2.002 -0.194 1 97.25 564 LEU B O 1
ATOM 9244 N N . GLN B 1 565 ? -12.734 1.697 1.969 1 97.44 565 GLN B N 1
ATOM 9245 C CA . GLN B 1 565 ? -13.555 2.885 2.164 1 97.44 565 GLN B CA 1
ATOM 9246 C C . GLN B 1 565 ? -13.523 3.342 3.619 1 97.44 565 GLN B C 1
ATOM 9248 O O . GLN B 1 565 ? -13.062 2.611 4.496 1 97.44 565 GLN B O 1
ATOM 9253 N N . PRO B 1 566 ? -13.953 4.574 3.836 1 98.31 566 PRO B N 1
ATOM 9254 C CA . PRO B 1 566 ? -14.219 4.93 5.23 1 98.31 566 PRO B CA 1
ATOM 9255 C C . PRO B 1 566 ? -15.25 4.016 5.891 1 98.31 566 PRO B C 1
ATOM 9257 O O . PRO B 1 566 ? -16.172 3.541 5.223 1 98.31 566 PRO B O 1
ATOM 9260 N N . LEU B 1 567 ? -15.047 3.775 7.18 1 98.12 567 LEU B N 1
ATOM 9261 C CA . LEU B 1 567 ? -16.031 2.996 7.93 1 98.12 567 LEU B CA 1
ATOM 9262 C C . LEU B 1 567 ? -17.422 3.557 7.73 1 98.12 567 LEU B C 1
ATOM 9264 O O . LEU B 1 567 ? -18.406 2.803 7.699 1 98.12 567 LEU B O 1
ATOM 9268 N N . TRP B 1 568 ? -17.609 4.832 7.469 1 97.94 568 TRP B N 1
ATOM 9269 C CA . TRP B 1 568 ? -18.859 5.562 7.277 1 97.94 568 TRP B CA 1
ATOM 9270 C C . TRP B 1 568 ? -19.688 4.93 6.168 1 97.94 568 TRP B C 1
ATOM 9272 O O . TRP B 1 568 ? -20.922 4.855 6.273 1 97.94 568 TRP B O 1
ATOM 9282 N N . CYS B 1 569 ? -19.062 4.438 5.137 1 97.31 569 CYS B N 1
ATOM 9283 C CA . CYS B 1 569 ? -19.766 3.906 3.969 1 97.31 569 CYS B CA 1
ATOM 9284 C C . CYS B 1 569 ? -20.531 2.645 4.324 1 97.31 569 CYS B C 1
ATOM 9286 O O . CYS B 1 569 ? -21.656 2.443 3.842 1 97.31 569 CYS B O 1
ATOM 9288 N N . GLY B 1 570 ? -19.906 1.847 5.176 1 95.19 570 GLY B N 1
ATOM 9289 C CA . GLY B 1 570 ? -20.594 0.644 5.609 1 95.19 570 GLY B CA 1
ATOM 9290 C C . GLY B 1 570 ? -21.766 0.927 6.539 1 95.19 570 GLY B C 1
ATOM 9291 O O . GLY B 1 570 ? -22.719 0.158 6.586 1 95.19 570 GLY B O 1
ATOM 9292 N N . GLN B 1 571 ? -21.672 2.021 7.215 1 93.88 571 GLN B N 1
ATOM 9293 C CA . GLN B 1 571 ? -22.688 2.395 8.18 1 93.88 571 GLN B CA 1
ATOM 9294 C C . GLN B 1 571 ? -23.812 3.201 7.52 1 93.88 571 GLN B C 1
ATOM 9296 O O . GLN B 1 571 ? -24.875 3.385 8.102 1 93.88 571 GLN B O 1
ATOM 9301 N N . ASN B 1 572 ? -23.562 3.723 6.336 1 94.69 572 ASN B N 1
ATOM 9302 C CA . ASN B 1 572 ? -24.516 4.477 5.531 1 94.69 572 ASN B CA 1
ATOM 9303 C C . ASN B 1 572 ? -24.672 3.881 4.133 1 94.69 572 ASN B C 1
ATOM 9305 O O . ASN B 1 572 ? -24.188 4.461 3.154 1 94.69 572 ASN B O 1
ATOM 9309 N N . PRO B 1 573 ? -25.375 2.756 4.062 1 93.62 573 PRO B N 1
ATOM 9310 C CA . PRO B 1 573 ? -25.438 2.002 2.809 1 93.62 573 PRO B CA 1
ATOM 9311 C C . PRO B 1 573 ? -25.828 2.873 1.617 1 93.62 573 PRO B C 1
ATOM 9313 O O . PRO B 1 573 ? -26.766 3.682 1.719 1 93.62 573 PRO B O 1
ATOM 9316 N N . HIS B 1 574 ? -25.125 2.807 0.556 1 93.44 574 HIS B N 1
ATOM 9317 C CA . HIS B 1 574 ? -25.344 3.389 -0.762 1 93.44 574 HIS B CA 1
ATOM 9318 C C . HIS B 1 574 ? -24.953 4.863 -0.789 1 93.44 574 HIS B C 1
ATOM 9320 O O . HIS B 1 574 ? -24.922 5.48 -1.855 1 93.44 574 HIS B O 1
ATOM 9326 N N . MET B 1 575 ? -24.609 5.426 0.324 1 95.5 575 MET B N 1
ATOM 9327 C CA . MET B 1 575 ? -24.266 6.844 0.363 1 95.5 575 MET B CA 1
ATOM 9328 C C . MET B 1 575 ? -22.891 7.094 -0.245 1 95.5 575 MET B C 1
ATOM 9330 O O . MET B 1 575 ? -22.562 8.219 -0.613 1 95.5 575 MET B O 1
ATOM 9334 N N . CYS B 1 576 ? -22.094 6.027 -0.391 1 96.56 576 CYS B N 1
ATOM 9335 C CA . CYS B 1 576 ? -20.766 6.152 -0.982 1 96.56 576 CYS B CA 1
ATOM 9336 C C . CYS B 1 576 ? -20.75 5.652 -2.422 1 96.56 576 CYS B C 1
ATOM 9338 O O . CYS B 1 576 ? -19.688 5.48 -3.02 1 96.56 576 CYS B O 1
ATOM 9340 N N . ASP B 1 577 ? -21.938 5.375 -2.994 1 95.31 577 ASP B N 1
ATOM 9341 C CA . ASP B 1 577 ? -22.016 4.93 -4.383 1 95.31 577 ASP B CA 1
ATOM 9342 C C . ASP B 1 577 ? -21.531 6.016 -5.336 1 95.31 577 ASP B C 1
ATOM 9344 O O . ASP B 1 577 ? -21.797 7.199 -5.125 1 95.31 577 ASP B O 1
ATOM 9348 N N . ALA B 1 578 ? -20.812 5.676 -6.367 1 92.69 578 ALA B N 1
ATOM 9349 C CA . ALA B 1 578 ? -20.266 6.605 -7.355 1 92.69 578 ALA B CA 1
ATOM 9350 C C . ALA B 1 578 ? -21.375 7.227 -8.195 1 92.69 578 ALA B C 1
ATOM 9352 O O . ALA B 1 578 ? -21.281 8.391 -8.594 1 92.69 578 ALA B O 1
ATOM 9353 N N . THR B 1 579 ? -22.344 6.406 -8.5 1 90.75 579 THR B N 1
ATOM 9354 C CA . THR B 1 579 ? -23.531 6.887 -9.195 1 90.75 579 THR B CA 1
ATOM 9355 C C . THR B 1 579 ? -24.766 6.832 -8.289 1 90.75 579 THR B C 1
ATOM 9357 O O . THR B 1 579 ? -24.859 5.961 -7.418 1 90.75 579 THR B O 1
ATOM 9360 N N . TYR B 1 580 ? -25.703 7.738 -8.523 1 89.31 580 TYR B N 1
ATOM 9361 C CA . TYR B 1 580 ? -26.906 7.797 -7.695 1 89.31 580 TYR B CA 1
ATOM 9362 C C . TYR B 1 580 ? -27.594 6.445 -7.648 1 89.31 580 TYR B C 1
ATOM 9364 O O . TYR B 1 580 ? -27.938 5.875 -8.695 1 89.31 580 TYR B O 1
ATOM 9372 N N . PRO B 1 581 ? -27.797 6.027 -6.438 1 85.69 581 PRO B N 1
ATOM 9373 C CA . PRO B 1 581 ? -28.266 4.645 -6.297 1 85.69 581 PRO B CA 1
ATOM 9374 C C . PRO B 1 581 ? -29.719 4.469 -6.746 1 85.69 581 PRO B C 1
ATOM 9376 O O . PRO B 1 581 ? -30.562 5.305 -6.438 1 85.69 581 PRO B O 1
ATOM 9379 N N . ALA B 1 582 ? -29.922 3.424 -7.383 1 77.56 582 ALA B N 1
ATOM 9380 C CA . ALA B 1 582 ? -31.281 3.076 -7.801 1 77.56 582 ALA B CA 1
ATOM 9381 C C . ALA B 1 582 ? -32.188 2.902 -6.594 1 77.56 582 ALA B C 1
ATOM 9383 O O . ALA B 1 582 ? -33.375 3.215 -6.66 1 77.56 582 ALA B O 1
ATOM 9384 N N . ALA B 1 583 ? -31.641 2.504 -5.5 1 75.25 583 ALA B N 1
ATOM 9385 C CA . ALA B 1 583 ? -32.375 2.26 -4.27 1 75.25 583 ALA B CA 1
ATOM 9386 C C . ALA B 1 583 ? -33.062 3.533 -3.783 1 75.25 583 ALA B C 1
ATOM 9388 O O . ALA B 1 583 ? -34.094 3.471 -3.072 1 75.25 583 ALA B O 1
ATOM 9389 N N . PHE B 1 584 ? -32.469 4.691 -4.133 1 76.06 584 PHE B N 1
ATOM 9390 C CA . PHE B 1 584 ? -33.031 5.961 -3.656 1 76.06 584 PHE B CA 1
ATOM 9391 C C . PHE B 1 584 ? -34.094 6.492 -4.613 1 76.06 584 PHE B C 1
ATOM 9393 O O . PHE B 1 584 ? -34.844 7.406 -4.27 1 76.06 584 PHE B O 1
ATOM 9400 N N . GLN B 1 585 ? -34.031 6.016 -5.891 1 67.62 585 GLN B N 1
ATOM 9401 C CA . GLN B 1 585 ? -35 6.484 -6.879 1 67.62 585 GLN B CA 1
ATOM 9402 C C . GLN B 1 585 ? -36.375 5.973 -6.562 1 67.62 585 GLN B C 1
ATOM 9404 O O . GLN B 1 585 ? -37.375 6.641 -6.867 1 67.62 585 GLN B O 1
ATOM 9409 N N . SER B 1 586 ? -36.469 4.766 -6.004 1 54 586 SER B N 1
ATOM 9410 C CA . SER B 1 586 ? -37.75 4.176 -5.711 1 54 586 SER B CA 1
ATOM 9411 C C . SER B 1 586 ? -38.344 4.711 -4.402 1 54 586 SER B C 1
ATOM 9413 O O . SER B 1 586 ? -39.469 4.41 -4.043 1 54 586 SER B O 1
ATOM 9415 N N . MET B 1 587 ? -37.656 5.535 -3.748 1 46.5 587 MET B N 1
ATOM 9416 C CA . MET B 1 587 ? -38.188 6.102 -2.512 1 46.5 587 MET B CA 1
ATOM 9417 C C . MET B 1 587 ? -38.875 7.434 -2.775 1 46.5 587 MET B C 1
ATOM 9419 O O . MET B 1 587 ? -38.406 8.242 -3.568 1 46.5 587 MET B O 1
#

Foldseek 3Di:
DPAAEAEDEDPDPLLVVLRVVLQCLLLLLQADFLFDDDDQPPPPPDADDDPFEARYEYEAEQDEPDAQAQLDWQKWKWWAAGPDRYTYIYDHYVNVSLLVSLVVSVQKHADADADPVRHHDDDDDDPPDDDDPDRPTCPRIDGPPDRDIDTFGFPFRAQEAEEACALPHADLVLLLLVLVVCLNLSHAEYEYAQAFLQARQEAFPLCRVLQVQGADADPNDGRHQYLVSLVVSQVSNSSSNHAYAYEDAAQWRNLSNCRRPVVQKFPHPDAQDPDDDPLLGQHPDGRHIGGALPDPVSLVVLLRVLLRVLVSGVYQEYEYELPDDRQSRNVRDVVSVVVCVVVVHDSLRSSLSRVVSNCVSSVVSNHAYEYECCNCQPVVHPDDQSYEYEYADDAPCSQLVVNHQYAYAHLLAQELAAAPADDDPPPCVLVDPDDDDDDPVRCVVCVVVVNNVVDADCNGNRRNHTPRDDHHDLLSNLQDQNCPPHDPVSCVSYNYYYRYYDDNPHYPVCVLQSCPPSSSSRSCCRGQNQAHPVRHGDDPLVCVLVRQRVQVSCVSSPGNYHHDDPSVCSVPDPPPPPDRDPSVVVD/DPAAEAEDEDPDPLLVVLRVVLQCLLLLLQADFLFDDDDQPPPPPDADDDPFEARYEYEAEQDEPDAQAQLDWQKWKWWAAGPDRYTYIYDHYVNVSLLVSLVVSVQKHADADADPVRHHDDDDDDPPDDDDPDRPTCPRIDGPPDRDIDTFGFPFRAFEAEEACALPHADLVLLLLVLVVCLNLSHAEYEYAQAFLQARQEAFPLCRVLQVQGADADPNDGRHQYLVSLVVSQVSNSSSNHFYAYEDAAQWRHLSNCRRPVVQKFPHPDAQDPDDDPLLGQHPDGRHIGGALPDPVSLVVLLRVLLRVLVSGVYQEYEYELPDDRQSRNVRDVVSVVVCVVVVHGSLRSSLSRVVSNCVSSVVSNHAYEYECCNCQPVVHPDDQSYEYEYADDAPCSQLVVNHQYAYAHLLAQELAAAPADDDPPPCVLVDPDDDDDDPVRCVVCVVVVNNVVDADCNGNRRNHTPRDDHHDLLSNLQDQNCPPHDPVSCVSYNYYYRYYDDNPHYPVCVLQSCPPSSSSRSCCRGQNQAHPVRHGDDPLVCVLVSQRVQVSCVSSPGNYHHDDPSVCSVPDPPPPPDRDPSVVVD

Sequence (1174 aa):
MYTSFHISGPDIEHLQDAIDRYTQLITNERWIPVQAPFPANNQTAKPKRSRTTLGALEIIIEDEDQILEHQVDESYVLDIPVGKDTGTLKSKTLWGTLRGLETFSQLVQARPVLNEDGKEEIKDYDQDEEPDYDNVGFEELYIPNAPIRIKDAPKYTHRGLMLDTSRNYFPVKDILRTIDAMAFNKMNVFHWHITDSQSFPLQLKTAPELAHQGAYKLHQRRLVYTKNDVKNIVEYAYKRGVRVIPEIDMPAHTGSWALSHKDITTCTGVHYLPGSDWSERLAAEPGTGQLNPIKNKTYQIVDKVITEVASLFPDSLFHGGGDEPVYKCWNQDQSVVDYMKEHNATGVDLLNKFLQKELGFIRKSNKTAIIWEDAVTNDNLPIPKDVILQVWINPVQNAVKKGYKVIASNYNFWYLDCGHGGWGGNDTSYDEQVPPAIPKAVAAALEKNGISDNYNTPNWGGSGGDWCSPFKSWQRVYSYDVAFNLTETEAQNILGGEVALWAEQTDETALDVRLWPRAAAAAENMWSGRYDENNIKRDIGDAMPRMFDWRYRLLERGIRAEALQPLWCGQNPHMCDATYPAAFQSMMYTSFHISGPDIEHLQDAIDRYTQLITNERWIPVQAPFPANNQTAKPKRSRTTLGALEIIIEDEDQILEHQVDESYVLDIPVGKDTGTLKSKTLWGTLRGLETFSQLVQARPVLNEDGKEEIKDYDQDEEPDYDNVGFEELYIPNAPIRIKDAPKYTHRGLMLDTSRNYFPVKDILRTIDAMAFNKMNVFHWHITDSQSFPLQLKTAPELAHQGAYKLHQRRLVYTKNDVKNIVEYAYKRGVRVIPEIDMPAHTGSWALSHKDITTCTGVHYLPGSDWSERLAAEPGTGQLNPIKNKTYQIVDKVITEVASLFPDSLFHGGGDEPVYKCWNQDQSVVDYMKEHNATGVDLLNKFLQKELGFIRKSNKTAIIWEDAVTNDNLPIPKDVILQVWINPVQNAVKKGYKVIASNYNFWYLDCGHGGWGGNDTSYDEQVPPAIPKAVAAALEKNGISDNYNTPNWGGSGGDWCSPFKSWQRVYSYDVAFNLTETEAQNILGGEVALWAEQTDETALDVRLWPRAAAAAENMWSGRYDENNIKRDIGDAMPRMFDWRYRLLERGIRAEALQPLWCGQNPHMCDATYPAAFQSM

pLDDT: mean 94.97, std 8.79, range [27.47, 98.94]

Nearest PDB structures (foldseek):
  5oar-assembly1_B  TM=9.461E-01  e=6.393E-57  Aspergillus oryzae
  3nsm-assembly1_A  TM=8.663E-01  e=2.805E-48  Ostrinia furnacalis
  2gjx-assembly1_A  TM=8.441E-01  e=6.176E-42  Homo sapiens
  2gk1-assembly1_I  TM=8.534E-01  e=4.578E-40  Homo sapiens
  4pys-assembly1_A  TM=8.052E-01  e=4.350E-28  Bacteroides fragilis NCTC 9343

InterPro domains:
  IPR015883 Beta-hexosaminidase, catalytic domain [PF00728] (156-529)
  IPR017853 Glycoside hydrolase superfamily [SSF51445] (156-535)
  IPR025705 Beta-hexosaminidase [PIRSF001093] (11-580)
  IPR025705 Beta-hexosaminidase [PR00738] (87-107)
  IPR025705 Beta-hexosaminidase [PR00738] (236-253)
  IPR025705 Beta-hexosaminidase [PR00738] (291-309)
  IPR025705 Beta-hexosaminidase [PR00738] (313-326)
  IPR025705 Beta-hexosaminidase [PR00738] (494-510)
  IPR025705 Beta-hexosaminidase [PR00738] (511-528)
  IPR025705 Beta-hexosaminidase [PTHR22600] (12-573)
  IPR029018 Beta-hexosaminidase-like, domain 2 [G3DSA:3.30.379.10] (2-124)
  IPR029018 Beta-hexosaminidase-like, domain 2 [SSF55545] (8-112)
  IPR029019 Beta-hexosaminidase, eukaryotic type, N-terminal [PF14845] (13-107)

Secondary structure (DSSP, 8-state):
-----EEE----HHHHHHHHHHHHHHHHH-----SPP--TTS--------S----EEEEEES-TT----TT----EEEEE-SSSSEEEEEESSHHHHHHHHHHHHHH-EEPPPB-TTSSB--EE--TTPPP-----TTTTEE-TT-SEEEEE--S-SEEEEEEE-SSS---HHHHHHHHHHHHHTT--EEEEEEE-SS---B--SS-HHHHHHHS-EETTEE--B-HHHHHHHHHHHHTTT-EEEEEEEESSS-GGGHHHHGGGEESTTS-S-SSS-GGG-SSSSSS--EE-TT-HHHHHHHHHHHHHHHHH--SSEEEEE-----HHHHTTSHHHHHHHHHTT--HHHHHHHHHHHHHHHHHHTT-EEEEETIIIIIT-----TTSEEEESSS-HHHHHTTT--EEE--HHHHBSS-SS----BT-GGG--SSPPPPPHHHHHHHHHTT-GGGB-BTTBBS-TT-TT-S---HHHHHT--TTTT--HHHHTTEEEEEEEE--TT--TTTHHHHHTTHHHHHHHHHHH-SB-TT-PBP-HHHHHHHHHHHHHHHHHTT--PPP-S-HHHHHSTTTTBSS--HHHH--/-----EEE----HHHHHHHHHHHHHHHHH-----SPP--TTS--------S----EEEEEES-TT----TT----EEEEE-SSSSEEEEEESSHHHHHHHHHHHHHH-EEPPPB-TTSSB--EE--TTPPP-----TTTTEE-TT-SEEEEE--S-SEEEEEEE-SSS---HHHHHHHHHHHHHTT--EEEEEEE-SS---B--SS-HHHHHHHS-EETTEE--B-HHHHHHHHHHHHTTT-EEEEEEEESSS-GGGHHHHGGGEESTTS-S-SSS-GGG-SSSSSS--EE-TT-HHHHHHHHHHHHHHHHH--SSEEEEE-----HHHHTTSHHHHHHHHHHT--HHHHHHHHHHHHHHHHHHTT-EEEEETIIIIIT-----TTSEEEESSS-HHHHHTTT--EEE--HHHHBSS-SS----BT-GGG--SSPPPPPHHHHHHHHHTT-GGGB-BTTBBS-TT-TT-S---HHHHHT--TTTT--HHHHTTEEEEEEEE--TT--TTTHHHHHTTHHHHHHHHHHH-SB-TT-PBP-HHHHHHHHHHHHHHHHHTT--PPP-S-HHHHHSTTTTBSS--HHHH--

Solvent-accessible surface area (backbone atoms only — not comparable to full-atom values): 61025 Å² total; per-residue (Å²): 128,90,66,74,58,48,74,48,57,68,97,38,69,63,52,50,52,44,49,52,51,51,52,51,49,45,32,65,51,52,40,61,84,68,46,45,86,71,61,83,75,80,54,73,71,74,83,81,78,69,91,63,64,68,40,31,39,41,44,45,59,71,36,83,77,62,70,94,51,91,67,54,64,46,33,27,37,40,38,36,59,70,86,39,46,59,25,41,37,38,18,57,19,60,54,1,41,53,48,44,50,49,51,52,52,70,49,44,28,32,68,79,60,58,42,97,84,70,40,75,47,70,42,74,51,55,92,82,60,73,78,82,78,78,68,71,49,65,67,73,50,47,61,78,78,64,56,41,76,47,78,50,56,58,67,30,68,38,33,28,43,33,43,36,42,20,37,20,66,62,59,69,69,59,55,52,52,49,47,51,53,32,36,76,44,68,27,34,30,40,33,38,35,41,36,27,19,56,7,24,22,56,52,38,89,91,50,42,52,38,19,72,53,10,23,50,70,56,97,48,22,32,50,54,41,44,66,65,53,50,47,50,52,47,53,56,28,49,66,52,52,23,45,50,33,51,24,56,39,30,50,26,43,30,20,14,46,33,68,64,39,48,90,36,36,21,49,58,87,44,62,16,39,82,56,90,53,74,91,66,25,35,33,94,48,63,41,10,16,26,53,35,70,86,46,70,64,34,53,55,53,50,42,49,51,52,46,52,54,49,71,69,35,87,48,55,50,37,31,48,27,44,49,72,70,42,59,60,15,50,60,65,30,65,70,52,46,50,46,24,61,75,64,75,46,52,60,68,52,45,49,51,55,40,49,54,53,53,52,48,44,39,43,72,57,68,28,43,44,29,30,38,36,41,48,47,73,72,64,64,47,92,68,65,64,80,38,32,29,34,28,41,84,60,68,57,56,61,46,38,77,71,62,25,37,31,34,42,30,35,46,84,30,29,28,48,57,36,18,63,27,56,60,47,32,44,54,60,84,47,59,61,96,65,80,79,85,71,56,66,67,42,50,52,39,25,52,76,68,72,48,55,84,27,58,18,46,44,77,57,26,8,26,22,64,22,95,52,15,24,24,48,31,41,58,29,24,43,44,55,54,82,52,63,95,50,53,77,74,56,39,66,30,47,41,30,33,31,40,34,36,63,16,47,52,35,31,73,66,40,47,45,46,50,41,26,53,34,53,48,29,40,29,47,31,39,32,60,41,51,38,47,99,83,66,45,69,69,50,55,48,73,42,39,61,55,52,57,33,46,38,56,49,38,43,67,71,73,39,48,36,38,45,64,46,27,65,47,42,35,67,36,66,67,42,35,33,63,50,63,48,68,79,60,68,80,98,128,89,67,73,59,47,73,48,57,68,97,38,70,64,52,50,52,44,49,52,50,50,50,50,49,43,33,66,50,52,42,60,84,65,45,47,86,70,60,83,76,80,55,72,71,74,83,80,79,70,92,64,64,68,39,31,39,40,43,45,60,72,35,83,76,62,69,95,53,93,68,52,65,45,32,26,36,40,37,39,59,69,85,41,47,58,24,40,39,38,18,56,18,60,52,1,41,52,48,44,50,49,51,53,51,69,50,45,28,30,68,79,60,56,41,96,83,68,39,75,47,69,42,73,52,55,92,82,60,74,79,81,78,78,68,71,49,64,67,73,48,48,60,78,78,65,55,43,76,46,78,52,55,60,67,28,69,40,33,30,42,31,44,35,40,20,38,22,66,61,59,68,69,58,55,52,52,49,47,52,55,33,36,76,44,67,25,34,30,41,32,38,32,39,35,26,19,58,7,24,23,56,52,38,89,92,50,43,52,38,19,72,55,11,23,51,70,58,97,49,21,30,49,54,42,44,66,65,53,48,48,50,52,47,52,56,26,49,65,52,53,22,44,50,32,53,26,57,40,30,49,25,43,28,20,15,47,34,66,65,38,48,90,36,37,20,50,58,88,43,62,16,38,82,56,87,54,72,90,65,25,36,34,94,49,65,42,10,15,25,52,36,69,85,44,69,64,35,53,54,53,49,43,52,51,52,45,51,55,48,71,70,34,88,49,53,52,37,31,48,27,45,50,72,70,43,58,60,15,48,60,66,30,67,69,52,46,49,47,25,62,74,65,74,46,53,61,69,53,44,50,51,53,39,51,54,51,53,51,47,45,40,43,73,57,69,27,44,44,30,29,39,33,41,48,47,75,72,64,65,48,92,69,64,63,78,38,33,30,35,28,42,84,59,66,55,57,63,48,39,75,72,61,26,37,32,35,41,30,35,46,84,29,29,28,48,58,36,18,63,26,56,59,47,32,44,54,59,83,47,58,60,95,65,80,78,85,71,56,65,68,43,50,52,39,26,53,76,68,71,50,54,84,28,60,18,46,43,76,57,27,9,26,23,64,20,95,53,16,24,24,47,33,41,59,30,26,41,45,56,54,82,53,62,96,50,52,74,74,56,40,67,31,47,42,31,32,30,40,34,36,62,16,47,54,34,32,74,65,40,46,44,46,50,41,25,52,34,52,46,30,39,29,48,32,39,32,60,41,53,37,46,99,82,65,45,69,67,52,55,46,73,42,40,60,55,53,57,32,46,37,57,49,39,44,67,71,71,40,47,35,38,45,63,46,29,64,49,40,36,66,36,66,65,41,36,33,63,50,62,47,66,79,61,67,80,98